Protein AF-0000000080322760 (afdb_homodimer)

Solvent-accessible surface area (backbone atoms only — not comparable to full-atom values): 56084 Å² total; per-residue (Å²): 135,81,77,75,77,72,79,76,53,72,67,58,53,54,50,49,53,50,51,51,56,52,53,66,63,58,62,70,64,75,80,69,84,65,82,76,63,84,46,70,64,56,52,51,36,50,51,33,34,51,52,15,54,72,24,23,67,45,41,29,70,62,13,36,53,38,11,50,53,22,26,52,55,19,58,75,68,67,36,59,67,56,24,24,49,12,27,41,40,35,13,52,19,26,44,72,57,68,36,54,53,61,14,50,52,28,36,51,55,17,40,52,48,29,56,74,66,65,38,62,69,60,38,27,52,45,24,41,52,49,12,50,52,28,45,74,46,64,36,52,68,61,14,42,51,25,17,49,50,16,23,54,46,25,51,73,71,65,40,56,71,62,20,24,53,24,30,38,50,44,11,52,41,29,44,75,67,69,37,44,69,63,12,44,53,28,23,51,53,18,37,56,48,24,58,75,67,67,34,41,60,57,37,13,50,36,26,36,52,47,14,52,44,23,48,74,69,70,36,32,70,61,12,43,53,25,30,53,52,12,59,72,33,51,80,74,54,43,61,61,52,15,44,41,24,36,54,39,15,46,30,29,38,75,72,66,40,47,72,62,14,51,51,28,41,53,50,15,50,53,28,44,71,71,50,82,43,66,62,43,57,62,49,52,42,50,42,24,46,47,52,12,48,50,24,46,76,72,64,41,28,60,59,14,34,53,27,43,49,49,29,49,53,53,49,50,52,49,52,50,49,38,37,47,48,42,51,54,48,42,53,52,49,50,53,50,48,49,52,48,50,49,51,49,52,51,50,50,52,51,50,49,52,51,50,53,52,53,53,51,49,53,52,52,53,53,50,50,53,47,51,50,55,51,49,53,44,53,54,52,54,53,53,49,56,53,52,54,50,54,52,52,50,52,41,54,51,48,55,52,52,40,58,54,55,57,54,54,46,55,55,55,52,55,57,54,56,55,58,52,56,34,56,54,52,52,55,52,11,54,53,41,43,55,52,52,54,53,52,52,54,51,55,56,57,44,74,56,85,78,94,57,54,42,65,53,50,46,54,52,51,53,50,47,57,56,69,60,36,60,62,60,56,47,48,52,52,50,47,54,49,46,68,68,37,41,64,34,55,50,51,47,42,68,75,44,68,81,61,47,73,64,57,52,50,51,50,53,45,40,54,52,68,51,51,67,63,42,50,11,27,53,68,69,49,52,56,66,55,48,54,50,50,52,51,51,48,36,56,74,67,68,53,56,95,84,55,53,68,56,62,58,54,64,76,77,133,81,78,75,79,70,79,77,54,71,66,58,54,55,50,49,53,52,50,52,55,51,52,68,64,56,62,70,65,75,79,68,86,64,82,75,64,85,47,69,64,56,54,51,36,51,50,32,34,52,52,15,53,72,23,22,66,44,40,29,70,61,13,35,53,37,10,52,52,22,25,52,55,19,58,76,68,66,35,58,68,57,24,24,49,11,26,40,41,36,13,53,18,26,45,72,58,68,37,55,53,60,14,49,52,28,36,51,54,16,41,53,48,29,57,74,66,65,38,63,69,61,40,26,52,45,24,41,51,49,12,51,53,27,45,73,46,65,36,52,67,59,14,43,51,24,16,48,51,18,23,53,45,23,50,74,70,65,38,55,71,63,20,23,52,24,30,38,50,44,12,51,43,29,42,74,68,68,38,43,71,62,12,45,53,28,23,50,52,17,38,57,50,22,58,77,68,65,37,40,60,56,38,15,50,35,26,35,51,46,13,52,43,24,45,76,68,70,38,30,69,60,12,45,55,25,29,52,50,12,59,71,33,51,80,73,53,43,62,60,51,16,43,42,24,36,54,38,14,46,31,29,37,76,70,65,40,47,72,61,14,50,52,28,40,53,50,14,49,54,28,43,71,69,49,82,44,65,63,43,57,62,51,52,41,50,41,25,46,47,51,14,48,50,24,46,76,70,64,39,28,59,58,14,34,53,27,44,51,48,28,50,53,53,50,52,53,49,52,50,49,39,37,47,49,42,52,55,49,43,52,52,49,49,53,49,49,50,50,48,48,50,50,49,51,52,50,49,52,51,51,51,52,51,49,53,51,52,54,50,49,54,52,50,53,53,52,50,53,46,52,50,53,50,50,55,44,54,54,52,53,54,54,49,56,52,53,53,52,53,53,52,51,52,40,55,52,48,56,52,51,40,57,52,55,58,54,54,48,56,54,54,52,58,57,53,58,55,59,51,56,34,54,53,52,53,54,49,10,55,54,40,41,54,54,53,52,51,53,52,54,51,55,56,56,44,72,56,85,77,97,53,56,41,63,55,49,48,54,50,51,53,51,45,55,56,69,60,36,60,62,60,55,49,49,52,52,50,49,52,50,48,69,68,38,42,64,36,54,49,49,45,42,68,76,44,69,80,61,48,74,65,57,52,48,50,50,53,45,40,53,55,66,51,51,66,64,42,52,12,28,52,68,68,50,51,57,66,57,46,52,50,50,50,50,52,48,36,54,74,70,67,54,54,95,82,57,53,69,54,63,57,53,63,75,79

Radius of gyration: 73.55 Å; Cα contacts (8 Å, |Δi|>4): 1182; chains: 2; bounding box: 64×215×126 Å

Foldseek 3Di:
DPPCVDPPDPVVVVVVLVVVVVVVVPPVPPPPPPPPPPPPLNVVLVVLLVVLLVCLFFPLLVSLLSLLVSLLSCLLVVVLLSNLSSLQSNLSSCVNLVNLVSNVVSLVVSLVSCVVVVPLLVNLVSLQSQLVSCVVVLNLVSNLVSLVVSLVSCVVVVNLLSNLVSLLSNLVSCVSVLVLVSSLVSLVVSCVSCVVVVVLCSNLSSLQSNLLSCVSVLVLVSSLVSLVRSVVSDPPQLQSLLSSLLSNLLSCLSVVVLVSSVVSLVSSVVSLVPGSGSNSLVSLLSSLQSQLVSCVVVVNNVSSVVSVVVSVVSVVVSVVVSVVVVVSSVVSVVVSVVSSVVSVVVVVVVVVVVVVVVVVVVVVSVVVVVVVVVVVVVVVVVVVVVVVVVVVVVVVVVVVVVVVVVVVVVVVVVVVVVVVVVVVVVVVVVLVVLVVVLVVVLVVLVPDDPDCSVVVVVVSVVVSCVVVVLVVVLVVVLVVLCVVVVVLLVVVCVVQVVDDPVLSSLLSVLLVVDDLVRVCVSNVHDSVVSVVSVVVSCVSVVHDPVDDSNVVSPVD/DPPCVPPPDPVVVVVVVVVVVVVVVPPVPPPPPPPPPPPVLNVVLVVLLVVLLVCLFFPLLVSLLSLLVSLLSCLLVVVLLSNLSSLQSNLSSCVNLVNLVSNVVSLVVSLVSCVVVVPLLVNLVSLQSQLVSCVVVLNLVSNLVSLVVSLVSCVVVVNLLSNLVSLQSNLVSCVSVLNLVSSLVSLVVSCVSCVVVVVLCSNLSSLQSNLLSCVSVLVLVSSLVSLVRSVVSDPPQLQSLLSSLLSNLLSCLSVVVLVSSVVSLVSSVVSLVPGSGSNSLVSLLSSLQSQLVSCVVVVNNVSSVVSVVVSVVSVVVSVVVSVVSVVSSVVSVVVSVVSSVVSVVVVVVVVVVVVVVVVVVVVVVVVVVVVVVVVVVVVVVVVVVVVVVVVVVVVVVVVVVVVVVVVVVVVVVVVVVVVVVVVVVVVVVVLVVLVVVLVVVVVVLVPDDDPQSPVVVVVSVVVSCVVVVLVVVLVVVLVVLCVVVVVLLVVVCVVQVVDDPVLSSLLSCVLVVDDLVRVCVSVVHDSVVSVVSVVVSCVSVVHDPVDDSNVVSPVD

Secondary structure (DSSP, 8-state):
---------HHHHHHHHHHHHHHHHTT------------HHHHHHHHHHHHHHHHTTTSHHHHHHHHHHHHHHHHHHT-HHHHHHHHHHHHHHHHHTT-HHHHHHHHHHHHHHHHHTT-HHHHHHHHHHHHHHHHHTT-HHHHHHHHHHHHHHHHHHT-HHHHHHHHHHHHHHHHHTT-HHHHHHHHHHHHHHHHHTT-HHHHHHHHHHHHHHHHHTT-HHHHHHHHHHHHHT----HHHHHHHHHHHHHHHHHTT-HHHHHHHHHHHHHHHHH---TTHHHHHHHHHHHHHHHHHHTT-HHHHHHHHHHHHHHHHHHHHHHHHHHHHHHHHHHHHHHHHHHHHHHHHHHHHHHHHHHHHHHHHHHHHHHHHHHHHHHHHHHHHHHHHHHHHHHHHHHHHHHHHHHHHHHHHHHHHHHHHHHHHHHHHHHHHHHHHHHHHHHHHHHTS-GGGHHHHHHHHHHHHHHHS-HHHHHHHHHHHHHHHTHHHHHHHHHH-TT--HHHHHHHHHHHTT--HHHHHHHHT--HHHHHHHHHHHHHHTT--TT--HHHHHHT-/---------HHHHHHHHHHHHHHHHTT------------HHHHHHHHHHHHHHHHTTTSHHHHHHHHHHHHHHHHHHT-HHHHHHHHHHHHHHHHHTT-HHHHHHHHHHHHHHHHHTT-HHHHHHHHHHHHHHHHHTT-HHHHHHHHHHHHHHHHHHT-HHHHHHHHHHHHHHHHHTT-HHHHHHHHHHHHHHHHHTT-HHHHHHHHHHHHHHHHHTT-HHHHHHHHHHHHHT----HHHHHHHHHHHHHHHHHTT-HHHHHHHHHHHHHHHHH---TTHHHHHHHHHHHHHHHHHHTT-HHHHHHHHHHHHHHHHHHHHHHHHHHHHHHHHHHHHHHHHHHHHHHHHHHHHHHHHHHHHHHHHHHHHHHHHHHHHHHHHHHHHHHHHHHHHHHHHHHHHHHHHHHHHHHHHHHHHHHHHHHHHHHHHHHHHHHHHHHHHHHHHHHTS-STTHHHHHHHHHHHHHHHS-HHHHHHHHHHHHHHHTHHHHHHHHHH-TT--HHHHHHHHHHHTT--HHHHHHHHT--HHHHHHHHHHHHHHTT--TTS-HHHHHHT-

Sequence (1112 aa):
MLIINGRVKPSELCCFIALFLISLICFDAKADPVKAVPDPVREKITRLNKKAAGLNRDSTNQAIAYAYEAYLMAYENKFKEQEADALSVLAEGYLYNDIYDLALEYAFNALEIYKKQANQEKISATYTLLGWIYYDVENAEFALKYHTQAYELYKKLGNQNKAAVSLNGIGLIYQLKNEFRKANAYFNQALSIAGQYKNQALISAAYNNLGISSNNTNDYNQAITYFNQSMQHSTGNLLSLAEVNNQMAFSLIRLGRYPEGLAALNKARAYIDQSTSNSKKENLLDNYKVFSLLYKLTGDYKQAYINIDKYNTVREEFLSKNKVNALITLTMKREAQEKEREIKALSLEKSLKSYQRNTLAIIIVLLFVIGFLLYNKLRAQQRKKAELAQMQQQLIQKELELTVSDKVALNNKLEFNHTELKNYALYMSHRNELITDFLAELNTLAHTYQEELSSKLYKLINKFRYDINIEKYLEDFNLQIEAKYQDFFYNLRQKFPTLTQNEIRLSAQIRLNLSIKEIASLNNISVKSVEMARYRLRKHFDLTQQDNLNDFLKSFMLIINGRVKPSELCCFIALFLISLICFDAKADPVKAVPDPVREKITRLNKKAAGLNRDSTNQAIAYAYEAYLMAYENKFKEQEADALSVLAEGYLYNDIYDLALEYAFNALEIYKKQANQEKISATYTLLGWIYYDVENAEFALKYHTQAYELYKKLGNQNKAAVSLNGIGLIYQLKNEFRKANAYFNQALSIAGQYKNQALISAAYNNLGISSNNTNDYNQAITYFNQSMQHSTGNLLSLAEVNNQMAFSLIRLGRYPEGLAALNKARAYIDQSTSNSKKENLLDNYKVFSLLYKLTGDYKQAYINIDKYNTVREEFLSKNKVNALITLTMKREAQEKEREIKALSLEKSLKSYQRNTLAIIIVLLFVIGFLLYNKLRAQQRKKAELAQMQQQLIQKELELTVSDKVALNNKLEFNHTELKNYALYMSHRNELITDFLAELNTLAHTYQEELSSKLYKLINKFRYDINIEKYLEDFNLQIEAKYQDFFYNLRQKFPTLTQNEIRLSAQIRLNLSIKEIASLNNISVKSVEMARYRLRKHFDLTQQDNLNDFLKSF

pLDDT: mean 84.72, std 14.92, range [22.44, 98.88]

Structure (mmCIF, N/CA/C/O backbone):
data_AF-0000000080322760-model_v1
#
loop_
_entity.id
_entity.type
_entity.pdbx_description
1 polymer 'HTH luxR-type domain-containing protein'
#
loop_
_atom_site.group_PDB
_atom_site.id
_atom_site.type_symbol
_atom_site.label_atom_id
_atom_site.label_alt_id
_atom_site.label_comp_id
_atom_site.label_asym_id
_atom_site.label_entity_id
_atom_site.label_seq_id
_atom_site.pdbx_PDB_ins_code
_atom_site.Cartn_x
_atom_site.Cartn_y
_atom_site.Cartn_z
_atom_site.occupancy
_atom_site.B_iso_or_equiv
_atom_site.auth_seq_id
_atom_site.auth_comp_id
_atom_site.auth_asym_id
_atom_site.auth_atom_id
_atom_site.pdbx_PDB_model_num
ATOM 1 N N . MET A 1 1 ? 27.203 60.25 38.375 1 22.44 1 MET A N 1
ATOM 2 C CA . MET A 1 1 ? 25.781 59.875 38.281 1 22.44 1 MET A CA 1
ATOM 3 C C . MET A 1 1 ? 25.062 60.812 37.312 1 22.44 1 MET A C 1
ATOM 5 O O . MET A 1 1 ? 24.75 61.969 37.656 1 22.44 1 MET A O 1
ATOM 9 N N . LEU A 1 2 ? 25.516 60.781 36.094 1 26.38 2 LEU A N 1
ATOM 10 C CA . LEU A 1 2 ? 25.156 61.594 34.938 1 26.38 2 LEU A CA 1
ATOM 11 C C . LEU A 1 2 ? 23.688 61.438 34.594 1 26.38 2 LEU A C 1
ATOM 13 O O . LEU A 1 2 ? 23.219 60.312 34.312 1 26.38 2 LEU A O 1
ATOM 17 N N . ILE A 1 3 ? 22.828 62.25 35.312 1 28.58 3 ILE A N 1
ATOM 18 C CA . ILE A 1 3 ? 21.391 62.406 35.094 1 28.58 3 ILE A CA 1
ATOM 19 C C . ILE A 1 3 ? 21.125 62.688 33.625 1 28.58 3 ILE A C 1
ATOM 21 O O . ILE A 1 3 ? 21.547 63.688 33.062 1 28.58 3 ILE A O 1
ATOM 25 N N . ILE A 1 4 ? 21.281 61.594 32.844 1 31.3 4 ILE A N 1
ATOM 26 C CA . ILE A 1 4 ? 20.859 61.594 31.438 1 31.3 4 ILE A CA 1
ATOM 27 C C . ILE A 1 4 ? 19.438 62.156 31.328 1 31.3 4 ILE A C 1
ATOM 29 O O . ILE A 1 4 ? 18.484 61.562 31.797 1 31.3 4 ILE A O 1
ATOM 33 N N . ASN A 1 5 ? 19.266 63.375 31.516 1 33.38 5 ASN A N 1
ATOM 34 C CA . ASN A 1 5 ? 18.062 64.188 31.281 1 33.38 5 ASN A CA 1
ATOM 35 C C . ASN A 1 5 ? 17.5 63.938 29.891 1 33.38 5 ASN A C 1
ATOM 37 O O . ASN A 1 5 ? 17.344 64.875 29.109 1 33.38 5 ASN A O 1
ATOM 41 N N . GLY A 1 6 ? 17.891 62.844 29.125 1 35.31 6 GLY A N 1
ATOM 42 C CA . GLY A 1 6 ? 17.625 62.781 27.703 1 35.31 6 GLY A CA 1
ATOM 43 C C . GLY A 1 6 ? 16.141 62.625 27.391 1 35.31 6 GLY A C 1
ATOM 44 O O . GLY A 1 6 ? 15.453 61.781 27.953 1 35.31 6 GLY A O 1
ATOM 45 N N . ARG A 1 7 ? 15.477 63.75 27.016 1 43.66 7 ARG A N 1
ATOM 46 C CA . ARG A 1 7 ? 14.18 63.844 26.344 1 43.66 7 ARG A CA 1
ATOM 47 C C . ARG A 1 7 ? 14.086 62.906 25.156 1 43.66 7 ARG A C 1
ATOM 49 O O . ARG A 1 7 ? 14.695 63.156 24.109 1 43.66 7 ARG A O 1
ATOM 56 N N . VAL A 1 8 ? 13.969 61.656 25.359 1 44.75 8 VAL A N 1
ATOM 57 C CA . VAL A 1 8 ? 13.664 60.781 24.234 1 44.75 8 VAL A CA 1
ATOM 58 C C . VAL A 1 8 ? 12.312 61.156 23.625 1 44.75 8 VAL A C 1
ATOM 60 O O . VAL A 1 8 ? 11.305 61.219 24.328 1 44.75 8 VAL A O 1
ATOM 63 N N . LYS A 1 9 ? 12.414 61.844 22.453 1 49.81 9 LYS A N 1
ATOM 64 C CA . LYS A 1 9 ? 11.25 62.312 21.703 1 49.81 9 LYS A CA 1
ATOM 65 C C . LYS A 1 9 ? 10.367 61.125 21.297 1 49.81 9 LYS A C 1
ATOM 67 O O . LYS A 1 9 ? 10.867 60.062 20.953 1 49.81 9 LYS A O 1
ATOM 72 N N . PRO A 1 10 ? 9.07 61.25 21.531 1 50.81 10 PRO A N 1
ATOM 73 C CA . PRO A 1 10 ? 8.086 60.219 21.219 1 50.81 10 PRO A CA 1
ATOM 74 C C . PRO A 1 10 ? 8.227 59.688 19.797 1 50.81 10 PRO A C 1
ATOM 76 O O . PRO A 1 10 ? 8.016 58.5 19.547 1 50.81 10 PRO A O 1
ATOM 79 N N . SER A 1 11 ? 8.773 60.469 18.891 1 51.56 11 SER A N 1
ATOM 80 C CA . SER A 1 11 ? 8.93 60 17.516 1 51.56 11 SER A CA 1
ATOM 81 C C . SER A 1 11 ? 9.992 58.938 17.406 1 51.56 11 SER A C 1
ATOM 83 O O . SER A 1 11 ? 9.875 58.031 16.578 1 51.56 11 SER A O 1
ATOM 85 N N . GLU A 1 12 ? 10.984 59.031 18.172 1 53.41 12 GLU A N 1
ATOM 86 C CA . GLU A 1 12 ? 12.086 58.094 18.078 1 53.41 12 GLU A CA 1
ATOM 87 C C . GLU A 1 12 ? 11.672 56.719 18.625 1 53.41 12 GLU A C 1
ATOM 89 O O . GLU A 1 12 ? 12.094 55.688 18.094 1 53.41 12 GLU A O 1
ATOM 94 N N . LEU A 1 13 ? 10.703 56.781 19.578 1 48.75 13 LEU A N 1
ATOM 95 C CA . LEU A 1 13 ? 10.242 55.5 20.109 1 48.75 13 LEU A CA 1
ATOM 96 C C . LEU A 1 13 ? 9.383 54.781 19.078 1 48.75 13 LEU A C 1
ATOM 98 O O . LEU A 1 13 ? 9.492 53.562 18.938 1 48.75 13 LEU A O 1
ATOM 102 N N . CYS A 1 14 ? 8.664 55.562 18.266 1 49.94 14 CYS A N 1
ATOM 103 C CA . CYS A 1 14 ? 7.887 54.938 17.203 1 49.94 14 CYS A CA 1
ATOM 104 C C . CYS A 1 14 ? 8.805 54.25 16.188 1 49.94 14 CYS A C 1
ATOM 106 O O . CYS A 1 14 ? 8.523 53.156 15.719 1 49.94 14 CYS A O 1
ATOM 108 N N . CYS A 1 15 ? 9.945 54.938 15.914 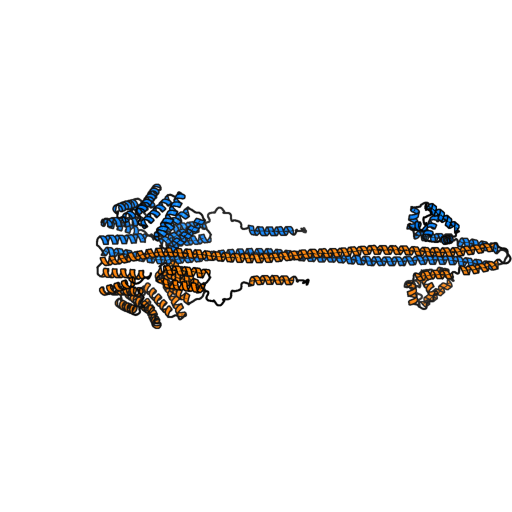1 51.31 15 CYS A N 1
ATOM 109 C CA . CYS A 1 15 ? 10.891 54.375 14.945 1 51.31 15 CYS A CA 1
ATOM 110 C C . CYS A 1 15 ? 11.562 53.156 15.5 1 51.31 15 CYS A C 1
ATOM 112 O O . CYS A 1 15 ? 11.773 52.156 14.773 1 51.31 15 CYS A O 1
ATOM 114 N N . PHE A 1 16 ? 11.805 53.062 16.797 1 51.06 16 PHE A N 1
ATOM 115 C CA . PHE A 1 16 ? 12.469 51.906 17.359 1 51.06 16 PHE A CA 1
ATOM 116 C C . PHE A 1 16 ? 11.531 50.719 17.406 1 51.06 16 PHE A C 1
ATOM 118 O O . PHE A 1 16 ? 11.938 49.562 17.125 1 51.06 16 PHE A O 1
ATOM 125 N N . ILE A 1 17 ? 10.258 50.969 17.656 1 52.44 17 ILE A N 1
ATOM 126 C CA . ILE A 1 17 ? 9.289 49.875 17.656 1 52.44 17 ILE A CA 1
ATOM 127 C C . ILE A 1 17 ? 9.102 49.344 16.234 1 52.44 17 ILE A C 1
ATOM 129 O O . ILE A 1 17 ? 9.047 48.156 16.016 1 52.44 17 ILE A O 1
ATOM 133 N N . ALA A 1 18 ? 9.117 50.25 15.266 1 51 18 ALA A N 1
ATOM 134 C CA . ALA A 1 18 ? 9.023 49.844 13.875 1 51 18 ALA A CA 1
ATOM 135 C C . ALA A 1 18 ? 10.258 49.031 13.461 1 51 18 ALA A C 1
ATOM 137 O O . ALA A 1 18 ? 10.141 48 12.797 1 51 18 ALA A O 1
ATOM 138 N N . LEU A 1 19 ? 11.391 49.469 13.922 1 50.94 19 LEU A N 1
ATOM 139 C CA . LEU A 1 19 ? 12.625 48.75 13.578 1 50.94 19 LEU A CA 1
ATOM 140 C C . LEU A 1 19 ? 12.68 47.406 14.266 1 50.94 19 LEU A C 1
ATOM 142 O O . LEU A 1 19 ? 13.125 46.406 13.664 1 50.94 19 LEU A O 1
ATOM 146 N N . PHE A 1 20 ? 12.148 47.281 15.469 1 49.41 20 PHE A N 1
ATOM 147 C CA . PHE A 1 20 ? 12.156 46 16.156 1 49.41 20 PHE A CA 1
ATOM 148 C C . PHE A 1 20 ? 11.164 45.031 15.523 1 49.41 20 PHE A C 1
ATOM 150 O O . PHE A 1 20 ? 11.461 43.844 15.367 1 49.41 20 PHE A O 1
ATOM 157 N N . LEU A 1 21 ? 10.055 45.531 15.07 1 48.03 21 LEU A N 1
ATOM 158 C CA . LEU A 1 21 ? 9.102 44.688 14.383 1 48.03 21 LEU A CA 1
ATOM 159 C C . LEU A 1 21 ? 9.656 44.219 13.047 1 48.03 21 LEU A C 1
ATOM 161 O O . LEU A 1 21 ? 9.461 43.062 12.648 1 48.03 21 LEU A O 1
ATOM 165 N N . ILE A 1 22 ? 10.414 45.062 12.352 1 48.59 22 ILE A N 1
ATOM 166 C CA . ILE A 1 22 ? 11.031 44.656 11.086 1 48.59 22 ILE A CA 1
ATOM 167 C C . ILE A 1 22 ? 12.117 43.625 11.352 1 48.59 22 ILE A C 1
ATOM 169 O O . ILE A 1 22 ? 12.273 42.688 10.586 1 48.59 22 ILE A O 1
ATOM 173 N N . SER A 1 23 ? 12.828 43.719 12.445 1 46.94 23 SER A N 1
ATOM 174 C CA . SER A 1 23 ? 13.883 42.719 12.688 1 46.94 23 SER A CA 1
ATOM 175 C C . SER A 1 23 ? 13.289 41.344 13 1 46.94 23 SER A C 1
ATOM 177 O O . SER A 1 23 ? 13.906 40.344 12.703 1 46.94 23 SER A O 1
ATOM 179 N N . LEU A 1 24 ? 12.172 41.281 13.672 1 47.16 24 LEU A N 1
ATOM 180 C CA . LEU A 1 24 ? 11.594 39.969 13.961 1 47.16 24 LEU A CA 1
ATOM 181 C C . LEU A 1 24 ? 11.125 39.281 12.68 1 47.16 24 LEU A C 1
ATOM 183 O O . LEU A 1 24 ? 11.141 38.062 12.586 1 47.16 24 LEU A O 1
ATOM 187 N N . ILE A 1 25 ? 10.672 40.062 11.703 1 44.81 25 ILE A N 1
ATOM 188 C CA . ILE A 1 25 ? 10.203 39.469 10.469 1 44.81 25 ILE A CA 1
ATOM 189 C C . ILE A 1 25 ? 11.398 38.938 9.664 1 44.81 25 ILE A C 1
ATOM 191 O O . ILE A 1 25 ? 11.32 37.906 9 1 44.81 25 ILE A O 1
ATOM 195 N N . CYS A 1 26 ? 12.484 39.656 9.688 1 40.62 26 CYS A N 1
ATOM 196 C CA . CYS A 1 26 ? 13.562 39.344 8.758 1 40.62 26 CYS A CA 1
ATOM 197 C C . CYS A 1 26 ? 14.312 38.094 9.203 1 4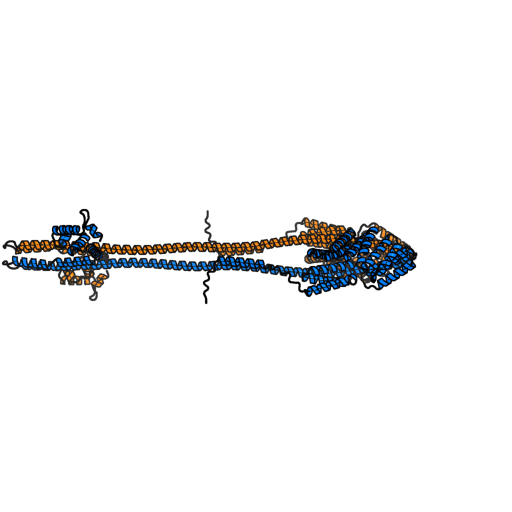0.62 26 CYS A C 1
ATOM 199 O O . CYS A 1 26 ? 15.258 37.656 8.531 1 40.62 26 CYS A O 1
ATOM 201 N N . PHE A 1 27 ? 14.117 37.594 10.367 1 39.16 27 PHE A N 1
ATOM 202 C CA . PHE A 1 27 ? 15.023 36.469 10.633 1 39.16 27 PHE A CA 1
ATOM 203 C C . PHE A 1 27 ? 14.617 35.25 9.844 1 39.16 27 PHE A C 1
ATOM 205 O O . PHE A 1 27 ? 14.844 34.125 10.281 1 39.16 27 PHE A O 1
ATOM 212 N N . ASP A 1 28 ? 13.719 35.375 8.945 1 42.34 28 ASP A N 1
ATOM 213 C CA . ASP A 1 28 ? 13.727 34.156 8.133 1 42.34 28 ASP A CA 1
ATOM 214 C C . ASP A 1 28 ? 15.047 34 7.387 1 42.34 28 ASP A C 1
ATOM 216 O O . ASP A 1 28 ? 15.203 34.531 6.281 1 42.34 28 ASP A O 1
ATOM 220 N N . ALA A 1 29 ? 16.203 34.094 8.094 1 39.03 29 ALA A N 1
ATOM 221 C CA . ALA A 1 29 ? 17.5 33.844 7.461 1 39.03 29 ALA A CA 1
ATOM 222 C C . ALA A 1 29 ? 17.438 32.625 6.562 1 39.03 29 ALA A C 1
ATOM 224 O O . ALA A 1 29 ? 17.031 31.547 7.004 1 39.03 29 ALA A O 1
ATOM 225 N N . LYS A 1 30 ? 17.438 32.875 5.32 1 41.31 30 LYS A N 1
ATOM 226 C CA . LYS A 1 30 ? 17.766 31.891 4.285 1 41.31 30 LYS A CA 1
ATOM 227 C C . LYS A 1 30 ? 19.047 31.125 4.645 1 41.31 30 LYS A C 1
ATOM 229 O O . LYS A 1 30 ? 20.109 31.734 4.809 1 41.31 30 LYS A O 1
ATOM 234 N N . ALA A 1 31 ? 19.016 30 5.34 1 38.53 31 ALA A N 1
ATOM 235 C CA . ALA A 1 31 ? 20.156 29.094 5.543 1 38.53 31 ALA A CA 1
ATOM 236 C C . ALA A 1 31 ? 20.953 28.922 4.262 1 38.53 31 ALA A C 1
ATOM 238 O O . ALA A 1 31 ? 20.391 28.641 3.199 1 38.53 31 ALA A O 1
ATOM 239 N N . ASP A 1 32 ? 22.062 29.641 3.963 1 36.78 32 ASP A N 1
ATOM 240 C CA . ASP A 1 32 ? 23.031 29.484 2.893 1 36.78 32 ASP A CA 1
ATOM 241 C C . ASP A 1 32 ? 23.328 28.016 2.617 1 36.78 32 ASP A C 1
ATOM 243 O O . ASP A 1 32 ? 23.375 27.203 3.543 1 36.78 32 ASP A O 1
ATOM 247 N N . PRO A 1 33 ? 23.281 27.656 1.333 1 39.25 33 PRO A N 1
ATOM 248 C CA . PRO A 1 33 ? 23.719 26.297 1.012 1 39.25 33 PRO A CA 1
ATOM 249 C C . PRO A 1 33 ? 25.141 26.016 1.494 1 39.25 33 PRO A C 1
ATOM 251 O O . PRO A 1 33 ? 26.109 26.609 0.979 1 39.25 33 PRO A O 1
ATOM 254 N N . VAL A 1 34 ? 25.578 26.141 2.781 1 38.5 34 VAL A N 1
ATOM 255 C CA . VAL A 1 34 ? 26.922 25.766 3.223 1 38.5 34 VAL A CA 1
ATOM 256 C C . VAL A 1 34 ? 27.438 24.625 2.359 1 38.5 34 VAL A C 1
ATOM 258 O O . VAL A 1 34 ? 26.672 23.75 1.938 1 38.5 34 VAL A O 1
ATOM 261 N N . LYS A 1 35 ? 28.625 24.781 1.834 1 44.5 35 LYS A N 1
ATOM 262 C CA . LYS A 1 35 ? 29.406 23.703 1.227 1 44.5 35 LYS A CA 1
ATOM 263 C C . LYS A 1 35 ? 29.219 22.391 1.986 1 44.5 35 LYS A C 1
ATOM 265 O O . LYS A 1 35 ? 29.469 22.328 3.191 1 44.5 35 LYS A O 1
ATOM 270 N N . ALA A 1 36 ? 28.5 21.453 1.479 1 46.28 36 ALA A N 1
ATOM 271 C CA . ALA A 1 36 ? 28.047 20.188 2.068 1 46.28 36 ALA A CA 1
ATOM 272 C C . ALA A 1 36 ? 29.203 19.406 2.674 1 46.28 36 ALA A C 1
ATOM 274 O O . ALA A 1 36 ? 30.047 18.875 1.95 1 46.28 36 ALA A O 1
ATOM 275 N N . VAL A 1 37 ? 29.969 19.875 3.592 1 50.69 37 VAL A N 1
ATOM 276 C CA . VAL A 1 37 ? 30.781 18.906 4.336 1 50.69 37 VAL A CA 1
ATOM 277 C C . VAL A 1 37 ? 30.047 17.562 4.391 1 50.69 37 VAL A C 1
ATOM 279 O O . VAL A 1 37 ? 28.844 17.516 4.641 1 50.69 37 VAL A O 1
ATOM 282 N N . PRO A 1 38 ? 30.734 16.469 3.701 1 58.56 38 PRO A N 1
ATOM 283 C CA . PRO A 1 38 ? 30.062 15.172 3.678 1 58.56 38 PRO A CA 1
ATOM 284 C C . PRO A 1 38 ? 29.453 14.805 5.027 1 58.56 38 PRO A C 1
ATOM 286 O O . PRO A 1 38 ? 30.141 14.82 6.047 1 58.56 38 PRO A O 1
ATOM 289 N N . ASP A 1 39 ? 28.234 15.094 5.293 1 73.5 39 ASP A N 1
ATOM 290 C CA . ASP A 1 39 ? 27.438 14.711 6.465 1 73.5 39 ASP A CA 1
ATOM 291 C C . ASP A 1 39 ? 27.547 13.211 6.734 1 73.5 39 ASP A C 1
ATOM 293 O O . ASP A 1 39 ? 27.203 12.398 5.879 1 73.5 39 ASP A O 1
ATOM 297 N N . PRO A 1 40 ? 28.516 12.797 7.758 1 87.44 40 PRO A N 1
ATOM 298 C CA . PRO A 1 40 ? 28.703 11.383 8.078 1 87.44 40 PRO A CA 1
ATOM 299 C C . PRO A 1 40 ? 27.391 10.594 8.016 1 87.44 40 PRO A C 1
ATOM 301 O O . PRO A 1 40 ? 27.391 9.422 7.629 1 87.44 40 PRO A O 1
ATOM 304 N N . VAL A 1 41 ? 26.344 11.172 8.297 1 91.56 41 VAL A N 1
ATOM 305 C CA . VAL A 1 41 ? 25.047 10.5 8.25 1 91.56 41 VAL A CA 1
ATOM 306 C C . VAL A 1 41 ? 24.641 10.266 6.793 1 91.56 41 VAL A C 1
ATOM 308 O O . VAL A 1 41 ? 24.141 9.195 6.445 1 91.56 41 VAL A O 1
ATOM 311 N N . ARG A 1 42 ? 24.938 11.203 6.02 1 93.19 42 ARG A N 1
ATOM 312 C CA . ARG A 1 42 ? 24.625 11.086 4.598 1 93.19 42 ARG A CA 1
ATOM 313 C C . ARG A 1 42 ? 25.422 9.961 3.953 1 93.19 42 ARG A C 1
ATOM 315 O O . ARG A 1 42 ? 24.891 9.203 3.139 1 93.19 42 ARG A O 1
ATOM 322 N N . GLU A 1 43 ? 26.625 9.898 4.352 1 94.25 43 GLU A N 1
ATOM 323 C CA . GLU A 1 43 ? 27.484 8.844 3.824 1 94.25 43 GLU A CA 1
ATOM 324 C C . GLU A 1 43 ? 27.016 7.469 4.277 1 94.25 43 GLU A C 1
ATOM 326 O O . GLU A 1 43 ? 27.062 6.508 3.504 1 94.25 43 GLU A O 1
ATOM 331 N N . LYS A 1 44 ? 26.656 7.414 5.523 1 94.75 44 LYS A N 1
ATOM 332 C CA . LYS A 1 44 ? 26.141 6.152 6.039 1 94.75 44 LYS A CA 1
ATOM 333 C C . LYS A 1 44 ? 24.891 5.715 5.27 1 94.75 44 LYS A C 1
ATOM 335 O O . LYS A 1 44 ? 24.766 4.543 4.902 1 94.75 44 LYS A O 1
ATOM 340 N N . ILE A 1 45 ? 23.969 6.629 4.973 1 96.69 45 ILE A N 1
ATOM 341 C CA . ILE A 1 45 ? 22.75 6.336 4.234 1 96.69 45 ILE A CA 1
ATOM 342 C C . ILE A 1 45 ? 23.094 5.875 2.82 1 96.69 45 ILE A C 1
ATOM 344 O O . ILE A 1 45 ? 22.516 4.906 2.318 1 96.69 45 ILE A O 1
ATOM 348 N N . THR A 1 46 ? 24.031 6.531 2.266 1 96.38 46 THR A N 1
ATOM 349 C CA . THR A 1 46 ? 24.438 6.184 0.911 1 96.38 46 THR A CA 1
ATOM 350 C C . THR A 1 46 ? 25.031 4.777 0.873 1 96.38 46 THR A C 1
ATOM 352 O O . THR A 1 46 ? 24.766 4.012 -0.054 1 96.38 46 THR A O 1
ATOM 355 N N . ARG A 1 47 ? 25.797 4.469 1.876 1 95.69 47 ARG A N 1
ATOM 356 C CA . ARG A 1 47 ? 26.375 3.135 1.976 1 95.69 47 ARG A CA 1
ATOM 357 C C . ARG A 1 47 ? 25.297 2.078 2.17 1 95.69 47 ARG A C 1
ATOM 359 O O . ARG A 1 47 ? 25.359 0.992 1.592 1 95.69 47 ARG A O 1
ATOM 366 N N . LEU A 1 48 ? 24.312 2.369 2.977 1 95.75 48 LEU A N 1
ATOM 367 C CA . LEU A 1 48 ? 23.203 1.457 3.201 1 95.75 48 LEU A CA 1
ATOM 368 C C . LEU A 1 48 ? 22.422 1.223 1.91 1 95.75 48 LEU A C 1
ATOM 370 O O . LEU A 1 48 ? 22.062 0.087 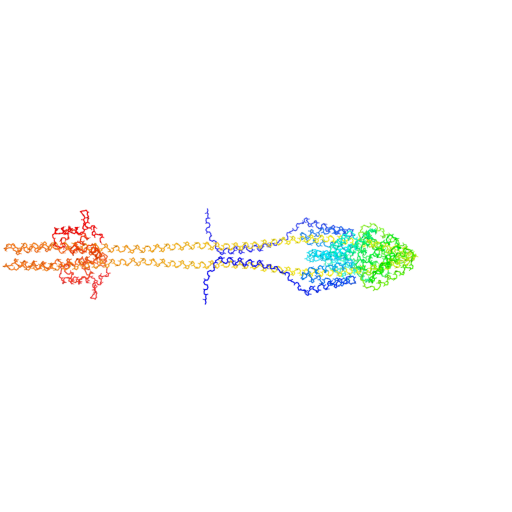1.599 1 95.75 48 LEU A O 1
ATOM 374 N N . ASN A 1 49 ? 22.156 2.281 1.215 1 96.94 49 ASN A N 1
ATOM 375 C CA . ASN A 1 49 ? 21.453 2.166 -0.059 1 96.94 49 ASN A CA 1
ATOM 376 C C . ASN A 1 49 ? 22.234 1.302 -1.05 1 96.94 49 ASN A C 1
ATOM 378 O O . ASN A 1 49 ? 21.641 0.471 -1.746 1 96.94 49 ASN A O 1
ATOM 382 N N . LYS A 1 50 ? 23.531 1.496 -1.101 1 96.69 50 LYS A N 1
ATOM 383 C CA . LYS A 1 50 ? 24.375 0.721 -2.01 1 96.69 50 LYS A CA 1
ATOM 384 C C . LYS A 1 50 ? 24.391 -0.755 -1.623 1 96.69 50 LYS A C 1
ATOM 386 O O . LYS A 1 50 ? 24.297 -1.63 -2.488 1 96.69 50 LYS A O 1
ATOM 391 N N . LYS A 1 51 ? 24.5 -0.965 -0.364 1 95.81 51 LYS A N 1
ATOM 392 C CA . LYS A 1 51 ? 24.453 -2.334 0.141 1 95.81 51 LYS A CA 1
ATOM 393 C C . LYS A 1 51 ? 23.125 -3.008 -0.188 1 95.81 51 LYS A C 1
ATOM 395 O O . LYS A 1 51 ? 23.109 -4.148 -0.656 1 95.81 51 LYS A O 1
ATOM 400 N N . ALA A 1 52 ? 22.047 -2.34 0.056 1 96.5 52 ALA A N 1
ATOM 401 C CA . ALA A 1 52 ? 20.719 -2.863 -0.236 1 96.5 52 ALA A CA 1
ATOM 402 C C . ALA A 1 52 ? 20.562 -3.158 -1.726 1 96.5 52 ALA A C 1
ATOM 404 O O . ALA A 1 52 ? 20.078 -4.227 -2.104 1 96.5 52 ALA A O 1
ATOM 405 N N . ALA A 1 53 ? 21.016 -2.266 -2.566 1 95.75 53 ALA A N 1
ATOM 406 C CA . ALA A 1 53 ? 20.906 -2.434 -4.016 1 95.75 53 ALA A CA 1
ATOM 407 C C . ALA A 1 53 ? 21.672 -3.668 -4.48 1 95.75 53 ALA A C 1
ATOM 409 O O . ALA A 1 53 ? 21.219 -4.395 -5.367 1 95.75 53 ALA A O 1
ATOM 410 N N . GLY A 1 54 ? 22.797 -3.918 -3.877 1 94 54 GLY A N 1
ATOM 411 C CA . GLY A 1 54 ? 23.641 -5.047 -4.25 1 94 54 GLY A CA 1
ATOM 412 C C . GLY A 1 54 ? 23.031 -6.387 -3.861 1 94 54 GLY A C 1
ATOM 413 O O . GLY A 1 54 ? 23.344 -7.41 -4.477 1 94 54 GLY A O 1
ATOM 414 N N . LEU A 1 55 ? 22.125 -6.352 -2.963 1 93.31 55 LEU A N 1
ATOM 415 C CA . LEU A 1 55 ? 21.562 -7.586 -2.426 1 93.31 55 LEU A CA 1
ATOM 416 C C . LEU A 1 55 ? 20.188 -7.871 -3.041 1 93.31 55 LEU A C 1
ATOM 418 O O . LEU A 1 55 ? 19.656 -8.977 -2.895 1 93.31 55 LEU A O 1
ATOM 422 N N . ASN A 1 56 ? 19.641 -7.004 -3.797 1 92.06 56 ASN A N 1
ATOM 423 C CA . ASN A 1 56 ? 18.234 -7.016 -4.195 1 92.06 56 ASN A CA 1
ATOM 424 C C . ASN A 1 56 ? 17.875 -8.281 -4.973 1 92.06 56 ASN A C 1
ATOM 426 O O . ASN A 1 56 ? 16.844 -8.906 -4.719 1 92.06 56 ASN A O 1
ATOM 430 N N . ARG A 1 57 ? 18.781 -8.648 -5.84 1 89.38 57 ARG A N 1
ATOM 431 C CA . ARG A 1 57 ? 18.484 -9.766 -6.723 1 89.38 57 ARG A CA 1
ATOM 432 C C . ARG A 1 57 ? 18.625 -11.094 -5.984 1 89.38 57 ARG A C 1
ATOM 434 O O . ARG A 1 57 ? 17.812 -12.008 -6.172 1 89.38 57 ARG A O 1
ATOM 441 N N . ASP A 1 58 ? 19.609 -11.156 -5.094 1 89.81 58 ASP A N 1
ATOM 442 C CA . ASP A 1 58 ? 20.031 -12.438 -4.523 1 89.81 58 ASP A CA 1
ATOM 443 C C . ASP A 1 58 ? 19.469 -12.617 -3.115 1 89.81 58 ASP A C 1
ATOM 445 O O . ASP A 1 58 ? 18.984 -13.695 -2.77 1 89.81 58 ASP A O 1
ATOM 449 N N . SER A 1 59 ? 19.484 -11.617 -2.398 1 91.44 59 SER A N 1
ATOM 450 C CA . SER A 1 59 ? 18.969 -11.609 -1.036 1 91.44 59 SER A CA 1
ATOM 451 C C . SER A 1 59 ? 17.953 -10.484 -0.84 1 91.44 59 SER A C 1
ATOM 453 O O . SER A 1 59 ? 18.188 -9.555 -0.063 1 91.44 59 SER A O 1
ATOM 455 N N . THR A 1 60 ? 16.812 -10.703 -1.379 1 92.44 60 THR A N 1
ATOM 456 C CA . THR A 1 60 ? 15.836 -9.633 -1.597 1 92.44 60 THR A CA 1
ATOM 457 C C . THR A 1 60 ? 15.289 -9.117 -0.268 1 92.44 60 THR A C 1
ATOM 459 O O . THR A 1 60 ? 15.211 -7.91 -0.047 1 92.44 60 THR A O 1
ATOM 462 N N . ASN A 1 61 ? 14.898 -9.984 0.659 1 88.88 61 ASN A N 1
ATOM 463 C CA . ASN A 1 61 ? 14.305 -9.562 1.922 1 88.88 61 ASN A CA 1
ATOM 464 C C . ASN A 1 61 ? 15.297 -8.773 2.77 1 88.88 61 ASN A C 1
ATOM 466 O O . ASN A 1 61 ? 14.914 -7.809 3.438 1 88.88 61 ASN A O 1
ATOM 470 N N . GLN A 1 62 ? 16.531 -9.188 2.77 1 91.06 62 GLN A N 1
ATOM 471 C CA . GLN A 1 62 ? 17.578 -8.445 3.475 1 91.06 62 GLN A CA 1
ATOM 472 C C . GLN A 1 62 ? 17.766 -7.062 2.859 1 91.06 62 GLN A C 1
ATOM 474 O O . GLN A 1 62 ? 17.953 -6.082 3.58 1 91.06 62 GLN A O 1
ATOM 479 N N . ALA A 1 63 ? 17.781 -7.031 1.557 1 94.44 63 ALA A N 1
ATOM 480 C CA . ALA A 1 63 ? 17.891 -5.758 0.851 1 94.44 63 ALA A CA 1
ATOM 481 C C . ALA A 1 63 ? 16.766 -4.809 1.25 1 94.44 63 ALA A C 1
ATOM 483 O O . ALA A 1 63 ? 17.016 -3.625 1.502 1 94.44 63 ALA A O 1
ATOM 484 N N . ILE A 1 64 ? 15.562 -5.273 1.323 1 93.38 64 ILE A N 1
ATOM 485 C CA . ILE A 1 64 ? 14.398 -4.477 1.679 1 93.38 64 ILE A CA 1
ATOM 486 C C . ILE A 1 64 ? 14.555 -3.934 3.096 1 93.38 64 ILE A C 1
ATOM 488 O O . ILE A 1 64 ? 14.273 -2.76 3.354 1 93.38 64 ILE A O 1
ATOM 492 N N . ALA A 1 65 ? 15.039 -4.73 4.004 1 90.25 65 ALA A N 1
ATOM 493 C CA . ALA A 1 65 ? 15.258 -4.293 5.379 1 90.25 65 ALA A CA 1
ATOM 494 C C . ALA A 1 65 ? 16.266 -3.143 5.438 1 90.25 65 ALA A C 1
ATOM 496 O O . ALA A 1 65 ? 16.016 -2.135 6.105 1 90.25 65 ALA A O 1
ATOM 497 N N . TYR A 1 66 ? 17.375 -3.316 4.781 1 94.31 66 TYR A N 1
ATOM 498 C CA . TYR A 1 66 ? 18.391 -2.266 4.746 1 94.31 66 TYR A CA 1
ATOM 499 C C . TYR A 1 66 ? 17.828 -1 4.098 1 94.31 66 TYR A C 1
ATOM 501 O O . TYR A 1 66 ? 18.141 0.112 4.535 1 94.31 66 TYR A O 1
ATOM 509 N N . ALA A 1 67 ? 17.078 -1.137 3.023 1 96.06 67 ALA A N 1
ATOM 510 C CA . ALA A 1 67 ? 16.516 0.01 2.316 1 96.06 67 ALA A CA 1
ATOM 511 C C . ALA A 1 67 ? 15.547 0.783 3.205 1 96.06 67 ALA A C 1
ATOM 513 O O . ALA A 1 67 ? 15.5 2.016 3.164 1 96.06 67 ALA A O 1
ATOM 514 N N . TYR A 1 68 ? 14.727 0.072 3.986 1 92.81 68 TYR A N 1
ATOM 515 C CA . TYR A 1 68 ? 13.828 0.748 4.914 1 92.81 68 TYR A CA 1
ATOM 516 C C . TYR A 1 68 ? 14.609 1.525 5.965 1 92.81 68 TYR A C 1
ATOM 518 O O . TYR A 1 68 ? 14.211 2.621 6.363 1 92.81 68 TYR A O 1
ATOM 526 N N . GLU A 1 69 ? 15.672 0.922 6.449 1 92.38 69 GLU A N 1
ATOM 527 C CA . GLU A 1 69 ? 16.531 1.635 7.391 1 92.38 69 GLU A CA 1
ATOM 528 C C . GLU A 1 69 ? 17.062 2.924 6.777 1 92.38 69 GLU A C 1
ATOM 530 O O . GLU A 1 69 ? 17.031 3.982 7.406 1 92.38 69 GLU A O 1
ATOM 535 N N . ALA A 1 70 ? 17.547 2.816 5.602 1 96.19 70 ALA A N 1
ATOM 536 C CA . ALA A 1 70 ? 18.047 3.984 4.887 1 96.19 70 ALA A CA 1
ATOM 537 C C . ALA A 1 70 ? 16.953 5.02 4.68 1 96.19 70 ALA A C 1
ATOM 539 O O . ALA A 1 70 ? 17.188 6.223 4.848 1 96.19 70 ALA A O 1
ATOM 540 N N . TYR A 1 71 ? 15.781 4.633 4.316 1 95.81 71 TYR A N 1
ATOM 541 C CA . TYR A 1 71 ? 14.641 5.504 4.062 1 95.81 71 TYR A CA 1
ATOM 542 C C . TYR A 1 71 ? 14.305 6.336 5.297 1 95.81 71 TYR A C 1
ATOM 544 O O . TYR A 1 71 ? 14.18 7.559 5.211 1 95.81 71 TYR A O 1
ATOM 552 N N . LEU A 1 72 ? 14.18 5.609 6.383 1 90.31 72 LEU A N 1
ATOM 553 C CA . LEU A 1 72 ? 13.805 6.277 7.621 1 90.31 72 LEU A CA 1
ATOM 554 C C . LEU A 1 72 ? 14.859 7.289 8.039 1 90.31 72 LEU A C 1
ATOM 556 O O . LEU A 1 72 ? 14.531 8.398 8.461 1 90.31 72 LEU A O 1
ATOM 560 N N . MET A 1 73 ? 16.125 6.918 7.965 1 92 73 MET A N 1
ATOM 561 C CA . MET A 1 73 ? 17.219 7.824 8.312 1 92 73 MET A CA 1
ATOM 562 C C . MET A 1 73 ? 17.219 9.047 7.395 1 92 73 MET A C 1
ATOM 564 O O . MET A 1 73 ? 17.422 10.172 7.855 1 92 73 MET A O 1
ATOM 568 N N . ALA A 1 74 ? 17 8.844 6.105 1 95.19 74 ALA A N 1
ATOM 569 C CA . ALA A 1 74 ? 16.969 9.945 5.145 1 95.19 74 ALA A CA 1
ATOM 570 C C . ALA A 1 74 ? 15.781 10.859 5.402 1 95.19 74 ALA A C 1
ATOM 572 O O . ALA A 1 74 ? 15.906 12.086 5.32 1 95.19 74 ALA A O 1
ATOM 573 N N . TYR A 1 75 ? 14.641 10.258 5.645 1 90.69 75 TYR A N 1
ATOM 574 C CA . TYR A 1 75 ? 13.422 11.008 5.914 1 90.69 75 TYR A CA 1
ATOM 575 C C . TYR A 1 75 ? 13.586 11.906 7.137 1 90.69 75 TYR A C 1
ATOM 577 O O . TYR A 1 75 ? 13.227 13.086 7.105 1 90.69 75 TYR A O 1
ATOM 585 N N . GLU A 1 76 ? 14.148 11.281 8.172 1 86.25 76 GLU A N 1
ATOM 586 C CA . GLU A 1 76 ? 14.359 12 9.422 1 86.25 76 GLU A CA 1
ATOM 587 C C . GLU A 1 76 ? 15.289 13.195 9.227 1 86.25 76 GLU A C 1
ATOM 589 O O . GLU A 1 76 ? 15.102 14.242 9.844 1 86.25 76 GLU A O 1
ATOM 594 N N . ASN A 1 77 ? 16.297 13.016 8.438 1 89.75 77 ASN A N 1
ATOM 595 C CA . ASN A 1 77 ? 17.312 14.047 8.25 1 89.75 77 ASN A CA 1
ATOM 596 C C . ASN A 1 77 ? 17 14.914 7.031 1 89.75 77 ASN A C 1
ATOM 598 O O . ASN A 1 77 ? 17.812 15.766 6.656 1 89.75 77 ASN A O 1
ATOM 602 N N . LYS A 1 78 ? 15.953 14.68 6.32 1 90.25 78 LYS A N 1
ATOM 603 C CA . LYS A 1 78 ? 15.445 15.453 5.188 1 90.25 78 LYS A CA 1
ATOM 604 C C . LYS A 1 78 ? 16.422 15.398 4.008 1 90.25 78 LYS A C 1
ATOM 606 O O . LYS A 1 78 ? 16.656 16.406 3.348 1 90.25 78 LYS A O 1
ATOM 611 N N . PHE A 1 79 ? 17.078 14.305 3.865 1 94 79 PHE A N 1
ATOM 612 C CA . PHE A 1 79 ? 17.922 14.062 2.697 1 94 79 PHE A CA 1
ATOM 613 C C . PHE A 1 79 ? 17.094 13.469 1.559 1 94 79 PHE A C 1
ATOM 615 O O . PHE A 1 79 ? 17.047 12.242 1.404 1 94 79 PHE A O 1
ATOM 622 N N . LYS A 1 80 ? 16.562 14.258 0.727 1 94.88 80 LYS A N 1
ATOM 623 C CA . LYS A 1 80 ? 15.547 13.875 -0.246 1 94.88 80 LYS A CA 1
ATOM 624 C C . LYS A 1 80 ? 16.141 12.953 -1.316 1 94.88 80 LYS A C 1
ATOM 626 O O . LYS A 1 80 ? 15.477 12.016 -1.763 1 94.88 80 LYS A O 1
ATOM 631 N N . GLU A 1 81 ? 17.328 13.242 -1.706 1 95.25 81 GLU A N 1
ATOM 632 C CA . GLU A 1 81 ? 17.938 12.398 -2.73 1 95.25 81 GLU A CA 1
ATOM 633 C C . GLU A 1 81 ? 18.141 10.977 -2.219 1 95.25 81 GLU A C 1
ATOM 635 O O . GLU A 1 81 ? 17.812 10.008 -2.902 1 95.25 81 GLU A O 1
ATOM 640 N N . GLN A 1 82 ? 18.75 10.898 -1.013 1 96.44 82 GLN A N 1
ATOM 641 C CA . GLN A 1 82 ? 18.984 9.594 -0.407 1 96.44 82 GLN A CA 1
ATOM 642 C C . GLN A 1 82 ? 17.672 8.891 -0.072 1 96.44 82 GLN A C 1
ATOM 644 O O . GLN A 1 82 ? 17.578 7.668 -0.148 1 96.44 82 GLN A O 1
ATOM 649 N N . GLU A 1 83 ? 16.672 9.625 0.263 1 96.19 83 GLU A N 1
ATOM 650 C CA . GLU A 1 83 ? 15.328 9.086 0.457 1 96.19 83 GLU A CA 1
ATOM 651 C C . GLU A 1 83 ? 14.805 8.438 -0.821 1 96.19 83 GLU A C 1
ATOM 653 O O . GLU A 1 83 ? 14.312 7.309 -0.793 1 96.19 83 GLU A O 1
ATOM 658 N N . ALA A 1 84 ? 14.953 9.172 -1.885 1 97.12 84 ALA A N 1
ATOM 659 C CA . ALA A 1 84 ? 14.5 8.672 -3.176 1 97.12 84 ALA A CA 1
ATOM 660 C C . ALA A 1 84 ? 15.289 7.43 -3.59 1 97.12 84 ALA A C 1
ATOM 662 O O . ALA A 1 84 ? 14.727 6.488 -4.156 1 97.12 84 ALA A O 1
ATOM 663 N N . ASP A 1 85 ? 16.562 7.453 -3.289 1 97.81 85 ASP A N 1
ATOM 664 C CA . ASP A 1 85 ? 17.391 6.285 -3.58 1 97.81 85 ASP A CA 1
ATOM 665 C C . ASP A 1 85 ? 16.891 5.051 -2.836 1 97.81 85 ASP A C 1
ATOM 667 O O . ASP A 1 85 ? 16.812 3.965 -3.41 1 97.81 85 ASP A O 1
ATOM 671 N N . ALA A 1 86 ? 16.609 5.234 -1.574 1 97.5 86 ALA A N 1
ATOM 672 C CA . ALA A 1 86 ? 16.078 4.137 -0.771 1 97.5 86 ALA A CA 1
ATOM 673 C C . ALA A 1 86 ? 14.75 3.633 -1.339 1 97.5 86 ALA A C 1
ATOM 675 O O . ALA A 1 86 ? 14.516 2.424 -1.4 1 97.5 86 ALA A O 1
ATOM 676 N N . LEU A 1 87 ? 13.914 4.527 -1.808 1 96.69 87 LEU A N 1
ATOM 677 C CA . LEU A 1 87 ? 12.625 4.172 -2.402 1 96.69 87 LEU A CA 1
ATOM 678 C C . LEU A 1 87 ? 12.828 3.373 -3.686 1 96.69 87 LEU A C 1
ATOM 680 O O . LEU A 1 87 ? 12.086 2.422 -3.949 1 96.69 87 LEU A O 1
ATOM 684 N N . SER A 1 88 ? 13.742 3.752 -4.434 1 97.62 88 SER A N 1
ATOM 685 C CA . SER A 1 88 ? 14.055 3.029 -5.66 1 97.62 88 SER A CA 1
ATOM 686 C C . SER A 1 88 ? 14.5 1.603 -5.367 1 97.62 88 SER A C 1
ATOM 688 O O . SER A 1 88 ? 14.109 0.665 -6.062 1 97.62 88 SER A O 1
ATOM 690 N N . VAL A 1 89 ? 15.367 1.475 -4.332 1 97.44 89 VAL A N 1
ATOM 691 C CA . VAL A 1 89 ? 15.844 0.152 -3.941 1 97.44 89 VAL A CA 1
ATOM 692 C C . VAL A 1 89 ? 14.68 -0.686 -3.422 1 97.44 89 VAL A C 1
ATOM 694 O O . VAL A 1 89 ? 14.578 -1.877 -3.727 1 97.44 89 VAL A O 1
ATOM 697 N N . LEU A 1 90 ? 13.828 -0.111 -2.668 1 95.5 90 LEU A N 1
ATOM 698 C CA . LEU A 1 90 ? 12.625 -0.795 -2.191 1 95.5 90 LEU A CA 1
ATOM 699 C C . LEU A 1 90 ? 11.758 -1.252 -3.361 1 95.5 90 LEU A C 1
ATOM 701 O O . LEU A 1 90 ? 11.273 -2.385 -3.373 1 95.5 90 LEU A O 1
ATOM 705 N N . ALA A 1 91 ? 11.578 -0.383 -4.328 1 95.62 91 ALA A N 1
ATOM 706 C CA . ALA A 1 91 ? 10.781 -0.722 -5.5 1 95.62 91 ALA A CA 1
ATOM 707 C C . ALA A 1 91 ? 11.344 -1.946 -6.215 1 95.62 91 ALA A C 1
ATOM 709 O O . ALA A 1 91 ? 10.602 -2.859 -6.582 1 95.62 91 ALA A O 1
ATOM 710 N N . GLU A 1 92 ? 12.625 -1.964 -6.379 1 96.19 92 GLU A N 1
ATOM 711 C CA . GLU A 1 92 ? 13.281 -3.092 -7.035 1 96.19 92 GLU A CA 1
ATOM 712 C C . GLU A 1 92 ? 13.141 -4.367 -6.215 1 96.19 92 GLU A C 1
ATOM 714 O O . GLU A 1 92 ? 12.898 -5.445 -6.766 1 96.19 92 GLU A O 1
ATOM 719 N N . GLY A 1 93 ? 13.336 -4.242 -4.949 1 93.75 93 GLY A N 1
ATOM 720 C CA . GLY A 1 93 ? 13.164 -5.391 -4.074 1 93.75 93 GLY A CA 1
ATOM 721 C C . GLY A 1 93 ? 11.773 -5.992 -4.145 1 93.75 93 GLY A C 1
ATOM 722 O O . GLY A 1 93 ? 11.625 -7.215 -4.238 1 93.75 93 GLY A O 1
ATOM 723 N N . TYR A 1 94 ? 10.797 -5.164 -4.168 1 91 94 TYR A N 1
ATOM 724 C CA . TYR A 1 94 ? 9.422 -5.645 -4.238 1 91 94 TYR A CA 1
ATOM 725 C C . TYR A 1 94 ? 9.125 -6.246 -5.602 1 91 94 TYR A C 1
ATOM 727 O O . TYR A 1 94 ? 8.328 -7.188 -5.715 1 91 94 TYR A O 1
ATOM 735 N N . LEU A 1 95 ? 9.758 -5.746 -6.613 1 92 95 LEU A N 1
ATOM 736 C CA . LEU A 1 95 ? 9.641 -6.363 -7.93 1 92 95 LEU A CA 1
ATOM 737 C C . LEU A 1 95 ? 10.164 -7.797 -7.906 1 92 95 LEU A C 1
ATOM 739 O O . LEU A 1 95 ? 9.508 -8.711 -8.414 1 92 95 LEU A O 1
ATOM 743 N N . TYR A 1 96 ? 11.32 -7.996 -7.234 1 91.69 96 TYR A N 1
ATOM 744 C CA . TYR A 1 96 ? 11.906 -9.328 -7.168 1 91.69 96 TYR A CA 1
ATOM 745 C C . TYR A 1 96 ? 11.039 -10.273 -6.34 1 91.69 96 TYR A C 1
ATOM 747 O O . TYR A 1 96 ? 11.031 -11.484 -6.574 1 91.69 96 TYR A O 1
ATOM 755 N N . ASN A 1 97 ? 10.242 -9.719 -5.457 1 88.31 97 ASN A N 1
ATOM 756 C CA . ASN A 1 97 ? 9.344 -10.523 -4.637 1 88.31 97 ASN A CA 1
ATOM 757 C C . ASN A 1 97 ? 7.953 -10.633 -5.258 1 88.31 97 ASN A C 1
ATOM 759 O O . ASN A 1 97 ? 7.023 -11.133 -4.629 1 88.31 97 ASN A O 1
ATOM 763 N N . ASP A 1 98 ? 7.801 -10.031 -6.418 1 88.06 98 ASP A N 1
ATOM 764 C CA . ASP A 1 98 ? 6.559 -10.086 -7.184 1 88.06 98 ASP A CA 1
ATOM 765 C C . ASP A 1 98 ? 5.438 -9.336 -6.469 1 88.06 98 ASP A C 1
ATOM 767 O O . ASP A 1 98 ? 4.293 -9.789 -6.457 1 88.06 98 ASP A O 1
ATOM 771 N N . ILE A 1 99 ? 5.789 -8.43 -5.727 1 86.5 99 ILE A N 1
ATOM 772 C CA . ILE A 1 99 ? 4.82 -7.543 -5.094 1 86.5 99 ILE A CA 1
ATOM 773 C C . ILE A 1 99 ? 4.734 -6.234 -5.879 1 86.5 99 ILE A C 1
ATOM 775 O O . ILE A 1 99 ? 5.383 -5.246 -5.523 1 86.5 99 ILE A O 1
ATOM 779 N N . TYR A 1 100 ? 3.912 -6.156 -6.824 1 86.44 100 TYR A N 1
ATOM 780 C CA . TYR A 1 100 ? 3.973 -5.168 -7.895 1 86.44 100 TYR A CA 1
ATOM 781 C C . TYR A 1 100 ? 3.342 -3.85 -7.457 1 86.44 100 TYR A C 1
ATOM 783 O O . TYR A 1 100 ? 3.779 -2.775 -7.875 1 86.44 100 TYR A O 1
ATOM 791 N N . ASP A 1 101 ? 2.305 -3.918 -6.688 1 80.12 101 ASP A N 1
ATOM 792 C CA . ASP A 1 101 ? 1.656 -2.686 -6.25 1 80.12 101 ASP A CA 1
ATOM 793 C C . ASP A 1 101 ? 2.615 -1.821 -5.43 1 80.12 101 ASP A C 1
ATOM 795 O O . ASP A 1 101 ? 2.713 -0.613 -5.656 1 80.12 101 ASP A O 1
ATOM 799 N N . LEU A 1 102 ? 3.332 -2.512 -4.508 1 85.62 102 LEU A N 1
ATOM 800 C CA . LEU A 1 102 ? 4.301 -1.771 -3.707 1 85.62 102 LEU A CA 1
ATOM 801 C C . LEU A 1 102 ? 5.488 -1.338 -4.559 1 85.62 102 LEU A C 1
ATOM 803 O O . LEU A 1 102 ? 6.047 -0.257 -4.352 1 85.62 102 LEU A O 1
ATOM 807 N N . ALA A 1 103 ? 5.895 -2.172 -5.453 1 91.56 103 ALA A N 1
ATOM 808 C CA . ALA A 1 103 ? 6.977 -1.799 -6.363 1 91.56 103 ALA A CA 1
ATOM 809 C C . ALA A 1 103 ? 6.637 -0.52 -7.121 1 91.56 103 ALA A C 1
ATOM 811 O O . ALA A 1 103 ? 7.449 0.405 -7.188 1 91.56 103 ALA A O 1
ATOM 812 N N . LEU A 1 104 ? 5.457 -0.422 -7.629 1 88.56 104 LEU A N 1
ATOM 813 C CA . LEU A 1 104 ? 5.012 0.744 -8.383 1 88.56 104 LEU A CA 1
ATOM 814 C C . LEU A 1 104 ? 4.902 1.968 -7.48 1 88.56 104 LEU A C 1
ATOM 816 O O . LEU A 1 104 ? 5.336 3.061 -7.852 1 88.56 104 LEU A O 1
ATOM 820 N N . GLU A 1 105 ? 4.281 1.783 -6.34 1 85.19 105 GLU A N 1
ATOM 821 C CA . GLU A 1 105 ? 4.121 2.887 -5.402 1 85.19 105 GLU A CA 1
ATOM 822 C C . GLU A 1 105 ? 5.465 3.529 -5.07 1 85.19 105 GLU A C 1
ATOM 824 O O . GLU A 1 105 ? 5.617 4.75 -5.16 1 85.19 105 GLU A O 1
ATOM 829 N N . TYR A 1 106 ? 6.434 2.76 -4.684 1 92.69 106 TYR A N 1
ATOM 830 C CA . TYR A 1 106 ? 7.727 3.285 -4.27 1 92.69 106 TYR A CA 1
ATOM 831 C C . TYR A 1 106 ? 8.492 3.854 -5.457 1 92.69 106 TYR A C 1
ATOM 833 O O . TYR A 1 106 ? 9.211 4.844 -5.324 1 92.69 106 TYR A O 1
ATOM 841 N N . ALA A 1 107 ? 8.352 3.244 -6.625 1 95.06 107 ALA A N 1
ATOM 842 C CA . ALA A 1 107 ? 8.992 3.779 -7.824 1 95.06 107 ALA A CA 1
ATOM 843 C C . ALA A 1 107 ? 8.453 5.164 -8.164 1 95.06 107 ALA A C 1
ATOM 845 O O . ALA A 1 107 ? 9.211 6.078 -8.477 1 95.06 107 ALA A O 1
ATOM 846 N N . PHE A 1 108 ? 7.18 5.316 -8.109 1 89.81 108 PHE A N 1
ATOM 847 C CA . PHE A 1 108 ? 6.57 6.602 -8.422 1 89.81 108 PHE A CA 1
ATOM 848 C C . PHE A 1 108 ? 6.938 7.648 -7.379 1 89.81 108 PHE A C 1
ATOM 850 O O . PHE A 1 108 ? 7.148 8.82 -7.711 1 89.81 108 PHE A O 1
ATOM 857 N N . ASN A 1 109 ? 6.91 7.203 -6.105 1 91 109 ASN A N 1
ATOM 858 C CA . ASN A 1 109 ? 7.34 8.125 -5.062 1 91 109 ASN A CA 1
ATOM 859 C C . ASN A 1 109 ? 8.773 8.609 -5.293 1 91 109 ASN A C 1
ATOM 861 O O . ASN A 1 109 ? 9.07 9.797 -5.137 1 91 109 ASN A O 1
ATOM 865 N N . ALA A 1 110 ? 9.672 7.676 -5.625 1 96.44 110 ALA A N 1
ATOM 866 C CA . ALA A 1 110 ? 11.055 8.047 -5.941 1 96.44 110 ALA A CA 1
ATOM 867 C C . ALA A 1 110 ? 11.109 8.992 -7.137 1 96.44 110 ALA A C 1
ATOM 869 O O . ALA A 1 110 ? 11.82 9.992 -7.109 1 96.44 110 ALA A O 1
ATOM 870 N N . LEU A 1 111 ? 10.336 8.695 -8.188 1 93.69 111 LEU A N 1
ATOM 871 C CA . LEU A 1 111 ? 10.312 9.492 -9.414 1 93.69 111 LEU A CA 1
ATOM 872 C C . LEU A 1 111 ? 9.898 10.93 -9.117 1 93.69 111 LEU A C 1
ATOM 874 O O . LEU A 1 111 ? 10.484 11.875 -9.656 1 93.69 111 LEU A O 1
ATOM 878 N N . GLU A 1 112 ? 8.898 11.055 -8.32 1 90 112 GLU A N 1
ATOM 879 C CA . GLU A 1 112 ? 8.422 12.391 -7.953 1 90 112 GLU A CA 1
ATOM 880 C C . GLU A 1 112 ? 9.531 13.211 -7.305 1 90 112 GLU A C 1
ATOM 882 O O . GLU A 1 112 ? 9.703 14.391 -7.633 1 90 112 GLU A O 1
ATOM 887 N N . ILE A 1 113 ? 10.273 12.602 -6.391 1 94.19 113 ILE A N 1
ATOM 888 C CA . ILE A 1 113 ? 11.359 13.297 -5.711 1 94.19 113 ILE A CA 1
ATOM 889 C C . ILE A 1 113 ? 12.461 13.641 -6.711 1 94.19 113 ILE A C 1
ATOM 891 O O . ILE A 1 113 ? 12.961 14.766 -6.738 1 94.19 113 ILE A O 1
ATOM 895 N N . TYR A 1 114 ? 12.805 12.703 -7.562 1 96.88 114 TYR A N 1
ATOM 896 C CA . TYR A 1 114 ? 13.852 12.938 -8.547 1 96.88 114 TYR A CA 1
ATOM 897 C C . TYR A 1 114 ? 13.445 14.039 -9.523 1 96.88 114 TYR A C 1
ATOM 899 O O . TYR A 1 114 ? 14.289 14.828 -9.961 1 96.88 114 TYR A O 1
ATOM 907 N N . LYS A 1 115 ? 12.227 14.031 -9.93 1 92.75 115 LYS A N 1
ATOM 908 C CA . LYS A 1 115 ? 11.727 15.078 -10.82 1 92.75 115 LYS A CA 1
ATOM 909 C C . LYS A 1 115 ? 11.844 16.453 -10.164 1 92.75 115 LYS A C 1
ATOM 911 O O . LYS A 1 115 ? 12.25 17.422 -10.812 1 92.75 115 LYS A O 1
ATOM 916 N N . LYS A 1 116 ? 11.461 16.484 -8.922 1 91.38 116 LYS A N 1
ATOM 917 C CA . LYS A 1 116 ? 11.578 17.734 -8.18 1 91.38 116 LYS A CA 1
ATOM 918 C C . LYS A 1 116 ? 13.023 18.203 -8.102 1 91.38 116 LYS A C 1
ATOM 920 O O . LYS A 1 116 ? 13.297 19.406 -8.117 1 91.38 116 LYS A O 1
ATOM 925 N N . GLN A 1 117 ? 13.961 17.312 -8.086 1 94.44 117 GLN A N 1
ATOM 926 C CA . GLN A 1 117 ? 15.383 17.625 -8.008 1 94.44 117 GLN A CA 1
ATOM 927 C C . GLN A 1 117 ? 16 17.75 -9.398 1 94.44 117 GLN A C 1
ATOM 929 O O . GLN A 1 117 ? 17.188 18.031 -9.531 1 94.44 117 GLN A O 1
ATOM 934 N N . ALA A 1 118 ? 15.25 17.516 -10.438 1 93.81 118 ALA A N 1
ATOM 935 C CA . ALA A 1 118 ? 15.656 17.594 -11.836 1 93.81 118 ALA A CA 1
ATOM 936 C C . ALA A 1 118 ? 16.875 16.703 -12.109 1 93.81 118 ALA A C 1
ATOM 938 O O . ALA A 1 118 ? 17.781 17.094 -12.844 1 93.81 118 ALA A O 1
ATOM 939 N N . ASN A 1 119 ? 17.016 15.555 -11.391 1 95.25 119 ASN A N 1
ATOM 940 C CA . ASN A 1 119 ? 18.094 14.602 -11.617 1 95.25 119 ASN A CA 1
ATOM 941 C C . ASN A 1 119 ? 17.781 13.672 -12.789 1 95.25 119 ASN A C 1
ATOM 943 O O . ASN A 1 119 ? 17.234 12.578 -12.586 1 95.25 119 ASN A O 1
ATOM 947 N N . GLN A 1 120 ? 18.25 13.977 -13.969 1 96 120 GLN A N 1
ATOM 948 C CA . GLN A 1 120 ? 17.859 13.328 -15.211 1 96 120 GLN A CA 1
ATOM 949 C C . GLN A 1 120 ? 18.328 11.875 -15.242 1 96 120 GLN A C 1
ATOM 951 O O . GLN A 1 120 ? 17.625 11 -15.766 1 96 120 GLN A O 1
ATOM 956 N N . GLU A 1 121 ? 19.469 11.617 -14.719 1 96.12 121 GLU A N 1
ATOM 957 C CA . GLU A 1 121 ? 20 10.25 -14.695 1 96.12 121 GLU A CA 1
ATOM 958 C C . GLU A 1 121 ? 19.141 9.344 -13.828 1 96.12 121 GLU A C 1
ATOM 960 O O . GLU A 1 121 ? 18.812 8.219 -14.227 1 96.12 121 GLU A O 1
ATOM 965 N N . LYS A 1 122 ? 18.766 9.828 -12.648 1 97 122 LYS A N 1
ATOM 966 C CA . LYS A 1 122 ? 17.953 9.047 -11.734 1 97 122 LYS A CA 1
ATOM 967 C C . LYS A 1 122 ? 16.531 8.898 -12.258 1 97 122 LYS A C 1
ATOM 969 O O . LYS A 1 122 ? 15.875 7.871 -12.039 1 97 122 LYS A O 1
ATOM 974 N N . ILE A 1 123 ? 16.062 9.906 -12.953 1 96.94 123 ILE A N 1
ATOM 975 C CA . ILE A 1 123 ? 14.758 9.828 -13.586 1 96.94 123 ILE A CA 1
ATOM 976 C C . ILE A 1 123 ? 14.758 8.727 -14.641 1 96.94 123 ILE A C 1
ATOM 978 O O . ILE A 1 123 ? 13.859 7.887 -14.672 1 96.94 123 ILE A O 1
ATOM 982 N N . SER A 1 124 ? 15.766 8.727 -15.453 1 97.56 124 SER A N 1
ATOM 983 C CA . SER A 1 124 ? 15.875 7.723 -16.516 1 97.56 124 SER A CA 1
ATOM 984 C C . SER A 1 124 ? 15.953 6.312 -15.93 1 97.56 124 SER A C 1
ATOM 986 O O . SER A 1 124 ? 15.32 5.387 -16.438 1 97.56 124 SER A O 1
ATOM 988 N N . ALA A 1 125 ? 16.719 6.137 -14.867 1 97.75 125 ALA A N 1
ATOM 989 C CA . ALA A 1 125 ? 16.828 4.844 -14.195 1 97.75 125 ALA A CA 1
ATOM 990 C C . ALA A 1 125 ? 15.492 4.398 -13.625 1 97.75 125 ALA A C 1
ATOM 992 O O . ALA A 1 125 ? 15.156 3.211 -13.664 1 97.75 125 ALA A O 1
ATOM 993 N N . THR A 1 126 ? 14.797 5.309 -13.102 1 97.94 126 THR A N 1
ATOM 994 C CA . THR A 1 126 ? 13.484 4.996 -12.547 1 97.94 126 THR A CA 1
ATOM 995 C C . THR A 1 126 ? 12.508 4.609 -13.648 1 97.94 126 THR A C 1
ATOM 997 O O . THR A 1 126 ? 11.664 3.734 -13.461 1 97.94 126 THR A O 1
ATOM 1000 N N . TYR A 1 127 ? 12.609 5.285 -14.812 1 97.31 127 TYR A N 1
ATOM 1001 C CA . TYR A 1 127 ? 11.797 4.879 -15.953 1 97.31 127 TYR A CA 1
ATOM 1002 C C . TYR A 1 127 ? 12.109 3.441 -16.359 1 97.31 127 TYR A C 1
ATOM 1004 O O . TYR A 1 127 ? 11.195 2.666 -16.672 1 97.31 127 TYR A O 1
ATOM 1012 N N . THR A 1 128 ? 13.32 3.096 -16.328 1 97.75 128 THR A N 1
ATOM 1013 C CA . THR A 1 128 ? 13.719 1.723 -16.625 1 97.75 128 THR A CA 1
ATOM 1014 C C . THR A 1 128 ? 13.078 0.753 -15.633 1 97.75 128 THR A C 1
ATOM 1016 O O . THR A 1 128 ? 12.539 -0.281 -16.031 1 97.75 128 THR A O 1
ATOM 1019 N N . LEU A 1 129 ? 13.18 1.112 -14.383 1 97.25 129 LEU A N 1
ATOM 1020 C CA . LEU A 1 129 ? 12.594 0.285 -13.336 1 97.25 129 LEU A CA 1
ATOM 1021 C C . LEU A 1 129 ? 11.086 0.144 -13.539 1 97.25 129 LEU A C 1
ATOM 1023 O O . LEU A 1 129 ? 10.547 -0.96 -13.445 1 97.25 129 LEU A O 1
ATOM 1027 N N . LEU A 1 130 ? 10.43 1.228 -13.852 1 94.81 130 LEU A N 1
ATOM 1028 C CA . LEU A 1 130 ? 9 1.195 -14.133 1 94.81 130 LEU A CA 1
ATOM 1029 C C . LEU A 1 130 ? 8.703 0.327 -15.352 1 94.81 130 LEU A C 1
ATOM 1031 O O . LEU A 1 130 ? 7.73 -0.428 -15.359 1 94.81 130 LEU A O 1
ATOM 1035 N N . GLY A 1 131 ? 9.523 0.478 -16.344 1 96.38 131 GLY A N 1
ATOM 1036 C CA . GLY A 1 131 ? 9.383 -0.385 -17.5 1 96.38 131 GLY A CA 1
ATOM 1037 C C . GLY A 1 131 ? 9.43 -1.861 -17.156 1 96.38 131 GLY A C 1
ATOM 1038 O O . GLY A 1 131 ? 8.602 -2.643 -17.641 1 96.38 131 GLY A O 1
ATOM 1039 N N . TRP A 1 132 ? 10.32 -2.25 -16.297 1 96.81 132 TRP A N 1
ATOM 1040 C CA . TRP A 1 132 ? 10.453 -3.648 -15.906 1 96.81 132 TRP A CA 1
ATOM 1041 C C . TRP A 1 132 ? 9.258 -4.094 -15.07 1 96.81 132 TRP A C 1
ATOM 1043 O O . TRP A 1 132 ? 8.789 -5.23 -15.203 1 96.81 132 TRP A O 1
ATOM 1053 N N . ILE A 1 133 ? 8.789 -3.311 -14.156 1 93.56 133 ILE A N 1
ATOM 1054 C CA . ILE A 1 133 ? 7.641 -3.656 -13.328 1 93.56 133 ILE A CA 1
ATOM 1055 C C . ILE A 1 133 ? 6.422 -3.91 -14.211 1 93.56 133 ILE A C 1
ATOM 1057 O O . ILE A 1 133 ? 5.766 -4.945 -14.086 1 93.56 133 ILE A O 1
ATOM 1061 N N . TYR A 1 134 ? 6.191 -3.002 -15.164 1 91.75 134 TYR A N 1
ATOM 1062 C CA . TYR A 1 134 ? 5.035 -3.146 -16.031 1 91.75 134 TYR A CA 1
ATOM 1063 C C . TYR A 1 134 ? 5.207 -4.328 -16.984 1 91.75 134 TYR A C 1
ATOM 1065 O O . TYR A 1 134 ? 4.23 -4.992 -17.344 1 91.75 134 TYR A O 1
ATOM 1073 N N . TYR A 1 135 ? 6.449 -4.605 -17.344 1 94 135 TYR A N 1
ATOM 1074 C CA . TYR A 1 135 ? 6.723 -5.805 -18.125 1 94 135 TYR A CA 1
ATOM 1075 C C . TYR A 1 135 ? 6.336 -7.062 -17.359 1 94 135 TYR A C 1
ATOM 1077 O O . TYR A 1 135 ? 5.691 -7.957 -17.906 1 94 135 TYR A O 1
ATOM 1085 N N . ASP A 1 136 ? 6.691 -7.09 -16.094 1 92 136 ASP A N 1
ATOM 1086 C CA . ASP A 1 136 ? 6.449 -8.273 -15.281 1 92 136 ASP A CA 1
ATOM 1087 C C . ASP A 1 136 ? 4.957 -8.484 -15.055 1 92 136 ASP A C 1
ATOM 1089 O O . ASP A 1 136 ? 4.5 -9.625 -14.922 1 92 136 ASP A O 1
ATOM 1093 N N . VAL A 1 137 ? 4.258 -7.414 -15.047 1 88.06 137 VAL A N 1
ATOM 1094 C CA . VAL A 1 137 ? 2.818 -7.559 -14.867 1 88.06 137 VAL A CA 1
ATOM 1095 C C . VAL A 1 137 ? 2.141 -7.711 -16.234 1 88.06 137 VAL A C 1
ATOM 1097 O O . VAL A 1 137 ? 0.914 -7.645 -16.328 1 88.06 137 VAL A O 1
ATOM 1100 N N . GLU A 1 138 ? 2.918 -7.691 -17.312 1 89.75 138 GLU A N 1
ATOM 1101 C CA . GLU A 1 138 ? 2.482 -7.965 -18.688 1 89.75 138 GLU A CA 1
ATOM 1102 C C . GLU A 1 138 ? 1.646 -6.812 -19.234 1 89.75 138 GLU A C 1
ATOM 1104 O O . GLU A 1 138 ? 0.708 -7.031 -20 1 89.75 138 GLU A O 1
ATOM 1109 N N . ASN A 1 139 ? 1.803 -5.719 -18.719 1 89 139 ASN A N 1
ATOM 1110 C CA . ASN A 1 139 ? 1.24 -4.52 -19.312 1 89 139 ASN A CA 1
ATOM 1111 C C . ASN A 1 139 ? 2.176 -3.93 -20.375 1 89 139 ASN A C 1
ATOM 1113 O O . ASN A 1 139 ? 2.984 -3.053 -20.062 1 89 139 ASN A O 1
ATOM 1117 N N . ALA A 1 140 ? 2.012 -4.312 -21.562 1 93.38 140 ALA A N 1
ATOM 1118 C CA . ALA A 1 140 ? 2.932 -3.994 -22.656 1 93.38 140 ALA A CA 1
ATOM 1119 C C . ALA A 1 140 ? 2.916 -2.5 -22.969 1 93.38 140 ALA A C 1
ATOM 1121 O O . ALA A 1 140 ? 3.953 -1.913 -23.281 1 93.38 140 ALA A O 1
ATOM 1122 N N . GLU A 1 141 ? 1.815 -1.891 -22.875 1 92.44 141 GLU A N 1
ATOM 1123 C CA . GLU A 1 141 ? 1.672 -0.481 -23.234 1 92.44 141 GLU A CA 1
ATOM 1124 C C . GLU A 1 141 ? 2.506 0.406 -22.312 1 92.44 141 GLU A C 1
ATOM 1126 O O . GLU A 1 141 ? 3.322 1.2 -22.781 1 92.44 141 GLU A O 1
ATOM 1131 N N . PHE A 1 142 ? 2.318 0.225 -21.031 1 91.88 142 PHE A N 1
ATOM 1132 C CA . PHE A 1 142 ? 3.064 1.046 -20.094 1 91.88 142 PHE A CA 1
ATOM 1133 C C . PHE A 1 142 ? 4.531 0.64 -20.062 1 91.88 142 PHE A C 1
ATOM 1135 O O . PHE A 1 142 ? 5.41 1.485 -19.875 1 91.88 142 PHE A O 1
ATOM 1142 N N . ALA A 1 143 ? 4.82 -0.609 -20.141 1 96 143 ALA A N 1
ATOM 1143 C CA . ALA A 1 143 ? 6.215 -1.043 -20.219 1 96 143 ALA A CA 1
ATOM 1144 C C . ALA A 1 143 ? 6.941 -0.358 -21.375 1 96 143 ALA A C 1
ATOM 1146 O O . ALA A 1 143 ? 8.055 0.141 -21.203 1 96 143 ALA A O 1
ATOM 1147 N N . LEU A 1 144 ? 6.254 -0.302 -22.547 1 96.62 144 LEU A N 1
ATOM 1148 C CA . LEU A 1 144 ? 6.82 0.346 -23.734 1 96.62 144 LEU A CA 1
ATOM 1149 C C . LEU A 1 144 ? 7.004 1.841 -23.484 1 96.62 144 LEU A C 1
ATOM 1151 O O . LEU A 1 144 ? 8.039 2.408 -23.844 1 96.62 144 LEU A O 1
ATOM 1155 N N . LYS A 1 145 ? 6.055 2.451 -22.922 1 95.94 145 LYS A N 1
ATOM 1156 C CA . LYS A 1 145 ? 6.113 3.879 -22.641 1 95.94 145 LYS A CA 1
ATOM 1157 C C . LYS A 1 145 ? 7.332 4.215 -21.781 1 95.94 145 LYS A C 1
ATOM 1159 O O . LYS A 1 145 ? 8.133 5.086 -22.141 1 95.94 145 LYS A O 1
ATOM 1164 N N . TYR A 1 146 ? 7.488 3.486 -20.734 1 97 146 TYR A N 1
ATOM 1165 C CA . TYR A 1 146 ? 8.523 3.859 -19.781 1 97 146 TYR A CA 1
ATOM 1166 C C . TYR A 1 146 ? 9.906 3.469 -20.281 1 97 146 TYR A C 1
ATOM 1168 O O . TYR A 1 146 ? 10.875 4.203 -20.094 1 97 146 TYR A O 1
ATOM 1176 N N . HIS A 1 147 ? 10.07 2.35 -20.891 1 97.75 147 HIS A N 1
ATOM 1177 C CA . HIS A 1 147 ? 11.359 2.018 -21.484 1 97.75 147 HIS A CA 1
ATOM 1178 C C . HIS A 1 147 ? 11.719 3 -22.594 1 97.75 147 HIS A C 1
ATOM 1180 O O . HIS A 1 147 ? 12.891 3.326 -22.781 1 97.75 147 HIS A O 1
ATOM 1186 N N . THR A 1 148 ? 10.719 3.445 -23.375 1 98.12 148 THR A N 1
ATOM 1187 C CA . THR A 1 148 ? 10.969 4.434 -24.422 1 98.12 148 THR A CA 1
ATOM 1188 C C . THR A 1 148 ? 11.398 5.766 -23.812 1 98.12 148 THR A C 1
ATOM 1190 O O . THR A 1 148 ? 12.328 6.402 -24.297 1 98.12 148 THR A O 1
ATOM 1193 N N . GLN A 1 149 ? 10.719 6.164 -22.781 1 97.75 149 GLN A N 1
ATOM 1194 C CA . GLN A 1 149 ? 11.117 7.383 -22.094 1 97.75 149 GLN A CA 1
ATOM 1195 C C . GLN A 1 149 ? 12.539 7.27 -21.547 1 97.75 149 GLN A C 1
ATOM 1197 O O . GLN A 1 149 ? 13.32 8.227 -21.625 1 97.75 149 GLN A O 1
ATOM 1202 N N . ALA A 1 150 ? 12.867 6.133 -20.953 1 98.12 150 ALA A N 1
ATOM 1203 C CA . ALA A 1 150 ? 14.227 5.898 -20.469 1 98.12 150 ALA A CA 1
ATOM 1204 C C . ALA A 1 150 ? 15.242 6.008 -21.609 1 98.12 150 ALA A C 1
ATOM 1206 O O . ALA A 1 150 ? 16.266 6.676 -21.469 1 98.12 150 ALA A O 1
ATOM 1207 N N . TYR A 1 151 ? 14.969 5.43 -22.719 1 97.94 151 TYR A N 1
ATOM 1208 C CA . TYR A 1 151 ? 15.836 5.457 -23.891 1 97.94 151 TYR A CA 1
ATOM 1209 C C . TYR A 1 151 ? 16.094 6.887 -24.344 1 97.94 151 TYR A C 1
ATOM 1211 O O . TYR A 1 151 ? 17.25 7.289 -24.547 1 97.94 151 TYR A O 1
ATOM 1219 N N . GLU A 1 152 ? 15.008 7.617 -24.531 1 97.75 152 GLU A N 1
ATOM 1220 C CA . GLU A 1 152 ? 15.102 8.984 -25.016 1 97.75 152 GLU A CA 1
ATOM 1221 C C . GLU A 1 152 ? 15.922 9.859 -24.062 1 97.75 152 GLU A C 1
ATOM 1223 O O . GLU A 1 152 ? 16.75 10.656 -24.516 1 97.75 152 GLU A O 1
ATOM 1228 N N . LEU A 1 153 ? 15.688 9.617 -22.844 1 97.38 153 LEU A N 1
ATOM 1229 C CA . LEU A 1 153 ? 16.391 10.438 -21.875 1 97.38 153 LEU A CA 1
ATOM 1230 C C . LEU A 1 153 ? 17.875 10.055 -21.797 1 97.38 153 LEU A C 1
ATOM 1232 O O . LEU A 1 153 ? 18.734 10.93 -21.719 1 97.38 153 LEU A O 1
ATOM 1236 N N . TYR A 1 154 ? 18.188 8.828 -21.797 1 97.62 154 TYR A N 1
ATOM 1237 C CA . TYR A 1 154 ? 19.578 8.398 -21.797 1 97.62 154 TYR A CA 1
ATOM 1238 C C . TYR A 1 154 ? 20.281 8.883 -23.062 1 97.62 154 TYR A C 1
ATOM 1240 O O . TYR A 1 154 ? 21.453 9.273 -23.016 1 97.62 154 TYR A O 1
ATOM 1248 N N . LYS A 1 155 ? 19.594 8.812 -24.156 1 96.69 155 LYS A N 1
ATOM 1249 C CA . LYS A 1 155 ? 20.156 9.312 -25.406 1 96.69 155 LYS A CA 1
ATOM 1250 C C . LYS A 1 155 ? 20.469 10.805 -25.312 1 96.69 155 LYS A C 1
ATOM 1252 O O . LYS A 1 155 ? 21.531 11.25 -25.719 1 96.69 155 LYS A O 1
ATOM 1257 N N . LYS A 1 156 ? 19.562 11.516 -24.781 1 96.75 156 LYS A N 1
ATOM 1258 C CA . LYS A 1 156 ? 19.75 12.953 -24.594 1 96.75 156 LYS A CA 1
ATOM 1259 C C . LYS A 1 156 ? 20.938 13.234 -23.672 1 96.75 156 LYS A C 1
ATOM 1261 O O . LYS A 1 156 ? 21.656 14.219 -23.859 1 96.75 156 LYS A O 1
ATOM 1266 N N . LEU A 1 157 ? 21.125 12.359 -22.719 1 96.44 157 LEU A N 1
ATOM 1267 C CA . LEU A 1 157 ? 22.203 12.539 -21.734 1 96.44 157 LEU A CA 1
ATOM 1268 C C . LEU A 1 157 ? 23.531 12.031 -22.297 1 96.44 157 LEU A C 1
ATOM 1270 O O . LEU A 1 157 ? 24.578 12.234 -21.688 1 96.44 157 LEU A O 1
ATOM 1274 N N . GLY A 1 158 ? 23.5 11.383 -23.438 1 95.81 158 GLY A N 1
ATOM 1275 C CA . GLY A 1 158 ? 24.703 10.859 -24.062 1 95.81 158 GLY A CA 1
ATOM 1276 C C . GLY A 1 158 ? 25.156 9.539 -23.469 1 95.81 158 GLY A C 1
ATOM 1277 O O . GLY A 1 158 ? 26.281 9.109 -23.703 1 95.81 158 GLY A O 1
ATOM 1278 N N . ASN A 1 159 ? 24.359 8.898 -22.625 1 96.19 159 ASN A N 1
ATOM 1279 C CA . ASN A 1 159 ? 24.688 7.602 -22.062 1 96.19 159 ASN A CA 1
ATOM 1280 C C . ASN A 1 159 ? 24.234 6.457 -22.969 1 96.19 159 ASN A C 1
ATOM 1282 O O . ASN A 1 159 ? 23.219 5.805 -22.688 1 96.19 159 ASN A O 1
ATOM 1286 N N . GLN A 1 160 ? 24.984 6.102 -23.906 1 95.56 160 GLN A N 1
ATOM 1287 C CA . GLN A 1 160 ? 24.625 5.152 -24.953 1 95.56 160 GLN A CA 1
ATOM 1288 C C . GLN A 1 160 ? 24.516 3.734 -24.391 1 95.56 160 GLN A C 1
ATOM 1290 O O . GLN A 1 160 ? 23.688 2.947 -24.844 1 95.56 160 GLN A O 1
ATOM 1295 N N . ASN A 1 161 ? 25.344 3.438 -23.5 1 95.44 161 ASN A N 1
ATOM 1296 C CA . ASN A 1 161 ? 25.312 2.113 -22.891 1 95.44 161 ASN A CA 1
ATOM 1297 C C . ASN A 1 161 ? 23.969 1.829 -22.219 1 95.44 161 ASN A C 1
ATOM 1299 O O . ASN A 1 161 ? 23.375 0.77 -22.438 1 95.44 161 ASN A O 1
ATOM 1303 N N . LYS A 1 162 ? 23.516 2.764 -21.438 1 96 162 LYS A N 1
ATOM 1304 C CA . LYS A 1 162 ? 22.219 2.6 -20.781 1 96 162 LYS A CA 1
ATOM 1305 C C . LYS A 1 162 ? 21.078 2.715 -21.781 1 96 162 LYS A C 1
ATOM 1307 O O . LYS A 1 162 ? 20.047 2.057 -21.641 1 96 162 LYS A O 1
ATOM 1312 N N . ALA A 1 163 ? 21.266 3.516 -22.812 1 97.06 163 ALA A N 1
ATOM 1313 C CA . ALA A 1 163 ? 20.281 3.594 -23.891 1 97.06 163 ALA A CA 1
ATOM 1314 C C . ALA A 1 163 ? 20.109 2.244 -24.578 1 97.06 163 ALA A C 1
ATOM 1316 O O . ALA A 1 163 ? 18.984 1.854 -24.922 1 97.06 163 ALA A O 1
ATOM 1317 N N . ALA A 1 164 ? 21.203 1.566 -24.75 1 97.69 164 ALA A N 1
ATOM 1318 C CA . ALA A 1 164 ? 21.156 0.247 -25.375 1 97.69 164 ALA A CA 1
ATOM 1319 C C . ALA A 1 164 ? 20.375 -0.742 -24.516 1 97.69 164 ALA A C 1
ATOM 1321 O O . ALA A 1 164 ? 19.672 -1.604 -25.047 1 97.69 164 ALA A O 1
ATOM 1322 N N . VAL A 1 165 ? 20.516 -0.64 -23.203 1 97 165 VAL A N 1
ATOM 1323 C CA . VAL A 1 165 ? 19.766 -1.48 -22.281 1 97 165 VAL A CA 1
ATOM 1324 C C . VAL A 1 165 ? 18.266 -1.223 -22.469 1 97 165 VAL A C 1
ATOM 1326 O O . VAL A 1 165 ? 17.469 -2.162 -22.5 1 97 165 VAL A O 1
ATOM 1329 N N . SER A 1 166 ? 17.891 0.023 -22.609 1 97.81 166 SER A N 1
ATOM 1330 C CA . SER A 1 166 ? 16.484 0.38 -22.828 1 97.81 166 SER A CA 1
ATOM 1331 C C . SER A 1 166 ? 15.992 -0.177 -24.156 1 97.81 166 SER A C 1
ATOM 1333 O O . SER A 1 166 ? 14.836 -0.608 -24.266 1 97.81 166 SER A O 1
ATOM 1335 N N . LEU A 1 167 ? 16.844 -0.186 -25.172 1 98.06 167 LEU A N 1
ATOM 1336 C CA . LEU A 1 167 ? 16.469 -0.763 -26.453 1 98.06 167 LEU A CA 1
ATOM 1337 C C . LEU A 1 167 ? 16.188 -2.254 -26.328 1 98.06 167 LEU A C 1
ATOM 1339 O O . LEU A 1 167 ? 15.227 -2.762 -26.922 1 98.06 167 LEU A O 1
ATOM 1343 N N . ASN A 1 168 ? 17.016 -2.893 -25.594 1 98.12 168 ASN A N 1
ATOM 1344 C CA . ASN A 1 168 ? 16.781 -4.305 -25.328 1 98.12 168 ASN A CA 1
ATOM 1345 C C . ASN A 1 168 ? 15.43 -4.52 -24.641 1 98.12 168 ASN A C 1
ATOM 1347 O O . ASN A 1 168 ? 14.703 -5.461 -24.969 1 98.12 168 ASN A O 1
ATOM 1351 N N . GLY A 1 169 ? 15.164 -3.639 -23.656 1 98.06 169 GLY A N 1
ATOM 1352 C CA . GLY A 1 169 ? 13.867 -3.689 -22.984 1 98.06 169 GLY A CA 1
ATOM 1353 C C . GLY A 1 169 ? 12.703 -3.498 -23.938 1 98.06 169 GLY A C 1
ATOM 1354 O O . GLY A 1 169 ? 11.711 -4.234 -23.875 1 98.06 169 GLY A O 1
ATOM 1355 N N . ILE A 1 170 ? 12.82 -2.598 -24.875 1 98 170 ILE A N 1
ATOM 1356 C CA . ILE A 1 170 ? 11.789 -2.348 -25.875 1 98 170 ILE A CA 1
ATOM 1357 C C . ILE A 1 170 ? 11.602 -3.586 -26.75 1 98 170 ILE A C 1
ATOM 1359 O O . ILE A 1 170 ? 10.477 -3.979 -27.047 1 98 170 ILE A O 1
ATOM 1363 N N . GLY A 1 171 ? 12.711 -4.18 -27.109 1 98.62 171 GLY A N 1
ATOM 1364 C CA . GLY A 1 171 ? 12.633 -5.43 -27.844 1 98.62 171 GLY A CA 1
ATOM 1365 C C . GLY A 1 171 ? 11.852 -6.508 -27.109 1 98.62 171 GLY A C 1
ATOM 1366 O O . GLY A 1 171 ? 11.023 -7.195 -27.703 1 98.62 171 GLY A O 1
ATOM 1367 N N . LEU A 1 172 ? 12.117 -6.66 -25.844 1 98.19 172 LEU A N 1
ATOM 1368 C CA . LEU A 1 172 ? 11.43 -7.656 -25.031 1 98.19 172 LEU A CA 1
ATOM 1369 C C . LEU A 1 172 ? 9.93 -7.395 -25 1 98.19 172 LEU A C 1
ATOM 1371 O O . LEU A 1 172 ? 9.133 -8.336 -24.984 1 98.19 172 LEU A O 1
ATOM 1375 N N . ILE A 1 173 ? 9.523 -6.145 -24.984 1 97.19 173 ILE A N 1
ATOM 1376 C CA . ILE A 1 173 ? 8.102 -5.801 -24.969 1 97.19 173 ILE A CA 1
ATOM 1377 C C . ILE A 1 173 ? 7.449 -6.215 -26.281 1 97.19 173 ILE A C 1
ATOM 1379 O O . ILE A 1 173 ? 6.34 -6.754 -26.297 1 97.19 173 ILE A O 1
ATOM 1383 N N . TYR A 1 174 ? 8.109 -5.977 -27.359 1 97.69 174 TYR A N 1
ATOM 1384 C CA . TYR A 1 174 ? 7.57 -6.398 -28.641 1 97.69 174 TYR A CA 1
ATOM 1385 C C . TYR A 1 174 ? 7.535 -7.918 -28.75 1 97.69 174 TYR A C 1
ATOM 1387 O O . TYR A 1 174 ? 6.637 -8.484 -29.375 1 97.69 174 TYR A O 1
ATOM 1395 N N . GLN A 1 175 ? 8.523 -8.555 -28.141 1 97.31 175 GLN A N 1
ATOM 1396 C CA . GLN A 1 175 ? 8.469 -10.016 -28.031 1 97.31 175 GLN A CA 1
ATOM 1397 C C . GLN A 1 175 ? 7.238 -10.461 -27.25 1 97.31 175 GLN A C 1
ATOM 1399 O O . GLN A 1 175 ? 6.547 -11.398 -27.656 1 97.31 175 GLN A O 1
ATOM 1404 N N . LEU A 1 176 ? 6.984 -9.82 -26.172 1 94.75 176 LEU A N 1
ATOM 1405 C CA . LEU A 1 176 ? 5.805 -10.094 -25.359 1 94.75 176 LEU A CA 1
ATOM 1406 C C . LEU A 1 176 ? 4.527 -9.914 -26.156 1 94.75 176 LEU A C 1
ATOM 1408 O O . LEU A 1 176 ? 3.553 -10.641 -25.969 1 94.75 176 LEU A O 1
ATOM 1412 N N . LYS A 1 177 ? 4.555 -9 -27.141 1 95.19 177 LYS A N 1
ATOM 1413 C CA . LYS A 1 177 ? 3.412 -8.719 -28 1 95.19 177 LYS A CA 1
ATOM 1414 C C . LYS A 1 177 ? 3.371 -9.664 -29.203 1 95.19 177 LYS A C 1
ATOM 1416 O O . LYS A 1 177 ? 2.516 -9.531 -30.078 1 95.19 177 LYS A O 1
ATOM 1421 N N . ASN A 1 178 ? 4.312 -10.578 -29.281 1 96.38 178 ASN A N 1
ATOM 1422 C CA . ASN A 1 178 ? 4.473 -11.531 -30.359 1 96.38 178 ASN A CA 1
ATOM 1423 C C . ASN A 1 178 ? 4.785 -10.828 -31.688 1 96.38 178 ASN A C 1
ATOM 1425 O O . ASN A 1 178 ? 4.379 -11.297 -32.75 1 96.38 178 ASN A O 1
ATOM 1429 N N . GLU A 1 179 ? 5.289 -9.648 -31.578 1 97.56 179 GLU A N 1
ATOM 1430 C CA . GLU A 1 179 ? 5.812 -8.93 -32.75 1 97.56 179 GLU A CA 1
ATOM 1431 C C . GLU A 1 179 ? 7.312 -9.148 -32.906 1 97.56 179 GLU A C 1
ATOM 1433 O O . GLU A 1 179 ? 8.102 -8.219 -32.719 1 97.56 179 GLU A O 1
ATOM 1438 N N . PHE A 1 180 ? 7.711 -10.258 -33.375 1 98.06 180 PHE A N 1
ATOM 1439 C CA . PHE A 1 180 ? 9.078 -10.758 -33.312 1 98.06 180 PHE A CA 1
ATOM 1440 C C . PHE A 1 180 ? 9.984 -10.016 -34.281 1 98.06 180 PHE A C 1
ATOM 1442 O O . PHE A 1 180 ? 11.164 -9.812 -34 1 98.06 180 PHE A O 1
ATOM 1449 N N . ARG A 1 181 ? 9.461 -9.648 -35.406 1 97.56 181 ARG A N 1
ATOM 1450 C CA . ARG A 1 181 ? 10.266 -8.875 -36.344 1 97.56 181 ARG A CA 1
ATOM 1451 C C . ARG A 1 181 ? 10.711 -7.555 -35.719 1 97.56 181 ARG A C 1
ATOM 1453 O O . ARG A 1 181 ? 11.883 -7.176 -35.844 1 97.56 181 ARG A O 1
ATOM 1460 N N . LYS A 1 182 ? 9.797 -6.84 -35.156 1 97.88 182 LYS A N 1
ATOM 1461 C CA . LYS A 1 182 ? 10.117 -5.586 -34.469 1 97.88 182 LYS A CA 1
ATOM 1462 C C . LYS A 1 182 ? 11.062 -5.82 -33.281 1 97.88 182 LYS A C 1
ATOM 1464 O O . LYS A 1 182 ? 12 -5.055 -33.094 1 97.88 182 LYS A O 1
ATOM 1469 N N . ALA A 1 183 ? 10.758 -6.828 -32.5 1 98.69 183 ALA A N 1
ATOM 1470 C CA . ALA A 1 183 ? 11.625 -7.168 -31.375 1 98.69 183 ALA A CA 1
ATOM 1471 C C . ALA A 1 183 ? 13.07 -7.348 -31.844 1 98.69 183 ALA A C 1
ATOM 1473 O O . ALA A 1 183 ? 13.992 -6.766 -31.25 1 98.69 183 ALA A O 1
ATOM 1474 N N . ASN A 1 184 ? 13.25 -8.094 -32.938 1 98.56 184 ASN A N 1
ATOM 1475 C CA . ASN A 1 184 ? 14.586 -8.391 -33.438 1 98.56 184 ASN A CA 1
ATOM 1476 C C . ASN A 1 184 ? 15.305 -7.125 -33.906 1 98.56 184 ASN A C 1
ATOM 1478 O O . ASN A 1 184 ? 16.516 -7.004 -33.75 1 98.56 184 ASN A O 1
ATOM 1482 N N . ALA A 1 185 ? 14.531 -6.227 -34.5 1 98.5 185 ALA A N 1
ATOM 1483 C CA . ALA A 1 185 ? 15.117 -4.957 -34.906 1 98.5 185 ALA A CA 1
ATOM 1484 C C . ALA A 1 185 ? 15.703 -4.207 -33.719 1 98.5 185 ALA A C 1
ATOM 1486 O O . ALA A 1 185 ? 16.797 -3.654 -33.812 1 98.5 185 ALA A O 1
ATOM 1487 N N . TYR A 1 186 ? 15 -4.176 -32.688 1 98.69 186 TYR A N 1
ATOM 1488 C CA . TYR A 1 186 ? 15.461 -3.469 -31.484 1 98.69 186 TYR A CA 1
ATOM 1489 C C . TYR A 1 186 ? 16.625 -4.207 -30.828 1 98.69 186 TYR A C 1
ATOM 1491 O O . TYR A 1 186 ? 17.562 -3.584 -30.344 1 98.69 186 TYR A O 1
ATOM 1499 N N . PHE A 1 187 ? 16.578 -5.531 -30.75 1 98.75 187 PHE A N 1
ATOM 1500 C CA . PHE A 1 187 ? 17.703 -6.301 -30.234 1 98.75 187 PHE A CA 1
ATOM 1501 C C . PHE A 1 187 ? 18.969 -6.039 -31.031 1 98.75 187 PHE A C 1
ATOM 1503 O O . PHE A 1 187 ? 20.047 -5.891 -30.469 1 98.75 187 PHE A O 1
ATOM 1510 N N . ASN A 1 188 ? 18.766 -5.988 -32.344 1 98.5 188 ASN A N 1
ATOM 1511 C CA . ASN A 1 188 ? 19.922 -5.738 -33.219 1 98.5 188 ASN A CA 1
ATOM 1512 C C . ASN A 1 188 ? 20.484 -4.34 -33 1 98.5 188 ASN A C 1
ATOM 1514 O O . ASN A 1 188 ? 21.703 -4.145 -33.062 1 98.5 188 ASN A O 1
ATOM 1518 N N . GLN A 1 189 ? 19.641 -3.391 -32.781 1 98.19 189 GLN A N 1
ATOM 1519 C CA . GLN A 1 189 ? 20.109 -2.055 -32.438 1 98.19 189 GLN A CA 1
ATOM 1520 C C . GLN A 1 189 ? 20.875 -2.068 -31.109 1 98.19 189 GLN A C 1
ATOM 1522 O O . GLN A 1 189 ? 21.938 -1.448 -31 1 98.19 189 GLN A O 1
ATOM 1527 N N . ALA A 1 190 ? 20.328 -2.762 -30.125 1 98.44 190 ALA A N 1
ATOM 1528 C CA . ALA A 1 190 ? 21.016 -2.893 -28.828 1 98.44 190 ALA A CA 1
ATOM 1529 C C . ALA A 1 190 ? 22.375 -3.561 -29 1 98.44 190 ALA A C 1
ATOM 1531 O O . ALA A 1 190 ? 23.359 -3.137 -28.375 1 98.44 190 ALA A O 1
ATOM 1532 N N . LEU A 1 191 ? 22.453 -4.555 -29.859 1 98.12 191 LEU A N 1
ATOM 1533 C CA . LEU A 1 191 ? 23.688 -5.293 -30.109 1 98.12 191 LEU A CA 1
ATOM 1534 C C . LEU A 1 191 ? 24.75 -4.391 -30.734 1 98.12 191 LEU A C 1
ATOM 1536 O O . LEU A 1 191 ? 25.922 -4.461 -30.375 1 98.12 191 LEU A O 1
ATOM 1540 N N . SER A 1 192 ? 24.344 -3.613 -31.672 1 97.62 192 SER A N 1
ATOM 1541 C CA . SER A 1 192 ? 25.266 -2.701 -32.344 1 97.62 192 SER A CA 1
ATOM 1542 C C . SER A 1 192 ? 25.922 -1.748 -31.344 1 97.62 192 SER A C 1
ATOM 1544 O O . SER A 1 192 ? 27.156 -1.575 -31.359 1 97.62 192 SER A O 1
ATOM 1546 N N . ILE A 1 193 ? 25.094 -1.204 -30.5 1 97.31 193 ILE A N 1
ATOM 1547 C CA . ILE A 1 193 ? 25.609 -0.256 -29.516 1 97.31 193 ILE A CA 1
ATOM 1548 C C . ILE A 1 193 ? 26.438 -0.998 -28.469 1 97.31 193 ILE A C 1
ATOM 1550 O O . ILE A 1 193 ? 27.531 -0.548 -28.094 1 97.31 193 ILE A O 1
ATOM 1554 N N . ALA A 1 194 ? 25.953 -2.131 -28 1 97.44 194 ALA A N 1
ATOM 1555 C CA . ALA A 1 194 ? 26.641 -2.91 -26.984 1 97.44 194 ALA A CA 1
ATOM 1556 C C . ALA A 1 194 ? 28.016 -3.348 -27.453 1 97.44 194 ALA A C 1
ATOM 1558 O O . ALA A 1 194 ? 28.969 -3.42 -26.672 1 97.44 194 ALA A O 1
ATOM 1559 N N . GLY A 1 195 ? 28.141 -3.652 -28.703 1 96.44 195 GLY A N 1
ATOM 1560 C CA . GLY A 1 195 ? 29.422 -4 -29.281 1 96.44 195 GLY A CA 1
ATOM 1561 C C . GLY A 1 195 ? 30.422 -2.863 -29.25 1 96.44 195 GLY A C 1
ATOM 1562 O O . GLY A 1 195 ? 31.594 -3.076 -28.938 1 96.44 195 GLY A O 1
ATOM 1563 N N . GLN A 1 196 ? 29.969 -1.731 -29.5 1 95.69 196 GLN A N 1
ATOM 1564 C CA . GLN A 1 196 ? 30.828 -0.548 -29.5 1 95.69 196 GLN A CA 1
ATOM 1565 C C . GLN A 1 196 ? 31.359 -0.271 -28.094 1 95.69 196 GLN A C 1
ATOM 1567 O O . GLN A 1 196 ? 32.5 0.174 -27.938 1 95.69 196 GLN A O 1
ATOM 1572 N N . TYR A 1 197 ? 30.562 -0.641 -27.141 1 94.69 197 TYR A N 1
ATOM 1573 C CA . TYR A 1 197 ? 30.938 -0.309 -25.766 1 94.69 197 TYR A CA 1
ATOM 1574 C C . TYR A 1 197 ? 31.406 -1.55 -25.016 1 94.69 197 TYR A C 1
ATOM 1576 O O . TYR A 1 197 ? 31.594 -1.509 -23.797 1 94.69 197 TYR A O 1
ATOM 1584 N N . LYS A 1 198 ? 31.484 -2.682 -25.688 1 94.44 198 LYS A N 1
ATOM 1585 C CA . LYS A 1 198 ? 32 -3.945 -25.172 1 94.44 198 LYS A CA 1
ATOM 1586 C C . LYS A 1 198 ? 31.219 -4.406 -23.953 1 94.44 198 LYS A C 1
ATOM 1588 O O . LYS A 1 198 ? 31.797 -4.852 -22.969 1 94.44 198 LYS A O 1
ATOM 1593 N N . ASN A 1 199 ? 29.938 -4.148 -23.953 1 96.31 199 ASN A N 1
ATOM 1594 C CA . ASN A 1 199 ? 29.031 -4.637 -22.906 1 96.31 199 ASN A CA 1
ATOM 1595 C C . ASN A 1 199 ? 28.656 -6.098 -23.141 1 96.31 199 ASN A C 1
ATOM 1597 O O . ASN A 1 199 ? 27.562 -6.387 -23.641 1 96.31 199 ASN A O 1
ATOM 1601 N N . GLN A 1 200 ? 29.453 -6.984 -22.625 1 97.06 200 GLN A N 1
ATOM 1602 C CA . GLN A 1 200 ? 29.312 -8.414 -22.891 1 97.06 200 GLN A CA 1
ATOM 1603 C C . GLN A 1 200 ? 27.984 -8.945 -22.328 1 97.06 200 GLN A C 1
ATOM 1605 O O . GLN A 1 200 ? 27.359 -9.82 -22.938 1 97.06 200 GLN A O 1
ATOM 1610 N N . ALA A 1 201 ? 27.625 -8.43 -21.188 1 96.25 201 ALA A N 1
ATOM 1611 C CA . ALA A 1 201 ? 26.375 -8.867 -20.578 1 96.25 201 ALA A CA 1
ATOM 1612 C C . ALA A 1 201 ? 25.172 -8.555 -21.469 1 96.25 201 ALA A C 1
ATOM 1614 O O . ALA A 1 201 ? 24.297 -9.398 -21.656 1 96.25 201 ALA A O 1
ATOM 1615 N N . LEU A 1 202 ? 25.188 -7.367 -22.031 1 97.06 202 LEU A N 1
ATOM 1616 C CA . LEU A 1 202 ? 24.078 -6.953 -22.891 1 97.06 202 LEU A CA 1
ATOM 1617 C C . LEU A 1 202 ? 24.109 -7.711 -24.203 1 97.06 202 LEU A C 1
ATOM 1619 O O . LEU A 1 202 ? 23.062 -8.047 -24.75 1 97.06 202 LEU A O 1
ATOM 1623 N N . ILE A 1 203 ? 25.281 -7.953 -24.75 1 98 203 ILE A N 1
ATOM 1624 C CA . ILE A 1 203 ? 25.406 -8.727 -25.984 1 98 203 ILE A CA 1
ATOM 1625 C C . ILE A 1 203 ? 24.844 -10.125 -25.781 1 98 203 ILE A C 1
ATOM 1627 O O . ILE A 1 203 ? 24.031 -10.594 -26.578 1 98 203 ILE A O 1
ATOM 1631 N N . SER A 1 204 ? 25.234 -10.742 -24.703 1 98.38 204 SER A N 1
ATOM 1632 C CA . SER A 1 204 ? 24.734 -12.07 -24.391 1 98.38 204 SER A CA 1
ATOM 1633 C C . SER A 1 204 ? 23.219 -12.078 -24.266 1 98.38 204 SER A C 1
ATOM 1635 O O . SER A 1 204 ? 22.547 -12.945 -24.812 1 98.38 204 SER A O 1
ATOM 1637 N N . ALA A 1 205 ? 22.688 -11.125 -23.547 1 98.06 205 ALA A N 1
ATOM 1638 C CA . ALA A 1 205 ? 21.234 -11.031 -23.328 1 98.06 205 ALA A CA 1
ATOM 1639 C C . ALA A 1 205 ? 20.5 -10.82 -24.641 1 98.06 205 ALA A C 1
ATOM 1641 O O . ALA A 1 205 ? 19.453 -11.438 -24.875 1 98.06 205 ALA A O 1
ATOM 1642 N N . ALA A 1 206 ? 21 -9.969 -25.469 1 98.44 206 ALA A N 1
ATOM 1643 C CA . ALA A 1 206 ? 20.344 -9.672 -26.734 1 98.44 206 ALA A CA 1
ATOM 1644 C C . ALA A 1 206 ? 20.328 -10.898 -27.641 1 98.44 206 ALA A C 1
ATOM 1646 O O . ALA A 1 206 ? 19.312 -11.188 -28.281 1 98.44 206 ALA A O 1
ATOM 1647 N N . TYR A 1 207 ? 21.391 -11.648 -27.688 1 98.69 207 TYR A N 1
ATOM 1648 C CA . TYR A 1 207 ? 21.422 -12.875 -28.469 1 98.69 207 TYR A CA 1
ATOM 1649 C C . TYR A 1 207 ? 20.453 -13.906 -27.906 1 98.69 207 TYR A C 1
ATOM 1651 O O . TYR A 1 207 ? 19.797 -14.625 -28.656 1 98.69 207 TYR A O 1
ATOM 1659 N N . ASN A 1 208 ? 20.453 -14.016 -26.625 1 98.56 208 ASN A N 1
ATOM 1660 C CA . ASN A 1 208 ? 19.469 -14.898 -26.016 1 98.56 208 ASN A CA 1
ATOM 1661 C C . ASN A 1 208 ? 18.047 -14.531 -26.438 1 98.56 208 ASN A C 1
ATOM 1663 O O . ASN A 1 208 ? 17.25 -15.406 -26.781 1 98.56 208 ASN A O 1
ATOM 1667 N N . ASN A 1 209 ? 17.781 -13.25 -26.406 1 98.62 209 ASN A N 1
ATOM 1668 C CA . ASN A 1 209 ? 16.453 -12.781 -26.781 1 98.62 209 ASN A CA 1
ATOM 1669 C C . ASN A 1 209 ? 16.141 -13.039 -28.25 1 98.62 209 ASN A C 1
ATOM 1671 O O . ASN A 1 209 ? 15.016 -13.383 -28.609 1 98.62 209 ASN A O 1
ATOM 1675 N N . LEU A 1 210 ? 17.125 -12.898 -29.062 1 98.69 210 LEU A N 1
ATOM 1676 C CA . LEU A 1 210 ? 16.969 -13.25 -30.484 1 98.69 210 LEU A CA 1
ATOM 1677 C C . LEU A 1 210 ? 16.672 -14.734 -30.641 1 98.69 210 LEU A C 1
ATOM 1679 O O . LEU A 1 210 ? 15.828 -15.117 -31.453 1 98.69 210 LEU A O 1
ATOM 1683 N N . GLY A 1 211 ? 17.375 -15.539 -29.859 1 98.81 211 GLY A N 1
ATOM 1684 C CA . GLY A 1 211 ? 17.094 -16.969 -29.859 1 98.81 211 GLY A CA 1
ATOM 1685 C C . GLY A 1 211 ? 15.68 -17.297 -29.453 1 98.81 211 GLY A C 1
ATOM 1686 O O . GLY A 1 211 ? 15.016 -18.109 -30.094 1 98.81 211 GLY A O 1
ATOM 1687 N N . ILE A 1 212 ? 15.203 -16.656 -28.438 1 98.5 212 ILE A N 1
ATOM 1688 C CA . ILE A 1 212 ? 13.844 -16.875 -27.953 1 98.5 212 ILE A CA 1
ATOM 1689 C C . ILE A 1 212 ? 12.844 -16.453 -29.016 1 98.5 212 ILE A C 1
ATOM 1691 O O . ILE A 1 212 ? 11.844 -17.141 -29.25 1 98.5 212 ILE A O 1
ATOM 1695 N N . SER A 1 213 ? 13.086 -15.344 -29.719 1 98.25 213 SER A N 1
ATOM 1696 C CA . SER A 1 213 ? 12.242 -14.93 -30.828 1 98.25 213 SER A CA 1
ATOM 1697 C C . SER A 1 213 ? 12.195 -15.992 -31.922 1 98.25 213 SER A C 1
ATOM 1699 O O . SER A 1 213 ? 11.125 -16.297 -32.438 1 98.25 213 SER A O 1
ATOM 1701 N N . SER A 1 214 ? 13.297 -16.547 -32.188 1 98.56 214 SER A N 1
ATOM 1702 C CA . SER A 1 214 ? 13.383 -17.578 -33.219 1 98.56 214 SER A CA 1
ATOM 1703 C C . SER A 1 214 ? 12.641 -18.844 -32.781 1 98.56 214 SER A C 1
ATOM 1705 O O . SER A 1 214 ? 11.984 -19.484 -33.625 1 98.56 214 SER A O 1
ATOM 1707 N N . ASN A 1 215 ? 12.781 -19.219 -31.531 1 98.38 215 ASN A N 1
ATOM 1708 C CA . ASN A 1 215 ? 11.977 -20.328 -31.016 1 98.38 215 ASN A CA 1
ATOM 1709 C C . ASN A 1 215 ? 10.484 -20.094 -31.25 1 98.38 215 ASN A C 1
ATOM 1711 O O . ASN A 1 215 ? 9.781 -21 -31.688 1 98.38 215 ASN A O 1
ATOM 1715 N N . ASN A 1 216 ? 10.086 -18.875 -31.031 1 97.5 216 ASN A N 1
ATOM 1716 C CA . ASN A 1 216 ? 8.664 -18.562 -31.094 1 97.5 216 ASN A CA 1
ATOM 1717 C C . ASN A 1 216 ? 8.164 -18.484 -32.531 1 97.5 216 ASN A C 1
ATOM 1719 O O . ASN A 1 216 ? 6.969 -18.625 -32.781 1 97.5 216 ASN A O 1
ATOM 1723 N N . THR A 1 217 ? 9.078 -18.344 -33.469 1 97.56 217 THR A N 1
ATOM 1724 C CA . THR A 1 217 ? 8.711 -18.344 -34.875 1 97.56 217 THR A CA 1
ATOM 1725 C C . THR A 1 217 ? 9.039 -19.703 -35.531 1 97.56 217 THR A C 1
ATOM 1727 O O . THR A 1 217 ? 9.062 -19.828 -36.75 1 97.56 217 THR A O 1
ATOM 1730 N N . ASN A 1 218 ? 9.398 -20.688 -34.75 1 97.56 218 ASN A N 1
ATOM 1731 C CA . ASN A 1 218 ? 9.672 -22.078 -35.125 1 97.56 218 ASN A CA 1
ATOM 1732 C C . ASN A 1 218 ? 10.93 -22.188 -35.969 1 97.56 218 ASN A C 1
ATOM 1734 O O . ASN A 1 218 ? 11.055 -23.125 -36.781 1 97.56 218 ASN A O 1
ATOM 1738 N N . ASP A 1 219 ? 11.703 -21.188 -35.938 1 98.12 219 ASP A N 1
ATOM 1739 C CA . ASP A 1 219 ? 13.023 -21.266 -36.562 1 98.12 219 ASP A CA 1
ATOM 1740 C C . ASP A 1 219 ? 14.07 -21.766 -35.594 1 98.12 219 ASP A C 1
ATOM 1742 O O . ASP A 1 219 ? 14.977 -21.016 -35.188 1 98.12 219 ASP A O 1
ATOM 1746 N N . TYR A 1 220 ? 14.07 -23 -35.312 1 98.62 220 TYR A N 1
ATOM 1747 C CA . TYR A 1 220 ? 14.82 -23.594 -34.188 1 98.62 220 TYR A CA 1
ATOM 1748 C C . TYR A 1 220 ? 16.312 -23.625 -34.5 1 98.62 220 TYR A C 1
ATOM 1750 O O . TYR A 1 220 ? 17.141 -23.469 -33.625 1 98.62 220 TYR A O 1
ATOM 1758 N N . ASN A 1 221 ? 16.641 -23.859 -35.719 1 98.44 221 ASN A N 1
ATOM 1759 C CA . ASN A 1 221 ? 18.062 -23.859 -36.094 1 98.44 221 ASN A CA 1
ATOM 1760 C C . ASN A 1 221 ? 18.703 -22.484 -35.844 1 98.44 221 ASN A C 1
ATOM 1762 O O . ASN A 1 221 ? 19.797 -22.406 -35.281 1 98.44 221 ASN A O 1
ATOM 1766 N N . GLN A 1 222 ? 18.016 -21.469 -36.281 1 98.44 222 GLN A N 1
ATOM 1767 C CA . GLN A 1 222 ? 18.5 -20.109 -36.031 1 98.44 222 GLN A CA 1
ATOM 1768 C C . GLN A 1 222 ? 18.547 -19.812 -34.531 1 98.44 222 GLN A C 1
ATOM 1770 O O . GLN A 1 222 ? 19.453 -19.109 -34.062 1 98.44 222 GLN A O 1
ATOM 1775 N N . ALA A 1 223 ? 17.609 -20.266 -33.781 1 98.81 223 ALA A N 1
ATOM 1776 C CA . ALA A 1 223 ? 17.594 -20.094 -32.344 1 98.81 223 ALA A CA 1
ATOM 1777 C C . ALA A 1 223 ? 18.859 -20.656 -31.719 1 98.81 223 ALA A C 1
ATOM 1779 O O . ALA A 1 223 ? 19.516 -20 -30.906 1 98.81 223 ALA A O 1
ATOM 1780 N N . ILE A 1 224 ? 19.188 -21.844 -32.125 1 98.75 224 ILE A N 1
ATOM 1781 C CA . ILE A 1 224 ? 20.359 -22.516 -31.594 1 98.75 224 ILE A CA 1
ATOM 1782 C C . ILE A 1 224 ? 21.625 -21.703 -31.891 1 98.75 224 ILE A C 1
ATOM 1784 O O . ILE A 1 224 ? 22.5 -21.562 -31.047 1 98.75 224 ILE A O 1
ATOM 1788 N N . THR A 1 225 ? 21.703 -21.172 -33.062 1 98.69 225 THR A N 1
ATOM 1789 C CA . THR A 1 225 ? 22.828 -20.312 -33.438 1 98.69 225 THR A CA 1
ATOM 1790 C C . THR A 1 225 ? 22.906 -19.109 -32.5 1 98.69 225 THR A C 1
ATOM 1792 O O . THR A 1 225 ? 24 -18.781 -32 1 98.69 225 THR A O 1
ATOM 1795 N N . TYR A 1 226 ? 21.828 -18.469 -32.281 1 98.81 226 TYR A N 1
ATOM 1796 C CA . TYR A 1 226 ? 21.781 -17.312 -31.406 1 98.81 226 TYR A CA 1
ATOM 1797 C C . TYR A 1 226 ? 22.125 -17.703 -29.969 1 98.81 226 TYR A C 1
ATOM 1799 O O . TYR A 1 226 ? 22.859 -16.969 -29.281 1 98.81 226 TYR A O 1
ATOM 1807 N N . PHE A 1 227 ? 21.609 -18.797 -29.469 1 98.81 227 PHE A N 1
ATOM 1808 C CA . PHE A 1 227 ? 21.906 -19.234 -28.109 1 98.81 227 PHE A CA 1
ATOM 1809 C C . PHE A 1 227 ? 23.391 -19.531 -27.953 1 98.81 227 PHE A C 1
ATOM 1811 O O . PHE A 1 227 ? 23.984 -19.234 -26.922 1 98.81 227 PHE A O 1
ATOM 1818 N N . ASN A 1 228 ? 23.969 -20.125 -28.984 1 98.56 228 ASN A N 1
ATOM 1819 C CA . ASN A 1 228 ? 25.406 -20.344 -28.953 1 98.56 228 ASN A CA 1
ATOM 1820 C C . ASN A 1 228 ? 26.172 -19.031 -28.875 1 98.56 228 ASN A C 1
ATOM 1822 O O . ASN A 1 228 ? 27.172 -18.938 -28.156 1 98.56 228 ASN A O 1
ATOM 1826 N N . GLN A 1 229 ? 25.75 -18.047 -29.625 1 98.38 229 GLN A N 1
ATOM 1827 C CA . GLN A 1 229 ? 26.359 -16.719 -29.531 1 98.38 229 GLN A CA 1
ATOM 1828 C C . GLN A 1 229 ? 26.188 -16.125 -28.141 1 98.38 229 GLN A C 1
ATOM 1830 O O . GLN A 1 229 ? 27.109 -15.5 -27.609 1 98.38 229 GLN A O 1
ATOM 1835 N N . SER A 1 230 ? 25 -16.25 -27.594 1 98.69 230 SER A N 1
ATOM 1836 C CA . SER A 1 230 ? 24.734 -15.766 -26.234 1 98.69 230 SER A CA 1
ATOM 1837 C C . SER A 1 230 ? 25.719 -16.375 -25.234 1 98.69 230 SER A C 1
ATOM 1839 O O . SER A 1 230 ? 26.266 -15.656 -24.391 1 98.69 230 SER A O 1
ATOM 1841 N N . MET A 1 231 ? 25.953 -17.641 -25.344 1 98 231 MET A N 1
ATOM 1842 C CA . MET A 1 231 ? 26.844 -18.328 -24.438 1 98 231 MET A CA 1
ATOM 1843 C C . MET A 1 231 ? 28.281 -17.875 -24.641 1 98 231 MET A C 1
ATOM 1845 O O . MET A 1 231 ? 29.047 -17.781 -23.672 1 98 231 MET A O 1
ATOM 1849 N N . GLN A 1 232 ? 28.656 -17.609 -25.844 1 97.5 232 GLN A N 1
ATOM 1850 C CA . GLN A 1 232 ? 30.016 -17.156 -26.156 1 97.5 232 GLN A CA 1
ATOM 1851 C C . GLN A 1 232 ? 30.297 -15.812 -25.5 1 97.5 232 GLN A C 1
ATOM 1853 O O . GLN A 1 232 ? 31.438 -15.531 -25.109 1 97.5 232 GLN A O 1
ATOM 1858 N N . HIS A 1 233 ? 29.297 -15.055 -25.375 1 97.5 233 HIS A N 1
ATOM 1859 C CA . HIS A 1 233 ? 29.469 -13.711 -24.828 1 97.5 233 HIS A CA 1
ATOM 1860 C C . HIS A 1 233 ? 29.047 -13.656 -23.359 1 97.5 233 HIS A C 1
ATOM 1862 O O . HIS A 1 233 ? 28.938 -12.578 -22.781 1 97.5 233 HIS A O 1
ATOM 1868 N N . SER A 1 234 ? 28.828 -14.828 -22.719 1 97.19 234 SER A N 1
ATOM 1869 C CA . SER A 1 234 ? 28.359 -14.875 -21.344 1 97.19 234 SER A CA 1
ATOM 1870 C C . SER A 1 234 ? 29.391 -14.297 -20.391 1 97.19 234 SER A C 1
ATOM 1872 O O . SER A 1 234 ? 30.594 -14.445 -20.609 1 97.19 234 SER A O 1
ATOM 1874 N N . THR A 1 235 ? 28.922 -13.656 -19.344 1 95.81 235 THR A N 1
ATOM 1875 C CA . THR A 1 235 ? 29.797 -13.125 -18.312 1 95.81 235 THR A CA 1
ATOM 1876 C C . THR A 1 235 ? 29.922 -14.109 -17.141 1 95.81 235 THR A C 1
ATOM 1878 O O . THR A 1 235 ? 30.438 -13.75 -16.078 1 95.81 235 THR A O 1
ATOM 1881 N N . GLY A 1 236 ? 29.344 -15.234 -17.266 1 94.12 236 GLY A N 1
ATOM 1882 C CA . GLY A 1 236 ? 29.469 -16.266 -16.234 1 94.12 236 GLY A CA 1
ATOM 1883 C C . GLY A 1 236 ? 28.312 -16.281 -15.258 1 94.12 236 GLY A C 1
ATOM 1884 O O . GLY A 1 236 ? 28.328 -17.031 -14.281 1 94.12 236 GLY A O 1
ATOM 1885 N N . ASN A 1 237 ? 27.312 -15.5 -15.477 1 94.12 237 ASN A N 1
ATOM 1886 C CA . ASN A 1 237 ? 26.125 -15.547 -14.633 1 94.12 237 ASN A CA 1
ATOM 1887 C C . ASN A 1 237 ? 25.406 -16.891 -14.742 1 94.12 237 ASN A C 1
ATOM 1889 O O . ASN A 1 237 ? 24.875 -17.219 -15.797 1 94.12 237 ASN A O 1
ATOM 1893 N N . LEU A 1 238 ? 25.297 -17.594 -13.625 1 96.44 238 LEU A N 1
ATOM 1894 C CA . LEU A 1 238 ? 24.812 -18.969 -13.602 1 96.44 238 LEU A CA 1
ATOM 1895 C C . LEU A 1 238 ? 23.375 -19.047 -14.109 1 96.44 238 LEU A C 1
ATOM 1897 O O . LEU A 1 238 ? 23.047 -19.922 -14.914 1 96.44 238 LEU A O 1
ATOM 1901 N N . LEU A 1 239 ? 22.578 -18.156 -13.695 1 96.25 239 LEU A N 1
ATOM 1902 C CA . LEU A 1 239 ? 21.172 -18.25 -14.039 1 96.25 239 LEU A CA 1
ATOM 1903 C C . LEU A 1 239 ? 20.922 -17.828 -15.484 1 96.25 239 LEU A C 1
ATOM 1905 O O . LEU A 1 239 ? 20.016 -18.328 -16.141 1 96.25 239 LEU A O 1
ATOM 1909 N N . SER A 1 240 ? 21.75 -16.922 -16.031 1 96.56 240 SER A N 1
ATOM 1910 C CA . SER A 1 240 ? 21.672 -16.609 -17.453 1 96.56 240 SER A CA 1
ATOM 1911 C C . SER A 1 240 ? 22.062 -17.797 -18.312 1 96.56 240 SER A C 1
ATOM 1913 O O . SER A 1 240 ? 21.422 -18.078 -19.328 1 96.56 240 SER A O 1
ATOM 1915 N N . LEU A 1 241 ? 23.062 -18.5 -17.859 1 97.94 241 LEU A N 1
ATOM 1916 C CA . LEU A 1 241 ? 23.484 -19.703 -18.578 1 97.94 241 LEU A CA 1
ATOM 1917 C C . LEU A 1 241 ? 22.422 -20.781 -18.516 1 97.94 241 LEU A C 1
ATOM 1919 O O . LEU A 1 241 ? 22.172 -21.484 -19.5 1 97.94 241 LEU A O 1
ATOM 1923 N N . ALA A 1 242 ? 21.797 -20.859 -17.344 1 98.5 242 ALA A N 1
ATOM 1924 C CA . ALA A 1 242 ? 20.703 -21.828 -17.188 1 98.5 242 ALA A CA 1
ATOM 1925 C C . ALA A 1 242 ? 19.562 -21.516 -18.156 1 98.5 242 ALA A C 1
ATOM 1927 O O . ALA A 1 242 ? 19.031 -22.422 -18.797 1 98.5 242 ALA A O 1
ATOM 1928 N N . GLU A 1 243 ? 19.219 -20.266 -18.266 1 98.12 243 GLU A N 1
ATOM 1929 C CA . GLU A 1 243 ? 18.141 -19.844 -19.141 1 98.12 243 GLU A CA 1
ATOM 1930 C C . GLU A 1 243 ? 18.453 -20.188 -20.594 1 98.12 243 GLU A C 1
ATOM 1932 O O . GLU A 1 243 ? 17.625 -20.75 -21.312 1 98.12 243 GLU A O 1
ATOM 1937 N N . VAL A 1 244 ? 19.625 -19.859 -21.047 1 98.62 244 VAL A N 1
ATOM 1938 C CA . VAL A 1 244 ? 20.031 -20.109 -22.422 1 98.62 244 VAL A CA 1
ATOM 1939 C C . VAL A 1 244 ? 19.984 -21.609 -22.719 1 98.62 244 VAL A C 1
ATOM 1941 O O . VAL A 1 244 ? 19.484 -22.016 -23.781 1 98.62 244 VAL A O 1
ATOM 1944 N N . ASN A 1 245 ? 20.453 -22.406 -21.781 1 98.81 245 ASN A N 1
ATOM 1945 C CA . ASN A 1 245 ? 20.453 -23.859 -22 1 98.81 245 ASN A CA 1
ATOM 1946 C C . ASN A 1 245 ? 19.031 -24.422 -22 1 98.81 245 ASN A C 1
ATOM 1948 O O . ASN A 1 245 ? 18.734 -25.328 -22.781 1 98.81 245 ASN A O 1
ATOM 1952 N N . ASN A 1 246 ? 18.188 -23.953 -21.109 1 98.81 246 ASN A N 1
ATOM 1953 C CA . ASN A 1 246 ? 16.781 -24.359 -21.156 1 98.81 246 ASN A CA 1
ATOM 1954 C C . ASN A 1 246 ? 16.141 -24.047 -22.5 1 98.81 246 ASN A C 1
ATOM 1956 O O . ASN A 1 246 ? 15.469 -24.906 -23.078 1 98.81 246 ASN A O 1
ATOM 1960 N N . GLN A 1 247 ? 16.406 -22.828 -22.984 1 98.69 247 GLN A N 1
ATOM 1961 C CA . GLN A 1 247 ? 15.812 -22.391 -24.25 1 98.69 247 GLN A CA 1
ATOM 1962 C C . GLN A 1 247 ? 16.406 -23.156 -25.438 1 98.69 247 GLN A C 1
ATOM 1964 O O . GLN A 1 247 ? 15.68 -23.516 -26.359 1 98.69 247 GLN A O 1
ATOM 1969 N N . MET A 1 248 ? 17.672 -23.391 -25.359 1 98.81 248 MET A N 1
ATOM 1970 C CA . MET A 1 248 ? 18.312 -24.188 -26.406 1 98.81 248 MET A CA 1
ATOM 1971 C C . MET A 1 248 ? 17.781 -25.609 -26.406 1 98.81 248 MET A C 1
ATOM 1973 O O . MET A 1 248 ? 17.562 -26.188 -27.484 1 98.81 248 MET A O 1
ATOM 1977 N N . ALA A 1 249 ? 17.594 -26.156 -25.234 1 98.88 249 ALA A N 1
ATOM 1978 C CA . ALA A 1 249 ? 17.016 -27.484 -25.125 1 98.88 249 ALA A CA 1
ATOM 1979 C C . ALA A 1 249 ? 15.641 -27.562 -25.797 1 98.88 249 ALA A C 1
ATOM 1981 O O . ALA A 1 249 ? 15.32 -28.531 -26.484 1 98.88 249 ALA A O 1
ATOM 1982 N N . PHE A 1 250 ? 14.891 -26.594 -25.578 1 98.69 250 PHE A N 1
ATOM 1983 C CA . PHE A 1 250 ? 13.578 -26.516 -26.203 1 98.69 250 PHE A CA 1
ATOM 1984 C C . PHE A 1 250 ? 13.703 -26.594 -27.719 1 98.69 250 PHE A C 1
ATOM 1986 O O . PHE A 1 250 ? 12.984 -27.375 -28.359 1 98.69 250 PHE A O 1
ATOM 1993 N N . SER A 1 251 ? 14.594 -25.812 -28.328 1 98.75 251 SER A N 1
ATOM 1994 C CA . SER A 1 251 ? 14.82 -25.812 -29.766 1 98.75 251 SER A CA 1
ATOM 1995 C C . SER A 1 251 ? 15.25 -27.203 -30.266 1 98.75 251 SER A C 1
ATOM 1997 O O . SER A 1 251 ? 14.727 -27.703 -31.25 1 98.75 251 SER A O 1
ATOM 1999 N N . LEU A 1 252 ? 16.141 -27.766 -29.562 1 98.81 252 LEU A N 1
ATOM 2000 C CA . LEU A 1 252 ? 16.672 -29.078 -29.922 1 98.81 252 LEU A CA 1
ATOM 2001 C C . LEU A 1 252 ? 15.586 -30.141 -29.875 1 98.81 252 LEU A C 1
ATOM 2003 O O . LEU A 1 252 ? 15.469 -30.969 -30.781 1 98.81 252 LEU A O 1
ATOM 2007 N N . ILE A 1 253 ? 14.805 -30.078 -28.844 1 98.69 253 ILE A N 1
ATOM 2008 C CA . ILE A 1 253 ? 13.734 -31.047 -28.656 1 98.69 253 ILE A CA 1
ATOM 2009 C C . ILE A 1 253 ? 12.703 -30.906 -29.766 1 98.69 253 ILE A C 1
ATOM 2011 O O . ILE A 1 253 ? 12.219 -31.891 -30.312 1 98.69 253 ILE A O 1
ATOM 2015 N N . ARG A 1 254 ? 12.406 -29.688 -30.156 1 98.19 254 ARG A N 1
ATOM 2016 C CA . ARG A 1 254 ? 11.445 -29.438 -31.219 1 98.19 254 ARG A CA 1
ATOM 2017 C C . ARG A 1 254 ? 11.977 -29.922 -32.562 1 98.19 254 ARG A C 1
ATOM 2019 O O . ARG A 1 254 ? 11.195 -30.266 -33.469 1 98.19 254 ARG A O 1
ATOM 2026 N N . LEU A 1 255 ? 13.281 -30.047 -32.719 1 98.19 255 LEU A N 1
ATOM 2027 C CA . LEU A 1 255 ? 13.914 -30.531 -33.938 1 98.19 255 LEU A CA 1
ATOM 2028 C C . LEU A 1 255 ? 14.062 -32.062 -33.906 1 98.19 255 LEU A C 1
ATOM 2030 O O . LEU A 1 255 ? 14.531 -32.656 -34.875 1 98.19 255 LEU A O 1
ATOM 2034 N N . GLY A 1 256 ? 13.695 -32.656 -32.75 1 97.88 256 GLY A N 1
ATOM 2035 C CA . GLY A 1 256 ? 13.805 -34.094 -32.594 1 97.88 256 GLY A CA 1
ATOM 2036 C C . GLY A 1 256 ? 15.188 -34.531 -32.156 1 97.88 256 GLY A C 1
ATOM 2037 O O . GLY A 1 256 ? 15.477 -35.75 -32.156 1 97.88 256 GLY A O 1
ATOM 2038 N N . ARG A 1 257 ? 16 -33.625 -31.844 1 98.31 257 ARG A N 1
ATOM 2039 C CA . ARG A 1 257 ? 17.328 -33.938 -31.344 1 98.31 257 ARG A CA 1
ATOM 2040 C C . ARG A 1 257 ? 17.312 -34.156 -29.828 1 98.31 257 ARG A C 1
ATOM 2042 O O . ARG A 1 257 ? 17.953 -33.438 -29.078 1 98.31 257 ARG A O 1
ATOM 2049 N N . TYR A 1 258 ? 16.688 -35.156 -29.406 1 98.38 258 TYR A N 1
ATOM 2050 C CA . TYR A 1 258 ? 16.281 -35.375 -28.016 1 98.38 258 TYR A CA 1
ATOM 2051 C C . TYR A 1 258 ? 17.5 -35.594 -27.125 1 98.38 258 TYR A C 1
ATOM 2053 O O . TYR A 1 258 ? 17.578 -35.031 -26.031 1 98.38 258 TYR A O 1
ATOM 2061 N N . PRO A 1 259 ? 18.562 -36.375 -27.562 1 98.19 259 PRO A N 1
ATOM 2062 C CA . PRO A 1 259 ? 19.719 -36.562 -26.688 1 98.19 259 PRO A CA 1
ATOM 2063 C C . PRO A 1 259 ? 20.438 -35.25 -26.391 1 98.19 259 PRO A C 1
ATOM 2065 O O . PRO A 1 259 ? 20.859 -35.031 -25.25 1 98.19 259 PRO A O 1
ATOM 2068 N N . GLU A 1 260 ? 20.578 -34.438 -27.438 1 98.38 260 GLU A N 1
ATOM 2069 C CA . GLU A 1 260 ? 21.219 -33.156 -27.25 1 98.38 260 GLU A CA 1
ATOM 2070 C C . GLU A 1 260 ? 20.359 -32.25 -26.359 1 98.38 260 GLU A C 1
ATOM 2072 O O . GLU A 1 260 ? 20.891 -31.484 -25.547 1 98.38 260 GLU A O 1
ATOM 2077 N N . GLY A 1 261 ? 19.062 -32.312 -26.594 1 98.69 261 GLY A N 1
ATOM 2078 C CA . GLY A 1 261 ? 18.156 -31.547 -25.75 1 98.69 261 GLY A CA 1
ATOM 2079 C C . GLY A 1 261 ? 18.25 -31.938 -24.281 1 98.69 261 GLY A C 1
ATOM 2080 O O . GLY A 1 261 ? 18.297 -31.078 -23.406 1 98.69 261 GLY A O 1
ATOM 2081 N N . LEU A 1 262 ? 18.344 -33.219 -24.031 1 98.62 262 LEU A N 1
ATOM 2082 C CA . LEU A 1 262 ? 18.484 -33.75 -22.672 1 98.62 262 LEU A CA 1
ATOM 2083 C C . LEU A 1 262 ? 19.797 -33.25 -22.031 1 98.62 262 LEU A C 1
ATOM 2085 O O . LEU A 1 262 ? 19.812 -32.875 -20.859 1 98.62 262 LEU A O 1
ATOM 2089 N N . ALA A 1 263 ? 20.844 -33.281 -22.812 1 98.56 263 ALA A N 1
ATOM 2090 C CA . ALA A 1 263 ? 22.125 -32.812 -22.328 1 98.56 263 ALA A CA 1
ATOM 2091 C C . ALA A 1 263 ? 22.078 -31.344 -21.938 1 98.56 263 ALA A C 1
ATOM 2093 O O . ALA A 1 263 ? 22.625 -30.922 -20.922 1 98.56 263 ALA A O 1
ATOM 2094 N N . ALA A 1 264 ? 21.438 -30.531 -22.797 1 98.75 264 ALA A N 1
ATOM 2095 C CA . ALA A 1 264 ? 21.281 -29.109 -22.516 1 98.75 264 ALA A CA 1
ATOM 2096 C C . ALA A 1 264 ? 20.453 -28.875 -21.25 1 98.75 264 ALA A C 1
ATOM 2098 O O . ALA A 1 264 ? 20.781 -28 -20.453 1 98.75 264 ALA A O 1
ATOM 2099 N N . LEU A 1 265 ? 19.391 -29.641 -21.031 1 98.81 265 LEU A N 1
ATOM 2100 C CA . LEU A 1 265 ? 18.562 -29.531 -19.844 1 98.81 265 LEU A CA 1
ATOM 2101 C C . LEU A 1 265 ? 19.359 -29.891 -18.594 1 98.81 265 LEU A C 1
ATOM 2103 O O . LEU A 1 265 ? 19.203 -29.234 -17.562 1 98.81 265 LEU A O 1
ATOM 2107 N N . ASN A 1 266 ? 20.172 -30.922 -18.703 1 98.69 266 ASN A N 1
ATOM 2108 C CA . ASN A 1 266 ? 21 -31.312 -17.562 1 98.69 266 ASN A CA 1
ATOM 2109 C C . ASN A 1 266 ? 22.016 -30.234 -17.219 1 98.69 266 ASN A C 1
ATOM 2111 O O . ASN A 1 266 ? 22.297 -29.984 -16.047 1 98.69 266 ASN A O 1
ATOM 2115 N N . LYS A 1 267 ? 22.562 -29.578 -18.203 1 98.5 267 LYS A N 1
ATOM 2116 C CA . LYS A 1 267 ? 23.484 -28.469 -17.969 1 98.5 267 LYS A CA 1
ATOM 2117 C C . LYS A 1 267 ? 22.766 -27.297 -17.297 1 98.5 267 LYS A C 1
ATOM 2119 O O . LYS A 1 267 ? 23.312 -26.703 -16.359 1 98.5 267 LYS A O 1
ATOM 2124 N N . ALA A 1 268 ? 21.594 -26.969 -17.797 1 98.69 268 ALA A N 1
ATOM 2125 C CA . ALA A 1 268 ? 20.797 -25.906 -17.172 1 98.69 268 ALA A CA 1
ATOM 2126 C C . ALA A 1 268 ? 20.531 -26.203 -15.703 1 98.69 268 ALA A C 1
ATOM 2128 O O . ALA A 1 268 ? 20.672 -25.328 -14.852 1 98.69 268 ALA A O 1
ATOM 2129 N N . ARG A 1 269 ? 20.156 -27.453 -15.398 1 98.44 269 ARG A N 1
ATOM 2130 C CA . ARG A 1 269 ? 19.859 -27.859 -14.031 1 98.44 269 ARG A CA 1
ATOM 2131 C C . ARG A 1 269 ? 21.094 -27.703 -13.141 1 98.44 269 ARG A C 1
ATOM 2133 O O . ARG A 1 269 ? 20.984 -27.266 -11.992 1 98.44 269 ARG A O 1
ATOM 2140 N N . ALA A 1 270 ? 22.234 -28.062 -13.68 1 98.12 270 ALA A N 1
ATOM 2141 C CA . ALA A 1 270 ? 23.484 -27.922 -12.922 1 98.12 270 ALA A CA 1
ATOM 2142 C C . ALA A 1 270 ? 23.75 -26.469 -12.555 1 98.12 270 ALA A C 1
ATOM 2144 O O . ALA A 1 270 ? 24.141 -26.172 -11.422 1 98.12 270 ALA A O 1
ATOM 2145 N N . TYR A 1 271 ? 23.531 -25.516 -13.484 1 98.12 271 TYR A N 1
ATOM 2146 C CA . TYR A 1 271 ? 23.703 -24.094 -13.219 1 98.12 271 TYR A CA 1
ATOM 2147 C C . TYR A 1 271 ? 22.703 -23.625 -12.164 1 98.12 271 TYR A C 1
ATOM 2149 O O . TYR A 1 271 ? 23.047 -22.844 -11.273 1 98.12 271 TYR A O 1
ATOM 2157 N N . ILE A 1 272 ? 21.438 -24.078 -12.266 1 97.88 272 ILE A N 1
ATOM 2158 C CA . ILE A 1 272 ? 20.375 -23.688 -11.336 1 97.88 272 ILE A CA 1
ATOM 2159 C C . ILE A 1 272 ? 20.734 -24.141 -9.93 1 97.88 272 ILE A C 1
ATOM 2161 O O . ILE A 1 272 ? 20.641 -23.375 -8.977 1 97.88 272 ILE A O 1
ATOM 2165 N N . ASP A 1 273 ? 21.188 -25.344 -9.805 1 96.88 273 ASP A N 1
ATOM 2166 C CA . ASP A 1 273 ? 21.5 -25.922 -8.508 1 96.88 273 ASP A CA 1
ATOM 2167 C C . ASP A 1 273 ? 22.688 -25.234 -7.852 1 96.88 273 ASP A C 1
ATOM 2169 O O . ASP A 1 273 ? 22.781 -25.188 -6.625 1 96.88 273 ASP A O 1
ATOM 2173 N N . GLN A 1 274 ? 23.547 -24.672 -8.664 1 96.69 274 GLN A N 1
ATOM 2174 C CA . GLN A 1 274 ? 24.719 -23.969 -8.164 1 96.69 274 GLN A CA 1
ATOM 2175 C C . GLN A 1 274 ? 24.344 -22.562 -7.668 1 96.69 274 GLN A C 1
ATOM 2177 O O . GLN A 1 274 ? 25.078 -21.969 -6.879 1 96.69 274 GLN A O 1
ATOM 2182 N N . SER A 1 275 ? 23.281 -22.062 -8.109 1 95.44 275 SER A N 1
ATOM 2183 C CA . SER A 1 275 ? 22.906 -20.703 -7.766 1 95.44 275 SER A CA 1
ATOM 2184 C C . SER A 1 275 ? 22.188 -20.641 -6.422 1 95.44 275 SER A C 1
ATOM 2186 O O . SER A 1 275 ? 21.375 -21.516 -6.109 1 95.44 275 SER A O 1
ATOM 2188 N N . THR A 1 276 ? 22.469 -19.609 -5.59 1 90.62 276 THR A N 1
ATOM 2189 C CA . THR A 1 276 ? 21.766 -19.375 -4.328 1 90.62 276 THR A CA 1
ATOM 2190 C C . THR A 1 276 ? 20.844 -18.172 -4.445 1 90.62 276 THR A C 1
ATOM 2192 O O . THR A 1 276 ? 20.281 -17.719 -3.445 1 90.62 276 THR A O 1
ATOM 2195 N N . SER A 1 277 ? 20.688 -17.75 -5.707 1 91 277 SER A N 1
ATOM 2196 C CA . SER A 1 277 ? 19.906 -16.547 -5.941 1 91 277 SER A CA 1
ATOM 2197 C C . SER A 1 277 ? 18.422 -16.812 -5.754 1 91 277 SER A C 1
ATOM 2199 O O . SER A 1 277 ? 17.922 -17.875 -6.129 1 91 277 SER A O 1
ATOM 2201 N N . ASN A 1 278 ? 17.672 -15.781 -5.23 1 85.31 278 ASN A N 1
ATOM 2202 C CA . ASN A 1 278 ? 16.219 -15.836 -5.098 1 85.31 278 ASN A CA 1
ATOM 2203 C C . ASN A 1 278 ? 15.539 -15.938 -6.457 1 85.31 278 ASN A C 1
ATOM 2205 O O . ASN A 1 278 ? 14.398 -16.391 -6.547 1 85.31 278 ASN A O 1
ATOM 2209 N N . SER A 1 279 ? 16.234 -15.688 -7.523 1 86.94 279 SER A N 1
ATOM 2210 C CA . SER A 1 279 ? 15.617 -15.594 -8.844 1 86.94 279 SER A CA 1
ATOM 2211 C C . SER A 1 279 ? 15.719 -16.906 -9.594 1 86.94 279 SER A C 1
ATOM 2213 O O . SER A 1 279 ? 15.289 -17.016 -10.75 1 86.94 279 SER A O 1
ATOM 2215 N N . LYS A 1 280 ? 16.234 -17.984 -9 1 92.88 280 LYS A N 1
ATOM 2216 C CA . LYS A 1 280 ? 16.453 -19.234 -9.711 1 92.88 280 LYS A CA 1
ATOM 2217 C C . LYS A 1 280 ? 15.141 -19.953 -9.977 1 92.88 280 LYS A C 1
ATOM 2219 O O . LYS A 1 280 ? 15.086 -20.875 -10.797 1 92.88 280 LYS A O 1
ATOM 2224 N N . LYS A 1 281 ? 14.094 -19.5 -9.32 1 90.56 281 LYS A N 1
ATOM 2225 C CA . LYS A 1 281 ? 12.789 -20.141 -9.406 1 90.56 281 LYS A CA 1
ATOM 2226 C C . LYS A 1 281 ? 12.312 -20.219 -10.852 1 90.56 281 LYS A C 1
ATOM 2228 O O . LYS A 1 281 ? 11.844 -21.266 -11.297 1 90.56 281 LYS A O 1
ATOM 2233 N N . GLU A 1 282 ? 12.438 -19.172 -11.578 1 92.5 282 GLU A N 1
ATOM 2234 C CA . GLU A 1 282 ? 11.945 -19.125 -12.945 1 92.5 282 GLU A CA 1
ATOM 2235 C C . GLU A 1 282 ? 12.688 -20.109 -13.836 1 92.5 282 GLU A C 1
ATOM 2237 O O . GLU A 1 282 ? 12.078 -20.781 -14.672 1 92.5 282 GLU A O 1
ATOM 2242 N N . ASN A 1 283 ? 13.992 -20.219 -13.609 1 97 283 ASN A N 1
ATOM 2243 C CA . ASN A 1 283 ? 14.797 -21.156 -14.383 1 97 283 ASN A CA 1
ATOM 2244 C C . ASN A 1 283 ? 14.43 -22.594 -14.07 1 97 283 ASN A C 1
ATOM 2246 O O . ASN A 1 283 ? 14.383 -23.438 -14.969 1 97 283 ASN A O 1
ATOM 2250 N N . LEU A 1 284 ? 14.164 -22.797 -12.797 1 97.25 284 LEU A N 1
ATOM 2251 C CA . LEU A 1 284 ? 13.828 -24.156 -12.367 1 97.25 284 LEU A CA 1
ATOM 2252 C C . LEU A 1 284 ? 12.477 -24.594 -12.93 1 97.25 284 LEU A C 1
ATOM 2254 O O . LEU A 1 284 ? 12.32 -25.719 -13.383 1 97.25 284 LEU A O 1
ATOM 2258 N N . LEU A 1 285 ? 11.531 -23.672 -12.906 1 96.69 285 LEU A N 1
ATOM 2259 C CA . LEU A 1 285 ? 10.219 -23.953 -13.477 1 96.69 285 LEU A CA 1
ATOM 2260 C C . LEU A 1 285 ? 10.312 -24.219 -14.969 1 96.69 285 LEU A C 1
ATOM 2262 O O . LEU A 1 285 ? 9.75 -25.203 -15.469 1 96.69 285 LEU A O 1
ATOM 2266 N N . ASP A 1 286 ? 11.094 -23.406 -15.688 1 97.31 286 ASP A N 1
ATOM 2267 C CA . ASP A 1 286 ? 11.297 -23.625 -17.109 1 97.31 286 ASP A CA 1
ATOM 2268 C C . ASP A 1 286 ? 11.953 -24.969 -17.391 1 97.31 286 ASP A C 1
ATOM 2270 O O . ASP A 1 286 ? 11.602 -25.656 -18.344 1 97.31 286 ASP A O 1
ATOM 2274 N N . ASN A 1 287 ? 12.883 -25.312 -16.547 1 98.56 287 ASN A N 1
ATOM 2275 C CA . ASN A 1 287 ? 13.609 -26.562 -16.703 1 98.56 287 ASN A CA 1
ATOM 2276 C C . ASN A 1 287 ? 12.672 -27.766 -16.625 1 98.56 287 ASN A C 1
ATOM 2278 O O . ASN A 1 287 ? 12.664 -28.609 -17.516 1 98.56 287 ASN A O 1
ATOM 2282 N N . TYR A 1 288 ? 11.828 -27.812 -15.586 1 98.31 288 TYR A N 1
ATOM 2283 C CA . TYR A 1 288 ? 10.883 -28.906 -15.43 1 98.31 288 TYR A CA 1
ATOM 2284 C C . TYR A 1 288 ? 9.875 -28.938 -16.578 1 98.31 288 TYR A C 1
ATOM 2286 O O . TYR A 1 288 ? 9.477 -30.016 -17.031 1 98.31 288 TYR A O 1
ATOM 2294 N N . LYS A 1 289 ? 9.5 -27.797 -17.016 1 97.69 289 LYS A N 1
ATOM 2295 C CA . LYS A 1 289 ? 8.539 -27.719 -18.109 1 97.69 289 LYS A CA 1
ATOM 2296 C C . LYS A 1 289 ? 9.117 -28.297 -19.391 1 97.69 289 LYS A C 1
ATOM 2298 O O . LYS A 1 289 ? 8.445 -29.047 -20.094 1 97.69 289 LYS A O 1
ATOM 2303 N N . VAL A 1 290 ? 10.359 -27.969 -19.719 1 98.5 290 VAL A N 1
ATOM 2304 C CA . VAL A 1 290 ? 10.984 -28.453 -20.953 1 98.5 290 VAL A CA 1
ATOM 2305 C C . VAL A 1 290 ? 11.32 -29.938 -20.828 1 98.5 290 VAL A C 1
ATOM 2307 O O . VAL A 1 290 ? 11.219 -30.688 -21.797 1 98.5 290 VAL A O 1
ATOM 2310 N N . PHE A 1 291 ? 11.688 -30.391 -19.594 1 98.5 291 PHE A N 1
ATOM 2311 C CA . PHE A 1 291 ? 11.828 -31.828 -19.344 1 98.5 291 PHE A CA 1
ATOM 2312 C C . PHE A 1 291 ? 10.523 -32.562 -19.656 1 98.5 291 PHE A C 1
ATOM 2314 O O . PHE A 1 291 ? 10.531 -33.594 -20.312 1 98.5 291 PHE A O 1
ATOM 2321 N N . SER A 1 292 ? 9.461 -31.969 -19.109 1 98.19 292 SER A N 1
ATOM 2322 C CA . SER A 1 292 ? 8.156 -32.562 -19.344 1 98.19 292 SER A CA 1
ATOM 2323 C C . SER A 1 292 ? 7.836 -32.625 -20.828 1 98.19 292 SER A C 1
ATOM 2325 O O . SER A 1 292 ? 7.316 -33.656 -21.312 1 98.19 292 SER A O 1
ATOM 2327 N N . LEU A 1 293 ? 8.117 -31.625 -21.562 1 97.5 293 LEU A N 1
ATOM 2328 C CA . LEU A 1 293 ? 7.898 -31.578 -23.016 1 97.5 293 LEU A CA 1
ATOM 2329 C C . LEU A 1 293 ? 8.719 -32.656 -23.719 1 97.5 293 LEU A C 1
ATOM 2331 O O . LEU A 1 293 ? 8.219 -33.344 -24.625 1 97.5 293 LEU A O 1
ATOM 2335 N N . LEU A 1 294 ? 9.992 -32.812 -23.344 1 98.44 294 LEU A N 1
ATOM 2336 C CA . LEU A 1 294 ? 10.867 -33.812 -23.922 1 98.44 294 LEU A CA 1
ATOM 2337 C C . LEU A 1 294 ? 10.234 -35.219 -23.828 1 98.44 294 LEU A C 1
ATOM 2339 O O . LEU A 1 294 ? 10.125 -35.906 -24.828 1 98.44 294 LEU A O 1
ATOM 2343 N N . TYR A 1 295 ? 9.727 -35.5 -22.672 1 97.88 295 TYR A N 1
ATOM 2344 C CA . TYR A 1 295 ? 9.188 -36.844 -22.438 1 97.88 295 TYR A CA 1
ATOM 2345 C C . TYR A 1 295 ? 7.816 -37 -23.078 1 97.88 295 TYR A C 1
ATOM 2347 O O . TYR A 1 295 ? 7.457 -38.094 -23.531 1 97.88 295 TYR A O 1
ATOM 2355 N N . LYS A 1 296 ? 7.062 -35.969 -23.109 1 96.88 296 LYS A N 1
ATOM 2356 C CA . LYS A 1 296 ? 5.801 -36 -23.844 1 96.88 296 LYS A CA 1
ATOM 2357 C C . LYS A 1 296 ? 6.027 -36.344 -25.312 1 96.88 296 LYS A C 1
ATOM 2359 O O . LYS A 1 296 ? 5.355 -37.219 -25.859 1 96.88 296 LYS A O 1
ATOM 2364 N N . LEU A 1 297 ? 7.016 -35.719 -25.953 1 96.88 297 LEU A N 1
ATOM 2365 C CA . LEU A 1 297 ? 7.246 -35.844 -27.375 1 96.88 297 LEU A CA 1
ATOM 2366 C C . LEU A 1 297 ? 7.91 -37.188 -27.688 1 96.88 297 LEU A C 1
ATOM 2368 O O . LEU A 1 297 ? 7.785 -37.719 -28.812 1 96.88 297 LEU A O 1
ATOM 2372 N N . THR A 1 298 ? 8.602 -37.75 -26.688 1 96.94 298 THR A N 1
ATOM 2373 C CA . THR A 1 298 ? 9.195 -39.062 -26.875 1 96.94 298 THR A CA 1
ATOM 2374 C C . THR A 1 298 ? 8.195 -40.188 -26.531 1 96.94 298 THR A C 1
ATOM 2376 O O . THR A 1 298 ? 8.516 -41.375 -26.625 1 96.94 298 THR A O 1
ATOM 2379 N N . GLY A 1 299 ? 6.969 -39.781 -26.016 1 95.19 299 GLY A N 1
ATOM 2380 C CA . GLY A 1 299 ? 5.895 -40.719 -25.734 1 95.19 299 GLY A CA 1
ATOM 2381 C C . GLY A 1 299 ? 5.934 -41.281 -24.328 1 95.19 299 GLY A C 1
ATOM 2382 O O . GLY A 1 299 ? 5.129 -42.156 -23.984 1 95.19 299 GLY A O 1
ATOM 2383 N N . ASP A 1 300 ? 6.922 -40.906 -23.609 1 96.56 300 ASP A N 1
ATOM 2384 C CA . ASP A 1 300 ? 7.02 -41.344 -22.219 1 96.56 300 ASP A CA 1
ATOM 2385 C C . ASP A 1 300 ? 6.176 -40.438 -21.297 1 96.56 300 ASP A C 1
ATOM 2387 O O . ASP A 1 300 ? 6.715 -39.656 -20.531 1 96.56 300 ASP A O 1
ATOM 2391 N N . TYR A 1 301 ? 4.91 -40.719 -21.344 1 96.56 301 TYR A N 1
ATOM 2392 C CA . TYR A 1 301 ? 3.971 -39.844 -20.641 1 96.56 301 TYR A CA 1
ATOM 2393 C C . TYR A 1 301 ? 4.133 -39.969 -19.141 1 96.56 301 TYR A C 1
ATOM 2395 O O . TYR A 1 301 ? 3.787 -39.062 -18.375 1 96.56 301 TYR A O 1
ATOM 2403 N N . LYS A 1 302 ? 4.613 -41.031 -18.656 1 96.19 302 LYS A N 1
ATOM 2404 C CA . LYS A 1 302 ? 4.875 -41.188 -17.234 1 96.19 302 LYS A CA 1
ATOM 2405 C C . LYS A 1 302 ? 5.922 -40.156 -16.766 1 96.19 302 LYS A C 1
ATOM 2407 O O . LYS A 1 302 ? 5.699 -39.438 -15.805 1 96.19 302 LYS A O 1
ATOM 2412 N N . GLN A 1 303 ? 7.035 -40.125 -17.484 1 96.94 303 GLN A N 1
ATOM 2413 C CA . GLN A 1 303 ? 8.086 -39.188 -17.125 1 96.94 303 GLN A CA 1
ATOM 2414 C C . GLN A 1 303 ? 7.633 -37.75 -17.391 1 96.94 303 GLN A C 1
ATOM 2416 O O . GLN A 1 303 ? 8.016 -36.844 -16.656 1 96.94 303 GLN A O 1
ATOM 2421 N N . ALA A 1 304 ? 6.84 -37.531 -18.422 1 97.75 304 ALA A N 1
ATOM 2422 C CA . ALA A 1 304 ? 6.281 -36.219 -18.672 1 97.75 304 ALA A CA 1
ATOM 2423 C C . ALA A 1 304 ? 5.445 -35.75 -17.484 1 97.75 304 ALA A C 1
ATOM 2425 O O . ALA A 1 304 ? 5.582 -34.594 -17.047 1 97.75 304 ALA A O 1
ATOM 2426 N N . TYR A 1 305 ? 4.672 -36.625 -16.953 1 96.5 305 TYR A N 1
ATOM 2427 C CA . TYR A 1 305 ? 3.809 -36.344 -15.812 1 96.5 305 TYR A CA 1
ATOM 2428 C C . TYR A 1 305 ? 4.633 -36.062 -14.562 1 96.5 305 TYR A C 1
ATOM 2430 O O . TYR A 1 305 ? 4.348 -35.094 -13.828 1 96.5 305 TYR A O 1
ATOM 2438 N N . ILE A 1 306 ? 5.594 -36.875 -14.367 1 96.44 306 ILE A N 1
ATOM 2439 C CA . ILE A 1 306 ? 6.43 -36.688 -13.18 1 96.44 306 ILE A CA 1
ATOM 2440 C C . ILE A 1 306 ? 7.09 -35.312 -13.203 1 96.44 306 ILE A C 1
ATOM 2442 O O . ILE A 1 306 ? 7.117 -34.625 -12.188 1 96.44 306 ILE A O 1
ATOM 2446 N N . ASN A 1 307 ? 7.57 -34.875 -14.328 1 97.5 307 ASN A N 1
ATOM 2447 C CA . ASN A 1 307 ? 8.25 -33.594 -14.43 1 97.5 307 ASN A CA 1
ATOM 2448 C C . ASN A 1 307 ? 7.277 -32.438 -14.281 1 97.5 307 ASN A C 1
ATOM 2450 O O . ASN A 1 307 ? 7.602 -31.422 -13.656 1 97.5 307 ASN A O 1
ATOM 2454 N N . ILE A 1 308 ? 6.117 -32.531 -14.852 1 96.94 308 ILE A N 1
ATOM 2455 C CA . ILE A 1 308 ? 5.145 -31.469 -14.719 1 96.94 308 ILE A CA 1
ATOM 2456 C C . ILE A 1 308 ? 4.617 -31.422 -13.289 1 96.94 308 ILE A C 1
ATOM 2458 O O . ILE A 1 308 ? 4.305 -30.344 -12.766 1 96.94 308 ILE A O 1
ATOM 2462 N N . ASP A 1 309 ? 4.527 -32.531 -12.664 1 95.12 309 ASP A N 1
ATOM 2463 C CA . ASP A 1 309 ? 4.164 -32.562 -11.25 1 95.12 309 ASP A CA 1
ATOM 2464 C C . ASP A 1 309 ? 5.223 -31.875 -10.391 1 95.12 309 ASP A C 1
ATOM 2466 O O . ASP A 1 309 ? 4.887 -31.172 -9.445 1 95.12 309 ASP A O 1
ATOM 2470 N N . LYS A 1 310 ? 6.457 -32.094 -10.742 1 96.12 310 LYS A N 1
ATOM 2471 C CA . LYS A 1 310 ? 7.535 -31.391 -10.055 1 96.12 310 LYS A CA 1
ATOM 2472 C C . LYS A 1 310 ? 7.457 -29.891 -10.305 1 96.12 310 LYS A C 1
ATOM 2474 O O . LYS A 1 310 ? 7.676 -29.094 -9.391 1 96.12 310 LYS A O 1
ATOM 2479 N N . TYR A 1 311 ? 7.172 -29.516 -11.531 1 96.56 311 TYR A N 1
ATOM 2480 C CA . TYR A 1 311 ? 6.93 -28.125 -11.883 1 96.56 311 TYR A CA 1
ATOM 2481 C C . TYR A 1 311 ? 5.887 -27.5 -10.969 1 96.56 311 TYR A C 1
ATOM 2483 O O . TYR A 1 311 ? 6.102 -26.422 -10.414 1 96.56 311 TYR A O 1
ATOM 2491 N N . ASN A 1 312 ? 4.809 -28.156 -10.797 1 95.62 312 ASN A N 1
ATOM 2492 C CA . ASN A 1 312 ? 3.705 -27.641 -9.984 1 95.62 312 ASN A CA 1
ATOM 2493 C C . ASN A 1 312 ? 4.086 -27.562 -8.508 1 95.62 312 ASN A C 1
ATOM 2495 O O . ASN A 1 312 ? 3.703 -26.625 -7.812 1 95.62 312 ASN A O 1
ATOM 2499 N N . THR A 1 313 ? 4.773 -28.578 -8.039 1 94.5 313 THR A N 1
ATOM 2500 C CA . THR A 1 313 ? 5.219 -28.609 -6.645 1 94.5 313 THR A CA 1
ATOM 2501 C C . THR A 1 313 ? 6.129 -27.422 -6.352 1 94.5 313 THR A C 1
ATOM 2503 O O . THR A 1 313 ? 5.953 -26.719 -5.348 1 94.5 313 THR A O 1
ATOM 2506 N N . VAL A 1 314 ? 7.059 -27.188 -7.266 1 94.25 314 VAL A N 1
ATOM 2507 C CA . VAL A 1 314 ? 7.988 -26.078 -7.117 1 94.25 314 VAL A CA 1
ATOM 2508 C C . VAL A 1 314 ? 7.23 -24.75 -7.199 1 94.25 314 VAL A C 1
ATOM 2510 O O . VAL A 1 314 ? 7.488 -23.828 -6.418 1 94.25 314 VAL A O 1
ATOM 2513 N N . ARG A 1 315 ? 6.367 -24.656 -8.086 1 93.25 315 ARG A N 1
ATOM 2514 C CA . ARG A 1 315 ? 5.574 -23.438 -8.25 1 93.25 315 ARG A CA 1
ATOM 2515 C C . ARG A 1 315 ? 4.766 -23.141 -6.996 1 93.25 315 ARG A C 1
ATOM 2517 O O . ARG A 1 315 ? 4.703 -22 -6.551 1 93.25 315 ARG A O 1
ATOM 2524 N N . GLU A 1 316 ? 4.121 -24.125 -6.402 1 90.94 316 GLU A N 1
ATOM 2525 C CA . GLU A 1 316 ? 3.346 -23.953 -5.18 1 90.94 316 GLU A CA 1
ATOM 2526 C C . GLU A 1 316 ? 4.23 -23.516 -4.02 1 90.94 316 GLU A C 1
ATOM 2528 O O . GLU A 1 316 ? 3.824 -22.688 -3.199 1 90.94 316 GLU A O 1
ATOM 2533 N N . GLU A 1 317 ? 5.355 -24.094 -3.955 1 90.75 317 GLU A N 1
ATOM 2534 C CA . GLU A 1 317 ? 6.305 -23.703 -2.918 1 90.75 317 GLU A CA 1
ATOM 2535 C C . GLU A 1 317 ? 6.684 -22.219 -3.039 1 90.75 317 GLU A C 1
ATOM 2537 O O . GLU A 1 317 ? 6.754 -21.516 -2.037 1 90.75 317 GLU A O 1
ATOM 2542 N N . PHE A 1 318 ? 6.844 -21.844 -4.254 1 88 318 PHE A N 1
ATOM 2543 C CA . PHE A 1 318 ? 7.242 -20.453 -4.477 1 88 318 PHE A CA 1
ATOM 2544 C C . PHE A 1 318 ? 6.078 -19.516 -4.219 1 88 318 PHE A C 1
ATOM 2546 O O . PHE A 1 318 ? 6.273 -18.406 -3.707 1 88 318 PHE A O 1
ATOM 2553 N N . LEU A 1 319 ? 4.961 -19.891 -4.586 1 86.62 319 LEU A N 1
ATOM 2554 C CA . LEU A 1 319 ? 3.785 -19.078 -4.305 1 86.62 319 LEU A CA 1
ATOM 2555 C C . LEU A 1 319 ? 3.574 -18.938 -2.801 1 86.62 319 LEU A C 1
ATOM 2557 O O . LEU A 1 319 ? 3.227 -17.844 -2.32 1 86.62 319 LEU A O 1
ATOM 2561 N N . SER A 1 320 ? 3.762 -19.969 -2.078 1 85.81 320 SER A N 1
ATOM 2562 C CA . SER A 1 320 ? 3.672 -19.922 -0.622 1 85.81 320 SER A CA 1
ATOM 2563 C C . SER A 1 320 ? 4.719 -19 -0.027 1 85.81 320 SER A C 1
ATOM 2565 O O . SER A 1 320 ? 4.422 -18.219 0.879 1 85.81 320 SER A O 1
ATOM 2567 N N . LYS A 1 321 ? 5.902 -19.062 -0.547 1 85 321 LYS A N 1
ATOM 2568 C CA . LYS A 1 321 ? 6.977 -18.188 -0.098 1 85 321 LYS A CA 1
ATOM 2569 C C . LYS A 1 321 ? 6.645 -16.719 -0.377 1 85 321 LYS A C 1
ATOM 2571 O O . LYS A 1 321 ? 6.953 -15.852 0.433 1 85 321 LYS A O 1
ATOM 2576 N N . ASN A 1 322 ? 6.062 -16.5 -1.476 1 84.81 322 ASN A N 1
ATOM 2577 C CA . ASN A 1 322 ? 5.672 -15.133 -1.834 1 84.81 322 ASN A CA 1
ATOM 2578 C C . ASN A 1 322 ? 4.633 -14.578 -0.864 1 84.81 322 ASN A C 1
ATOM 2580 O O . ASN A 1 322 ? 4.641 -13.391 -0.554 1 84.81 322 ASN A O 1
ATOM 2584 N N . LYS A 1 323 ? 3.775 -15.414 -0.465 1 82.56 323 LYS A N 1
ATOM 2585 C CA . LYS A 1 323 ? 2.781 -15 0.52 1 82.56 323 LYS A CA 1
ATOM 2586 C C . LYS A 1 323 ? 3.443 -14.594 1.834 1 82.56 323 LYS A C 1
ATOM 2588 O O . LYS A 1 323 ? 3.068 -13.586 2.439 1 82.56 323 LYS A O 1
ATOM 2593 N N . VAL A 1 324 ? 4.391 -15.352 2.234 1 79.75 324 VAL A N 1
ATOM 2594 C CA . VAL A 1 324 ? 5.141 -15.047 3.447 1 79.75 324 VAL A CA 1
ATOM 2595 C C . VAL A 1 324 ? 5.887 -13.727 3.277 1 79.75 324 VAL A C 1
ATOM 2597 O O . VAL A 1 324 ? 5.898 -12.891 4.184 1 79.75 324 VAL A O 1
ATOM 2600 N N . ASN A 1 325 ? 6.484 -13.562 2.119 1 81.19 325 ASN A N 1
ATOM 2601 C CA . ASN A 1 325 ? 7.203 -12.32 1.834 1 81.19 325 ASN A CA 1
ATOM 2602 C C . ASN A 1 325 ? 6.273 -11.109 1.877 1 81.19 325 ASN A C 1
ATOM 2604 O O . ASN A 1 325 ? 6.66 -10.047 2.355 1 81.19 325 ASN A O 1
ATOM 2608 N N . ALA A 1 326 ? 5.141 -11.312 1.383 1 78.62 326 ALA A N 1
ATOM 2609 C CA . ALA A 1 326 ? 4.16 -10.234 1.404 1 78.62 326 ALA A CA 1
ATOM 2610 C C . ALA A 1 326 ? 3.844 -9.805 2.836 1 78.62 326 ALA A C 1
ATOM 2612 O O . ALA A 1 326 ? 3.697 -8.617 3.117 1 78.62 326 ALA A O 1
ATOM 2613 N N . LEU A 1 327 ? 3.785 -10.766 3.76 1 78.75 327 LEU A N 1
ATOM 2614 C CA . LEU A 1 327 ? 3.512 -10.492 5.168 1 78.75 327 LEU A CA 1
ATOM 2615 C C . LEU A 1 327 ? 4.672 -9.742 5.809 1 78.75 327 LEU A C 1
ATOM 2617 O O . LEU A 1 327 ? 4.461 -8.781 6.555 1 78.75 327 LEU A O 1
ATOM 2621 N N . ILE A 1 328 ? 5.852 -10.172 5.555 1 76.06 328 ILE A N 1
ATOM 2622 C CA . ILE A 1 328 ? 7.047 -9.539 6.109 1 76.06 328 ILE A CA 1
ATOM 2623 C C . ILE A 1 328 ? 7.133 -8.094 5.629 1 76.06 328 ILE A C 1
ATOM 2625 O O . ILE A 1 328 ? 7.402 -7.184 6.418 1 76.06 328 ILE A O 1
ATOM 2629 N N . THR A 1 329 ? 6.824 -7.91 4.395 1 75.06 329 THR A N 1
ATOM 2630 C CA . THR A 1 329 ? 6.922 -6.586 3.793 1 75.06 329 THR A CA 1
ATOM 2631 C C . THR A 1 329 ? 5.867 -5.648 4.379 1 75.06 329 THR A C 1
ATOM 2633 O O . THR A 1 329 ? 6.145 -4.473 4.621 1 75.06 329 THR A O 1
ATOM 2636 N N . LEU A 1 330 ? 4.688 -6.152 4.609 1 74.56 330 LEU A N 1
ATOM 2637 C CA . LEU A 1 330 ? 3.639 -5.336 5.207 1 74.56 330 LEU A CA 1
ATOM 2638 C C . LEU A 1 330 ? 4.027 -4.891 6.613 1 74.56 330 LEU A C 1
ATOM 2640 O O . LEU A 1 330 ? 3.785 -3.746 7 1 74.56 330 LEU A O 1
ATOM 2644 N N . THR A 1 331 ? 4.609 -5.828 7.324 1 73.44 331 THR A N 1
ATOM 2645 C CA . THR A 1 331 ? 5.051 -5.492 8.672 1 73.44 331 THR A CA 1
ATOM 2646 C C . THR A 1 331 ? 6.109 -4.395 8.641 1 73.44 331 THR A C 1
ATOM 2648 O O . THR A 1 331 ? 6.031 -3.424 9.391 1 73.44 331 THR A O 1
ATOM 2651 N N . MET A 1 332 ? 7.023 -4.543 7.758 1 75.88 332 MET A N 1
ATOM 2652 C CA . MET A 1 332 ? 8.086 -3.551 7.629 1 75.88 332 MET A CA 1
ATOM 2653 C C . MET A 1 332 ? 7.523 -2.207 7.18 1 75.88 332 MET A C 1
ATOM 2655 O O . MET A 1 332 ? 7.914 -1.16 7.699 1 75.88 332 MET A O 1
ATOM 2659 N N . LYS A 1 333 ? 6.617 -2.234 6.25 1 79.12 333 LYS A N 1
ATOM 2660 C CA . LYS A 1 333 ? 5.984 -1.015 5.754 1 79.12 333 LYS A CA 1
ATOM 2661 C C . LYS A 1 333 ? 5.207 -0.31 6.863 1 79.12 333 LYS A C 1
ATOM 2663 O O . LYS A 1 333 ? 5.324 0.905 7.039 1 79.12 333 LYS A O 1
ATOM 2668 N N . ARG A 1 334 ? 4.473 -1.054 7.559 1 72.12 334 ARG A N 1
ATOM 2669 C CA . ARG A 1 334 ? 3.674 -0.477 8.641 1 72.12 334 ARG A CA 1
ATOM 2670 C C . ARG A 1 334 ? 4.566 0.135 9.711 1 72.12 334 ARG A C 1
ATOM 2672 O O . ARG A 1 334 ? 4.285 1.225 10.211 1 72.12 334 ARG A O 1
ATOM 2679 N N . GLU A 1 335 ? 5.605 -0.567 10.109 1 71.56 335 GLU A N 1
ATOM 2680 C CA . GLU A 1 335 ? 6.559 -0.037 11.078 1 71.56 335 GLU A CA 1
ATOM 2681 C C . GLU A 1 335 ? 7.188 1.261 10.586 1 71.56 335 GLU A C 1
ATOM 2683 O O . GLU A 1 335 ? 7.305 2.229 11.336 1 71.56 335 GLU A O 1
ATOM 2688 N N . ALA A 1 336 ? 7.547 1.22 9.391 1 72.75 336 ALA A N 1
ATOM 2689 C CA . ALA A 1 336 ? 8.133 2.42 8.797 1 72.75 336 ALA A CA 1
ATOM 2690 C C . ALA A 1 336 ? 7.129 3.568 8.773 1 72.75 336 ALA A C 1
ATOM 2692 O O . ALA A 1 336 ? 7.48 4.715 9.062 1 72.75 336 ALA A O 1
ATOM 2693 N N . GLN A 1 337 ? 5.922 3.305 8.391 1 74.56 337 GLN A N 1
ATOM 2694 C CA . GLN A 1 337 ? 4.879 4.324 8.352 1 74.56 337 GLN A CA 1
ATOM 2695 C C . GLN A 1 337 ? 4.594 4.879 9.742 1 74.56 337 GLN A C 1
ATOM 2697 O O . GLN A 1 337 ? 4.348 6.074 9.898 1 74.56 337 GLN A O 1
ATOM 2702 N N . GLU A 1 338 ? 4.574 3.965 10.656 1 71.5 338 GLU A N 1
ATOM 2703 C CA . GLU A 1 338 ? 4.395 4.418 12.031 1 71.5 338 GLU A CA 1
ATOM 2704 C C . GLU A 1 338 ? 5.516 5.363 12.453 1 71.5 338 GLU A C 1
ATOM 2706 O O . GLU A 1 338 ? 5.262 6.41 13.047 1 71.5 338 GLU A O 1
ATOM 2711 N N . LYS A 1 339 ? 6.688 4.969 12.195 1 73 339 LYS A N 1
ATOM 2712 C CA . LYS A 1 339 ? 7.828 5.824 12.523 1 73 339 LYS A CA 1
ATOM 2713 C C . LYS A 1 339 ? 7.758 7.145 11.766 1 73 339 LYS A C 1
ATOM 2715 O O . LYS A 1 339 ? 8.094 8.203 12.312 1 73 339 LYS A O 1
ATOM 2720 N N . GLU A 1 340 ? 7.395 7.094 10.539 1 76.19 340 GLU A N 1
ATOM 2721 C CA . GLU A 1 340 ? 7.207 8.305 9.742 1 76.19 340 GLU A CA 1
ATOM 2722 C C . GLU A 1 340 ? 6.164 9.227 10.375 1 76.19 340 GLU A C 1
ATOM 2724 O O . GLU A 1 340 ? 6.371 10.438 10.469 1 76.19 340 GLU A O 1
ATOM 2729 N N . ARG A 1 341 ? 5.062 8.664 10.688 1 68.19 341 ARG A N 1
ATOM 2730 C CA . ARG A 1 341 ? 4.02 9.445 11.344 1 68.19 341 ARG A CA 1
ATOM 2731 C C . ARG A 1 341 ? 4.531 10.055 12.648 1 68.19 341 ARG A C 1
ATOM 2733 O O . ARG A 1 341 ? 4.227 11.203 12.961 1 68.19 341 ARG A O 1
ATOM 2740 N N . GLU A 1 342 ? 5.258 9.25 13.406 1 71.88 342 GLU A N 1
ATOM 2741 C CA . GLU A 1 342 ? 5.852 9.75 14.648 1 71.88 342 GLU A CA 1
ATOM 2742 C C . GLU A 1 342 ? 6.785 10.922 14.375 1 71.88 342 GLU A C 1
ATOM 2744 O O . GLU A 1 342 ? 6.758 11.922 15.094 1 71.88 342 GLU A O 1
ATOM 2749 N N . ILE A 1 343 ? 7.578 10.805 13.414 1 74.5 343 ILE A N 1
ATOM 2750 C CA . ILE A 1 343 ? 8.508 11.867 13.039 1 74.5 343 ILE A CA 1
ATOM 2751 C C . ILE A 1 343 ? 7.738 13.102 12.602 1 74.5 343 ILE A C 1
ATOM 2753 O O . ILE A 1 343 ? 8.078 14.227 12.984 1 74.5 343 ILE A O 1
ATOM 2757 N N . LYS A 1 344 ? 6.684 12.891 11.758 1 71.44 344 LYS A N 1
ATOM 2758 C CA . LYS A 1 344 ? 5.852 14 11.305 1 71.44 344 LYS A CA 1
ATOM 2759 C C . LYS A 1 344 ? 5.168 14.688 12.484 1 71.44 344 LYS A C 1
ATOM 2761 O O . LYS A 1 344 ? 5.125 15.914 12.555 1 71.44 344 LYS A O 1
ATOM 2766 N N . ALA A 1 345 ? 4.578 13.859 13.289 1 65.31 345 ALA A N 1
ATOM 2767 C CA . ALA A 1 345 ? 3.92 14.398 14.477 1 65.31 345 ALA A CA 1
ATOM 2768 C C . ALA A 1 345 ? 4.895 15.203 15.328 1 65.31 345 ALA A C 1
ATOM 2770 O O . ALA A 1 345 ? 4.566 16.297 15.789 1 65.31 345 ALA A O 1
ATOM 2771 N N . LEU A 1 346 ? 6.062 14.688 15.492 1 69.19 346 LEU A N 1
ATOM 2772 C CA . LEU A 1 346 ? 7.086 15.375 16.266 1 69.19 346 LEU A CA 1
ATOM 2773 C C . LEU A 1 346 ? 7.504 16.672 15.594 1 69.19 346 LEU A C 1
ATOM 2775 O O . LEU A 1 346 ? 7.711 17.688 16.266 1 69.19 346 LEU A O 1
ATOM 2779 N N . SER A 1 347 ? 7.594 16.641 14.359 1 74.12 347 SER A N 1
ATOM 2780 C CA . SER A 1 347 ? 7.945 17.828 13.602 1 74.12 347 SER A CA 1
ATOM 2781 C C . SER A 1 347 ? 6.855 18.891 13.703 1 74.12 347 SER A C 1
ATOM 2783 O O . SER A 1 347 ? 7.148 20.094 13.836 1 74.12 347 SER A O 1
ATOM 2785 N N . LEU A 1 348 ? 5.551 18.516 13.547 1 68.5 348 LEU A N 1
ATOM 2786 C CA . LEU A 1 348 ? 4.418 19.422 13.672 1 68.5 348 LEU A CA 1
ATOM 2787 C C . LEU A 1 348 ? 4.348 20.016 15.07 1 68.5 348 LEU A C 1
ATOM 2789 O O . LEU A 1 348 ? 4.082 21.203 15.234 1 68.5 348 LEU A O 1
ATOM 2793 N N . GLU A 1 349 ? 4.562 19.172 16.016 1 69.81 349 GLU A N 1
ATOM 2794 C CA . GLU A 1 349 ? 4.602 19.641 17.406 1 69.81 349 GLU A CA 1
ATOM 2795 C C . GLU A 1 349 ? 5.676 20.719 17.578 1 69.81 349 GLU A C 1
ATOM 2797 O O . GLU A 1 349 ? 5.445 21.719 18.25 1 69.81 349 GLU A O 1
ATOM 2802 N N . LYS A 1 350 ? 6.77 20.422 17.031 1 72.88 350 LYS A N 1
ATOM 2803 C CA . LYS A 1 350 ? 7.859 21.391 17.109 1 72.88 350 LYS A CA 1
ATOM 2804 C C . LYS A 1 350 ? 7.484 22.688 16.406 1 72.88 350 LYS A C 1
ATOM 2806 O O . LYS A 1 350 ? 7.766 23.781 16.922 1 72.88 350 LYS A O 1
ATOM 2811 N N . SER A 1 351 ? 6.891 22.656 15.242 1 74.25 351 SER A N 1
ATOM 2812 C CA . SER A 1 351 ? 6.457 23.828 14.508 1 74.25 351 SER A CA 1
ATOM 2813 C C . SER A 1 351 ? 5.395 24.609 15.281 1 74.25 351 SER A C 1
ATOM 2815 O O . SER A 1 351 ? 5.426 25.844 15.328 1 74.25 351 SER A O 1
ATOM 2817 N N . LEU A 1 352 ? 4.395 23.891 15.805 1 69.69 352 LEU A N 1
ATOM 2818 C CA . LEU A 1 352 ? 3.344 24.516 16.609 1 69.69 352 LEU A CA 1
ATOM 2819 C C . LEU A 1 352 ? 3.936 25.234 17.812 1 69.69 352 LEU A C 1
ATOM 2821 O O . LEU A 1 352 ? 3.533 26.359 18.125 1 69.69 352 LEU A O 1
ATOM 2825 N N . LYS A 1 353 ? 4.871 24.609 18.422 1 71 353 LYS A N 1
ATOM 2826 C CA . LYS A 1 353 ? 5.527 25.219 19.578 1 71 353 LYS A CA 1
ATOM 2827 C C . LYS A 1 353 ? 6.25 26.516 19.172 1 71 353 LYS A C 1
ATOM 2829 O O . LYS A 1 353 ? 6.215 27.5 19.906 1 71 353 LYS A O 1
ATOM 2834 N N . SER A 1 354 ? 6.809 26.531 18.047 1 75.06 354 SER A N 1
ATOM 2835 C CA . SER A 1 354 ? 7.488 27.719 17.547 1 75.06 354 SER A CA 1
ATOM 2836 C C . SER A 1 354 ? 6.492 28.828 17.234 1 75.06 354 SER A C 1
ATOM 2838 O O . SER A 1 354 ? 6.742 30 17.547 1 75.06 354 SER A O 1
ATOM 2840 N N . TYR A 1 355 ? 5.348 28.5 16.609 1 74.62 355 TYR A N 1
ATOM 2841 C CA . TYR A 1 355 ? 4.305 29.469 16.297 1 74.62 355 TYR A CA 1
ATOM 2842 C C . TYR A 1 355 ? 3.73 30.078 17.578 1 74.62 355 TYR A C 1
ATOM 2844 O O . TYR A 1 355 ? 3.535 31.281 17.672 1 74.62 355 TYR A O 1
ATOM 2852 N N . GLN A 1 356 ? 3.398 29.219 18.484 1 71.31 356 GLN A N 1
ATOM 2853 C CA . GLN A 1 356 ? 2.881 29.672 19.781 1 71.31 356 GLN A CA 1
ATOM 2854 C C . GLN A 1 356 ? 3.857 30.625 20.453 1 71.31 356 GLN A C 1
ATOM 2856 O O . GLN A 1 356 ? 3.455 31.672 20.984 1 71.31 356 GLN A O 1
ATOM 2861 N N . ARG A 1 357 ? 5.102 30.266 20.406 1 74 357 ARG A N 1
ATOM 2862 C CA . ARG A 1 357 ? 6.141 31.094 21.016 1 74 357 ARG A CA 1
ATOM 2863 C C . ARG A 1 357 ? 6.215 32.469 20.328 1 74 357 ARG A C 1
ATOM 2865 O O . ARG A 1 357 ? 6.262 33.5 21 1 74 357 ARG A O 1
ATOM 2872 N N . ASN A 1 358 ? 6.152 32.438 18.984 1 75.12 358 ASN A N 1
ATOM 2873 C CA . ASN A 1 358 ? 6.25 33.688 18.234 1 75.12 358 ASN A CA 1
ATOM 2874 C C . ASN A 1 358 ? 5.016 34.562 18.453 1 75.12 358 ASN A C 1
ATOM 2876 O O . ASN A 1 358 ? 5.133 35.781 18.578 1 75.12 358 ASN A O 1
ATOM 2880 N N . THR A 1 359 ? 3.824 34 18.453 1 77.19 359 THR A N 1
ATOM 2881 C CA . THR A 1 359 ? 2.592 34.75 18.719 1 77.19 359 THR A CA 1
ATOM 2882 C C . THR A 1 359 ? 2.59 35.312 20.125 1 77.19 359 THR A C 1
ATOM 2884 O O . THR A 1 359 ? 2.199 36.469 20.328 1 77.19 359 THR A O 1
ATOM 2887 N N . LEU A 1 360 ? 3.041 34.594 21.047 1 76.69 360 LEU A N 1
ATOM 2888 C CA . LEU A 1 360 ? 3.135 35.062 22.422 1 76.69 360 LEU A CA 1
ATOM 2889 C C . LEU A 1 360 ? 4.109 36.219 22.547 1 76.69 360 LEU A C 1
ATOM 2891 O O . LEU A 1 360 ? 3.848 37.188 23.266 1 76.69 360 LEU A O 1
ATOM 2895 N N . ALA A 1 361 ? 5.168 36.188 21.766 1 76.62 361 ALA A N 1
ATOM 2896 C CA . ALA A 1 361 ? 6.145 37.281 21.781 1 76.62 361 ALA A CA 1
ATOM 2897 C C . ALA A 1 361 ? 5.535 38.594 21.25 1 76.62 361 ALA A C 1
ATOM 2899 O O . ALA A 1 361 ? 5.734 39.656 21.844 1 76.62 361 ALA A O 1
ATOM 2900 N N . ILE A 1 362 ? 4.719 38.5 20.203 1 80.81 362 ILE A N 1
ATOM 2901 C CA . ILE A 1 362 ? 4.078 39.656 19.609 1 80.81 362 ILE A CA 1
ATOM 2902 C C . ILE A 1 362 ? 3.08 40.25 20.609 1 80.81 362 ILE A C 1
ATOM 2904 O O . ILE A 1 362 ? 3.029 41.469 20.797 1 80.81 362 ILE A O 1
ATOM 2908 N N . ILE A 1 363 ? 2.355 39.406 21.297 1 78.44 363 ILE A N 1
ATOM 2909 C CA . ILE A 1 363 ? 1.368 39.875 22.281 1 78.44 363 ILE A CA 1
ATOM 2910 C C . ILE A 1 363 ? 2.07 40.562 23.453 1 78.44 363 ILE A C 1
ATOM 2912 O O . ILE A 1 363 ? 1.62 41.594 23.922 1 78.44 363 ILE A O 1
ATOM 2916 N N . ILE A 1 364 ? 3.264 40.031 23.844 1 78.81 364 ILE A N 1
ATOM 2917 C CA . ILE A 1 364 ? 4.008 40.594 24.953 1 78.81 364 ILE A CA 1
ATOM 2918 C C . ILE A 1 364 ? 4.543 41.969 24.562 1 78.81 364 ILE A C 1
ATOM 2920 O O . ILE A 1 364 ? 4.465 42.906 25.344 1 78.81 364 ILE A O 1
ATOM 2924 N N . VAL A 1 365 ? 4.969 42.094 23.312 1 80.69 365 VAL A N 1
ATOM 2925 C CA . VAL A 1 365 ? 5.488 43.375 22.844 1 80.69 365 VAL A CA 1
ATOM 2926 C C . VAL A 1 365 ? 4.363 44.406 22.797 1 80.69 365 VAL A C 1
ATOM 2928 O O . VAL A 1 365 ? 4.543 45.531 23.234 1 80.69 365 VAL A O 1
ATOM 2931 N N . LEU A 1 366 ? 3.137 43.969 22.406 1 82.12 366 LEU A N 1
ATOM 2932 C CA . LEU A 1 366 ? 1.997 44.875 22.344 1 82.12 366 LEU A CA 1
ATOM 2933 C C . LEU A 1 366 ? 1.536 45.281 23.734 1 82.12 366 LEU A C 1
ATOM 2935 O O . LEU A 1 366 ? 1.175 46.438 23.969 1 82.12 366 LEU A O 1
ATOM 2939 N N . LEU A 1 367 ? 1.668 44.438 24.703 1 81.81 367 LEU A N 1
ATOM 2940 C CA . LEU A 1 367 ? 1.311 44.719 26.094 1 81.81 367 LEU A CA 1
ATOM 2941 C C . LEU A 1 367 ? 2.312 45.688 26.719 1 81.81 367 LEU A C 1
ATOM 2943 O O . LEU A 1 367 ? 1.931 46.562 27.484 1 81.81 367 LEU A O 1
ATOM 2947 N N . PHE A 1 368 ? 3.559 45.562 26.297 1 80.56 368 PHE A N 1
ATOM 2948 C CA . PHE A 1 368 ? 4.582 46.469 26.766 1 80.56 368 PHE A CA 1
ATOM 2949 C C . PHE A 1 368 ? 4.336 47.875 26.234 1 80.56 368 PHE A C 1
ATOM 2951 O O . PHE A 1 368 ? 4.492 48.875 26.953 1 80.56 368 PHE A O 1
ATOM 2958 N N . VAL A 1 369 ? 3.891 47.938 25.047 1 82.06 369 VAL A N 1
ATOM 2959 C CA . VAL A 1 369 ? 3.594 49.25 24.438 1 82.06 369 VAL A CA 1
ATOM 2960 C C . VAL A 1 369 ? 2.393 49.875 25.125 1 82.06 369 VAL A C 1
ATOM 2962 O O . VAL A 1 369 ? 2.406 51.062 25.422 1 82.06 369 VAL A O 1
ATOM 2965 N N . ILE A 1 370 ? 1.407 49.125 25.5 1 81.25 370 ILE A N 1
ATOM 2966 C CA . ILE A 1 370 ? 0.223 49.625 26.203 1 81.25 370 ILE A CA 1
ATOM 2967 C C . ILE A 1 370 ? 0.614 50.094 27.594 1 81.25 370 ILE A C 1
ATOM 2969 O O . ILE A 1 370 ? 0.193 51.188 28.031 1 81.25 370 ILE A O 1
ATOM 2973 N N . GLY A 1 371 ? 1.452 49.375 28.312 1 78.88 371 GLY A N 1
ATOM 2974 C CA . GLY A 1 371 ? 1.935 49.75 29.625 1 78.88 371 GLY A CA 1
ATOM 2975 C C . GLY A 1 371 ? 2.73 51.031 29.609 1 78.88 371 GLY A C 1
ATOM 2976 O O . GLY A 1 371 ? 2.547 51.906 30.484 1 78.88 371 GLY A O 1
ATOM 2977 N N . PHE A 1 372 ? 3.461 51.156 28.609 1 80.62 372 PHE A N 1
ATOM 2978 C CA . PHE A 1 372 ? 4.289 52.344 28.469 1 80.62 372 PHE A CA 1
ATOM 2979 C C . PHE A 1 372 ? 3.43 53.594 28.219 1 80.62 372 PHE A C 1
ATOM 2981 O O . PHE A 1 372 ? 3.662 54.625 28.812 1 80.62 372 PHE A O 1
ATOM 2988 N N . LEU A 1 373 ? 2.402 53.469 27.453 1 80.75 373 LEU A N 1
ATOM 2989 C CA . LEU A 1 373 ? 1.498 54.594 27.156 1 80.75 373 LEU A CA 1
ATOM 2990 C C . LEU A 1 373 ? 0.691 54.969 28.391 1 80.75 373 LEU A C 1
ATOM 2992 O O . LEU A 1 373 ? 0.485 56.156 28.656 1 80.75 373 LEU A O 1
ATOM 2996 N N . LEU A 1 374 ? 0.356 53.969 29.172 1 80.81 374 LEU A N 1
ATOM 2997 C CA . LEU A 1 374 ? -0.383 54.219 30.406 1 80.81 374 LEU A CA 1
ATOM 2998 C C . LEU A 1 374 ? 0.51 54.875 31.453 1 80.81 374 LEU A C 1
ATOM 3000 O O . LEU A 1 374 ? 0.078 55.812 32.125 1 80.81 374 LEU A O 1
ATOM 3004 N N . TYR A 1 375 ? 1.731 54.469 31.469 1 78.88 375 TYR A N 1
ATOM 3005 C CA . TYR A 1 375 ? 2.684 55.062 32.406 1 78.88 375 TYR A CA 1
ATOM 3006 C C . TYR A 1 375 ? 2.953 56.531 32.062 1 78.88 375 TYR A C 1
ATOM 3008 O O . TYR A 1 375 ? 2.949 57.406 32.938 1 78.88 375 TYR A O 1
ATOM 3016 N N . ASN A 1 376 ? 3.096 56.75 30.766 1 77.25 376 ASN A N 1
ATOM 3017 C CA . ASN A 1 376 ? 3.328 58.125 30.312 1 77.25 376 ASN A CA 1
ATOM 3018 C C . ASN A 1 376 ? 2.115 59.031 30.578 1 77.25 376 ASN A C 1
ATOM 3020 O O . ASN A 1 376 ? 2.264 60.188 30.953 1 77.25 376 ASN A O 1
ATOM 3024 N N . LYS A 1 377 ? 0.943 58.438 30.562 1 78.19 377 LYS A N 1
ATOM 3025 C CA . LYS A 1 377 ? -0.286 59.188 30.859 1 78.19 377 LYS A CA 1
ATOM 3026 C C . LYS A 1 377 ? -0.38 59.5 32.344 1 78.19 377 LYS A C 1
ATOM 3028 O O . LYS A 1 377 ? -0.705 60.656 32.719 1 78.19 377 LYS A O 1
ATOM 3033 N N . LEU A 1 378 ? 0.036 58.562 33.156 1 78.62 378 LEU A N 1
ATOM 3034 C CA . LEU A 1 378 ? -0.033 58.75 34.594 1 78.62 378 LEU A CA 1
ATOM 3035 C C . LEU A 1 378 ? 1.002 59.781 35.062 1 78.62 378 LEU A C 1
ATOM 3037 O O . LEU A 1 378 ? 0.71 60.625 35.906 1 78.62 378 LEU A O 1
ATOM 3041 N N . ARG A 1 379 ? 2.154 59.719 34.375 1 78.31 379 ARG A N 1
ATOM 3042 C CA . ARG A 1 379 ? 3.207 60.688 34.719 1 78.31 379 ARG A CA 1
ATOM 3043 C C . ARG A 1 379 ? 2.842 62.094 34.281 1 78.31 379 ARG A C 1
ATOM 3045 O O . ARG A 1 379 ? 3.092 63.062 35 1 78.31 379 ARG A O 1
ATOM 3052 N N . ALA A 1 380 ? 2.137 62.188 33.219 1 78.75 380 ALA A N 1
ATOM 3053 C CA . ALA A 1 380 ? 1.699 63.5 32.688 1 78.75 380 ALA A CA 1
ATOM 3054 C C . ALA A 1 380 ? 0.605 64.125 33.562 1 78.75 380 ALA A C 1
ATOM 3056 O O . ALA A 1 380 ? 0.591 65.312 33.812 1 78.75 380 ALA A O 1
ATOM 3057 N N . GLN A 1 381 ? -0.254 63.25 34.094 1 79.06 381 GLN A N 1
ATOM 3058 C CA . GLN A 1 381 ? -1.317 63.688 34.969 1 79.06 381 GLN A CA 1
ATOM 3059 C C . GLN A 1 381 ? -0.747 64.25 36.312 1 79.06 381 GLN A C 1
ATOM 3061 O O . GLN A 1 381 ? -1.206 65.25 36.812 1 79.06 381 GLN A O 1
ATOM 3066 N N . GLN A 1 382 ? 0.326 63.719 36.781 1 81.12 382 GLN A N 1
ATOM 3067 C CA . GLN A 1 382 ? 0.949 64.125 38.031 1 81.12 382 GLN A CA 1
ATOM 3068 C C . GLN A 1 382 ? 1.664 65.5 37.875 1 81.12 382 GLN A C 1
ATOM 3070 O O . GLN A 1 382 ? 1.573 66.312 38.75 1 81.12 382 GLN A O 1
ATOM 3075 N N . ARG A 1 383 ? 2.254 65.688 36.781 1 80.12 383 ARG A N 1
ATOM 3076 C CA . ARG A 1 383 ? 2.939 66.938 36.5 1 80.12 383 ARG A CA 1
ATOM 3077 C C . ARG A 1 383 ? 1.944 68.062 36.375 1 80.12 383 ARG A C 1
ATOM 3079 O O . ARG A 1 383 ? 2.182 69.188 36.875 1 80.12 383 ARG A O 1
ATOM 3086 N N . LYS A 1 384 ? 0.795 67.875 35.875 1 78.88 384 LYS A N 1
ATOM 3087 C CA . LYS A 1 384 ? -0.262 68.875 35.719 1 78.88 384 LYS A CA 1
ATOM 3088 C C . LYS A 1 384 ? -0.795 69.312 37.094 1 78.88 384 LYS A C 1
ATOM 3090 O O . LYS A 1 384 ? -0.979 70.562 37.312 1 78.88 384 LYS A O 1
ATOM 3095 N N . LYS A 1 385 ? -1.019 68.438 37.906 1 78.44 385 LYS A N 1
ATOM 3096 C CA . LYS A 1 385 ? -1.526 68.75 39.219 1 78.44 385 LYS A CA 1
ATOM 3097 C C . LYS A 1 385 ? -0.531 69.562 40 1 78.44 385 LYS A C 1
ATOM 3099 O O . LYS A 1 385 ? -0.923 70.5 40.688 1 78.44 385 LYS A O 1
ATOM 3104 N N . ALA A 1 386 ? 0.698 69.375 39.75 1 82 386 ALA A N 1
ATOM 3105 C CA . ALA A 1 386 ? 1.738 70.125 40.438 1 82 386 ALA A CA 1
ATOM 3106 C C . ALA A 1 386 ? 1.826 71.562 39.906 1 82 386 ALA A C 1
ATOM 3108 O O . ALA A 1 386 ? 1.936 72.5 40.688 1 82 386 ALA A O 1
ATOM 3109 N N . GLU A 1 387 ? 1.693 71.75 38.625 1 83.38 387 GLU A N 1
ATOM 3110 C CA . GLU A 1 387 ? 1.754 73.062 38.031 1 83.38 387 GLU A CA 1
ATOM 3111 C C . GLU A 1 387 ? 0.528 73.938 38.375 1 83.38 387 GLU A C 1
ATOM 3113 O O . GLU A 1 387 ? 0.645 75.125 38.688 1 83.38 387 GLU A O 1
ATOM 3118 N N . LEU A 1 388 ? -0.636 73.375 38.438 1 82.12 388 LEU A N 1
ATOM 3119 C CA . LEU A 1 388 ? -1.867 74.062 38.812 1 82.12 388 LEU A CA 1
ATOM 3120 C C . LEU A 1 388 ? -1.828 74.438 40.25 1 82.12 388 LEU A C 1
ATOM 3122 O O . LEU A 1 388 ? -2.281 75.562 40.625 1 82.12 388 LEU A O 1
ATOM 3126 N N . ALA A 1 389 ? -1.191 73.688 41.094 1 82.56 389 ALA A N 1
ATOM 3127 C CA . ALA A 1 389 ? -1.068 74.062 42.5 1 82.56 389 ALA A CA 1
ATOM 3128 C C . ALA A 1 389 ? -0.137 75.25 42.719 1 82.56 389 ALA A C 1
ATOM 3130 O O . ALA A 1 389 ? -0.416 76.125 43.531 1 82.56 389 ALA A O 1
ATOM 3131 N N . GLN A 1 390 ? 0.864 75.312 41.906 1 83.56 390 GLN A N 1
ATOM 3132 C CA . GLN A 1 390 ? 1.803 76.375 42 1 83.56 390 GLN A CA 1
ATOM 3133 C C . GLN A 1 390 ? 1.158 77.688 41.531 1 83.56 390 GLN A C 1
ATOM 3135 O O . GLN A 1 390 ? 1.337 78.75 42.188 1 83.56 390 GLN A O 1
ATOM 3140 N N . MET A 1 391 ? 0.304 77.625 40.5 1 84.69 391 MET A N 1
ATOM 3141 C CA . MET A 1 391 ? -0.352 78.812 40 1 84.69 391 MET A CA 1
ATOM 3142 C C . MET A 1 391 ? -1.429 79.312 40.969 1 84.69 391 MET A C 1
ATOM 3144 O O . MET A 1 391 ? -1.615 80.5 41.125 1 84.69 391 MET A O 1
ATOM 3148 N N . GLN A 1 392 ? -2.098 78.438 41.625 1 82.88 392 GLN A N 1
ATOM 3149 C CA . GLN A 1 392 ? -3.086 78.812 42.625 1 82.88 392 GLN A CA 1
ATOM 3150 C C . GLN A 1 392 ? -2.428 79.5 43.844 1 82.88 392 GLN A C 1
ATOM 3152 O O . GLN A 1 392 ? -2.959 80.438 44.375 1 82.88 392 GLN A O 1
ATOM 3157 N N . GLN A 1 393 ? -1.255 79.062 44.156 1 83.94 393 GLN A N 1
ATOM 3158 C CA . GLN A 1 393 ? -0.515 79.688 45.25 1 83.94 393 GLN A CA 1
ATOM 3159 C C . GLN A 1 393 ? -0.081 81.125 44.906 1 83.94 393 GLN A C 1
ATOM 3161 O O . GLN A 1 393 ? -0.16 82 45.719 1 83.94 393 GLN A O 1
ATOM 3166 N N . GLN A 1 394 ? 0.257 81.312 43.688 1 84.44 394 GLN A N 1
ATOM 3167 C CA . GLN A 1 394 ? 0.654 82.625 43.25 1 84.44 394 GLN A CA 1
ATOM 3168 C C . GLN A 1 394 ? -0.543 83.562 43.188 1 84.44 394 GLN A C 1
ATOM 3170 O O . GLN A 1 394 ? -0.431 84.75 43.562 1 84.44 394 GLN A O 1
ATOM 3175 N N . LEU A 1 395 ? -1.697 83.125 42.844 1 84.69 395 LEU A N 1
ATOM 3176 C CA . LEU A 1 395 ? -2.924 83.938 42.844 1 84.69 395 LEU A CA 1
ATOM 3177 C C . LEU A 1 395 ? -3.328 84.312 44.25 1 84.69 395 LEU A C 1
ATOM 3179 O O . LEU A 1 395 ? -3.721 85.438 44.469 1 84.69 395 LEU A O 1
ATOM 3183 N N . ILE A 1 396 ? -3.168 83.438 45.219 1 84.94 396 ILE A N 1
ATOM 3184 C CA . ILE A 1 396 ? -3.504 83.75 46.594 1 84.94 396 ILE A CA 1
ATOM 3185 C C . ILE A 1 396 ? -2.537 84.75 47.156 1 84.94 396 ILE A C 1
ATOM 3187 O O . ILE A 1 396 ? -2.949 85.688 47.875 1 84.94 396 ILE A O 1
ATOM 3191 N N . GLN A 1 397 ? -1.311 84.688 46.719 1 84.94 397 GLN A N 1
ATOM 3192 C CA . GLN A 1 397 ? -0.302 85.625 47.219 1 84.94 397 GLN A CA 1
ATOM 3193 C C . GLN A 1 397 ? -0.557 87.062 46.656 1 84.94 397 GLN A C 1
ATOM 3195 O O . GLN A 1 397 ? -0.448 88 47.406 1 84.94 397 GLN A O 1
ATOM 3200 N N . LYS A 1 398 ? -1.085 87.188 45.5 1 83.38 398 LYS A N 1
ATOM 3201 C CA . LYS A 1 398 ? -1.351 88.5 44.938 1 83.38 398 LYS A CA 1
ATOM 3202 C C . LYS A 1 398 ? -2.621 89.125 45.5 1 83.38 398 LYS A C 1
ATOM 3204 O O . LYS A 1 398 ? -2.697 90.312 45.688 1 83.38 398 LYS A O 1
ATOM 3209 N N . GLU A 1 399 ? -3.514 88.25 45.844 1 83.81 399 GLU A N 1
ATOM 3210 C CA . GLU A 1 399 ? -4.727 88.75 46.531 1 83.81 399 GLU A CA 1
ATOM 3211 C C . GLU A 1 399 ? -4.41 89.25 47.906 1 83.81 399 GLU A C 1
ATOM 3213 O O . GLU A 1 399 ? -4.965 90.312 48.344 1 83.81 399 GLU A O 1
ATOM 3218 N N . LEU A 1 400 ? -3.475 88.812 48.594 1 83.5 400 LEU A N 1
ATOM 3219 C CA . LEU A 1 400 ? -3.068 89.188 49.938 1 83.5 400 LEU A CA 1
ATOM 3220 C C . LEU A 1 400 ? -2.297 90.562 49.875 1 83.5 400 LEU A C 1
ATOM 3222 O O . LEU A 1 400 ? -2.512 91.438 50.688 1 83.5 400 LEU A O 1
ATOM 3226 N N . GLU A 1 401 ? -1.565 90.688 48.844 1 83.44 401 GLU A N 1
ATOM 3227 C CA . GLU A 1 401 ? -0.812 91.938 48.656 1 83.44 401 GLU A CA 1
ATOM 3228 C C . GLU A 1 401 ? -1.742 93.125 48.344 1 83.44 401 GLU A C 1
ATOM 3230 O O . GLU A 1 401 ? -1.53 94.188 48.875 1 83.44 401 GLU A O 1
ATOM 3235 N N . LEU A 1 402 ? -2.803 92.875 47.656 1 81.19 402 LEU A N 1
ATOM 3236 C CA . LEU A 1 402 ? -3.797 93.875 47.375 1 81.19 402 LEU A CA 1
ATOM 3237 C C . LEU A 1 402 ? -4.52 94.375 48.625 1 81.19 402 LEU A C 1
ATOM 3239 O O . LEU A 1 402 ? -4.738 95.562 48.844 1 81.19 402 LEU A O 1
ATOM 3243 N N . THR A 1 403 ? -4.805 93.438 49.531 1 81.12 403 THR A N 1
ATOM 3244 C CA . THR A 1 403 ? -5.504 93.75 50.75 1 81.12 403 THR A CA 1
ATOM 3245 C C . THR A 1 403 ? -4.602 94.562 51.688 1 81.12 403 THR A C 1
ATOM 3247 O O . THR A 1 403 ? -5.055 95.5 52.344 1 81.12 403 THR A O 1
ATOM 3250 N N . VAL A 1 404 ? -3.348 94.438 51.812 1 83.25 404 VAL A N 1
ATOM 3251 C CA . VAL A 1 404 ? -2.396 95.125 52.688 1 83.25 404 VAL A CA 1
ATOM 3252 C C . VAL A 1 404 ? -2.152 96.562 52.156 1 83.25 404 VAL A C 1
ATOM 3254 O O . VAL A 1 404 ? -2.113 97.5 52.938 1 83.25 404 VAL A O 1
ATOM 3257 N N . SER A 1 405 ? -2.045 96.688 50.844 1 79.06 405 SER A N 1
ATOM 3258 C CA . SER A 1 405 ? -1.816 98 50.25 1 79.06 405 SER A CA 1
ATOM 3259 C C . SER A 1 405 ? -2.992 98.938 50.531 1 79.06 405 SER A C 1
ATOM 3261 O O . SER A 1 405 ? -2.799 100.125 50.844 1 79.06 405 SER A O 1
ATOM 3263 N N . ASP A 1 406 ? -4.18 98.5 50.469 1 77.44 406 ASP A N 1
ATOM 3264 C CA . ASP A 1 406 ? -5.383 99.25 50.75 1 77.44 406 ASP A CA 1
ATOM 3265 C C . ASP A 1 406 ? -5.418 99.688 52.219 1 77.44 406 ASP A C 1
ATOM 3267 O O . ASP A 1 406 ? -5.789 100.875 52.5 1 77.44 406 ASP A O 1
ATOM 3271 N N . LYS A 1 407 ? -4.934 99.125 53.219 1 75.25 407 LYS A N 1
ATOM 3272 C CA . LYS A 1 407 ? -4.93 99.438 54.625 1 75.25 407 LYS A CA 1
ATOM 3273 C C . LYS A 1 407 ? -3.881 100.5 54.969 1 75.25 407 LYS A C 1
ATOM 3275 O O . LYS A 1 407 ? -4.133 101.375 55.75 1 75.25 407 LYS A O 1
ATOM 3280 N N . VAL A 1 408 ? -2.781 100.438 54.312 1 76.38 408 VAL A N 1
ATOM 3281 C CA . VAL A 1 408 ? -1.709 101.375 54.531 1 76.38 408 VAL A CA 1
ATOM 3282 C C . VAL A 1 408 ? -2.137 102.75 54 1 76.38 408 VAL A C 1
ATOM 3284 O O . VAL A 1 408 ? -1.904 103.75 54.656 1 76.38 408 VAL A O 1
ATOM 3287 N N . ALA A 1 409 ? -2.807 102.812 52.938 1 73.5 409 ALA A N 1
ATOM 3288 C CA . ALA A 1 409 ? -3.273 104.062 52.344 1 73.5 409 ALA A CA 1
ATOM 3289 C C . ALA A 1 409 ? -4.285 104.75 53.25 1 73.5 409 ALA A C 1
ATOM 3291 O O . ALA A 1 409 ? -4.238 105.938 53.469 1 73.5 409 ALA A O 1
ATOM 3292 N N . LEU A 1 410 ? -5.121 104.062 53.906 1 72.94 410 LEU A N 1
ATOM 3293 C CA . LEU A 1 410 ? -6.133 104.562 54.812 1 72.94 410 LEU A CA 1
ATOM 3294 C C . LEU A 1 410 ? -5.492 105.125 56.094 1 72.94 410 LEU A C 1
ATOM 3296 O O . LEU A 1 410 ? -5.871 106.188 56.562 1 72.94 410 LEU A O 1
ATOM 3300 N N . ASN A 1 411 ? -4.484 104.562 56.594 1 72.31 411 ASN A N 1
ATOM 3301 C CA . ASN A 1 411 ? -3.795 105 57.812 1 72.31 411 ASN A CA 1
ATOM 3302 C C . ASN A 1 411 ? -3.006 106.312 57.562 1 72.31 411 ASN A C 1
ATOM 3304 O O . ASN A 1 411 ? -2.969 107.188 58.438 1 72.31 411 ASN A O 1
ATOM 3308 N N . ASN A 1 412 ? -2.422 106.5 56.438 1 69.75 412 ASN A N 1
ATOM 3309 C CA . ASN A 1 412 ? -1.686 107.688 56.094 1 69.75 412 ASN A CA 1
ATOM 3310 C C . ASN A 1 412 ? -2.607 108.938 56.031 1 69.75 412 ASN A C 1
ATOM 3312 O O . ASN A 1 412 ? -2.252 110 56.469 1 69.75 412 ASN A O 1
ATOM 3316 N N . LYS A 1 413 ? -3.801 108.75 55.531 1 69.12 413 LYS A N 1
ATOM 3317 C CA . LYS A 1 413 ? -4.801 109.812 55.438 1 69.12 413 LYS A CA 1
ATOM 3318 C C . LYS A 1 413 ? -5.195 110.312 56.844 1 69.12 413 LYS A C 1
ATOM 3320 O O . LYS A 1 413 ? -5.309 111.5 57.062 1 69.12 413 LYS A O 1
ATOM 3325 N N . LEU A 1 414 ? -5.316 109.5 57.844 1 69 414 LEU A N 1
ATOM 3326 C CA . LEU A 1 414 ? -5.742 109.812 59.188 1 69 414 LEU A CA 1
ATOM 3327 C C . LEU A 1 414 ? -4.652 110.562 59.938 1 69 414 LEU A C 1
ATOM 3329 O O . LEU A 1 414 ? -4.941 111.562 60.656 1 69 414 LEU A O 1
ATOM 3333 N N . GLU A 1 415 ? -3.381 110.312 59.875 1 70.25 415 GLU A N 1
ATOM 3334 C CA . GLU A 1 415 ? -2.26 110.938 60.531 1 70.25 415 GLU A CA 1
ATOM 3335 C C . GLU A 1 415 ? -2.041 112.375 60.031 1 70.25 415 GLU A C 1
ATOM 3337 O O . GLU A 1 415 ? -1.772 113.312 60.812 1 70.25 415 GLU A O 1
ATOM 3342 N N . PHE A 1 416 ? -2.252 112.5 58.75 1 64.62 416 PHE A N 1
ATOM 3343 C CA . PHE A 1 416 ? -2.092 113.812 58.156 1 64.62 416 PHE A CA 1
ATOM 3344 C C . PHE A 1 416 ? -3.146 114.75 58.656 1 64.62 416 PHE A C 1
ATOM 3346 O O . PHE A 1 416 ? -2.832 115.938 59 1 64.62 416 PHE A O 1
ATOM 3353 N N . ASN A 1 417 ? -4.379 114.438 58.781 1 68.06 417 ASN A N 1
ATOM 3354 C CA . ASN A 1 417 ? -5.465 115.25 59.312 1 68.06 417 ASN A CA 1
ATOM 3355 C C . ASN A 1 417 ? -5.188 115.75 60.719 1 68.06 417 ASN A C 1
ATOM 3357 O O . ASN A 1 417 ? -5.453 116.875 61.062 1 68.06 417 ASN A O 1
ATOM 3361 N N . HIS A 1 418 ? -4.605 115 61.562 1 67.5 418 HIS A N 1
ATOM 3362 C CA . HIS A 1 418 ? -4.316 115.25 62.969 1 67.5 418 HIS A CA 1
ATOM 3363 C C . HIS A 1 418 ? -3.279 116.375 63.094 1 67.5 418 HIS A C 1
ATOM 3365 O O . HIS A 1 418 ? -3.461 117.312 63.875 1 67.5 418 HIS A O 1
ATOM 3371 N N . THR A 1 419 ? -2.229 116.312 62.406 1 69.81 419 THR A N 1
ATOM 3372 C CA . THR A 1 419 ? -1.136 117.25 62.5 1 69.81 419 THR A CA 1
ATOM 3373 C C . THR A 1 419 ? -1.589 118.688 62.031 1 69.81 419 THR A C 1
ATOM 3375 O O . THR A 1 419 ? -1.233 119.688 62.625 1 69.81 419 THR A O 1
ATOM 3378 N N . GLU A 1 420 ? -2.471 118.75 61.125 1 68.44 420 GLU A N 1
ATOM 3379 C CA . GLU A 1 420 ? -2.922 120.062 60.562 1 68.44 420 GLU A CA 1
ATOM 3380 C C . GLU A 1 420 ? -3.859 120.75 61.531 1 68.44 420 GLU A C 1
ATOM 3382 O O . GLU A 1 420 ? -3.738 122 61.75 1 68.44 420 GLU A O 1
ATOM 3387 N N . LEU A 1 421 ? -4.746 120.188 62.094 1 69.5 421 LEU A N 1
ATOM 3388 C CA . LEU A 1 421 ? -5.684 120.75 63.062 1 69.5 421 LEU A CA 1
ATOM 3389 C C . LEU A 1 421 ? -4.949 121.25 64.25 1 69.5 421 LEU A C 1
ATOM 3391 O O . LEU A 1 421 ? -5.312 122.312 64.812 1 69.5 421 LEU A O 1
ATOM 3395 N N . LYS A 1 422 ? -3.932 120.625 64.625 1 71.19 422 LYS A N 1
ATOM 3396 C CA . LYS A 1 422 ? -3.127 121.062 65.812 1 71.19 422 LYS A CA 1
ATOM 3397 C C . LYS A 1 422 ? -2.424 122.375 65.5 1 71.19 422 LYS A C 1
ATOM 3399 O O . LYS A 1 422 ? -2.438 123.312 66.312 1 71.19 422 LYS A O 1
ATOM 3404 N N . ASN A 1 423 ? -1.799 122.5 64.312 1 69.19 423 ASN A N 1
ATOM 3405 C CA . ASN A 1 423 ? -1.098 123.688 63.906 1 69.19 423 ASN A CA 1
ATOM 3406 C C . ASN A 1 423 ? -2.045 124.875 63.844 1 69.19 423 ASN A C 1
ATOM 3408 O O . ASN A 1 423 ? -1.693 126 64.25 1 69.19 423 ASN A O 1
ATOM 3412 N N . TYR A 1 424 ? -3.217 124.625 63.281 1 69.94 424 TYR A N 1
ATOM 3413 C CA . TYR A 1 424 ? -4.246 125.688 63.219 1 69.94 424 TYR A CA 1
ATOM 3414 C C . TYR A 1 424 ? -4.648 126.125 64.625 1 69.94 424 TYR A C 1
ATOM 3416 O O . TYR A 1 424 ? -4.766 127.312 64.875 1 69.94 424 TYR A O 1
ATOM 3424 N N . ALA A 1 425 ? -4.844 125.25 65.562 1 71 425 ALA A N 1
ATOM 3425 C CA . ALA A 1 425 ? -5.227 125.562 66.938 1 71 425 ALA A CA 1
ATOM 3426 C C . ALA A 1 425 ? -4.152 126.375 67.625 1 71 425 ALA A C 1
ATOM 3428 O O . ALA A 1 425 ? -4.465 127.312 68.375 1 71 425 ALA A O 1
ATOM 3429 N N . LEU A 1 426 ? -2.922 126.125 67.438 1 71.75 426 LEU A N 1
ATOM 3430 C CA . LEU A 1 426 ? -1.802 126.812 68 1 71.75 426 LEU A CA 1
ATOM 3431 C C . LEU A 1 426 ? -1.734 128.25 67.5 1 71.75 426 LEU A C 1
ATOM 3433 O O . LEU A 1 426 ? -1.509 129.25 68.312 1 71.75 426 LEU A O 1
ATOM 3437 N N . TYR A 1 427 ? -1.955 128.375 66.25 1 71.44 427 TYR A N 1
ATOM 3438 C CA . TYR A 1 427 ? -1.978 129.75 65.625 1 71.44 427 TYR A CA 1
ATOM 3439 C C . TYR A 1 427 ? -3.078 130.625 66.25 1 71.44 427 TYR A C 1
ATOM 3441 O O . TYR A 1 427 ? -2.84 131.75 66.625 1 71.44 427 TYR A O 1
ATOM 3449 N N . MET A 1 428 ? -4.207 130.125 66.438 1 71.44 428 MET A N 1
ATOM 3450 C CA . MET A 1 428 ? -5.352 130.75 67 1 71.44 428 MET A CA 1
ATOM 3451 C C . MET A 1 428 ? -5.09 131.125 68.438 1 71.44 428 MET A C 1
ATOM 3453 O O . MET A 1 428 ? -5.41 132.25 68.875 1 71.44 428 MET A O 1
ATOM 3457 N N . SER A 1 429 ? -4.516 130.25 69.125 1 73.19 429 SER A N 1
ATOM 3458 C CA . SER A 1 429 ? -4.227 130.5 70.562 1 73.19 429 SER A CA 1
ATOM 3459 C C . SER A 1 429 ? -3.266 131.625 70.75 1 73.19 429 SER A C 1
ATOM 3461 O O . SER A 1 429 ? -3.488 132.5 71.562 1 73.19 429 SER A O 1
ATOM 3463 N N . HIS A 1 430 ? -2.264 131.75 70 1 74.94 430 HIS A N 1
ATOM 3464 C CA . HIS A 1 430 ? -1.258 132.875 70.125 1 74.94 430 HIS A CA 1
ATOM 3465 C C . HIS A 1 430 ? -1.843 134.25 69.75 1 74.94 430 HIS A C 1
ATOM 3467 O O . HIS A 1 430 ? -1.605 135.25 70.438 1 74.94 430 HIS A O 1
ATOM 3473 N N . ARG A 1 431 ? -2.604 134.375 68.812 1 73.88 431 ARG A N 1
ATOM 3474 C CA . ARG A 1 431 ? -3.217 135.625 68.375 1 73.88 431 ARG A CA 1
ATOM 3475 C C . ARG A 1 431 ? -4.188 136.125 69.438 1 73.88 431 ARG A C 1
ATOM 3477 O O . ARG A 1 431 ? -4.223 137.25 69.688 1 73.88 431 ARG A O 1
ATOM 3484 N N . ASN A 1 432 ? -4.926 135.25 70 1 71.25 432 ASN A N 1
ATOM 3485 C CA . ASN A 1 432 ? -5.879 135.625 71.062 1 71.25 432 ASN A CA 1
ATOM 3486 C C . ASN A 1 432 ? -5.172 136.125 72.25 1 71.25 432 ASN A C 1
ATOM 3488 O O . ASN A 1 432 ? -5.648 137.125 72.875 1 71.25 432 ASN A O 1
ATOM 3492 N N . GLU A 1 433 ? -4.102 135.625 72.5 1 77.31 433 GLU A N 1
ATOM 3493 C CA . GLU A 1 433 ? -3.318 136.125 73.625 1 77.31 433 GLU A CA 1
ATOM 3494 C C . GLU A 1 433 ? -2.854 137.5 73.375 1 77.31 433 GLU A C 1
ATOM 3496 O O . GLU A 1 433 ? -2.949 138.375 74.25 1 77.31 433 GLU A O 1
ATOM 3501 N N . LEU A 1 434 ? -2.41 137.875 72.25 1 78.88 434 LEU A N 1
ATOM 3502 C CA . LEU A 1 434 ? -1.915 139.25 71.938 1 78.88 434 LEU A CA 1
ATOM 3503 C C . LEU A 1 434 ? -3.045 140.25 71.938 1 78.88 434 LEU A C 1
ATOM 3505 O O . LEU A 1 434 ? -2.873 141.375 72.5 1 78.88 434 LEU A O 1
ATOM 3509 N N . ILE A 1 435 ? -4.148 139.875 71.5 1 79 435 ILE A N 1
ATOM 3510 C CA . ILE A 1 435 ? -5.301 140.75 71.438 1 79 435 ILE A CA 1
ATOM 3511 C C . ILE A 1 435 ? -5.809 141 72.875 1 79 435 ILE A C 1
ATOM 3513 O O . ILE A 1 435 ? -6.098 142.25 73.188 1 79 435 ILE A O 1
ATOM 3517 N N . THR A 1 436 ? -5.844 140 73.625 1 77.44 436 THR A N 1
ATOM 3518 C CA . THR A 1 436 ? -6.312 140.125 75 1 77.44 436 THR A CA 1
ATOM 3519 C C . THR A 1 436 ? -5.383 141.125 75.812 1 77.44 436 THR A C 1
ATOM 3521 O O . THR A 1 436 ? -5.848 141.875 76.562 1 77.44 436 THR A O 1
ATOM 3524 N N . ASP A 1 437 ? -4.133 140.875 75.562 1 81.56 437 ASP A N 1
ATOM 3525 C CA . ASP A 1 437 ? -3.145 141.75 76.25 1 81.56 437 ASP A CA 1
ATOM 3526 C C . ASP A 1 437 ? -3.283 143.25 75.812 1 81.56 437 ASP A C 1
ATOM 3528 O O . ASP A 1 437 ? -3.215 144.125 76.625 1 81.56 437 ASP A O 1
ATOM 3532 N N . PHE A 1 438 ? -3.471 143.5 74.625 1 82.56 438 PHE A N 1
ATOM 3533 C CA . PHE A 1 438 ? -3.633 144.875 74.062 1 82.56 438 PHE A CA 1
ATOM 3534 C C . PHE A 1 438 ? -4.871 145.5 74.625 1 82.56 438 PHE A C 1
ATOM 3536 O O . PHE A 1 438 ? -4.812 146.625 75.062 1 82.56 438 PHE A O 1
ATOM 3543 N N . LEU A 1 439 ? -5.953 144.75 74.75 1 81.88 439 LEU A N 1
ATOM 3544 C CA . LEU A 1 439 ? -7.207 145.375 75.25 1 81.88 439 LEU A CA 1
ATOM 3545 C C . LEU A 1 439 ? -7.086 145.625 76.75 1 81.88 439 LEU A C 1
ATOM 3547 O O . LEU A 1 439 ? -7.625 146.625 77.188 1 81.88 439 LEU A O 1
ATOM 3551 N N . ALA A 1 440 ? -6.371 144.875 77.375 1 81.69 440 ALA A N 1
ATOM 3552 C CA . ALA A 1 440 ? -6.152 145.125 78.812 1 81.69 440 ALA A CA 1
ATOM 3553 C C . ALA A 1 440 ? -5.344 146.375 79 1 81.69 440 ALA A C 1
ATOM 3555 O O . ALA A 1 440 ? -5.676 147.25 79.875 1 81.69 440 ALA A O 1
ATOM 3556 N N . GLU A 1 441 ? -4.383 146.625 78.25 1 83.81 441 GLU A N 1
ATOM 3557 C CA . GLU A 1 441 ? -3.547 147.75 78.312 1 83.81 441 GLU A CA 1
ATOM 3558 C C . GLU A 1 441 ? -4.328 149 77.938 1 83.81 441 GLU A C 1
ATOM 3560 O O . GLU A 1 441 ? -4.188 150.125 78.562 1 83.81 441 GLU A O 1
ATOM 3565 N N . LEU A 1 442 ? -5.156 149 77 1 84.12 442 LEU A N 1
ATOM 3566 C CA . LEU A 1 442 ? -6 150.125 76.562 1 84.12 442 LEU A CA 1
ATOM 3567 C C . LEU A 1 442 ? -7.008 150.5 77.688 1 84.12 442 LEU A C 1
ATOM 3569 O O . LEU A 1 442 ? -7.262 151.625 77.938 1 84.12 442 LEU A O 1
ATOM 3573 N N . ASN A 1 443 ? -7.586 149.5 78.312 1 80.69 443 ASN A N 1
ATOM 3574 C CA . ASN A 1 443 ? -8.555 149.75 79.375 1 80.69 443 ASN A CA 1
ATOM 3575 C C . ASN A 1 443 ? -7.918 150.375 80.562 1 80.69 443 ASN A C 1
ATOM 3577 O O . ASN A 1 443 ? -8.539 151.25 81.188 1 80.69 443 ASN A O 1
ATOM 3581 N N . THR A 1 444 ? -6.695 150.125 80.875 1 82.56 444 THR A N 1
ATOM 3582 C CA . THR A 1 444 ? -5.961 150.75 82 1 82.56 444 THR A CA 1
ATOM 3583 C C . THR A 1 444 ? -5.684 152.25 81.625 1 82.56 444 THR A C 1
ATOM 3585 O O . THR A 1 444 ? -5.789 153.125 82.438 1 82.56 444 THR A O 1
ATOM 3588 N N . LEU A 1 445 ? -5.383 152.5 80.438 1 80.94 445 LEU A N 1
ATOM 3589 C CA . LEU A 1 445 ? -5.109 153.875 79.938 1 80.94 445 LEU A CA 1
ATOM 3590 C C . LEU A 1 445 ? -6.375 154.75 79.938 1 80.94 445 LEU A C 1
ATOM 3592 O O . LEU A 1 445 ? -6.324 155.875 80.312 1 80.94 445 LEU A O 1
ATOM 3596 N N . ALA A 1 446 ? -7.535 154.25 79.625 1 76.06 446 ALA A N 1
ATOM 3597 C CA . ALA A 1 446 ? -8.812 154.875 79.625 1 76.06 446 ALA A CA 1
ATOM 3598 C C . ALA A 1 446 ? -9.219 155.375 81 1 76.06 446 ALA A C 1
ATOM 3600 O O . ALA A 1 446 ? -9.953 156.375 81.125 1 76.06 446 ALA A O 1
ATOM 3601 N N . HIS A 1 447 ? -8.703 154.875 82.188 1 72.31 447 HIS A N 1
ATOM 3602 C CA . HIS A 1 447 ? -9.102 155.25 83.5 1 72.31 447 HIS A CA 1
ATOM 3603 C C . HIS A 1 447 ? -8.031 156.125 84.188 1 72.31 447 HIS A C 1
ATOM 3605 O O . HIS A 1 447 ? -8.156 156.5 85.312 1 72.31 447 HIS A O 1
ATOM 3611 N N . THR A 1 448 ? -6.887 156.5 83.625 1 68.81 448 THR A N 1
ATOM 3612 C CA . THR A 1 448 ? -5.855 157.25 84.25 1 68.81 448 THR A CA 1
ATOM 3613 C C . THR A 1 448 ? -6.047 158.75 83.875 1 68.81 448 THR A C 1
ATOM 3615 O O . THR A 1 448 ? -6.699 159.125 82.875 1 68.81 448 THR A O 1
ATOM 3618 N N . TYR A 1 449 ? -5.547 159.875 84.75 1 60.84 449 TYR A N 1
ATOM 3619 C CA . TYR A 1 449 ? -5.727 161.375 84.75 1 60.84 449 TYR A CA 1
ATOM 3620 C C . TYR A 1 449 ? -5.281 162 83.438 1 60.84 449 TYR A C 1
ATOM 3622 O O . TYR A 1 449 ? -4.398 161.5 82.75 1 60.84 449 TYR A O 1
ATOM 3630 N N . GLN A 1 450 ? -5.914 163.375 82.875 1 61.06 450 GLN A N 1
ATOM 3631 C CA . GLN A 1 450 ? -6.227 164 81.625 1 61.06 450 GLN A CA 1
ATOM 3632 C C . GLN A 1 450 ? -4.953 164.5 80.938 1 61.06 450 GLN A C 1
ATOM 3634 O O . GLN A 1 450 ? -4.867 164.5 79.75 1 61.06 450 GLN A O 1
ATOM 3639 N N . GLU A 1 451 ? -3.947 164.875 81.562 1 61.62 451 GLU A N 1
ATOM 3640 C CA . GLU A 1 451 ? -3.117 165.875 80.938 1 61.62 451 GLU A CA 1
ATOM 3641 C C . GLU A 1 451 ? -2.344 165.25 79.75 1 61.62 451 GLU A C 1
ATOM 3643 O O . GLU A 1 451 ? -2.041 166 78.75 1 61.62 451 GLU A O 1
ATOM 3648 N N . GLU A 1 452 ? -2.127 163.75 79.625 1 75.81 452 GLU A N 1
ATOM 3649 C CA . GLU A 1 452 ? -1.287 163.25 78.5 1 75.81 452 GLU A CA 1
ATOM 3650 C C . GLU A 1 452 ? -1.862 162 77.875 1 75.81 452 GLU A C 1
ATOM 3652 O O . GLU A 1 452 ? -1.116 161.125 77.438 1 75.81 452 GLU A O 1
ATOM 3657 N N . LEU A 1 453 ? -3.1 161.75 77.812 1 74.69 453 LEU A N 1
ATOM 3658 C CA . LEU A 1 453 ? -3.781 160.5 77.375 1 74.69 453 LEU A CA 1
ATOM 3659 C C . LEU A 1 453 ? -3.555 160.375 75.875 1 74.69 453 LEU A C 1
ATOM 3661 O O . LEU A 1 453 ? -3.344 159.125 75.438 1 74.69 453 LEU A O 1
ATOM 3665 N N . SER A 1 454 ? -3.514 161.375 75.125 1 74.88 454 SER A N 1
ATOM 3666 C CA . SER A 1 454 ? -3.375 161.25 73.688 1 74.88 454 SER A CA 1
ATOM 3667 C C . SER A 1 454 ? -2.002 160.625 73.312 1 74.88 454 SER A C 1
ATOM 3669 O O . SER A 1 454 ? -1.893 159.75 72.438 1 74.88 454 SER A O 1
ATOM 3671 N N . SER A 1 455 ? -0.997 161.25 73.938 1 77.31 455 SER A N 1
ATOM 3672 C CA . SER A 1 455 ? 0.357 160.75 73.625 1 77.31 455 SER A CA 1
ATOM 3673 C C . SER A 1 455 ? 0.58 159.25 74.062 1 77.31 455 SER A C 1
ATOM 3675 O O . SER A 1 455 ? 1.204 158.5 73.375 1 77.31 455 SER A O 1
ATOM 3677 N N . LYS A 1 456 ? 0.023 158.875 75.125 1 81.25 456 LYS A N 1
ATOM 3678 C CA . LYS A 1 456 ? 0.18 157.625 75.625 1 81.25 456 LYS A CA 1
ATOM 3679 C C . LYS A 1 456 ? -0.619 156.625 74.812 1 81.25 456 LYS A C 1
ATOM 3681 O O . LYS A 1 456 ? -0.177 155.5 74.562 1 81.25 456 LYS A O 1
ATOM 3686 N N . LEU A 1 457 ? -1.701 157 74.312 1 81.44 457 LEU A N 1
ATOM 3687 C CA . LEU A 1 457 ? -2.516 156.125 73.438 1 81.44 457 LEU A CA 1
ATOM 3688 C C . LEU A 1 457 ? -1.793 155.875 72.125 1 81.44 457 LEU A C 1
ATOM 3690 O O . LEU A 1 457 ? -1.776 154.75 71.625 1 81.44 457 LEU A O 1
ATOM 3694 N N . TYR A 1 458 ? -1.185 156.875 71.688 1 79.56 458 TYR A N 1
ATOM 3695 C CA . TYR A 1 458 ? -0.447 156.75 70.438 1 79.56 458 TYR A CA 1
ATOM 3696 C C . TYR A 1 458 ? 0.73 155.75 70.625 1 79.56 458 TYR A C 1
ATOM 3698 O O . TYR A 1 458 ? 0.99 155 69.75 1 79.56 458 TYR A O 1
ATOM 3706 N N . LYS A 1 459 ? 1.395 155.875 71.688 1 81.94 459 LYS A N 1
ATOM 3707 C CA . LYS A 1 459 ? 2.52 155 71.938 1 81.94 459 LYS A CA 1
ATOM 3708 C C . LYS A 1 459 ? 2.059 153.5 72.062 1 81.94 459 LYS A C 1
ATOM 3710 O O . LYS A 1 459 ? 2.719 152.625 71.562 1 81.94 459 LYS A O 1
ATOM 3715 N N . LEU A 1 460 ? 0.92 153.375 72.625 1 82.75 460 LEU A N 1
ATOM 3716 C CA . LEU A 1 460 ? 0.384 15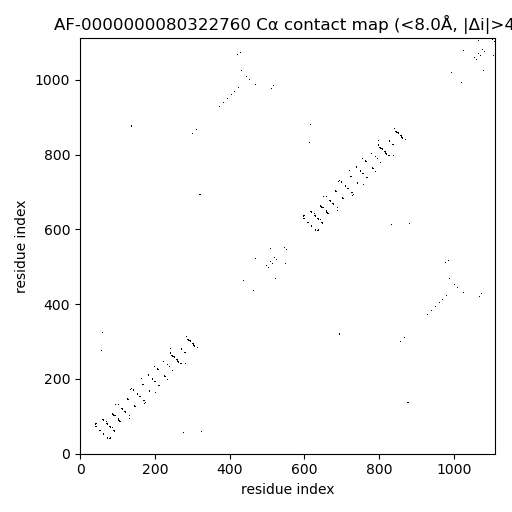2 72.812 1 82.75 460 LEU A CA 1
ATOM 3717 C C . LEU A 1 460 ? -0.068 151.375 71.5 1 82.75 460 LEU A C 1
ATOM 3719 O O . LEU A 1 460 ? 0.133 150.25 71.25 1 82.75 460 LEU A O 1
ATOM 3723 N N . ILE A 1 461 ? -0.618 152.25 70.688 1 81.12 461 ILE A N 1
ATOM 3724 C CA . ILE A 1 461 ? -1.065 151.75 69.375 1 81.12 461 ILE A CA 1
ATOM 3725 C C . ILE A 1 461 ? 0.137 151.375 68.562 1 81.12 461 ILE A C 1
ATOM 3727 O O . ILE A 1 461 ? 0.108 150.375 67.875 1 81.12 461 ILE A O 1
ATOM 3731 N N . ASN A 1 462 ? 1.232 152.125 68.625 1 77.25 462 ASN A N 1
ATOM 3732 C CA . ASN A 1 462 ? 2.422 151.75 67.875 1 77.25 462 ASN A CA 1
ATOM 3733 C C . ASN A 1 462 ? 3.098 150.5 68.375 1 77.25 462 ASN A C 1
ATOM 3735 O O . ASN A 1 462 ? 3.592 149.75 67.625 1 77.25 462 ASN A O 1
ATOM 3739 N N . LYS A 1 463 ? 3.098 150.25 69.625 1 80.38 463 LYS A N 1
ATOM 3740 C CA . LYS A 1 463 ? 3.641 149.125 70.188 1 80.38 463 LYS A CA 1
ATOM 3741 C C . LYS A 1 463 ? 2.84 147.875 69.75 1 80.38 463 LYS A C 1
ATOM 3743 O O . LYS A 1 463 ? 3.414 146.875 69.438 1 80.38 463 LYS A O 1
ATOM 3748 N N . PHE A 1 464 ? 1.54 148 69.688 1 80.69 464 PHE A N 1
ATOM 3749 C CA . PHE A 1 464 ? 0.675 146.875 69.312 1 80.69 464 PHE A CA 1
ATOM 3750 C C . PHE A 1 464 ? 0.848 146.5 67.812 1 80.69 464 PHE A C 1
ATOM 3752 O O . PHE A 1 464 ? 0.861 145.375 67.438 1 80.69 464 PHE A O 1
ATOM 3759 N N . ARG A 1 465 ? 0.983 147.625 67.125 1 74.38 465 ARG A N 1
ATOM 3760 C CA . ARG A 1 465 ? 1.238 147.5 65.688 1 74.38 465 ARG A CA 1
ATOM 3761 C C . ARG A 1 465 ? 2.529 146.625 65.5 1 74.38 465 ARG A C 1
ATOM 3763 O O . ARG A 1 465 ? 2.602 145.875 64.562 1 74.38 465 ARG A O 1
ATOM 3770 N N . TYR A 1 466 ? 3.455 146.875 66.312 1 72.5 466 TYR A N 1
ATOM 3771 C CA . TYR A 1 466 ? 4.734 146.125 66.188 1 72.5 466 TYR A CA 1
ATOM 3772 C C . TYR A 1 466 ? 4.609 144.75 66.625 1 72.5 466 TYR A C 1
ATOM 3774 O O . TYR A 1 466 ? 5.129 143.875 65.938 1 72.5 466 TYR A O 1
ATOM 3782 N N . ASP A 1 467 ? 3.945 144.5 67.688 1 70.19 467 ASP A N 1
ATOM 3783 C CA . ASP A 1 467 ? 3.844 143.25 68.312 1 70.19 467 ASP A CA 1
ATOM 3784 C C . ASP A 1 467 ? 2.992 142.25 67.438 1 70.19 467 ASP A C 1
ATOM 3786 O O . ASP A 1 467 ? 3.299 141.125 67.25 1 70.19 467 ASP A O 1
ATOM 3790 N N . ILE A 1 468 ? 1.928 142.875 67.125 1 68.25 468 ILE A N 1
ATOM 3791 C CA . ILE A 1 468 ? 1.033 142.125 66.312 1 68.25 468 ILE A CA 1
ATOM 3792 C C . ILE A 1 468 ? 1.65 141.875 64.938 1 68.25 468 ILE A C 1
ATOM 3794 O O . ILE A 1 468 ? 1.283 140.875 64.25 1 68.25 468 ILE A O 1
ATOM 3798 N N . ASN A 1 469 ? 2.85 142.625 64.812 1 59.78 469 ASN A N 1
ATOM 3799 C CA . ASN A 1 469 ? 3.533 142.625 63.531 1 59.78 469 ASN A CA 1
ATOM 3800 C C . ASN A 1 469 ? 3.148 141.375 62.75 1 59.78 469 ASN A C 1
ATOM 3802 O O . ASN A 1 469 ? 3.736 140.25 62.969 1 59.78 469 ASN A O 1
ATOM 3806 N N . ILE A 1 470 ? 2.137 141.375 62.125 1 58.66 470 ILE A N 1
ATOM 3807 C CA . ILE A 1 470 ? 1.434 140.625 61.156 1 58.66 470 ILE A CA 1
ATOM 3808 C C . ILE A 1 470 ? 2.439 139.875 60.219 1 58.66 470 ILE A C 1
ATOM 3810 O O . ILE A 1 470 ? 2.234 138.75 59.781 1 58.66 470 ILE A O 1
ATOM 3814 N N . GLU A 1 471 ? 3.615 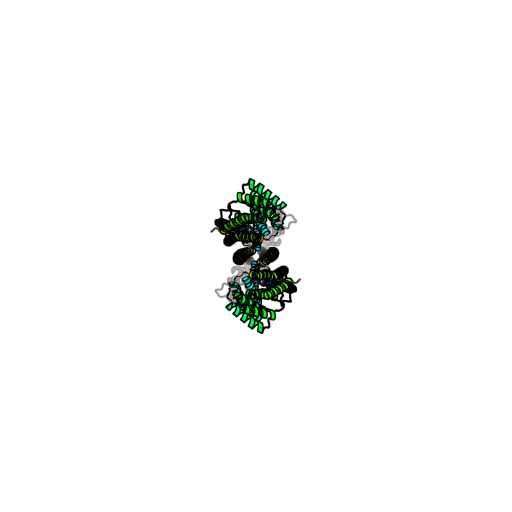140.5 60.188 1 59.59 471 GLU A N 1
ATOM 3815 C CA . GLU A 1 471 ? 4.586 140 59.188 1 59.59 471 GLU A CA 1
ATOM 3816 C C . GLU A 1 471 ? 5.184 138.625 59.594 1 59.59 471 GLU A C 1
ATOM 3818 O O . GLU A 1 471 ? 5.391 137.75 58.75 1 59.59 471 GLU A O 1
ATOM 3823 N N . LYS A 1 472 ? 5.41 138.5 60.844 1 63.06 472 LYS A N 1
ATOM 3824 C CA . LYS A 1 472 ? 6.062 137.25 61.25 1 63.06 472 LYS A CA 1
ATOM 3825 C C . LYS A 1 472 ? 5.133 136 61.062 1 63.06 472 LYS A C 1
ATOM 3827 O O . LYS A 1 472 ? 5.559 135 60.594 1 63.06 472 LYS A O 1
ATOM 3832 N N . TYR A 1 473 ? 4.008 136.25 61.312 1 61.72 473 TYR A N 1
ATOM 3833 C CA . TYR A 1 473 ? 3.064 135.125 61.188 1 61.72 473 TYR A CA 1
ATOM 3834 C C . TYR A 1 473 ? 2.734 134.875 59.75 1 61.72 473 TYR A C 1
ATOM 3836 O O . TYR A 1 473 ? 2.557 133.625 59.344 1 61.72 473 TYR A O 1
ATOM 3844 N N . LEU A 1 474 ? 2.717 135.875 58.969 1 67.06 474 LEU A N 1
ATOM 3845 C CA . LEU A 1 474 ? 2.592 135.625 57.531 1 67.06 474 LEU A CA 1
ATOM 3846 C C . LEU A 1 474 ? 3.768 134.875 57 1 67.06 474 LEU A C 1
ATOM 3848 O O . LEU A 1 474 ? 3.596 134 56.094 1 67.06 474 LEU A O 1
ATOM 3852 N N . GLU A 1 475 ? 4.848 135.125 57.688 1 70.88 475 GLU A N 1
ATOM 3853 C CA . GLU A 1 475 ? 6.031 134.375 57.281 1 70.88 475 GLU A CA 1
ATOM 3854 C C . GLU A 1 475 ? 5.902 132.875 57.656 1 70.88 475 GLU A C 1
ATOM 3856 O O . GLU A 1 475 ? 6.266 132 56.875 1 70.88 475 GLU A O 1
ATOM 3861 N N . ASP A 1 476 ? 5.363 132.625 58.812 1 67.25 476 ASP A N 1
ATOM 3862 C CA . ASP A 1 476 ? 5.195 131.25 59.25 1 67.25 476 ASP A CA 1
ATOM 3863 C C . ASP A 1 476 ? 4.145 130.5 58.406 1 67.25 476 ASP A C 1
ATOM 3865 O O . ASP A 1 476 ? 4.32 129.375 58.062 1 67.25 476 ASP A O 1
ATOM 3869 N N . PHE A 1 477 ? 3.064 131.125 58.062 1 71.62 477 PHE A N 1
ATOM 3870 C CA . PHE A 1 477 ? 2.029 130.625 57.188 1 71.62 477 PHE A CA 1
ATOM 3871 C C . PHE A 1 477 ? 2.598 130.25 55.812 1 71.62 477 PHE A C 1
ATOM 3873 O O . PHE A 1 477 ? 2.346 129.125 55.281 1 71.62 477 PHE A O 1
ATOM 3880 N N . ASN A 1 478 ? 3.402 131.25 55.375 1 70.81 478 ASN A N 1
ATOM 3881 C CA . ASN A 1 478 ? 4.016 131.125 54.062 1 70.81 478 ASN A CA 1
ATOM 3882 C C . ASN A 1 478 ? 5 129.875 54.094 1 70.81 478 ASN A C 1
ATOM 3884 O O . ASN A 1 478 ? 5.09 129.125 53.125 1 70.81 478 ASN A O 1
ATOM 3888 N N . LEU A 1 479 ? 5.609 129.75 55.219 1 70.5 479 LEU A N 1
ATOM 3889 C CA . LEU A 1 479 ? 6.531 128.625 55.375 1 70.5 479 LEU A CA 1
ATOM 3890 C C . LEU A 1 479 ? 5.777 127.312 55.375 1 70.5 479 LEU A C 1
ATOM 3892 O O . LEU A 1 479 ? 6.238 126.312 54.812 1 70.5 479 LEU A O 1
ATOM 3896 N N . GLN A 1 480 ? 4.656 127.312 55.906 1 69.62 480 GLN A N 1
ATOM 3897 C CA . GLN A 1 480 ? 3.844 126.125 55.938 1 69.62 480 GLN A CA 1
ATOM 3898 C C . GLN A 1 480 ? 3.309 125.812 54.562 1 69.62 480 GLN A C 1
ATOM 3900 O O . GLN A 1 480 ? 3.279 124.625 54.156 1 69.62 480 GLN A O 1
ATOM 3905 N N . ILE A 1 481 ? 3.014 126.812 53.812 1 72.19 481 ILE A N 1
ATOM 3906 C CA . ILE A 1 481 ? 2.566 126.625 52.438 1 72.19 481 ILE A CA 1
ATOM 3907 C C . ILE A 1 481 ? 3.715 126.062 51.594 1 72.19 481 ILE A C 1
ATOM 3909 O O . ILE A 1 481 ? 3.52 125.188 50.781 1 72.19 481 ILE A O 1
ATOM 3913 N N . GLU A 1 482 ? 4.902 126.625 51.875 1 71.12 482 GLU A N 1
ATOM 3914 C CA . GLU A 1 482 ? 6.078 126.188 51.125 1 71.12 482 GLU A CA 1
ATOM 3915 C C . GLU A 1 482 ? 6.41 124.75 51.406 1 71.12 482 GLU A C 1
ATOM 3917 O O . GLU A 1 482 ? 6.797 124 50.5 1 71.12 482 GLU A O 1
ATOM 3922 N N . ALA A 1 483 ? 6.191 124.312 52.562 1 69.81 483 ALA A N 1
ATOM 3923 C CA . ALA A 1 483 ? 6.508 122.938 52.969 1 69.81 483 ALA A CA 1
ATOM 3924 C C . ALA A 1 483 ? 5.512 121.938 52.344 1 69.81 483 ALA A C 1
ATOM 3926 O O . ALA A 1 483 ? 5.879 120.812 52 1 69.81 483 ALA A O 1
ATOM 3927 N N . LYS A 1 484 ? 4.469 122.438 52.031 1 68.56 484 LYS A N 1
ATOM 3928 C CA . LYS A 1 484 ? 3.404 121.562 51.562 1 68.56 484 LYS A CA 1
ATOM 3929 C C . LYS A 1 484 ? 3.365 121.5 50.031 1 68.56 484 LYS A C 1
ATOM 3931 O O . LYS A 1 484 ? 3.016 120.438 49.469 1 68.56 484 LYS A O 1
ATOM 3936 N N . TYR A 1 485 ? 3.609 122.562 49.469 1 72.38 485 TYR A N 1
ATOM 3937 C CA . TYR A 1 485 ? 3.6 122.625 48.031 1 72.38 485 TYR A CA 1
ATOM 3938 C C . TYR A 1 485 ? 5.016 122.75 47.469 1 72.38 485 TYR A C 1
ATOM 3940 O O . TYR A 1 485 ? 5.309 123.625 46.688 1 72.38 485 TYR A O 1
ATOM 3948 N N . GLN A 1 486 ? 5.863 121.938 48.094 1 75.38 486 GLN A N 1
ATOM 3949 C CA . GLN A 1 486 ? 7.266 122 47.688 1 75.38 486 GLN A CA 1
ATOM 3950 C C . GLN A 1 486 ? 7.414 121.812 46.188 1 75.38 486 GLN A C 1
ATOM 3952 O O . GLN A 1 486 ? 8.203 122.5 45.562 1 75.38 486 GLN A O 1
ATOM 3957 N N . ASP A 1 487 ? 6.629 120.812 45.625 1 76.56 487 ASP A N 1
ATOM 3958 C CA . ASP A 1 487 ? 6.727 120.562 44.188 1 76.56 487 ASP A CA 1
ATOM 3959 C C . ASP A 1 487 ? 6.27 121.812 43.406 1 76.56 487 ASP A C 1
ATOM 3961 O O . ASP A 1 487 ? 6.875 122.188 42.406 1 76.56 487 ASP A O 1
ATOM 3965 N N . PHE A 1 488 ? 5.27 122.375 43.875 1 79.69 488 PHE A N 1
ATOM 3966 C CA . PHE A 1 488 ? 4.781 123.562 43.25 1 79.69 488 PHE A CA 1
ATOM 3967 C C . PHE A 1 488 ? 5.859 124.625 43.219 1 79.69 488 PHE A C 1
ATOM 3969 O O . PHE A 1 488 ? 6.164 125.188 42.188 1 79.69 488 PHE A O 1
ATOM 3976 N N . PHE A 1 489 ? 6.371 125 44.375 1 81.81 489 PHE A N 1
ATOM 3977 C CA . PHE A 1 489 ? 7.379 126.062 44.5 1 81.81 489 PHE A CA 1
ATOM 3978 C C . PHE A 1 489 ? 8.625 125.75 43.719 1 81.81 489 PHE A C 1
ATOM 3980 O O . PHE A 1 489 ? 9.211 126.625 43.062 1 81.81 489 PHE A O 1
ATOM 3987 N N . TYR A 1 490 ? 8.984 124.5 43.781 1 81.62 490 TYR A N 1
ATOM 3988 C CA . TYR A 1 490 ? 10.133 124.062 43.031 1 81.62 490 TYR A CA 1
ATOM 3989 C C . TYR A 1 490 ? 9.891 124.25 41.531 1 81.62 490 TYR A C 1
ATOM 3991 O O . TYR A 1 490 ? 10.734 124.812 40.812 1 81.62 490 TYR A O 1
ATOM 3999 N N . ASN A 1 491 ? 8.789 123.75 40.938 1 85.19 491 ASN A N 1
ATOM 4000 C CA . ASN A 1 491 ? 8.461 123.875 39.531 1 85.19 491 ASN A CA 1
ATOM 4001 C C . ASN A 1 491 ? 8.359 125.375 39.094 1 85.19 491 ASN A C 1
ATOM 4003 O O . ASN A 1 491 ? 8.828 125.75 38.031 1 85.19 491 ASN A O 1
ATOM 4007 N N . LEU A 1 492 ? 7.836 126.125 39.875 1 87 492 LEU A N 1
ATOM 4008 C CA . LEU A 1 492 ? 7.66 127.5 39.562 1 87 492 LEU A CA 1
ATOM 4009 C C . LEU A 1 492 ? 9.008 128.25 39.5 1 87 492 LEU A C 1
ATOM 4011 O O . LEU A 1 492 ? 9.258 129 38.594 1 87 492 LEU A O 1
ATOM 4015 N N . ARG A 1 493 ? 9.82 128 40.5 1 87.12 493 ARG A N 1
ATOM 4016 C CA . ARG A 1 493 ? 11.148 128.625 40.531 1 87.12 493 ARG A CA 1
ATOM 4017 C C . ARG A 1 493 ? 12.008 128.25 39.375 1 87.12 493 ARG A C 1
ATOM 4019 O O . ARG A 1 493 ? 12.852 129 38.875 1 87.12 493 ARG A O 1
ATOM 4026 N N . GLN A 1 494 ? 11.828 126.938 39.094 1 88.31 494 GLN A N 1
ATOM 4027 C CA . GLN A 1 494 ? 12.578 126.375 37.969 1 88.31 494 GLN A CA 1
ATOM 4028 C C . GLN A 1 494 ? 12.164 127.062 36.656 1 88.31 494 GLN A C 1
ATOM 4030 O O . GLN A 1 494 ? 13.016 127.375 35.844 1 88.31 494 GLN A O 1
ATOM 4035 N N . LYS A 1 495 ? 10.953 127.188 36.469 1 89.81 495 LYS A N 1
ATOM 4036 C CA . LYS A 1 495 ? 10.461 127.812 35.219 1 89.81 495 LYS A CA 1
ATOM 4037 C C . LYS A 1 495 ? 10.656 129.25 35.188 1 89.81 495 LYS A C 1
ATOM 4039 O O . LYS A 1 495 ? 10.938 129.875 34.156 1 89.81 495 LYS A O 1
ATOM 4044 N N . PHE A 1 496 ? 10.523 130 36.312 1 91.25 496 PHE A N 1
ATOM 4045 C CA . PHE A 1 496 ? 10.672 131.375 36.406 1 91.25 496 PHE A CA 1
ATOM 4046 C C . PHE A 1 496 ? 11.648 131.75 37.531 1 91.25 496 PHE A C 1
ATOM 4048 O O . PHE A 1 496 ? 11.234 132.25 38.594 1 91.25 496 PHE A O 1
ATOM 4055 N N . PRO A 1 497 ? 12.852 131.75 37.375 1 88.06 497 PRO A N 1
ATOM 4056 C CA . PRO A 1 497 ? 13.875 132 38.406 1 88.06 497 PRO A CA 1
ATOM 4057 C C . PRO A 1 497 ? 13.969 133.375 38.875 1 88.06 497 PRO A C 1
ATOM 4059 O O . PRO A 1 497 ? 14.523 133.625 39.938 1 88.06 497 PRO A O 1
ATOM 4062 N N . THR A 1 498 ? 13.438 134.25 38.188 1 89.12 498 THR A N 1
ATOM 4063 C CA . THR A 1 498 ? 13.625 135.625 38.531 1 89.12 498 THR A CA 1
ATOM 4064 C C . THR A 1 498 ? 12.508 136.125 39.438 1 89.12 498 THR A C 1
ATOM 4066 O O . THR A 1 498 ? 12.477 137.375 39.812 1 89.12 498 THR A O 1
ATOM 4069 N N . LEU A 1 499 ? 11.633 135.375 39.812 1 88.75 499 LEU A N 1
ATOM 4070 C CA . LEU A 1 499 ? 10.539 135.75 40.688 1 88.75 499 LEU A CA 1
ATOM 4071 C C . LEU A 1 499 ? 11.055 136.125 42.062 1 88.75 499 LEU A C 1
ATOM 4073 O O . LEU A 1 499 ? 11.938 135.375 42.594 1 88.75 499 LEU A O 1
ATOM 4077 N N . THR A 1 500 ? 10.555 137.125 42.594 1 86.69 500 THR A N 1
ATOM 4078 C CA . THR A 1 500 ? 10.898 137.5 43.938 1 86.69 500 THR A CA 1
ATOM 4079 C C . THR A 1 500 ? 10.141 136.75 44.969 1 86.69 500 THR A C 1
ATOM 4081 O O . THR A 1 500 ? 9.164 136 44.625 1 86.69 500 THR A O 1
ATOM 4084 N N . GLN A 1 501 ? 10.562 136.75 46.156 1 83.06 501 GLN A N 1
ATOM 4085 C CA . GLN A 1 501 ? 9.93 136 47.219 1 83.06 501 GLN A CA 1
ATOM 4086 C C . GLN A 1 501 ? 8.469 136.5 47.406 1 83.06 501 GLN A C 1
ATOM 4088 O O . GLN A 1 501 ? 7.602 135.625 47.656 1 83.06 501 GLN A O 1
ATOM 4093 N N . ASN A 1 502 ? 8.258 137.625 47.219 1 82.44 502 ASN A N 1
ATOM 4094 C CA . ASN A 1 502 ? 6.906 138.125 47.344 1 82.44 502 ASN A CA 1
ATOM 4095 C C . ASN A 1 502 ? 6 137.625 46.219 1 82.44 502 ASN A C 1
ATOM 4097 O O . ASN A 1 502 ? 4.828 137.375 46.438 1 82.44 502 ASN A O 1
ATOM 4101 N N . GLU A 1 503 ? 6.484 137.625 45.062 1 88.38 503 GLU A N 1
ATOM 4102 C CA . GLU A 1 503 ? 5.719 137.125 43.906 1 88.38 503 GLU A CA 1
ATOM 4103 C C . GLU A 1 503 ? 5.414 135.625 44.062 1 88.38 503 GLU A C 1
ATOM 4105 O O . GLU A 1 503 ? 4.32 135.125 43.719 1 88.38 503 GLU A O 1
ATOM 4110 N N . ILE A 1 504 ? 6.328 134.875 44.625 1 87.38 504 ILE A N 1
ATOM 4111 C CA . ILE A 1 504 ? 6.156 133.5 44.875 1 87.38 504 ILE A CA 1
ATOM 4112 C C . ILE A 1 504 ? 5.07 133.25 45.906 1 87.38 504 ILE A C 1
ATOM 4114 O O . ILE A 1 504 ? 4.199 132.375 45.75 1 87.38 504 ILE A O 1
ATOM 4118 N N . ARG A 1 505 ? 5.145 134 46.812 1 81.62 505 ARG A N 1
ATOM 4119 C CA . ARG A 1 505 ? 4.152 134 47.875 1 81.62 505 ARG A CA 1
ATOM 4120 C C . ARG A 1 505 ? 2.758 134.25 47.344 1 81.62 505 ARG A C 1
ATOM 4122 O O . ARG A 1 505 ? 1.785 133.625 47.688 1 81.62 505 ARG A O 1
ATOM 4129 N N . LEU A 1 506 ? 2.701 135.25 46.688 1 86.94 506 LEU A N 1
ATOM 4130 C CA . LEU A 1 506 ? 1.438 135.75 46.062 1 86.94 506 LEU A CA 1
ATOM 4131 C C . LEU A 1 506 ? 0.899 134.625 45.156 1 86.94 506 LEU A C 1
ATOM 4133 O O . LEU A 1 506 ? -0.302 134.25 45.188 1 86.94 506 LEU A O 1
ATOM 4137 N N . SER A 1 507 ? 1.717 134 44.406 1 88.25 507 SER A N 1
ATOM 4138 C CA . SER A 1 507 ? 1.325 132.875 43.531 1 88.25 507 SER A CA 1
ATOM 4139 C C . SER A 1 507 ? 0.7 131.75 44.344 1 88.25 507 SER A C 1
ATOM 4141 O O . SER A 1 507 ? -0.291 131.125 43.906 1 88.25 507 SER A O 1
ATOM 4143 N N . ALA A 1 508 ? 1.279 131.375 45.438 1 82.31 508 ALA A N 1
ATOM 4144 C CA . ALA A 1 508 ? 0.764 130.375 46.312 1 82.31 508 ALA A CA 1
ATOM 4145 C C . ALA A 1 508 ? -0.619 130.75 46.844 1 82.31 508 ALA A C 1
ATOM 4147 O O . ALA A 1 508 ? -1.502 129.875 46.906 1 82.31 508 ALA A O 1
ATOM 4148 N N . GLN A 1 509 ? -0.757 132 47.188 1 82.25 509 GLN A N 1
ATOM 4149 C CA . GLN A 1 509 ? -2.035 132.375 47.688 1 82.25 509 GLN A CA 1
ATOM 4150 C C . GLN A 1 509 ? -3.117 132.375 46.625 1 82.25 509 GLN A C 1
ATOM 4152 O O . GLN A 1 509 ? -4.266 132 46.906 1 82.25 509 GLN A O 1
ATOM 4157 N N . ILE A 1 510 ? -2.797 132.75 45.469 1 85.25 510 ILE A N 1
ATOM 4158 C CA . ILE A 1 510 ? -3.711 132.625 44.344 1 85.25 510 ILE A CA 1
ATOM 4159 C C . ILE A 1 510 ? -4.07 131.25 44.062 1 85.25 510 ILE A C 1
ATOM 4161 O O . ILE A 1 510 ? -5.234 130.875 43.781 1 85.25 510 ILE A O 1
ATOM 4165 N N . ARG A 1 511 ? -3.041 130.375 44.125 1 79.88 511 ARG A N 1
ATOM 4166 C CA . ARG A 1 511 ? -3.252 129 43.906 1 79.88 511 ARG A CA 1
ATOM 4167 C C . ARG A 1 511 ? -4.23 128.375 44.906 1 79.88 511 ARG A C 1
ATOM 4169 O O . ARG A 1 511 ? -4.977 127.5 44.594 1 79.88 511 ARG A O 1
ATOM 4176 N N . LEU A 1 512 ? -4.262 128.875 46 1 76.31 512 LEU A N 1
ATOM 4177 C CA . LEU A 1 512 ? -5.18 128.5 47.062 1 76.31 512 LEU A CA 1
ATOM 4178 C C . LEU A 1 512 ? -6.586 129 46.812 1 76.31 512 LEU A C 1
ATOM 4180 O O . LEU A 1 512 ? -7.504 128.75 47.594 1 76.31 512 LEU A O 1
ATOM 4184 N N . ASN A 1 513 ? -6.793 129.75 45.75 1 77.69 513 ASN A N 1
ATOM 4185 C CA . ASN A 1 513 ? -8.055 130.375 45.312 1 77.69 513 ASN A CA 1
ATOM 4186 C C . ASN A 1 513 ? -8.602 131.375 46.312 1 77.69 513 ASN A C 1
ATOM 4188 O O . ASN A 1 513 ? -9.805 131.375 46.562 1 77.69 513 ASN A O 1
ATOM 4192 N N . LEU A 1 514 ? -7.668 132.125 46.844 1 80.81 514 LEU A N 1
ATOM 4193 C CA . LEU A 1 514 ? -8.078 133.25 47.688 1 80.81 514 LEU A CA 1
ATOM 4194 C C . LEU A 1 514 ? -8.523 134.375 46.875 1 80.81 514 LEU A C 1
ATOM 4196 O O . LEU A 1 514 ? -7.973 134.625 45.781 1 80.81 514 LEU A O 1
ATOM 4200 N N . SER A 1 515 ? -9.531 135 47.281 1 81.25 515 SER A N 1
ATOM 4201 C CA . SER A 1 515 ? -10.008 136.25 46.594 1 81.25 515 SER A CA 1
ATOM 4202 C C . SER A 1 515 ? -9.039 137.375 46.781 1 81.25 515 SER A C 1
ATOM 4204 O O . SER A 1 515 ? -8.164 137.375 47.656 1 81.25 515 SER A O 1
ATOM 4206 N N . ILE A 1 516 ? -9.172 138.375 45.938 1 84.12 516 ILE A N 1
ATOM 4207 C CA . ILE A 1 516 ? -8.328 139.625 45.969 1 84.12 516 ILE A CA 1
ATOM 4208 C C . ILE A 1 516 ? -8.445 140.25 47.344 1 84.12 516 ILE A C 1
ATOM 4210 O O . ILE A 1 516 ? -7.445 140.625 47.938 1 84.12 516 ILE A O 1
ATOM 4214 N N . LYS A 1 517 ? -9.562 140.375 47.875 1 81.62 517 LYS A N 1
ATOM 4215 C CA . LYS A 1 517 ? -9.828 141 49.156 1 81.62 517 LYS A CA 1
ATOM 4216 C C . LYS A 1 517 ? -9.156 140.125 50.281 1 81.62 517 LYS A C 1
ATOM 4218 O O . LYS A 1 517 ? -8.586 140.75 51.219 1 81.62 517 LYS A O 1
ATOM 4223 N N . GLU A 1 518 ? -9.219 139 50.156 1 80.75 518 GLU A N 1
ATOM 4224 C CA . GLU A 1 518 ? -8.641 138.125 51.156 1 80.75 518 GLU A CA 1
ATOM 4225 C C . GLU A 1 518 ? -7.113 138.125 51.156 1 80.75 518 GLU A C 1
ATOM 4227 O O . GLU A 1 518 ? -6.492 138.25 52.219 1 80.75 518 GLU A O 1
ATOM 4232 N N . ILE A 1 519 ? -6.57 138.125 50.094 1 82.88 519 ILE A N 1
ATOM 4233 C CA . ILE A 1 519 ? -5.125 138.25 49.938 1 82.88 519 ILE A CA 1
ATOM 4234 C C . ILE A 1 519 ? -4.699 139.625 50.531 1 82.88 519 ILE A C 1
ATOM 4236 O O . ILE A 1 519 ? -3.697 139.625 51.25 1 82.88 519 ILE A O 1
ATOM 4240 N N . ALA A 1 520 ? -5.441 140.625 50.25 1 83.94 520 ALA A N 1
ATOM 4241 C CA . ALA A 1 520 ? -5.168 141.875 50.781 1 83.94 520 ALA A CA 1
ATOM 4242 C C . ALA A 1 520 ? -5.18 141.875 52.312 1 83.94 520 ALA A C 1
ATOM 4244 O O . ALA A 1 520 ? -4.27 142.5 52.938 1 83.94 520 ALA A O 1
ATOM 4245 N N . SER A 1 521 ? -6.18 141.375 52.75 1 78.81 521 SER A N 1
ATOM 4246 C CA . SER A 1 521 ? -6.34 141.375 54.219 1 78.81 521 SER A CA 1
ATOM 4247 C C . SER A 1 521 ? -5.238 140.5 54.844 1 78.81 521 SER A C 1
ATOM 4249 O O . SER A 1 521 ? -4.707 140.875 55.906 1 78.81 521 SER A O 1
ATOM 4251 N N . LEU A 1 522 ? -4.871 139.375 54.188 1 75.19 522 LEU A N 1
ATOM 4252 C CA . LEU A 1 522 ? -3.85 138.375 54.688 1 75.19 522 LEU A CA 1
ATOM 4253 C C . LEU A 1 522 ? -2.49 139.125 54.75 1 75.19 522 LEU A C 1
ATOM 4255 O O . LEU A 1 522 ? -1.739 138.875 55.719 1 75.19 522 LEU A O 1
ATOM 4259 N N . ASN A 1 523 ? -2.232 139.875 53.781 1 76.81 523 ASN A N 1
ATOM 4260 C CA . ASN A 1 523 ? -0.928 140.5 53.656 1 76.81 523 ASN A CA 1
ATOM 4261 C C . ASN A 1 523 ? -0.936 141.875 54.25 1 76.81 523 ASN A C 1
ATOM 4263 O O . ASN A 1 523 ? 0.091 142.625 54.25 1 76.81 523 ASN A O 1
ATOM 4267 N N . ASN A 1 524 ? -2.002 142.375 54.562 1 75.75 524 ASN A N 1
ATOM 4268 C CA . ASN A 1 524 ? -2.172 143.625 55.156 1 75.75 524 ASN A CA 1
ATOM 4269 C C . ASN A 1 524 ? -1.787 144.75 54.188 1 75.75 524 ASN A C 1
ATOM 4271 O O . ASN A 1 524 ? -1.022 145.625 54.5 1 75.75 524 ASN A O 1
ATOM 4275 N N . ILE A 1 525 ? -2.264 144.625 53.031 1 80.88 525 ILE A N 1
ATOM 4276 C CA . ILE A 1 525 ? -2.061 145.625 52 1 80.88 525 ILE A CA 1
ATOM 4277 C C . ILE A 1 525 ? -3.402 146 51.344 1 80.88 525 ILE A C 1
ATOM 4279 O O . ILE A 1 525 ? -4.426 145.375 51.656 1 80.88 525 ILE A O 1
ATOM 4283 N N . SER A 1 526 ? -3.4 147.125 50.562 1 82.06 526 SER A N 1
ATOM 4284 C CA . SER A 1 526 ? -4.633 147.625 49.938 1 82.06 526 SER A CA 1
ATOM 4285 C C . SER A 1 526 ? -5.02 146.75 48.75 1 82.06 526 SER A C 1
ATOM 4287 O O . SER A 1 526 ? -4.164 146 48.188 1 82.06 526 SER A O 1
ATOM 4289 N N . VAL A 1 527 ? -6.309 146.625 48.531 1 85.94 527 VAL A N 1
ATOM 4290 C CA . VAL A 1 527 ? -6.836 145.875 47.406 1 85.94 527 VAL A CA 1
ATOM 4291 C C . VAL A 1 527 ? -6.164 146.375 46.094 1 85.94 527 VAL A C 1
ATOM 4293 O O . VAL A 1 527 ? -5.832 145.5 45.25 1 85.94 527 VAL A O 1
ATOM 4296 N N . LYS A 1 528 ? -5.934 147.625 46.062 1 85.94 528 LYS A N 1
ATOM 4297 C CA . LYS A 1 528 ? -5.297 148.125 44.875 1 85.94 528 LYS A CA 1
ATOM 4298 C C . LYS A 1 528 ? -3.869 147.625 44.719 1 85.94 528 LYS A C 1
ATOM 4300 O O . LYS A 1 528 ? -3.428 147.375 43.625 1 85.94 528 LYS A O 1
ATOM 4305 N N . SER A 1 529 ? -3.209 147.5 45.812 1 89.06 529 SER A N 1
ATOM 4306 C CA . SER A 1 529 ? -1.839 147 45.781 1 89.06 529 SER A CA 1
ATOM 4307 C C . SER A 1 529 ? -1.787 145.625 45.312 1 89.06 529 SER A C 1
ATOM 4309 O O . SER A 1 529 ? -0.871 145.25 44.594 1 89.06 529 SER A O 1
ATOM 4311 N N . VAL A 1 530 ? -2.785 144.75 45.719 1 89.19 530 VAL A N 1
ATOM 4312 C CA . VAL A 1 530 ? -2.846 143.375 45.312 1 89.19 530 VAL A CA 1
ATOM 4313 C C . VAL A 1 530 ? -3.131 143.25 43.812 1 89.19 530 VAL A C 1
ATOM 4315 O O . VAL A 1 530 ? -2.531 142.5 43.094 1 89.19 530 VAL A O 1
ATOM 4318 N N . GLU A 1 531 ? -4.031 144.125 43.344 1 90.56 531 GLU A N 1
ATOM 4319 C CA . GLU A 1 531 ? -4.359 144.125 41.906 1 90.56 531 GLU A CA 1
ATOM 4320 C C . GLU A 1 531 ? -3.133 144.5 41.062 1 90.56 531 GLU A C 1
ATOM 4322 O O . GLU A 1 531 ? -2.895 143.875 40.031 1 90.56 531 GLU A O 1
ATOM 4327 N N . MET A 1 532 ? -2.434 145.375 41.562 1 89.31 532 MET A N 1
ATOM 4328 C CA . MET A 1 532 ? -1.221 145.75 40.844 1 89.31 532 MET A CA 1
ATOM 4329 C C . MET A 1 532 ? -0.189 144.625 40.875 1 89.31 532 MET A C 1
ATOM 4331 O O . MET A 1 532 ? 0.484 144.375 39.875 1 89.31 532 MET A O 1
ATOM 4335 N N . ALA A 1 533 ? -0.079 144 41.969 1 90.25 533 ALA A N 1
ATOM 4336 C CA . ALA A 1 533 ? 0.861 143 42.094 1 90.25 533 ALA A CA 1
ATOM 4337 C C . ALA A 1 533 ? 0.478 141.75 41.156 1 90.25 533 ALA A C 1
ATOM 4339 O O . ALA A 1 533 ? 1.347 141.125 40.562 1 90.25 533 ALA A O 1
ATOM 4340 N N . ARG A 1 534 ? -0.791 141.5 41.094 1 90.75 534 ARG A N 1
ATOM 4341 C CA . ARG A 1 534 ? -1.299 140.5 40.188 1 90.75 534 ARG A CA 1
ATOM 4342 C C . ARG A 1 534 ? -0.997 140.875 38.75 1 90.75 534 ARG A C 1
ATOM 4344 O O . ARG A 1 534 ? -0.633 140 37.938 1 90.75 534 ARG A O 1
ATOM 4351 N N . TYR A 1 535 ? -1.203 142.125 38.5 1 89.94 535 TYR A N 1
ATOM 4352 C CA . TYR A 1 535 ? -0.916 142.625 37.156 1 89.94 535 TYR A CA 1
ATOM 4353 C C . TYR A 1 535 ? 0.559 142.375 36.812 1 89.94 535 TYR A C 1
ATOM 4355 O O . TYR A 1 535 ? 0.899 142 35.719 1 89.94 535 TYR A O 1
ATOM 4363 N N . ARG A 1 536 ? 1.385 142.75 37.688 1 90.62 536 ARG A N 1
ATOM 4364 C CA . ARG A 1 536 ? 2.822 142.625 37.5 1 90.62 536 ARG A CA 1
ATOM 4365 C C . ARG A 1 536 ? 3.201 141.125 37.344 1 90.62 536 ARG A C 1
ATOM 4367 O O . ARG A 1 536 ? 4.062 140.75 36.531 1 90.62 536 ARG A O 1
ATOM 4374 N N . LEU A 1 537 ? 2.555 140.375 38.125 1 91.44 537 LEU A N 1
ATOM 4375 C CA . LEU A 1 537 ? 2.795 138.875 38.062 1 91.44 537 LEU A CA 1
ATOM 4376 C C . LEU A 1 537 ? 2.377 138.375 36.719 1 91.44 537 LEU A C 1
ATOM 4378 O O . LEU A 1 537 ? 3.072 137.5 36.156 1 91.44 537 LEU A O 1
ATOM 4382 N N . ARG A 1 538 ? 1.267 138.75 36.25 1 91.62 538 ARG A N 1
ATOM 4383 C CA . ARG A 1 538 ? 0.799 138.25 34.938 1 91.62 538 ARG A CA 1
ATOM 4384 C C . ARG A 1 538 ? 1.809 138.625 33.844 1 91.62 538 ARG A C 1
ATOM 4386 O O . ARG A 1 538 ? 2.072 137.875 32.938 1 91.62 538 ARG A O 1
ATOM 4393 N N . LYS A 1 539 ? 2.297 139.875 34.031 1 89.38 539 LYS A N 1
ATOM 4394 C CA . LYS A 1 539 ? 3.299 140.375 33.062 1 89.38 539 LYS A CA 1
ATOM 4395 C C . LYS A 1 539 ? 4.578 139.5 33.188 1 89.38 539 LYS A C 1
ATOM 4397 O O . LYS A 1 539 ? 5.18 139.125 32.156 1 89.38 539 LYS A O 1
ATOM 4402 N N . HIS A 1 540 ? 4.887 139.25 34.344 1 90.75 540 HIS A N 1
ATOM 4403 C CA . HIS A 1 540 ? 6.09 138.5 34.562 1 90.75 540 HIS A CA 1
ATOM 4404 C C . HIS A 1 540 ? 5.965 137.125 33.969 1 90.75 540 HIS A C 1
ATOM 4406 O O . HIS A 1 540 ? 6.938 136.5 33.438 1 90.75 540 HIS A O 1
ATOM 4412 N N . PHE A 1 541 ? 4.766 136.5 34 1 91.12 541 PHE A N 1
ATOM 4413 C CA . PHE A 1 541 ? 4.48 135.25 33.438 1 91.12 541 PHE A CA 1
ATOM 4414 C C . PHE A 1 541 ? 4.176 135.25 31.953 1 91.12 541 PHE A C 1
ATOM 4416 O O . PHE A 1 541 ? 3.953 134.25 31.297 1 91.12 541 PHE A O 1
ATOM 4423 N N . ASP A 1 542 ? 4.18 136.5 31.406 1 89.69 542 ASP A N 1
ATOM 4424 C CA . ASP A 1 542 ? 3.893 136.75 30 1 89.69 542 ASP A CA 1
ATOM 4425 C C . ASP A 1 542 ? 2.525 136.25 29.609 1 89.69 542 ASP A C 1
ATOM 4427 O O . ASP A 1 542 ? 2.398 135.625 28.594 1 89.69 542 ASP A O 1
ATOM 4431 N N . LEU A 1 543 ? 1.507 136.5 30.516 1 88.19 543 LEU A N 1
ATOM 4432 C CA . LEU A 1 543 ? 0.153 136 30.266 1 88.19 543 LEU A CA 1
ATOM 4433 C C . LEU A 1 543 ? -0.642 137 29.469 1 88.19 543 LEU A C 1
ATOM 4435 O O . LEU A 1 543 ? -0.468 138.25 29.641 1 88.19 543 LEU A O 1
ATOM 4439 N N . THR A 1 544 ? -1.398 136.5 28.562 1 85.69 544 THR A N 1
ATOM 4440 C CA . THR A 1 544 ? -2.254 137.375 27.766 1 85.69 544 THR A CA 1
ATOM 4441 C C . THR A 1 544 ? -3.537 137.75 28.516 1 85.69 544 THR A C 1
ATOM 4443 O O . THR A 1 544 ? -3.828 137.125 29.562 1 85.69 544 THR A O 1
ATOM 4446 N N . GLN A 1 545 ? -4.348 138.75 28.062 1 81.94 545 GLN A N 1
ATOM 4447 C CA . GLN A 1 545 ? -5.582 139.125 28.703 1 81.94 545 GLN A CA 1
ATOM 4448 C C . GLN A 1 545 ? -6.594 138 28.797 1 81.94 545 GLN A C 1
ATOM 4450 O O . GLN A 1 545 ? -7.445 138 29.703 1 81.94 545 GLN A O 1
ATOM 4455 N N . GLN A 1 546 ? -6.422 137 28.109 1 83.19 546 GLN A N 1
ATOM 4456 C CA . GLN A 1 546 ? -7.391 136 28.062 1 83.19 546 GLN A CA 1
ATOM 4457 C C . GLN A 1 546 ? -7.004 134.875 29.016 1 83.19 546 GLN A C 1
ATOM 4459 O O . GLN A 1 546 ? -7.84 134 29.391 1 83.19 546 GLN A O 1
ATOM 4464 N N . ASP A 1 547 ? -5.781 134.875 29.484 1 82.44 547 ASP A N 1
ATOM 4465 C CA . ASP A 1 547 ? -5.297 133.875 30.359 1 82.44 547 ASP A CA 1
ATOM 4466 C C . ASP A 1 547 ? -5.758 134 31.797 1 82.44 547 ASP A C 1
ATOM 4468 O O . ASP A 1 547 ? -5.754 135.125 32.281 1 82.44 547 ASP A O 1
ATOM 4472 N N . ASN A 1 548 ? -6.27 133 32.281 1 84.44 548 ASN A N 1
ATOM 4473 C CA . ASN A 1 548 ? -6.664 133 33.688 1 84.44 548 ASN A CA 1
ATOM 4474 C C . ASN A 1 548 ? -5.5 132.625 34.625 1 84.44 548 ASN A C 1
ATOM 4476 O O . ASN A 1 548 ? -4.949 131.625 34.531 1 84.44 548 ASN A O 1
ATOM 4480 N N . LEU A 1 549 ? -5.152 133.625 35.375 1 88.81 549 LEU A N 1
ATOM 4481 C CA . LEU A 1 549 ? -3.984 133.5 36.25 1 88.81 549 LEU A CA 1
ATOM 4482 C C . LEU A 1 549 ? -4.152 132.375 37.188 1 88.81 549 LEU A C 1
ATOM 4484 O O . LEU A 1 549 ? -3.201 131.625 37.438 1 88.81 549 LEU A O 1
ATOM 4488 N N . ASN A 1 550 ? -5.312 132.125 37.719 1 83 550 ASN A N 1
ATOM 4489 C CA . ASN A 1 550 ? -5.586 131 38.625 1 83 550 ASN A CA 1
ATOM 4490 C C . ASN A 1 550 ? -5.359 129.625 37.969 1 83 550 ASN A C 1
ATOM 4492 O O . ASN A 1 550 ? -4.746 128.75 38.531 1 83 550 ASN A O 1
ATOM 4496 N N . ASP A 1 551 ? -5.855 129.5 36.781 1 82.75 551 ASP A N 1
ATOM 4497 C CA . ASP A 1 551 ? -5.734 128.25 36.031 1 82.75 551 ASP A CA 1
ATOM 4498 C C . ASP A 1 551 ? -4.277 128 35.656 1 82.75 551 ASP A C 1
ATOM 4500 O O . ASP A 1 551 ? -3.84 126.875 35.688 1 82.75 551 ASP A O 1
ATOM 4504 N N . PHE A 1 552 ? -3.609 129 35.312 1 87.38 552 PHE A N 1
ATOM 4505 C CA . PHE A 1 552 ? -2.197 128.875 34.969 1 87.38 552 PHE A CA 1
ATOM 4506 C C . PHE A 1 552 ? -1.395 128.25 36.156 1 87.38 552 PHE A C 1
ATOM 4508 O O . PHE A 1 552 ? -0.577 127.438 35.969 1 87.38 552 PHE A O 1
ATOM 4515 N N . LEU A 1 553 ? -1.645 128.875 37.281 1 87.12 553 LEU A N 1
ATOM 4516 C CA . LEU A 1 553 ? -0.861 128.5 38.438 1 87.12 553 LEU A CA 1
ATOM 4517 C C . LEU A 1 553 ? -1.212 127.062 38.938 1 87.12 553 LEU A C 1
ATOM 4519 O O . LEU A 1 553 ? -0.39 126.375 39.562 1 87.12 553 LEU A O 1
ATOM 4523 N N . LYS A 1 554 ? -2.395 126.625 38.562 1 79.25 554 LYS A N 1
ATOM 4524 C CA . LYS A 1 554 ? -2.828 125.25 38.906 1 79.25 554 LYS A CA 1
ATOM 4525 C C . LYS A 1 554 ? -2.041 124.188 38.156 1 79.25 554 LYS A C 1
ATOM 4527 O O . LYS A 1 554 ? -1.931 123.062 38.594 1 79.25 554 LYS A O 1
ATOM 4532 N N . SER A 1 555 ? -1.53 124.562 37.062 1 79.56 555 SER A N 1
ATOM 4533 C CA . SER A 1 555 ? -0.81 123.625 36.219 1 79.56 555 SER A CA 1
ATOM 4534 C C . SER A 1 555 ? 0.561 123.25 36.781 1 79.56 555 SER A C 1
ATOM 4536 O O . SER A 1 555 ? 1.21 122.312 36.344 1 79.56 555 SER A O 1
ATOM 4538 N N . PHE A 1 556 ? 0.982 124.062 37.75 1 80 556 PHE A N 1
ATOM 4539 C CA . PHE A 1 556 ? 2.277 123.812 38.375 1 80 556 PHE A CA 1
ATOM 4540 C C . PHE A 1 556 ? 2.127 122.875 39.562 1 80 556 PHE A C 1
ATOM 4542 O O . PHE A 1 556 ? 3.068 122.188 39.938 1 80 556 PHE A O 1
ATOM 4549 N N . MET B 1 1 ? -31.781 65.875 21.484 1 22.55 1 MET B N 1
ATOM 4550 C CA . MET B 1 1 ? -30.359 65.625 21.281 1 22.55 1 MET B CA 1
ATOM 4551 C C . MET B 1 1 ? -29.625 65.5 22.609 1 22.55 1 MET B C 1
ATOM 4553 O O . MET B 1 1 ? -29.375 66.562 23.266 1 22.55 1 MET B O 1
ATOM 4557 N N . LEU B 1 2 ? -30.016 64.5 23.328 1 26.41 2 LEU B N 1
ATOM 4558 C CA . LEU B 1 2 ? -29.656 64.188 24.703 1 26.41 2 LEU B CA 1
ATOM 4559 C C . LEU B 1 2 ? -28.156 63.938 24.828 1 26.41 2 LEU B C 1
ATOM 4561 O O . LEU B 1 2 ? -27.594 63.062 24.156 1 26.41 2 LEU B O 1
ATOM 4565 N N . ILE B 1 3 ? -27.391 65.062 24.984 1 28.81 3 ILE B N 1
ATOM 4566 C CA . ILE B 1 3 ? -25.969 65.125 25.297 1 28.81 3 ILE B CA 1
ATOM 4567 C C . ILE B 1 3 ? -25.656 64.188 26.453 1 28.81 3 ILE B C 1
ATOM 4569 O O . ILE B 1 3 ? -26.125 64.375 27.578 1 28.81 3 ILE B O 1
ATOM 4573 N N . ILE B 1 4 ? -25.688 62.875 26.109 1 31.73 4 ILE B N 1
ATOM 4574 C CA . ILE B 1 4 ? -25.219 61.844 27.031 1 31.73 4 ILE B CA 1
ATOM 4575 C C . ILE B 1 4 ? -23.844 62.219 27.578 1 31.73 4 ILE B C 1
ATOM 4577 O O . ILE B 1 4 ? -22.859 62.281 26.828 1 31.73 4 ILE B O 1
ATOM 4581 N N . ASN B 1 5 ? -23.766 63.156 28.391 1 33.25 5 ASN B N 1
ATOM 4582 C CA . ASN B 1 5 ? -22.609 63.594 29.188 1 33.25 5 ASN B CA 1
ATOM 4583 C C . ASN B 1 5 ? -21.984 62.406 29.922 1 33.25 5 ASN B C 1
ATOM 4585 O O . ASN B 1 5 ? -21.969 62.375 31.141 1 33.25 5 ASN B O 1
ATOM 4589 N N . GLY B 1 6 ? -22.25 61.094 29.531 1 35.53 6 GLY B N 1
ATOM 4590 C CA . GLY B 1 6 ? -21.938 59.969 30.375 1 35.53 6 GLY B CA 1
ATOM 4591 C C . GLY B 1 6 ? -20.438 59.75 30.547 1 35.53 6 GLY B C 1
ATOM 4592 O O . GLY B 1 6 ? -19.703 59.719 29.562 1 35.53 6 GLY B O 1
ATOM 4593 N N . ARG B 1 7 ? -19.844 60.219 31.656 1 43.81 7 ARG B N 1
ATOM 4594 C CA . ARG B 1 7 ? -18.547 59.875 32.219 1 43.81 7 ARG B CA 1
ATOM 4595 C C . ARG B 1 7 ? -18.344 58.344 32.25 1 43.81 7 ARG B C 1
ATOM 4597 O O . ARG B 1 7 ? -18.938 57.656 33.062 1 43.81 7 ARG B O 1
ATOM 4604 N N . VAL B 1 8 ? -18.109 57.719 31.156 1 46.06 8 VAL B N 1
ATOM 4605 C CA . VAL B 1 8 ? -17.719 56.312 31.188 1 46.06 8 VAL B CA 1
ATOM 4606 C C . VAL B 1 8 ? -16.391 56.188 31.906 1 46.06 8 VAL B C 1
ATOM 4608 O O . VAL B 1 8 ? -15.398 56.844 31.562 1 46.06 8 VAL B O 1
ATOM 4611 N N . LYS B 1 9 ? -16.516 55.688 33.188 1 50.19 9 LYS B N 1
ATOM 4612 C CA . LYS B 1 9 ? -15.367 55.469 34.062 1 50.19 9 LYS B CA 1
ATOM 4613 C C . LYS B 1 9 ? -14.398 54.469 33.469 1 50.19 9 LYS B C 1
ATOM 4615 O O . LYS B 1 9 ? -14.82 53.5 32.812 1 50.19 9 LYS B O 1
ATOM 4620 N N . PRO B 1 10 ? -13.109 54.781 33.469 1 51.12 10 PRO B N 1
ATOM 4621 C CA . PRO B 1 10 ? -12.047 53.938 32.906 1 51.12 10 PRO B CA 1
ATOM 4622 C C . PRO B 1 10 ? -12.133 52.5 33.375 1 51.12 10 PRO B C 1
ATOM 4624 O O . PRO B 1 10 ? -11.828 51.562 32.625 1 51.12 10 PRO B O 1
ATOM 4627 N N . SER B 1 11 ? -12.711 52.25 34.5 1 52.16 11 SER B N 1
ATOM 4628 C CA . SER B 1 11 ? -12.812 50.906 35.031 1 52.16 11 SER B CA 1
ATOM 4629 C C . SER B 1 11 ? -13.797 50.062 34.219 1 52.16 11 SER B C 1
ATOM 4631 O O . SER B 1 11 ? -13.609 48.875 34.031 1 52.16 11 SER B O 1
ATOM 4633 N N . GLU B 1 12 ? -14.797 50.688 33.75 1 53.62 12 GLU B N 1
ATOM 4634 C CA . GLU B 1 12 ? -15.828 49.969 33.031 1 53.62 12 GLU B CA 1
ATOM 4635 C C . GLU B 1 12 ? -15.328 49.531 31.656 1 53.62 12 GLU B C 1
ATOM 4637 O O . GLU B 1 12 ? -15.68 48.469 31.156 1 53.62 12 GLU B O 1
ATOM 4642 N N . LEU B 1 13 ? -14.383 50.375 31.156 1 49.19 13 LEU B N 1
ATOM 4643 C CA . LEU B 1 13 ? -13.844 50.031 29.859 1 49.19 13 LEU B CA 1
ATOM 4644 C C . LEU B 1 13 ? -12.914 48.812 29.969 1 49.19 13 LEU B C 1
ATOM 4646 O O . LEU B 1 13 ? -12.93 47.938 29.109 1 49.19 13 LEU B O 1
ATOM 4650 N N . CYS B 1 14 ? -12.242 48.719 31.109 1 49.94 14 CYS B N 1
ATOM 4651 C CA . CYS B 1 14 ? -11.406 47.562 31.297 1 49.94 14 CYS B CA 1
ATOM 4652 C C . CYS B 1 14 ? -12.25 46.281 31.406 1 49.94 14 CYS B C 1
ATOM 4654 O O . CYS B 1 14 ? -11.883 45.25 30.859 1 49.94 14 CYS B O 1
ATOM 4656 N N . CYS B 1 15 ? -13.422 46.438 32.062 1 51.31 15 CYS B N 1
ATOM 4657 C CA . CYS B 1 15 ? -14.305 45.281 32.188 1 51.31 15 CYS B CA 1
ATOM 4658 C C . CYS B 1 15 ? -14.898 44.875 30.844 1 51.31 15 CYS B C 1
ATOM 4660 O O . CYS B 1 15 ? -15.016 43.688 30.531 1 51.31 15 CYS B O 1
ATOM 4662 N N . PHE B 1 16 ? -15.141 45.844 29.953 1 51.22 16 PHE B N 1
ATOM 4663 C CA . PHE B 1 16 ? -15.734 45.5 28.672 1 51.22 16 PHE B CA 1
ATOM 4664 C C . PHE B 1 16 ? -14.703 44.844 27.75 1 51.22 16 PHE B C 1
ATOM 4666 O O . PHE B 1 16 ? -15.023 43.906 27.031 1 51.22 16 PHE B O 1
ATOM 4673 N N . ILE B 1 17 ? -13.477 45.281 27.859 1 52.28 17 ILE B N 1
ATOM 4674 C CA . ILE B 1 17 ? -12.43 44.625 27.047 1 52.28 17 ILE B CA 1
ATOM 4675 C C . ILE B 1 17 ? -12.172 43.219 27.562 1 52.28 17 ILE B C 1
ATOM 4677 O O . ILE B 1 17 ? -12.016 42.281 26.766 1 52.28 17 ILE B O 1
ATOM 4681 N N . ALA B 1 18 ? -12.234 43.062 28.875 1 50.91 18 ALA B N 1
ATOM 4682 C CA . ALA B 1 18 ? -12.078 41.719 29.422 1 50.91 18 ALA B CA 1
ATOM 4683 C C . ALA B 1 18 ? -13.242 40.812 29.016 1 50.91 18 ALA B C 1
ATOM 4685 O O . ALA B 1 18 ? -13.039 39.656 28.641 1 50.91 18 ALA B O 1
ATOM 4686 N N . LEU B 1 19 ? -14.422 41.375 29 1 50.97 19 LEU B N 1
ATOM 4687 C CA . LEU B 1 19 ? -15.586 40.594 28.609 1 50.97 19 LEU B CA 1
ATOM 4688 C C . LEU B 1 19 ? -15.555 40.25 27.125 1 50.97 19 LEU B C 1
ATOM 4690 O O . LEU B 1 19 ? -15.914 39.125 26.719 1 50.97 19 LEU B O 1
ATOM 4694 N N . PHE B 1 20 ? -15.023 41.156 26.312 1 49.44 20 PHE B N 1
ATOM 4695 C CA . PHE B 1 20 ? -14.938 40.875 24.875 1 49.44 20 PHE B CA 1
ATOM 4696 C C . PHE B 1 20 ? -13.875 39.812 24.594 1 49.44 20 PHE B C 1
ATOM 4698 O O . PHE B 1 20 ? -14.07 38.938 23.75 1 49.44 20 PHE B O 1
ATOM 4705 N N . LEU B 1 21 ? -12.812 39.875 25.312 1 47.91 21 LEU B N 1
ATOM 4706 C CA . LEU B 1 21 ? -11.781 38.844 25.125 1 47.91 21 LEU B CA 1
ATOM 4707 C C . LEU B 1 21 ? -12.281 37.5 25.594 1 47.91 21 LEU B C 1
ATOM 4709 O O . LEU B 1 21 ? -11.992 36.469 24.969 1 47.91 21 LEU B O 1
ATOM 4713 N N . ILE B 1 22 ? -13.07 37.438 26.656 1 48.41 22 ILE B N 1
ATOM 4714 C CA . ILE B 1 22 ? -13.633 36.188 27.125 1 48.41 22 ILE B CA 1
ATOM 4715 C C . ILE B 1 22 ? -14.648 35.656 26.109 1 48.41 22 ILE B C 1
ATOM 4717 O O . ILE B 1 22 ? -14.711 34.438 25.844 1 48.41 22 ILE B O 1
ATOM 4721 N N . SER B 1 23 ? -15.375 36.5 25.438 1 47.09 23 SER B N 1
ATOM 4722 C CA . SER B 1 23 ? -16.359 36 24.484 1 47.09 23 SER B CA 1
ATOM 4723 C C . SER B 1 23 ? -15.672 35.406 23.25 1 47.09 23 SER B C 1
ATOM 4725 O O . SER B 1 23 ? -16.203 34.5 22.625 1 47.09 23 SER B O 1
ATOM 4727 N N . LEU B 1 24 ? -14.555 35.938 22.828 1 47.06 24 LEU B N 1
ATOM 4728 C CA . LEU B 1 24 ? -13.875 35.375 21.672 1 47.06 24 LEU B CA 1
ATOM 4729 C C . LEU B 1 24 ? -13.344 34 21.969 1 47.06 24 LEU B C 1
ATOM 4731 O O . LEU B 1 24 ? -13.258 33.125 21.078 1 47.06 24 LEU B O 1
ATOM 4735 N N . ILE B 1 25 ? -12.922 33.75 23.219 1 44.75 25 ILE B N 1
ATOM 4736 C CA . ILE B 1 25 ? -12.391 32.438 23.547 1 44.75 25 ILE B CA 1
ATOM 4737 C C . ILE B 1 25 ? -13.531 31.438 23.625 1 44.75 25 ILE B C 1
ATOM 4739 O O . ILE B 1 25 ? -13.359 30.266 23.25 1 44.75 25 ILE B O 1
ATOM 4743 N N . CYS B 1 26 ? -14.656 31.844 24.109 1 40.69 26 CYS B N 1
ATOM 4744 C CA . CYS B 1 26 ? -15.695 30.859 24.406 1 40.69 26 CYS B CA 1
ATOM 4745 C C . CYS B 1 26 ? -16.359 30.359 23.141 1 40.69 26 CYS B C 1
ATOM 4747 O O . CYS B 1 26 ? -17.25 29.516 23.203 1 40.69 26 CYS B O 1
ATOM 4749 N N . PHE B 1 27 ? -16.172 30.984 22.031 1 38.97 27 PHE B N 1
ATOM 4750 C CA . PHE B 1 27 ? -17 30.438 20.984 1 38.97 27 PHE B CA 1
ATOM 4751 C C . PHE B 1 27 ? -16.484 29.078 20.516 1 38.97 27 PHE B C 1
ATOM 4753 O O . PHE B 1 27 ? -16.656 28.703 19.359 1 38.97 27 PHE B O 1
ATOM 4760 N N . ASP B 1 28 ? -15.539 28.531 21.203 1 42.03 28 ASP B N 1
ATOM 4761 C CA . ASP B 1 28 ? -15.438 27.141 20.766 1 42.03 28 ASP B CA 1
ATOM 4762 C C . ASP B 1 28 ? -16.719 26.375 21.078 1 42.03 28 ASP B C 1
ATOM 4764 O O . ASP B 1 28 ? -16.859 25.812 22.172 1 42.03 28 ASP B O 1
ATOM 4768 N N . ALA B 1 29 ? -17.906 26.906 20.703 1 38.75 29 ALA B N 1
ATOM 4769 C CA . ALA B 1 29 ? -19.141 26.156 20.875 1 38.75 29 ALA B CA 1
ATOM 4770 C C . ALA B 1 29 ? -18.969 24.688 20.484 1 38.75 29 ALA B C 1
ATOM 4772 O O . ALA B 1 29 ? -18.531 24.391 19.359 1 38.75 29 ALA B O 1
ATOM 4773 N N . LYS B 1 30 ? -18.891 23.891 21.438 1 41.16 30 LYS B N 1
ATOM 4774 C CA . LYS B 1 30 ? -19.125 22.453 21.312 1 41.16 30 LYS B CA 1
ATOM 4775 C C . LYS B 1 30 ? -20.375 22.172 20.484 1 41.16 30 LYS B C 1
ATOM 4777 O O . LYS B 1 30 ? -21.484 22.609 20.844 1 41.16 30 LYS B O 1
ATOM 4782 N N . ALA B 1 31 ? -20.328 22.016 19.172 1 38.44 31 ALA B N 1
ATOM 4783 C CA . ALA B 1 31 ? -21.422 21.547 18.328 1 38.44 31 ALA B CA 1
ATOM 4784 C C . ALA B 1 31 ? -22.172 20.391 18.984 1 38.44 31 ALA B C 1
ATOM 4786 O O . ALA B 1 31 ? -21.547 19.422 19.438 1 38.44 31 ALA B O 1
ATOM 4787 N N . ASP B 1 32 ? -23.281 20.531 19.734 1 36.72 32 ASP B N 1
ATOM 4788 C CA . ASP B 1 32 ? -24.203 19.547 20.266 1 36.72 32 ASP B CA 1
ATOM 4789 C C . ASP B 1 32 ? -24.422 18.406 19.281 1 36.72 32 ASP B C 1
ATOM 4791 O O . ASP B 1 32 ? -24.469 18.609 18.062 1 36.72 32 ASP B O 1
ATOM 4795 N N . PRO B 1 33 ? -24.281 17.156 19.781 1 39.12 33 PRO B N 1
ATOM 4796 C CA . PRO B 1 33 ? -24.672 16.047 18.906 1 39.12 33 PRO B CA 1
ATOM 4797 C C . PRO B 1 33 ? -26.094 16.156 18.391 1 39.12 33 PRO B C 1
ATOM 4799 O O . PRO B 1 33 ? -27.047 16.062 19.156 1 39.12 33 PRO B O 1
ATOM 4802 N N . VAL B 1 34 ? -26.594 17.219 17.672 1 38.31 34 VAL B N 1
ATOM 4803 C CA . VAL B 1 34 ? -27.938 17.25 17.094 1 38.31 34 VAL B CA 1
ATOM 4804 C C . VAL B 1 34 ? -28.375 15.828 16.75 1 38.31 34 VAL B C 1
ATOM 4806 O O . VAL B 1 34 ? -27.562 14.992 16.344 1 38.31 34 VAL B O 1
ATOM 4809 N N . LYS B 1 35 ? -29.562 15.445 17.203 1 44.22 35 LYS B N 1
ATOM 4810 C CA . LYS B 1 35 ? -30.266 14.258 16.734 1 44.22 35 LYS B CA 1
ATOM 4811 C C . LYS B 1 35 ? -30.031 14.031 15.242 1 44.22 35 LYS B C 1
ATOM 4813 O O . LYS B 1 35 ? -30.328 14.914 14.43 1 44.22 35 LYS B O 1
ATOM 4818 N N . ALA B 1 36 ? -29.25 13.094 14.844 1 46.22 36 ALA B N 1
ATOM 4819 C CA . ALA B 1 36 ? -28.734 12.789 13.508 1 46.22 36 ALA B CA 1
ATOM 4820 C C . ALA B 1 36 ? -29.875 12.688 12.492 1 46.22 36 ALA B C 1
ATOM 4822 O O . ALA B 1 36 ? -30.656 11.734 12.516 1 46.22 36 ALA B O 1
ATOM 4823 N N . VAL B 1 37 ? -30.688 13.648 12.234 1 50.81 37 VAL B N 1
ATOM 4824 C CA . VAL B 1 37 ? -31.453 13.562 10.992 1 50.81 37 VAL B CA 1
ATOM 4825 C C . VAL B 1 37 ? -30.656 12.797 9.945 1 50.81 37 VAL B C 1
ATOM 4827 O O . VAL B 1 37 ? -29.453 13.023 9.781 1 50.81 37 VAL B O 1
ATOM 4830 N N . PRO B 1 38 ? -31.25 11.516 9.523 1 58.44 38 PRO B N 1
ATOM 4831 C CA . PRO B 1 38 ? -30.5 10.711 8.555 1 58.44 38 PRO B CA 1
ATOM 4832 C C . PRO B 1 38 ? -29.891 11.555 7.438 1 58.44 38 PRO B C 1
ATOM 4834 O O . PRO B 1 38 ? -30.609 12.312 6.777 1 58.44 38 PRO B O 1
ATOM 4837 N N . ASP B 1 39 ? -28.688 12.016 7.531 1 73.5 39 ASP B N 1
ATOM 4838 C CA . ASP B 1 39 ? -27.906 12.727 6.523 1 73.5 39 ASP B CA 1
ATOM 4839 C C . ASP B 1 39 ? -27.922 11.984 5.188 1 73.5 39 ASP B C 1
ATOM 4841 O O . ASP B 1 39 ? -27.5 10.828 5.105 1 73.5 39 ASP B O 1
ATOM 4845 N N . PRO B 1 40 ? -28.906 12.453 4.207 1 87.62 40 PRO B N 1
ATOM 4846 C CA . PRO B 1 40 ? -29 11.797 2.902 1 87.62 40 PRO B CA 1
ATOM 4847 C C . PRO B 1 40 ? -27.656 11.328 2.365 1 87.62 40 PRO B C 1
ATOM 4849 O O . PRO B 1 40 ? -27.578 10.289 1.707 1 87.62 40 PRO B O 1
ATOM 4852 N N . VAL B 1 41 ? -26.656 11.969 2.66 1 91.75 41 VAL B N 1
ATOM 4853 C CA . VAL B 1 41 ? -25.328 11.586 2.203 1 91.75 41 VAL B CA 1
ATOM 4854 C C . VAL B 1 41 ? -24.859 10.336 2.953 1 91.75 41 VAL B C 1
ATOM 4856 O O . VAL B 1 41 ? -24.297 9.414 2.355 1 91.75 41 VAL B O 1
ATOM 4859 N N . ARG B 1 42 ? -25.188 10.312 4.172 1 93.25 42 ARG B N 1
ATOM 4860 C CA . ARG B 1 42 ? -24.828 9.156 4.988 1 93.25 42 ARG B CA 1
ATOM 4861 C C . ARG B 1 42 ? -25.547 7.902 4.504 1 93.25 42 ARG B C 1
ATOM 4863 O O . ARG B 1 42 ? -24.953 6.824 4.441 1 93.25 42 ARG B O 1
ATOM 4870 N N . GLU B 1 43 ? -26.766 8.094 4.172 1 94.25 43 GLU B N 1
ATOM 4871 C CA . GLU B 1 43 ? -27.547 6.969 3.67 1 94.25 43 GLU B CA 1
ATOM 4872 C C . GLU B 1 43 ? -27.016 6.48 2.326 1 94.25 43 GLU B C 1
ATOM 4874 O O . GLU B 1 43 ? -26.969 5.273 2.07 1 94.25 43 GLU B O 1
ATOM 4879 N N . LYS B 1 44 ? -26.688 7.438 1.512 1 94.81 44 LYS B N 1
ATOM 4880 C CA . LYS B 1 44 ? -26.109 7.07 0.221 1 94.81 44 LYS B CA 1
ATOM 4881 C C . LYS B 1 44 ? -24.812 6.273 0.4 1 94.81 44 LYS B C 1
ATOM 4883 O O . LYS B 1 44 ? -24.609 5.258 -0.268 1 94.81 44 LYS B O 1
ATOM 4888 N N . ILE B 1 45 ? -23.938 6.68 1.321 1 96.75 45 ILE B N 1
ATOM 4889 C CA . ILE B 1 45 ? -22.688 5.996 1.59 1 96.75 45 ILE B CA 1
ATOM 4890 C C . ILE B 1 45 ? -22.953 4.594 2.119 1 96.75 45 ILE B C 1
ATOM 4892 O O . ILE B 1 45 ? -22.312 3.625 1.698 1 96.75 45 ILE B O 1
ATOM 4896 N N . THR B 1 46 ? -23.906 4.523 2.949 1 96.38 46 THR B N 1
ATOM 4897 C CA . THR B 1 46 ? -24.266 3.23 3.525 1 96.38 46 THR B CA 1
ATOM 4898 C C . THR B 1 46 ? -24.781 2.281 2.449 1 96.38 46 THR B C 1
ATOM 4900 O O . THR B 1 46 ? -24.438 1.095 2.445 1 96.38 46 THR B O 1
ATOM 4903 N N . ARG B 1 47 ? -25.531 2.814 1.555 1 95.75 47 ARG B N 1
ATOM 4904 C CA . ARG B 1 47 ? -26.047 2.018 0.444 1 95.75 47 ARG B CA 1
ATOM 4905 C C . ARG B 1 47 ? -24.906 1.563 -0.47 1 95.75 47 ARG B C 1
ATOM 4907 O O . ARG B 1 47 ? -24.906 0.427 -0.946 1 95.75 47 ARG B O 1
ATOM 4914 N N . LEU B 1 48 ? -24 2.43 -0.73 1 95.75 48 LEU B N 1
ATOM 4915 C CA . LEU B 1 48 ? -22.828 2.094 -1.55 1 95.75 48 LEU B CA 1
ATOM 4916 C C . LEU B 1 48 ? -22 0.993 -0.896 1 95.75 48 LEU B C 1
ATOM 4918 O O . LEU B 1 48 ? -21.562 0.056 -1.568 1 95.75 48 LEU B O 1
ATOM 4922 N N . ASN B 1 49 ? -21.781 1.139 0.376 1 97 49 ASN B N 1
ATOM 4923 C CA . ASN B 1 49 ? -21.031 0.121 1.11 1 97 49 ASN B CA 1
ATOM 4924 C C . ASN B 1 49 ? -21.734 -1.235 1.05 1 97 49 ASN B C 1
ATOM 4926 O O . ASN B 1 49 ? -21.078 -2.264 0.859 1 97 49 ASN B O 1
ATOM 4930 N N . LYS B 1 50 ? -23.031 -1.226 1.198 1 96.69 50 LYS B N 1
ATOM 4931 C CA . LYS B 1 50 ? -23.797 -2.467 1.152 1 96.69 50 LYS B CA 1
ATOM 4932 C C . LYS B 1 50 ? -23.734 -3.098 -0.236 1 96.69 50 LYS B C 1
ATOM 4934 O O . LYS B 1 50 ? -23.578 -4.312 -0.365 1 96.69 50 LYS B O 1
ATOM 4939 N N . LYS B 1 51 ? -23.875 -2.264 -1.201 1 95.81 51 LYS B N 1
ATOM 4940 C CA . LYS B 1 51 ? -23.781 -2.732 -2.58 1 95.81 51 LYS B CA 1
ATOM 4941 C C . LYS B 1 51 ? -22.406 -3.334 -2.861 1 95.81 51 LYS B C 1
ATOM 4943 O O . LYS B 1 51 ? -22.297 -4.414 -3.447 1 95.81 51 LYS B O 1
ATOM 4948 N N . ALA B 1 52 ? -21.375 -2.654 -2.467 1 96.5 52 ALA B N 1
ATOM 4949 C CA . ALA B 1 52 ? -20.016 -3.133 -2.654 1 96.5 52 ALA B CA 1
ATOM 4950 C C . ALA B 1 52 ? -19.797 -4.461 -1.936 1 96.5 52 ALA B C 1
ATOM 4952 O O . ALA B 1 52 ? -19.234 -5.402 -2.51 1 96.5 52 ALA B O 1
ATOM 4953 N N . ALA B 1 53 ? -20.266 -4.594 -0.726 1 95.75 53 ALA B N 1
ATOM 4954 C CA . ALA B 1 53 ? -20.109 -5.812 0.064 1 95.75 53 ALA B CA 1
ATOM 4955 C C . ALA B 1 53 ? -20.797 -6.996 -0.616 1 95.75 53 ALA B C 1
ATOM 4957 O O . ALA B 1 53 ? -20.266 -8.109 -0.606 1 95.75 53 ALA B O 1
ATOM 4958 N N . GLY B 1 54 ? -21.922 -6.746 -1.216 1 94 54 GLY B N 1
ATOM 4959 C CA . GLY B 1 54 ? -22.672 -7.797 -1.874 1 94 54 GLY B CA 1
ATOM 4960 C C . GLY B 1 54 ? -22.016 -8.305 -3.143 1 94 54 GLY B C 1
ATOM 4961 O O . GLY B 1 54 ? -22.25 -9.445 -3.557 1 94 54 GLY B O 1
ATOM 4962 N N . LEU B 1 55 ? -21.141 -7.531 -3.668 1 93.31 55 LEU B N 1
ATOM 4963 C CA . LEU B 1 55 ? -20.516 -7.859 -4.949 1 93.31 55 LEU B CA 1
ATOM 4964 C C . LEU B 1 55 ? -19.125 -8.438 -4.75 1 93.31 55 LEU B C 1
ATOM 4966 O O . LEU B 1 55 ? -18.531 -8.984 -5.684 1 93.31 55 LEU B O 1
ATOM 4970 N N . ASN B 1 56 ? -18.594 -8.445 -3.584 1 92.06 56 ASN B N 1
ATOM 4971 C CA . ASN B 1 56 ? -17.188 -8.688 -3.307 1 92.06 56 ASN B CA 1
ATOM 4972 C C . ASN B 1 56 ? -16.734 -10.062 -3.783 1 92.06 56 ASN B C 1
ATOM 4974 O O . ASN B 1 56 ? -15.688 -10.203 -4.406 1 92.06 56 ASN B O 1
ATOM 4978 N N . ARG B 1 57 ? -17.594 -11.016 -3.533 1 89.31 57 ARG B N 1
ATOM 4979 C CA . ARG B 1 57 ? -17.219 -12.391 -3.838 1 89.31 57 ARG B CA 1
ATOM 4980 C C . ARG B 1 57 ? -17.312 -12.664 -5.336 1 89.31 57 ARG B C 1
ATOM 4982 O O . ARG B 1 57 ? -16.453 -13.344 -5.898 1 89.31 57 ARG B O 1
ATOM 4989 N N . ASP B 1 58 ? -18.312 -12.062 -5.98 1 89.81 58 ASP B N 1
ATOM 4990 C CA . ASP B 1 58 ? -18.672 -12.445 -7.34 1 89.81 58 ASP B CA 1
ATOM 4991 C C . ASP B 1 58 ? -18.141 -11.445 -8.359 1 89.81 58 ASP B C 1
ATOM 4993 O O . ASP B 1 58 ? -17.609 -11.828 -9.398 1 89.81 58 ASP B O 1
ATOM 4997 N N . SER B 1 59 ? -18.219 -10.25 -8.039 1 91.5 59 SER B N 1
ATOM 4998 C CA . SER B 1 59 ? -17.734 -9.164 -8.883 1 91.5 59 SER B CA 1
ATOM 4999 C C . SER B 1 59 ? -16.797 -8.242 -8.109 1 91.5 59 SER B C 1
ATOM 5001 O O . SER B 1 59 ? -17.109 -7.074 -7.883 1 91.5 59 SER B O 1
ATOM 5003 N N . THR B 1 60 ? -15.641 -8.742 -7.898 1 92.44 60 THR B N 1
ATOM 5004 C CA . THR B 1 60 ? -14.727 -8.18 -6.91 1 92.44 60 THR B CA 1
ATOM 5005 C C . THR B 1 60 ? -14.242 -6.797 -7.34 1 92.44 60 THR B C 1
ATOM 5007 O O . THR B 1 60 ? -14.242 -5.859 -6.539 1 92.44 60 THR B O 1
ATOM 5010 N N . ASN B 1 61 ? -13.828 -6.598 -8.586 1 89.06 61 ASN B N 1
ATOM 5011 C CA . ASN B 1 61 ? -13.297 -5.316 -9.039 1 89.06 61 ASN B CA 1
ATOM 5012 C C . ASN B 1 61 ? -14.352 -4.219 -8.984 1 89.06 61 ASN B C 1
ATOM 5014 O O . ASN B 1 61 ? -14.047 -3.072 -8.648 1 89.06 61 ASN B O 1
ATOM 5018 N N . GLN B 1 62 ? -15.57 -4.547 -9.344 1 91.25 62 GLN B N 1
ATOM 5019 C CA . GLN B 1 62 ? -16.672 -3.594 -9.242 1 91.25 62 GLN B CA 1
ATOM 5020 C C . GLN B 1 62 ? -16.922 -3.211 -7.785 1 91.25 62 GLN B C 1
ATOM 5022 O O . GLN B 1 62 ? -17.188 -2.045 -7.48 1 91.25 62 GLN B O 1
ATOM 5027 N N . ALA B 1 63 ? -16.891 -4.203 -6.938 1 94.5 63 ALA B N 1
ATOM 5028 C CA . ALA B 1 63 ? -17.062 -3.953 -5.508 1 94.5 63 ALA B CA 1
ATOM 5029 C C . ALA B 1 63 ? -16 -2.982 -4.992 1 94.5 63 ALA B C 1
ATOM 5031 O O . ALA B 1 63 ? -16.312 -2.055 -4.242 1 94.5 63 ALA B O 1
ATOM 5032 N N . ILE B 1 64 ? -14.773 -3.154 -5.367 1 93.38 64 ILE B N 1
ATOM 5033 C CA . ILE B 1 64 ? -13.664 -2.311 -4.945 1 93.38 64 ILE B CA 1
ATOM 5034 C C . ILE B 1 64 ? -13.891 -0.878 -5.422 1 93.38 64 ILE B C 1
ATOM 5036 O O . ILE B 1 64 ? -13.688 0.075 -4.668 1 93.38 64 ILE B O 1
ATOM 5040 N N . ALA B 1 65 ? -14.359 -0.713 -6.625 1 90.38 65 ALA B N 1
ATOM 5041 C CA . ALA B 1 65 ? -14.641 0.616 -7.164 1 90.38 65 ALA B CA 1
ATOM 5042 C C . ALA B 1 65 ? -15.703 1.329 -6.336 1 90.38 65 ALA B C 1
ATOM 5044 O O . ALA B 1 65 ? -15.539 2.494 -5.973 1 90.38 65 ALA B O 1
ATOM 5045 N N . TYR B 1 66 ? -16.781 0.646 -6.086 1 94.38 66 TYR B N 1
ATOM 5046 C CA . TYR B 1 66 ? -17.859 1.224 -5.277 1 94.38 66 TYR B CA 1
ATOM 5047 C C . TYR B 1 66 ? -17.359 1.552 -3.873 1 94.38 66 TYR B C 1
ATOM 5049 O O . TYR B 1 66 ? -17.734 2.574 -3.297 1 94.38 66 TYR B O 1
ATOM 5057 N N . ALA B 1 67 ? -16.562 0.685 -3.275 1 96.12 67 ALA B N 1
ATOM 5058 C CA . ALA B 1 67 ? -16.047 0.892 -1.925 1 96.12 67 ALA B CA 1
ATOM 5059 C C . ALA B 1 67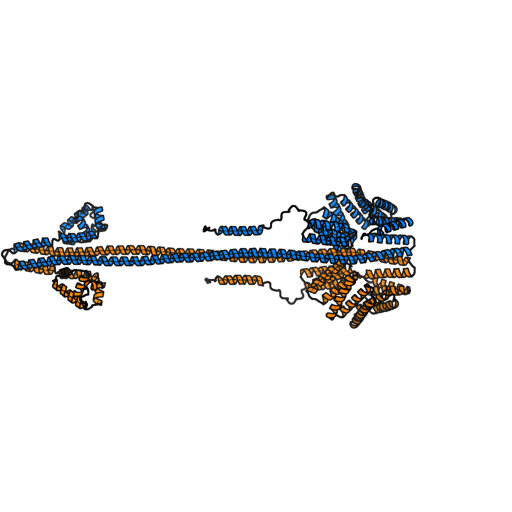 ? -15.156 2.123 -1.864 1 96.12 67 ALA B C 1
ATOM 5061 O O . ALA B 1 67 ? -15.18 2.871 -0.885 1 96.12 67 ALA B O 1
ATOM 5062 N N . TYR B 1 68 ? -14.312 2.322 -2.887 1 92.81 68 TYR B N 1
ATOM 5063 C CA . TYR B 1 68 ? -13.477 3.518 -2.928 1 92.81 68 TYR B CA 1
ATOM 5064 C C . TYR B 1 68 ? -14.328 4.777 -3.01 1 92.81 68 TYR B C 1
ATOM 5066 O O . TYR B 1 68 ? -14.008 5.797 -2.396 1 92.81 68 TYR B O 1
ATOM 5074 N N . GLU B 1 69 ? -15.367 4.707 -3.816 1 92.44 69 GLU B N 1
ATOM 5075 C CA . GLU B 1 69 ? -16.297 5.836 -3.883 1 92.44 69 GLU B CA 1
ATOM 5076 C C . GLU B 1 69 ? -16.891 6.145 -2.51 1 92.44 69 GLU B C 1
ATOM 5078 O O . GLU B 1 69 ? -16.922 7.301 -2.09 1 92.44 69 GLU B O 1
ATOM 5083 N N . ALA B 1 70 ? -17.328 5.137 -1.862 1 96.25 70 ALA B N 1
ATOM 5084 C CA . ALA B 1 70 ? -17.875 5.293 -0.519 1 96.25 70 ALA B CA 1
ATOM 5085 C C . ALA B 1 70 ? -16.844 5.848 0.445 1 96.25 70 ALA B C 1
ATOM 5087 O O . ALA B 1 70 ? -17.141 6.723 1.26 1 96.25 70 ALA B O 1
ATOM 5088 N N . TYR B 1 71 ? -15.633 5.387 0.401 1 95.81 71 TYR B N 1
ATOM 5089 C CA . TYR B 1 71 ? -14.539 5.809 1.264 1 95.81 71 TYR B CA 1
ATOM 5090 C C . TYR B 1 71 ? -14.289 7.305 1.136 1 95.81 71 TYR B C 1
ATOM 5092 O O . TYR B 1 71 ? -14.234 8.016 2.139 1 95.81 71 TYR B O 1
ATOM 5100 N N . LEU B 1 72 ? -14.156 7.695 -0.106 1 90.38 72 LEU B N 1
ATOM 5101 C CA . LEU B 1 72 ? -13.852 9.102 -0.364 1 90.38 72 LEU B CA 1
ATOM 5102 C C . LEU B 1 72 ? -14.984 10 0.126 1 90.38 72 LEU B C 1
ATOM 5104 O O . LEU B 1 72 ? -14.734 11.047 0.73 1 90.38 72 LEU B O 1
ATOM 5108 N N . MET B 1 73 ? -16.219 9.625 -0.152 1 92.12 73 MET B N 1
ATOM 5109 C CA . MET B 1 73 ? -17.375 10.406 0.304 1 92.12 73 MET B CA 1
ATOM 5110 C C . MET B 1 73 ? -17.406 10.469 1.827 1 92.12 73 MET B C 1
ATOM 5112 O O . MET B 1 73 ? -17.688 11.523 2.4 1 92.12 73 MET B O 1
ATOM 5116 N N . ALA B 1 74 ? -17.156 9.359 2.49 1 95.31 74 ALA B N 1
ATOM 5117 C CA . ALA B 1 74 ? -17.156 9.312 3.949 1 95.31 74 ALA B CA 1
ATOM 5118 C C . ALA B 1 74 ? -16.016 10.156 4.527 1 95.31 74 ALA B C 1
ATOM 5120 O O . ALA B 1 74 ? -16.219 10.859 5.523 1 95.31 74 ALA B O 1
ATOM 5121 N N . TYR B 1 75 ? -14.852 10.031 3.943 1 90.62 75 TYR B N 1
ATOM 5122 C CA . TYR B 1 75 ? -13.688 10.789 4.387 1 90.62 75 TYR B CA 1
ATOM 5123 C C . TYR B 1 75 ? -13.945 12.289 4.301 1 90.62 75 TYR B C 1
ATOM 5125 O O . TYR B 1 75 ? -13.648 13.023 5.242 1 90.62 75 TYR B O 1
ATOM 5133 N N . GLU B 1 76 ? -14.5 12.664 3.146 1 86.38 76 GLU B N 1
ATOM 5134 C CA . GLU B 1 76 ? -14.797 14.07 2.906 1 86.38 76 GLU B CA 1
ATOM 5135 C C . GLU B 1 76 ? -15.781 14.617 3.934 1 86.38 76 GLU B C 1
ATOM 5137 O O . GLU B 1 76 ? -15.672 15.766 4.363 1 86.38 76 GLU B O 1
ATOM 5142 N N . ASN B 1 77 ? -16.75 13.836 4.266 1 89.88 77 ASN B N 1
ATOM 5143 C CA . ASN B 1 77 ? -17.812 14.273 5.156 1 89.88 77 ASN B CA 1
ATOM 5144 C C . ASN B 1 77 ? -17.531 13.898 6.605 1 89.88 77 ASN B C 1
ATOM 5146 O O . ASN B 1 77 ? -18.375 14.102 7.484 1 89.88 77 ASN B O 1
ATOM 5150 N N . LYS B 1 78 ? -16.438 13.266 6.902 1 90.38 78 LYS B N 1
ATOM 5151 C CA . LYS B 1 78 ? -15.945 12.906 8.227 1 90.38 78 LYS B CA 1
ATOM 5152 C C . LYS B 1 78 ? -16.875 11.906 8.914 1 90.38 78 LYS B C 1
ATOM 5154 O O . LYS B 1 78 ? -17.141 12.023 10.109 1 90.38 78 LYS B O 1
ATOM 5159 N N . PHE B 1 79 ? -17.469 11.07 8.141 1 94.06 79 PHE B N 1
ATOM 5160 C CA . PHE B 1 79 ? -18.25 9.961 8.672 1 94.06 79 PHE B CA 1
ATOM 5161 C C . PHE B 1 79 ? -17.375 8.75 8.945 1 94.06 79 PHE B C 1
ATOM 5163 O O . PHE B 1 79 ? -17.234 7.867 8.102 1 94.06 79 PHE B O 1
ATOM 5170 N N . LYS B 1 80 ? -16.875 8.641 10.109 1 94.88 80 LYS B N 1
ATOM 5171 C CA . LYS B 1 80 ? -15.805 7.699 10.453 1 94.88 80 LYS B CA 1
ATOM 5172 C C . LYS B 1 80 ? -16.312 6.258 10.398 1 94.88 80 LYS B C 1
ATOM 5174 O O . LYS B 1 80 ? -15.586 5.359 9.969 1 94.88 80 LYS B O 1
ATOM 5179 N N . GLU B 1 81 ? -17.5 6.07 10.836 1 95.31 81 GLU B N 1
ATOM 5180 C CA . GLU B 1 81 ? -18.031 4.711 10.812 1 95.31 81 GLU B CA 1
ATOM 5181 C C . GLU B 1 81 ? -18.172 4.199 9.375 1 95.31 81 GLU B C 1
ATOM 5183 O O . GLU B 1 81 ? -17.766 3.08 9.07 1 95.31 81 GLU B O 1
ATOM 5188 N N . GLN B 1 82 ? -18.797 5.047 8.539 1 96.5 82 GLN B N 1
ATOM 5189 C CA . GLN B 1 82 ? -18.969 4.68 7.137 1 96.5 82 GLN B CA 1
ATOM 5190 C C . GLN B 1 82 ? -17.625 4.578 6.418 1 96.5 82 GLN B C 1
ATOM 5192 O O . GLN B 1 82 ? -17.469 3.752 5.52 1 96.5 82 GLN B O 1
ATOM 5197 N N . GLU B 1 83 ? -16.688 5.352 6.801 1 96.25 83 GLU B N 1
ATOM 5198 C CA . GLU B 1 83 ? -15.32 5.242 6.297 1 96.25 83 GLU B CA 1
ATOM 5199 C C . GLU B 1 83 ? -14.727 3.875 6.617 1 96.25 83 GLU B C 1
ATOM 5201 O O . GLU B 1 83 ? -14.172 3.213 5.738 1 96.25 83 GLU B O 1
ATOM 5206 N N . ALA B 1 84 ? -14.898 3.506 7.863 1 97.19 84 ALA B N 1
ATOM 5207 C CA . ALA B 1 84 ? -14.375 2.215 8.297 1 97.19 84 ALA B CA 1
ATOM 5208 C C . ALA B 1 84 ? -15.078 1.066 7.582 1 97.19 84 ALA B C 1
ATOM 5210 O O . ALA B 1 84 ? -14.453 0.068 7.227 1 97.19 84 ALA B O 1
ATOM 5211 N N . ASP B 1 85 ? -16.359 1.24 7.371 1 97.81 85 ASP B N 1
ATOM 5212 C CA . ASP B 1 85 ? -17.125 0.233 6.629 1 97.81 85 ASP B CA 1
ATOM 5213 C C . ASP B 1 85 ? -16.562 0.06 5.219 1 97.81 85 ASP B C 1
ATOM 5215 O O . ASP B 1 85 ? -16.406 -1.065 4.738 1 97.81 85 ASP B O 1
ATOM 5219 N N . ALA B 1 86 ? -16.328 1.169 4.574 1 97.56 86 ALA B N 1
ATOM 5220 C CA . ALA B 1 86 ? -15.75 1.13 3.229 1 97.56 86 ALA B CA 1
ATOM 5221 C C . ALA B 1 86 ? -14.383 0.446 3.23 1 97.56 86 ALA B C 1
ATOM 5223 O O . ALA B 1 86 ? -14.086 -0.353 2.342 1 97.56 86 ALA B O 1
ATOM 5224 N N . LEU B 1 87 ? -13.586 0.699 4.242 1 96.75 87 LEU B N 1
ATOM 5225 C CA . LEU B 1 87 ? -12.266 0.087 4.375 1 96.75 87 LEU B CA 1
ATOM 5226 C C . LEU B 1 87 ? -12.383 -1.422 4.559 1 96.75 87 LEU B C 1
ATOM 5228 O O . LEU B 1 87 ? -11.586 -2.184 4.008 1 96.75 87 LEU B O 1
ATOM 5232 N N . SER B 1 88 ? -13.305 -1.813 5.301 1 97.69 88 SER B N 1
ATOM 5233 C CA . SER B 1 88 ? -13.539 -3.238 5.512 1 97.69 88 SER B CA 1
ATOM 5234 C C . SER B 1 88 ? -13.914 -3.936 4.207 1 97.69 88 SER B C 1
ATOM 5236 O O . SER B 1 88 ? -13.445 -5.043 3.932 1 97.69 88 SER B O 1
ATOM 5238 N N . VAL B 1 89 ? -14.805 -3.264 3.436 1 97.44 89 VAL B N 1
ATOM 5239 C CA . VAL B 1 89 ? -15.211 -3.822 2.152 1 97.44 89 VAL B CA 1
ATOM 5240 C C . VAL B 1 89 ? -14.016 -3.883 1.206 1 97.44 89 VAL B C 1
ATOM 5242 O O . VAL B 1 89 ? -13.844 -4.863 0.48 1 97.44 89 VAL B O 1
ATOM 5245 N N . LEU B 1 90 ? -13.219 -2.885 1.189 1 95.56 90 LEU B N 1
ATOM 5246 C CA . LEU B 1 90 ? -12 -2.879 0.391 1 95.56 90 LEU B CA 1
ATOM 5247 C C . LEU B 1 90 ? -11.078 -4.023 0.799 1 95.56 90 LEU B C 1
ATOM 5249 O O . LEU B 1 90 ? -10.531 -4.719 -0.058 1 95.56 90 LEU B O 1
ATOM 5253 N N . ALA B 1 91 ? -10.922 -4.211 2.094 1 95.69 91 ALA B N 1
ATOM 5254 C CA . ALA B 1 91 ? -10.07 -5.289 2.596 1 95.69 91 ALA B CA 1
ATOM 5255 C C . ALA B 1 91 ? -10.539 -6.645 2.088 1 95.69 91 ALA B C 1
ATOM 5257 O O . ALA B 1 91 ? -9.734 -7.461 1.631 1 95.69 91 ALA B O 1
ATOM 5258 N N . GLU B 1 92 ? -11.812 -6.859 2.133 1 96.19 92 GLU B N 1
ATOM 5259 C CA . GLU B 1 92 ? -12.391 -8.117 1.659 1 96.19 92 GLU B CA 1
ATOM 5260 C C . GLU B 1 92 ? -12.195 -8.273 0.154 1 96.19 92 GLU B C 1
ATOM 5262 O O . GLU B 1 92 ? -11.883 -9.367 -0.324 1 96.19 92 GLU B O 1
ATOM 5267 N N . GLY B 1 93 ? -12.43 -7.23 -0.554 1 93.75 93 GLY B N 1
ATOM 5268 C CA . GLY B 1 93 ? -12.219 -7.266 -1.992 1 93.75 93 GLY B CA 1
ATOM 5269 C C . GLY B 1 93 ? -10.789 -7.625 -2.375 1 93.75 93 GLY B C 1
ATOM 5270 O O . GLY B 1 93 ? -10.57 -8.461 -3.254 1 93.75 93 GLY B O 1
ATOM 5271 N N . TYR B 1 94 ? -9.867 -7.062 -1.696 1 91.06 94 TYR B N 1
ATOM 5272 C CA . TYR B 1 94 ? -8.461 -7.34 -1.983 1 91.06 94 TYR B CA 1
ATOM 5273 C C . TYR B 1 94 ? -8.094 -8.758 -1.576 1 91.06 94 TYR B C 1
ATOM 5275 O O . TYR B 1 94 ? -7.242 -9.391 -2.209 1 91.06 94 TYR B O 1
ATOM 5283 N N . LEU B 1 95 ? -8.734 -9.266 -0.567 1 92 95 LEU B N 1
ATOM 5284 C CA . LEU B 1 95 ? -8.555 -10.664 -0.206 1 92 95 LEU B CA 1
ATOM 5285 C C . LEU B 1 95 ? -8.992 -11.578 -1.341 1 92 95 LEU B C 1
ATOM 5287 O O . LEU B 1 95 ? -8.273 -12.516 -1.708 1 92 95 LEU B O 1
ATOM 5291 N N . TYR B 1 96 ? -10.148 -11.25 -1.949 1 91.69 96 TYR B N 1
ATOM 5292 C CA . TYR B 1 96 ? -10.664 -12.07 -3.037 1 91.69 96 TYR B CA 1
ATOM 5293 C C . TYR B 1 96 ? -9.766 -11.977 -4.266 1 91.69 96 TYR B C 1
ATOM 5295 O O . TYR B 1 96 ? -9.68 -12.922 -5.051 1 91.69 96 TYR B O 1
ATOM 5303 N N . ASN B 1 97 ? -9.023 -10.906 -4.379 1 88.31 97 ASN B N 1
ATOM 5304 C CA . ASN B 1 97 ? -8.102 -10.727 -5.496 1 88.31 97 ASN B CA 1
ATOM 5305 C C . ASN B 1 97 ? -6.695 -11.195 -5.148 1 88.31 97 ASN B C 1
ATOM 5307 O O . ASN B 1 97 ? -5.758 -10.977 -5.914 1 88.31 97 ASN B O 1
ATOM 5311 N N . ASP B 1 98 ? -6.547 -11.695 -3.951 1 88.12 98 ASP B N 1
ATOM 5312 C CA . ASP B 1 98 ? -5.285 -12.258 -3.475 1 88.12 98 ASP B CA 1
ATOM 5313 C C . ASP B 1 98 ? -4.227 -11.164 -3.318 1 88.12 98 ASP B C 1
ATOM 5315 O O . ASP B 1 98 ? -3.059 -11.375 -3.648 1 88.12 98 ASP B O 1
ATOM 5319 N N . ILE B 1 99 ? -4.648 -10.039 -3.105 1 86.5 99 ILE B N 1
ATOM 5320 C CA . ILE B 1 99 ? -3.748 -8.938 -2.793 1 86.5 99 ILE B CA 1
ATOM 5321 C C . ILE B 1 99 ? -3.709 -8.711 -1.283 1 86.5 99 ILE B C 1
ATOM 5323 O O . ILE B 1 99 ? -4.422 -7.852 -0.759 1 86.5 99 ILE B O 1
ATOM 5327 N N . TYR B 1 100 ? -2.869 -9.359 -0.603 1 86.44 100 TYR B N 1
ATOM 5328 C CA . TYR B 1 100 ? -2.953 -9.562 0.838 1 86.44 100 TYR B CA 1
ATOM 5329 C C . TYR B 1 100 ? -2.408 -8.359 1.597 1 86.44 100 TYR B C 1
ATOM 5331 O O . TYR B 1 100 ? -2.895 -8.031 2.682 1 86.44 100 TYR B O 1
ATOM 5339 N N . ASP B 1 101 ? -1.385 -7.738 1.085 1 80.25 101 ASP B N 1
ATOM 5340 C CA . ASP B 1 101 ? -0.819 -6.586 1.777 1 80.25 101 ASP B CA 1
ATOM 5341 C C . ASP B 1 101 ? -1.848 -5.465 1.905 1 80.25 101 ASP B C 1
ATOM 5343 O O . ASP B 1 101 ? -2.008 -4.883 2.98 1 80.25 101 ASP B O 1
ATOM 5347 N N . LEU B 1 102 ? -2.555 -5.227 0.768 1 85.62 102 LEU B N 1
ATOM 5348 C CA . LEU B 1 102 ? -3.584 -4.191 0.811 1 85.62 102 LEU B CA 1
ATOM 5349 C C . LEU B 1 102 ? -4.773 -4.645 1.652 1 85.62 102 LEU B C 1
ATOM 5351 O O . LEU B 1 102 ? -5.395 -3.836 2.344 1 85.62 102 LEU B O 1
ATOM 5355 N N . ALA B 1 103 ? -5.105 -5.895 1.573 1 91.56 103 ALA B N 1
ATOM 5356 C CA . ALA B 1 103 ? -6.18 -6.422 2.408 1 91.56 103 ALA B CA 1
ATOM 5357 C C . ALA B 1 103 ? -5.895 -6.184 3.889 1 91.56 103 ALA B C 1
ATOM 5359 O O . ALA B 1 103 ? -6.754 -5.695 4.625 1 91.56 103 ALA B O 1
ATOM 5360 N N . LEU B 1 104 ? -4.707 -6.453 4.309 1 88.62 104 LEU B N 1
ATOM 5361 C CA . LEU B 1 104 ? -4.309 -6.277 5.703 1 88.62 104 LEU B CA 1
ATOM 5362 C C . LEU B 1 104 ? -4.293 -4.801 6.082 1 88.62 104 LEU B C 1
ATOM 5364 O O . LEU B 1 104 ? -4.781 -4.422 7.148 1 88.62 104 LEU B O 1
ATOM 5368 N N . GLU B 1 105 ? -3.697 -3.988 5.234 1 85.25 105 GLU B N 1
ATOM 5369 C CA . GLU B 1 105 ? -3.627 -2.555 5.5 1 85.25 105 GLU B CA 1
ATOM 5370 C C . GLU B 1 105 ? -5.016 -1.973 5.754 1 85.25 105 GLU B C 1
ATOM 5372 O O . GLU B 1 105 ? -5.23 -1.284 6.754 1 85.25 105 GLU B O 1
ATOM 5377 N N . TYR B 1 106 ? -5.941 -2.215 4.883 1 92.69 106 TYR B N 1
ATOM 5378 C CA . TYR B 1 106 ? -7.277 -1.637 4.996 1 92.69 106 TYR B CA 1
ATOM 5379 C C . TYR B 1 106 ? -8.039 -2.244 6.168 1 92.69 106 TYR B C 1
ATOM 5381 O O . TYR B 1 106 ? -8.82 -1.558 6.832 1 92.69 106 TYR B O 1
ATOM 5389 N N . ALA B 1 107 ? -7.832 -3.523 6.445 1 95.12 107 ALA B N 1
ATOM 5390 C CA . ALA B 1 107 ? -8.469 -4.148 7.602 1 95.12 107 ALA B CA 1
ATOM 5391 C C . ALA B 1 107 ? -7.992 -3.51 8.906 1 95.12 107 ALA B C 1
ATOM 5393 O O . ALA B 1 107 ? -8.797 -3.211 9.789 1 95.12 107 ALA B O 1
ATOM 5394 N N . PHE B 1 108 ? -6.738 -3.291 9.016 1 89.88 108 PHE B N 1
ATOM 5395 C CA . PHE B 1 108 ? -6.191 -2.691 10.227 1 89.88 108 PHE B CA 1
ATOM 5396 C C . PHE B 1 108 ? -6.648 -1.243 10.367 1 89.88 108 PHE B C 1
ATOM 5398 O O . PHE B 1 108 ? -6.918 -0.775 11.469 1 89.88 108 PHE B O 1
ATOM 5405 N N . ASN B 1 109 ? -6.633 -0.538 9.211 1 91.12 109 ASN B N 1
ATOM 5406 C CA . ASN B 1 109 ? -7.141 0.828 9.258 1 91.12 109 ASN B CA 1
ATOM 5407 C C . ASN B 1 109 ? -8.594 0.871 9.734 1 91.12 109 ASN B C 1
ATOM 5409 O O . ASN B 1 109 ? -8.953 1.725 10.547 1 91.12 109 ASN B O 1
ATOM 5413 N N . ALA B 1 110 ? -9.438 -0.03 9.203 1 96.5 110 ALA B N 1
ATOM 5414 C CA . ALA B 1 110 ? -10.82 -0.119 9.656 1 96.5 110 ALA B CA 1
ATOM 5415 C C . ALA B 1 110 ? -10.898 -0.448 11.141 1 96.5 110 ALA B C 1
ATOM 5417 O O . ALA B 1 110 ? -11.664 0.17 11.883 1 96.5 110 ALA B O 1
ATOM 5418 N N . LEU B 1 111 ? -10.078 -1.405 11.602 1 93.81 111 LEU B N 1
ATOM 5419 C CA . LEU B 1 111 ? -10.062 -1.846 12.992 1 93.81 111 LEU B CA 1
ATOM 5420 C C . LEU B 1 111 ? -9.742 -0.685 13.93 1 93.81 111 LEU B C 1
ATOM 5422 O O . LEU B 1 111 ? -10.359 -0.541 14.984 1 93.81 111 LEU B O 1
ATOM 5426 N N . GLU B 1 112 ? -8.766 0.072 13.547 1 90.12 112 GLU B N 1
ATOM 5427 C CA . GLU B 1 112 ? -8.375 1.223 14.352 1 90.12 112 GLU B CA 1
ATOM 5428 C C . GLU B 1 112 ? -9.547 2.178 14.555 1 90.12 112 GLU B C 1
ATOM 5430 O O . GLU B 1 112 ? -9.781 2.654 15.664 1 90.12 112 GLU B O 1
ATOM 5435 N N . ILE B 1 113 ? -10.281 2.455 13.477 1 94.25 113 ILE B N 1
ATOM 5436 C CA . ILE B 1 113 ? -11.422 3.357 13.562 1 94.25 113 ILE B CA 1
ATOM 5437 C C . ILE B 1 113 ? -12.516 2.736 14.43 1 94.25 113 ILE B C 1
ATOM 5439 O O . ILE B 1 113 ? -13.07 3.396 15.312 1 94.25 113 ILE B O 1
ATOM 5443 N N . TYR B 1 114 ? -12.789 1.469 14.242 1 96.94 114 TYR B N 1
ATOM 5444 C CA . TYR B 1 114 ? -13.82 0.795 15.016 1 96.94 114 TYR B CA 1
ATOM 5445 C C . TYR B 1 114 ? -13.453 0.762 16.5 1 96.94 114 TYR B C 1
ATOM 5447 O O . TYR B 1 114 ? -14.32 0.879 17.359 1 96.94 114 TYR B O 1
ATOM 5455 N N . LYS B 1 115 ? -12.211 0.508 16.781 1 92.62 115 LYS B N 1
ATOM 5456 C CA . LYS B 1 115 ? -11.75 0.51 18.172 1 92.62 115 LYS B CA 1
ATOM 5457 C C . LYS B 1 115 ? -11.961 1.877 18.812 1 92.62 115 LYS B C 1
ATOM 5459 O O . LYS B 1 115 ? -12.414 1.967 19.953 1 92.62 115 LYS B O 1
ATOM 5464 N N . LYS B 1 116 ? -11.617 2.877 18.047 1 91.44 116 LYS B N 1
ATOM 5465 C CA . LYS B 1 116 ? -11.82 4.234 18.547 1 91.44 116 LYS B CA 1
ATOM 5466 C C . LYS B 1 116 ? -13.297 4.504 18.828 1 91.44 116 LYS B C 1
ATOM 5468 O O . LYS B 1 116 ? -13.633 5.238 19.75 1 91.44 116 LYS B O 1
ATOM 5473 N N . GLN B 1 117 ? -14.172 3.902 18.109 1 94.5 117 GLN B N 1
ATOM 5474 C CA . GLN B 1 117 ? -15.609 4.082 18.266 1 94.5 117 GLN B CA 1
ATOM 5475 C C . GLN B 1 117 ? -16.188 3.051 19.219 1 94.5 117 GLN B C 1
ATOM 5477 O O . GLN B 1 117 ? -17.391 3.055 19.5 1 94.5 117 GLN B O 1
ATOM 5482 N N . ALA B 1 118 ? -15.406 2.135 19.719 1 93.81 118 ALA B N 1
ATOM 5483 C CA . ALA B 1 118 ? -15.781 1.075 20.656 1 93.81 118 ALA B CA 1
ATOM 5484 C C . ALA B 1 118 ? -16.938 0.242 20.109 1 93.81 118 ALA B C 1
ATOM 5486 O O . ALA B 1 118 ? -17.844 -0.132 20.844 1 93.81 118 ALA B O 1
ATOM 5487 N N . ASN B 1 119 ? -17.031 0.066 18.75 1 95.25 119 ASN B N 1
ATOM 5488 C CA . ASN B 1 119 ? -18.047 -0.772 18.141 1 95.25 119 ASN B CA 1
ATOM 5489 C C . ASN B 1 119 ? -17.656 -2.246 18.156 1 95.25 119 ASN B C 1
ATOM 5491 O O . ASN B 1 119 ? -17.062 -2.75 17.203 1 95.25 119 ASN B O 1
ATOM 5495 N N . GLN B 1 120 ? -18.109 -2.996 19.125 1 96 120 GLN B N 1
ATOM 5496 C CA . GLN B 1 120 ? -17.641 -4.348 19.422 1 96 120 GLN B CA 1
ATOM 5497 C C . GLN B 1 120 ? -18.031 -5.312 18.297 1 96 120 GLN B C 1
ATOM 5499 O O . GLN B 1 120 ? -17.266 -6.23 17.969 1 96 120 GLN B O 1
ATOM 5504 N N . GLU B 1 121 ? -19.172 -5.141 17.734 1 96.12 121 GLU B N 1
ATOM 5505 C CA . GLU B 1 121 ? -19.625 -6.012 16.656 1 96.12 121 GLU B CA 1
ATOM 5506 C C . GLU B 1 121 ? -18.734 -5.867 15.43 1 96.12 121 GLU B C 1
ATOM 5508 O O . GLU B 1 121 ? -18.328 -6.867 14.828 1 96.12 121 GLU B O 1
ATOM 5513 N N . LYS B 1 122 ? -18.422 -4.629 15.078 1 97.06 122 LYS B N 1
ATOM 5514 C CA . LYS B 1 122 ? -17.594 -4.367 13.906 1 97.06 122 LYS B CA 1
ATOM 5515 C C . LYS B 1 122 ? -16.141 -4.781 14.164 1 97.06 122 LYS B C 1
ATOM 5517 O O . LYS B 1 122 ? -15.445 -5.227 13.25 1 97.06 122 LYS B O 1
ATOM 5522 N N . ILE B 1 123 ? -15.734 -4.66 15.406 1 97 123 ILE B N 1
ATOM 5523 C CA . ILE B 1 123 ? -14.398 -5.125 15.781 1 97 123 ILE B CA 1
ATOM 5524 C C . ILE B 1 123 ? -14.312 -6.637 15.594 1 97 123 ILE B C 1
ATOM 5526 O O . ILE B 1 123 ? -13.367 -7.141 14.984 1 97 123 ILE B O 1
ATOM 5530 N N . SER B 1 124 ? -15.297 -7.324 16.078 1 97.56 124 SER B N 1
ATOM 5531 C CA . SER B 1 124 ? -15.32 -8.781 15.969 1 97.56 124 SER B CA 1
ATOM 5532 C C . SER B 1 124 ? -15.336 -9.219 14.508 1 97.56 124 SER B C 1
ATOM 5534 O O . SER B 1 124 ? -14.625 -10.156 14.133 1 97.56 124 SER B O 1
ATOM 5536 N N . ALA B 1 125 ? -16.109 -8.562 13.68 1 97.81 125 ALA B N 1
ATOM 5537 C CA . ALA B 1 125 ? -16.188 -8.867 12.25 1 97.81 125 ALA B CA 1
ATOM 5538 C C . ALA B 1 125 ? -14.836 -8.625 11.578 1 97.81 125 ALA B C 1
ATOM 5540 O O . ALA B 1 125 ? -14.43 -9.383 10.688 1 97.81 125 ALA B O 1
ATOM 5541 N N . THR B 1 126 ? -14.195 -7.609 11.969 1 97.94 126 THR B N 1
ATOM 5542 C CA . THR B 1 126 ? -12.883 -7.301 11.414 1 97.94 126 THR B CA 1
ATOM 5543 C C . THR B 1 126 ? -11.859 -8.344 11.836 1 97.94 126 THR B C 1
ATOM 5545 O O . THR B 1 126 ? -10.969 -8.703 11.062 1 97.94 126 THR B O 1
ATOM 5548 N N . TYR B 1 127 ? -11.969 -8.82 13.086 1 97.31 127 TYR B N 1
ATOM 5549 C CA . TYR B 1 127 ? -11.102 -9.914 13.516 1 97.31 127 TYR B CA 1
ATOM 5550 C C . TYR B 1 127 ? -11.32 -11.148 12.656 1 97.31 127 TYR B C 1
ATOM 5552 O O . TYR B 1 127 ? -10.359 -11.82 12.273 1 97.31 127 TYR B O 1
ATOM 5560 N N . THR B 1 128 ? -12.516 -11.422 12.344 1 97.81 128 THR B N 1
ATOM 5561 C CA . THR B 1 128 ? -12.82 -12.539 11.461 1 97.81 128 THR B CA 1
ATOM 5562 C C . THR B 1 128 ? -12.156 -12.344 10.094 1 97.81 128 THR B C 1
ATOM 5564 O O . THR B 1 128 ? -11.547 -13.273 9.555 1 97.81 128 THR B O 1
ATOM 5567 N N . LEU B 1 129 ? -12.305 -11.148 9.578 1 97.31 129 LEU B N 1
ATOM 5568 C CA . LEU B 1 129 ? -11.703 -10.828 8.289 1 97.31 129 LEU B CA 1
ATOM 5569 C C . LEU B 1 129 ? -10.188 -10.984 8.344 1 97.31 129 LEU B C 1
ATOM 5571 O O . LEU B 1 129 ? -9.586 -11.578 7.445 1 97.31 129 LEU B O 1
ATOM 5575 N N . LEU B 1 130 ? -9.602 -10.516 9.398 1 94.88 130 LEU B N 1
ATOM 5576 C CA . LEU B 1 130 ? -8.156 -10.664 9.586 1 94.88 130 LEU B CA 1
ATOM 5577 C C . LEU B 1 130 ? -7.781 -12.141 9.695 1 94.88 130 LEU B C 1
ATOM 5579 O O . LEU B 1 130 ? -6.766 -12.562 9.141 1 94.88 130 LEU B O 1
ATOM 5583 N N . GLY B 1 131 ? -8.57 -12.859 10.414 1 96.44 131 GLY B N 1
ATOM 5584 C CA . GLY B 1 131 ? -8.352 -14.297 10.484 1 96.44 131 GLY B CA 1
ATOM 5585 C C . GLY B 1 131 ? -8.32 -14.961 9.125 1 96.44 131 GLY B C 1
ATOM 5586 O O . GLY B 1 131 ? -7.445 -15.781 8.844 1 96.44 131 GLY B O 1
ATOM 5587 N N . TRP B 1 132 ? -9.211 -14.602 8.266 1 96.88 132 TRP B N 1
ATOM 5588 C CA . TRP B 1 132 ? -9.281 -15.18 6.926 1 96.88 132 TRP B CA 1
ATOM 5589 C C . TRP B 1 132 ? -8.078 -14.75 6.086 1 96.88 132 TRP B C 1
ATOM 5591 O O . TRP B 1 132 ? -7.547 -15.539 5.305 1 96.88 132 TRP B O 1
ATOM 5601 N N . ILE B 1 133 ? -7.688 -13.508 6.125 1 93.56 133 ILE B N 1
ATOM 5602 C CA . ILE B 1 133 ? -6.547 -13.016 5.363 1 93.56 133 ILE B CA 1
ATOM 5603 C C . ILE B 1 133 ? -5.289 -13.789 5.758 1 93.56 133 ILE B C 1
ATOM 5605 O O . ILE B 1 133 ? -4.578 -14.312 4.895 1 93.56 133 ILE B O 1
ATOM 5609 N N . TYR B 1 134 ? -5.086 -13.945 7.07 1 91.81 134 TYR B N 1
ATOM 5610 C CA . TYR B 1 134 ? -3.895 -14.648 7.539 1 91.81 134 TYR B CA 1
ATOM 5611 C C . TYR B 1 134 ? -3.971 -16.141 7.215 1 91.81 134 TYR B C 1
ATOM 5613 O O . TYR B 1 134 ? -2.949 -16.766 6.949 1 91.81 134 TYR B O 1
ATOM 5621 N N . TYR B 1 135 ? -5.191 -16.656 7.191 1 94 135 TYR B N 1
ATOM 5622 C CA . TYR B 1 135 ? -5.371 -18.047 6.758 1 94 135 TYR B CA 1
ATOM 5623 C C . TYR B 1 135 ? -4.941 -18.219 5.305 1 94 135 TYR B C 1
ATOM 5625 O O . TYR B 1 135 ? -4.227 -19.156 4.973 1 94 135 TYR B O 1
ATOM 5633 N N . ASP B 1 136 ? -5.332 -17.281 4.48 1 91.94 136 ASP B N 1
ATOM 5634 C CA . ASP B 1 136 ? -5.047 -17.375 3.049 1 91.94 136 ASP B CA 1
ATOM 5635 C C . ASP B 1 136 ? -3.551 -17.25 2.777 1 91.94 136 ASP B C 1
ATOM 5637 O O . ASP B 1 136 ? -3.035 -17.828 1.825 1 91.94 136 ASP B O 1
ATOM 5641 N N . VAL B 1 137 ? -2.906 -16.531 3.625 1 88.12 137 VAL B N 1
ATOM 5642 C CA . VAL B 1 137 ? -1.466 -16.391 3.439 1 88.12 137 VAL B CA 1
ATOM 5643 C C . VAL B 1 137 ? -0.742 -17.5 4.195 1 88.12 137 VAL B C 1
ATOM 5645 O O . VAL B 1 137 ? 0.483 -17.469 4.336 1 88.12 137 VAL B O 1
ATOM 5648 N N . GLU B 1 138 ? -1.493 -18.391 4.879 1 89.75 138 GLU B N 1
ATOM 5649 C CA . GLU B 1 138 ? -1.004 -19.594 5.547 1 89.75 138 GLU B CA 1
ATOM 5650 C C . GLU B 1 138 ? -0.218 -19.25 6.805 1 89.75 138 GLU B C 1
ATOM 5652 O O . GLU B 1 138 ? 0.75 -19.922 7.148 1 89.75 138 GLU B O 1
ATOM 5657 N N . ASN B 1 139 ? -0.45 -18.156 7.316 1 88.94 139 ASN B N 1
ATOM 5658 C CA . ASN B 1 139 ? 0.063 -17.828 8.641 1 88.94 139 ASN B CA 1
ATOM 5659 C C . ASN B 1 139 ? -0.873 -18.328 9.742 1 88.94 139 ASN B C 1
ATOM 5661 O O . ASN B 1 139 ? -1.744 -17.594 10.203 1 88.94 139 ASN B O 1
ATOM 5665 N N . ALA B 1 140 ? -0.661 -19.484 10.211 1 93.38 140 ALA B N 1
ATOM 5666 C CA . ALA B 1 140 ? -1.568 -20.172 11.125 1 93.38 140 ALA B CA 1
ATOM 5667 C C . ALA B 1 140 ? -1.623 -19.469 12.477 1 93.38 140 ALA B C 1
ATOM 5669 O O . ALA B 1 140 ? -2.682 -19.406 13.102 1 93.38 140 ALA B O 1
ATOM 5670 N N . GLU B 1 141 ? -0.564 -18.969 12.922 1 92.44 141 GLU B N 1
ATOM 5671 C CA . GLU B 1 141 ? -0.487 -18.344 14.234 1 92.44 141 GLU B CA 1
ATOM 5672 C C . GLU B 1 141 ? -1.394 -17.109 14.32 1 92.44 141 GLU B C 1
ATOM 5674 O O . GLU B 1 141 ? -2.24 -17.031 15.211 1 92.44 141 GLU B O 1
ATOM 5679 N N . PHE B 1 142 ? -1.234 -16.234 13.375 1 91.88 142 PHE B N 1
ATOM 5680 C CA . PHE B 1 142 ? -2.047 -15.031 13.391 1 91.88 142 PHE B CA 1
ATOM 5681 C C . PHE B 1 142 ? -3.492 -15.344 13.023 1 91.88 142 PHE B C 1
ATOM 5683 O O . PHE B 1 142 ? -4.422 -14.719 13.547 1 91.88 142 PHE B O 1
ATOM 5690 N N . ALA B 1 143 ? -3.703 -16.203 12.109 1 96 143 ALA B N 1
ATOM 5691 C CA . ALA B 1 143 ? -5.066 -16.625 11.789 1 96 143 ALA B CA 1
ATOM 5692 C C . ALA B 1 143 ? -5.797 -17.125 13.031 1 96 143 ALA B C 1
ATOM 5694 O O . ALA B 1 143 ? -6.941 -16.734 13.281 1 96 143 ALA B O 1
ATOM 5695 N N . LEU B 1 144 ? -5.082 -17.969 13.82 1 96.62 144 LEU B N 1
ATOM 5696 C CA . LEU B 1 144 ? -5.652 -18.5 15.055 1 96.62 144 LEU B CA 1
ATOM 5697 C C . LEU B 1 144 ? -5.926 -17.375 16.062 1 96.62 144 LEU B C 1
ATOM 5699 O O . LEU B 1 144 ? -6.984 -17.359 16.688 1 96.62 144 LEU B O 1
ATOM 5703 N N . LYS B 1 145 ? -5.027 -16.5 16.203 1 95.94 145 LYS B N 1
ATOM 5704 C CA . LYS B 1 145 ? -5.176 -15.383 17.125 1 95.94 145 LYS B CA 1
ATOM 5705 C C . LYS B 1 145 ? -6.438 -14.578 16.812 1 95.94 145 LYS B C 1
ATOM 5707 O O . LYS B 1 145 ? -7.27 -14.359 17.688 1 95.94 145 LYS B O 1
ATOM 5712 N N . TYR B 1 146 ? -6.586 -14.25 15.586 1 97 146 TYR B N 1
ATOM 5713 C CA . TYR B 1 146 ? -7.664 -13.328 15.242 1 97 146 TYR B CA 1
ATOM 5714 C C . TYR B 1 146 ? -9.008 -14.047 15.219 1 97 146 TYR B C 1
ATOM 5716 O O . TYR B 1 146 ? -10.023 -13.492 15.648 1 97 146 TYR B O 1
ATOM 5724 N N . HIS B 1 147 ? -9.094 -15.227 14.727 1 97.75 147 HIS B N 1
ATOM 5725 C CA . HIS B 1 147 ? -10.344 -15.977 14.82 1 97.75 147 HIS B CA 1
ATOM 5726 C C . HIS B 1 147 ? -10.727 -16.234 16.266 1 97.75 147 HIS B C 1
ATOM 5728 O O . HIS B 1 147 ? -11.914 -16.234 16.609 1 97.75 147 HIS B O 1
ATOM 5734 N N . THR B 1 148 ? -9.734 -16.5 17.125 1 98.12 148 THR B N 1
ATOM 5735 C CA . THR B 1 148 ? -10.008 -16.703 18.547 1 98.12 148 THR B CA 1
ATOM 5736 C C . THR B 1 148 ? -10.523 -15.414 19.188 1 98.12 148 THR B C 1
ATOM 5738 O O . THR B 1 148 ? -11.484 -15.445 19.969 1 98.12 148 THR B O 1
ATOM 5741 N N . GLN B 1 149 ? -9.906 -14.32 18.859 1 97.75 149 GLN B N 1
ATOM 5742 C CA . GLN B 1 149 ? -10.391 -13.039 19.359 1 97.75 149 GLN B CA 1
ATOM 5743 C C . GLN B 1 149 ? -11.82 -12.773 18.891 1 97.75 149 GLN B C 1
ATOM 5745 O O . GLN B 1 149 ? -12.648 -12.281 19.656 1 97.75 149 GLN B O 1
ATOM 5750 N N . ALA B 1 150 ? -12.102 -13.047 17.625 1 98.19 150 ALA B N 1
ATOM 5751 C CA . ALA B 1 150 ? -13.453 -12.891 17.109 1 98.19 150 ALA B CA 1
ATOM 5752 C C . ALA B 1 150 ? -14.438 -13.766 17.875 1 98.19 150 ALA B C 1
ATOM 5754 O O . ALA B 1 150 ? -15.508 -13.297 18.281 1 98.19 150 ALA B O 1
ATOM 5755 N N . TYR B 1 151 ? -14.102 -14.977 18.141 1 97.94 151 TYR B N 1
ATOM 5756 C CA . TYR B 1 151 ? -14.938 -15.914 18.891 1 97.94 151 TYR B CA 1
ATOM 5757 C C . TYR B 1 151 ? -15.258 -15.383 20.281 1 97.94 151 TYR B C 1
ATOM 5759 O O . TYR B 1 151 ? -16.422 -15.344 20.688 1 97.94 151 TYR B O 1
ATOM 5767 N N . GLU B 1 152 ? -14.211 -15 20.984 1 97.75 152 GLU B N 1
ATOM 5768 C CA . GLU B 1 152 ? -14.375 -14.516 22.344 1 97.75 152 GLU B CA 1
ATOM 5769 C C . GLU B 1 152 ? -15.266 -13.281 22.406 1 97.75 152 GLU B C 1
ATOM 5771 O O . GLU B 1 152 ? -16.125 -13.164 23.266 1 97.75 152 GLU B O 1
ATOM 5776 N N . LEU B 1 153 ? -15.062 -12.469 21.438 1 97.38 153 LEU B N 1
ATOM 5777 C CA . LEU B 1 153 ? -15.844 -11.242 21.438 1 97.38 153 LEU B CA 1
ATOM 5778 C C . LEU B 1 153 ? -17.297 -11.516 21.062 1 97.38 153 LEU B C 1
ATOM 5780 O O . LEU B 1 153 ? -18.219 -10.953 21.672 1 97.38 153 LEU B O 1
ATOM 5784 N N . TYR B 1 154 ? -17.531 -12.305 20.109 1 97.62 154 TYR B N 1
ATOM 5785 C CA . TYR B 1 154 ? -18.906 -12.664 19.75 1 97.62 154 TYR B CA 1
ATOM 5786 C C . TYR B 1 154 ? -19.594 -13.375 20.891 1 97.62 154 TYR B C 1
ATOM 5788 O O . TYR B 1 154 ? -20.781 -13.156 21.141 1 97.62 154 TYR B O 1
ATOM 5796 N N . LYS B 1 155 ? -18.875 -14.234 21.547 1 96.69 155 LYS B N 1
ATOM 5797 C CA . LYS B 1 155 ? -19.422 -14.914 22.719 1 96.69 155 LYS B CA 1
ATOM 5798 C C . LYS B 1 155 ? -19.828 -13.914 23.797 1 96.69 155 LYS B C 1
ATOM 5800 O O . LYS B 1 155 ? -20.906 -14.016 24.375 1 96.69 155 LYS B O 1
ATOM 5805 N N . LYS B 1 156 ? -18.984 -12.992 24.031 1 96.75 156 LYS B N 1
ATOM 5806 C CA . LYS B 1 156 ? -19.25 -11.945 25.016 1 96.75 156 LYS B CA 1
ATOM 5807 C C . LYS B 1 156 ? -20.484 -11.125 24.625 1 96.75 156 LYS B C 1
ATOM 5809 O O . LYS B 1 156 ? -21.25 -10.695 25.484 1 96.75 156 LYS B O 1
ATOM 5814 N N . LEU B 1 157 ? -20.656 -10.953 23.344 1 96.5 157 LEU B N 1
ATOM 5815 C CA . LEU B 1 157 ? -21.766 -10.148 22.828 1 96.5 157 LEU B CA 1
ATOM 5816 C C . LEU B 1 157 ? -23.047 -10.969 22.766 1 96.5 157 LEU B C 1
ATOM 5818 O O . LEU B 1 157 ? -24.125 -10.422 22.5 1 96.5 157 LEU B O 1
ATOM 5822 N N . GLY B 1 158 ? -22.938 -12.266 22.984 1 95.88 158 GLY B N 1
ATOM 5823 C CA . GLY B 1 158 ? -24.094 -13.148 22.953 1 95.88 158 GLY B CA 1
ATOM 5824 C C . GLY B 1 158 ? -24.484 -13.539 21.531 1 95.88 158 GLY B C 1
ATOM 5825 O O . GLY B 1 158 ? -25.594 -14.055 21.312 1 95.88 158 GLY B O 1
ATOM 5826 N N . ASN B 1 159 ? -23.672 -13.242 20.531 1 96.25 159 ASN B N 1
ATOM 5827 C CA . ASN B 1 159 ? -23.938 -13.641 19.156 1 96.25 159 ASN B CA 1
ATOM 5828 C C . ASN B 1 159 ? -23.406 -15.031 18.859 1 96.25 159 ASN B C 1
ATOM 5830 O O . ASN B 1 159 ? -22.359 -15.172 18.203 1 96.25 159 ASN B O 1
ATOM 5834 N N . GLN B 1 160 ? -24.125 -16.047 19.141 1 95.62 160 GLN B N 1
ATOM 5835 C CA . GLN B 1 160 ? -23.688 -17.422 19.078 1 95.62 160 GLN B CA 1
ATOM 5836 C C . GLN B 1 160 ? -23.516 -17.891 17.641 1 95.62 160 GLN B C 1
ATOM 5838 O O . GLN B 1 160 ? -22.625 -18.688 17.344 1 95.62 160 GLN B O 1
ATOM 5843 N N . ASN B 1 161 ? -24.344 -17.422 16.828 1 95.5 161 ASN B N 1
ATOM 5844 C CA . ASN B 1 161 ? -24.266 -17.781 15.414 1 95.5 161 ASN B CA 1
ATOM 5845 C C . ASN B 1 161 ? -22.922 -17.375 14.812 1 95.5 161 ASN B C 1
ATOM 5847 O O . ASN B 1 161 ? -22.266 -18.188 14.148 1 95.5 161 ASN B O 1
ATOM 5851 N N . LYS B 1 162 ? -22.531 -16.141 15.047 1 95.94 162 LYS B N 1
ATOM 5852 C CA . LYS B 1 162 ? -21.25 -15.664 14.539 1 95.94 162 LYS B CA 1
ATOM 5853 C C . LYS B 1 162 ? -20.094 -16.312 15.297 1 95.94 162 LYS B C 1
ATOM 5855 O O . LYS B 1 162 ? -19.031 -16.547 14.719 1 95.94 162 LYS B O 1
ATOM 5860 N N . ALA B 1 163 ? -20.297 -16.625 16.562 1 97.06 163 ALA B N 1
ATOM 5861 C CA . ALA B 1 163 ? -19.281 -17.344 17.328 1 97.06 163 ALA B CA 1
ATOM 5862 C C . ALA B 1 163 ? -19.016 -18.719 16.719 1 97.06 163 ALA B C 1
ATOM 5864 O O . ALA B 1 163 ? -17.859 -19.156 16.672 1 97.06 163 ALA B O 1
ATOM 5865 N N . ALA B 1 164 ? -20.078 -19.344 16.281 1 97.69 164 ALA B N 1
ATOM 5866 C CA . ALA B 1 164 ? -19.938 -20.656 15.648 1 97.69 164 ALA B CA 1
ATOM 5867 C C . ALA B 1 164 ? -19.125 -20.578 14.359 1 97.69 164 ALA B C 1
ATOM 5869 O O . ALA B 1 164 ? -18.344 -21.484 14.047 1 97.69 164 ALA B O 1
ATOM 5870 N N . VAL B 1 165 ? -19.297 -19.5 13.609 1 97 165 VAL B N 1
ATOM 5871 C CA . VAL B 1 165 ? -18.516 -19.266 12.398 1 97 165 VAL B CA 1
ATOM 5872 C C . VAL B 1 165 ? -17.031 -19.156 12.75 1 97 165 VAL B C 1
ATOM 5874 O O . VAL B 1 165 ? -16.188 -19.734 12.07 1 97 165 VAL B O 1
ATOM 5877 N N . SER B 1 166 ? -16.734 -18.469 13.812 1 97.81 166 SER B N 1
ATOM 5878 C CA . SER B 1 166 ? -15.352 -18.344 14.273 1 97.81 166 SER B CA 1
ATOM 5879 C C . SER B 1 166 ? -14.781 -19.688 14.688 1 97.81 166 SER B C 1
ATOM 5881 O O . SER B 1 166 ? -13.609 -19.984 14.453 1 97.81 166 SER B O 1
ATOM 5883 N N . LEU B 1 167 ? -15.609 -20.516 15.297 1 98.06 167 LEU B N 1
ATOM 5884 C CA . LEU B 1 167 ? -15.172 -21.859 15.68 1 98.06 167 LEU B CA 1
ATOM 5885 C C . LEU B 1 167 ? -14.805 -22.672 14.445 1 98.06 167 LEU B C 1
ATOM 5887 O O . LEU B 1 167 ? -13.805 -23.406 14.453 1 98.06 167 LEU B O 1
ATOM 5891 N N . ASN B 1 168 ? -15.617 -22.578 13.477 1 98.12 168 ASN B N 1
ATOM 5892 C CA . ASN B 1 168 ? -15.305 -23.25 12.219 1 98.12 168 ASN B CA 1
ATOM 5893 C C . ASN B 1 168 ? -13.969 -22.766 11.648 1 98.12 168 ASN B C 1
ATOM 5895 O O . ASN B 1 168 ? -13.188 -23.578 11.148 1 98.12 168 ASN B O 1
ATOM 5899 N N . GLY B 1 169 ? -13.766 -21.422 11.711 1 98.06 169 GLY B N 1
ATOM 5900 C CA . GLY B 1 169 ? -12.492 -20.875 11.281 1 98.06 169 GLY B CA 1
ATOM 5901 C C . GLY B 1 169 ? -11.312 -21.422 12.062 1 98.06 169 GLY B C 1
ATOM 5902 O O . GLY B 1 169 ? -10.289 -21.797 11.484 1 98.06 169 GLY B O 1
ATOM 5903 N N . ILE B 1 170 ? -11.461 -21.578 13.344 1 98 170 ILE B N 1
ATOM 5904 C CA . ILE B 1 170 ? -10.414 -22.141 14.195 1 98 170 ILE B CA 1
ATOM 5905 C C . ILE B 1 170 ? -10.141 -23.594 13.797 1 98 170 ILE B C 1
ATOM 5907 O O . ILE B 1 170 ? -8.984 -24.016 13.711 1 98 170 ILE B O 1
ATOM 5911 N N . GLY B 1 171 ? -11.203 -24.312 13.539 1 98.62 171 GLY B N 1
ATOM 5912 C CA . GLY B 1 171 ? -11.031 -25.656 13.031 1 98.62 171 GLY B CA 1
ATOM 5913 C C . GLY B 1 171 ? -10.219 -25.734 11.758 1 98.62 171 GLY B C 1
ATOM 5914 O O . GLY B 1 171 ? -9.328 -26.578 11.625 1 98.62 171 GLY B O 1
ATOM 5915 N N . LEU B 1 172 ? -10.5 -24.859 10.828 1 98.25 172 LEU B N 1
ATOM 5916 C CA . LEU B 1 172 ? -9.781 -24.812 9.562 1 98.25 172 LEU B CA 1
ATOM 5917 C C . LEU B 1 172 ? -8.297 -24.547 9.789 1 98.25 172 LEU B C 1
ATOM 5919 O O . LEU B 1 172 ? -7.453 -25.078 9.062 1 98.25 172 LEU B O 1
ATOM 5923 N N . ILE B 1 173 ? -7.965 -23.734 10.758 1 97.25 173 ILE B N 1
ATOM 5924 C CA . ILE B 1 173 ? -6.566 -23.406 11.047 1 97.25 173 ILE B CA 1
ATOM 5925 C C . ILE B 1 173 ? -5.855 -24.656 11.578 1 97.25 173 ILE B C 1
ATOM 5927 O O . ILE B 1 173 ? -4.719 -24.938 11.195 1 97.25 173 ILE B O 1
ATOM 5931 N N . TYR B 1 174 ? -6.5 -25.359 12.422 1 97.69 174 TYR B N 1
ATOM 5932 C CA . TYR B 1 174 ? -5.898 -26.594 12.922 1 97.69 174 TYR B CA 1
ATOM 5933 C C . TYR B 1 174 ? -5.777 -27.641 11.812 1 97.69 174 TYR B C 1
ATOM 5935 O O . TYR B 1 174 ? -4.832 -28.422 11.797 1 97.69 174 TYR B O 1
ATOM 5943 N N . GLN B 1 175 ? -6.746 -27.625 10.914 1 97.38 175 GLN B N 1
ATOM 5944 C CA . GLN B 1 175 ? -6.613 -28.453 9.719 1 97.38 175 GLN B CA 1
ATOM 5945 C C . GLN B 1 175 ? -5.387 -28.062 8.906 1 97.38 175 GLN B C 1
ATOM 5947 O O . GLN B 1 175 ? -4.633 -28.922 8.453 1 97.38 175 GLN B O 1
ATOM 5952 N N . LEU B 1 176 ? -5.195 -26.797 8.734 1 94.81 176 LEU B N 1
ATOM 5953 C CA . LEU B 1 176 ? -4.031 -26.281 8.031 1 94.81 176 LEU B CA 1
ATOM 5954 C C . LEU B 1 176 ? -2.74 -26.719 8.719 1 94.81 176 LEU B C 1
ATOM 5956 O O . LEU B 1 176 ? -1.733 -26.969 8.047 1 94.81 176 LEU B O 1
ATOM 5960 N N . LYS B 1 177 ? -2.785 -26.906 10.031 1 95.19 177 LYS B N 1
ATOM 5961 C CA . LYS B 1 177 ? -1.637 -27.328 10.828 1 95.19 177 LYS B CA 1
ATOM 5962 C C . LYS B 1 177 ? -1.509 -28.859 10.844 1 95.19 177 LYS B C 1
ATOM 5964 O O . LYS B 1 177 ? -0.642 -29.406 11.531 1 95.19 177 LYS B O 1
ATOM 5969 N N . ASN B 1 178 ? -2.395 -29.531 10.172 1 96.44 178 ASN B N 1
ATOM 5970 C CA . ASN B 1 178 ? -2.471 -30.984 10.117 1 96.44 178 ASN B CA 1
ATOM 5971 C C . ASN B 1 178 ? -2.787 -31.594 11.484 1 96.44 178 ASN B C 1
ATOM 5973 O O . ASN B 1 178 ? -2.328 -32.688 11.805 1 96.44 178 ASN B O 1
ATOM 5977 N N . GLU B 1 179 ? -3.359 -30.797 12.312 1 97.5 179 GLU B N 1
ATOM 5978 C CA . GLU B 1 179 ? -3.887 -31.266 13.594 1 97.5 179 GLU B CA 1
ATOM 5979 C C . GLU B 1 179 ? -5.371 -31.609 13.477 1 97.5 179 GLU B C 1
ATOM 5981 O O . GLU B 1 179 ? -6.215 -30.922 14.062 1 97.5 179 GLU B O 1
ATOM 5986 N N . PHE B 1 180 ? -5.695 -32.688 12.93 1 98.06 180 PHE B N 1
ATOM 5987 C CA . PHE B 1 180 ? -7.031 -33.031 12.453 1 98.06 180 PHE B CA 1
ATOM 5988 C C . PHE B 1 180 ? -7.949 -33.375 13.625 1 98.06 180 PHE B C 1
ATOM 5990 O O . PHE B 1 180 ? -9.148 -33.094 13.578 1 98.06 180 PHE B O 1
ATOM 5997 N N . ARG B 1 181 ? -7.418 -33.969 14.625 1 97.56 181 ARG B N 1
ATOM 5998 C CA . ARG B 1 181 ? -8.234 -34.281 15.797 1 97.56 181 ARG B CA 1
ATOM 5999 C C . ARG B 1 181 ? -8.773 -33 16.422 1 97.56 181 ARG B C 1
ATOM 6001 O O . ARG B 1 181 ? -9.953 -32.906 16.75 1 97.56 181 ARG B O 1
ATOM 6008 N N . LYS B 1 182 ? -7.918 -32.031 16.625 1 97.88 182 LYS B N 1
ATOM 6009 C CA . LYS B 1 182 ? -8.32 -30.734 17.172 1 97.88 182 LYS B CA 1
ATOM 6010 C C . LYS B 1 182 ? -9.289 -30.016 16.219 1 97.88 182 LYS B C 1
ATOM 6012 O O . LYS B 1 182 ? -10.281 -29.438 16.656 1 97.88 182 LYS B O 1
ATOM 6017 N N . ALA B 1 183 ? -8.961 -30.031 14.953 1 98.62 183 ALA B N 1
ATOM 6018 C CA . ALA B 1 183 ? -9.836 -29.438 13.953 1 98.62 183 ALA B CA 1
ATOM 6019 C C . ALA B 1 183 ? -11.258 -29.984 14.062 1 98.62 183 ALA B C 1
ATOM 6021 O O . ALA B 1 183 ? -12.227 -29.219 14.133 1 98.62 183 ALA B O 1
ATOM 6022 N N . ASN B 1 184 ? -11.367 -31.297 14.18 1 98.62 184 ASN B N 1
ATOM 6023 C CA . ASN B 1 184 ? -12.664 -31.969 14.242 1 98.62 184 ASN B CA 1
ATOM 6024 C C . ASN B 1 184 ? -13.438 -31.562 15.492 1 98.62 184 ASN B C 1
ATOM 6026 O O . ASN B 1 184 ? -14.664 -31.422 15.453 1 98.62 184 ASN B O 1
ATOM 6030 N N . ALA B 1 185 ? -12.695 -31.422 16.578 1 98.56 185 ALA B N 1
ATOM 6031 C CA . ALA B 1 185 ? -13.344 -30.969 17.812 1 98.56 185 ALA B CA 1
ATOM 6032 C C . ALA B 1 185 ? -14 -29.609 17.625 1 98.56 185 ALA B C 1
ATOM 6034 O O . ALA B 1 185 ? -15.133 -29.391 18.078 1 98.56 185 ALA B O 1
ATOM 6035 N N . TYR B 1 186 ? -13.328 -28.75 17 1 98.69 186 TYR B N 1
ATOM 6036 C CA . TYR B 1 186 ? -13.867 -27.406 16.797 1 98.69 186 TYR B CA 1
ATOM 6037 C C . TYR B 1 186 ? -15 -27.422 15.766 1 98.69 186 TYR B C 1
ATOM 6039 O O . TYR B 1 186 ? -15.992 -26.703 15.914 1 98.69 186 TYR B O 1
ATOM 6047 N N . PHE B 1 187 ? -14.891 -28.203 14.703 1 98.75 187 PHE B N 1
ATOM 6048 C CA . PHE B 1 187 ? -15.984 -28.344 13.75 1 98.75 187 PHE B CA 1
ATOM 6049 C C . PHE B 1 187 ? -17.234 -28.875 14.43 1 98.75 187 PHE B C 1
ATOM 6051 O O . PHE B 1 187 ? -18.344 -28.406 14.156 1 98.75 187 PHE B O 1
ATOM 6058 N N . ASN B 1 188 ? -17.016 -29.844 15.297 1 98.5 188 ASN B N 1
ATOM 6059 C CA . ASN B 1 188 ? -18.141 -30.422 16 1 98.5 188 ASN B CA 1
ATOM 6060 C C . ASN B 1 188 ? -18.797 -29.406 16.938 1 98.5 188 ASN B C 1
ATOM 6062 O O . ASN B 1 188 ? -20.016 -29.391 17.094 1 98.5 188 ASN B O 1
ATOM 6066 N N . GLN B 1 189 ? -18 -28.578 17.562 1 98.25 189 GLN B N 1
ATOM 6067 C CA . GLN B 1 189 ? -18.562 -27.5 18.359 1 98.25 189 GLN B CA 1
ATOM 6068 C C . GLN B 1 189 ? -19.359 -26.531 17.5 1 98.25 189 GLN B C 1
ATOM 6070 O O . GLN B 1 189 ? -20.453 -26.125 17.875 1 98.25 189 GLN B O 1
ATOM 6075 N N . ALA B 1 190 ? -18.797 -26.172 16.344 1 98.44 190 ALA B N 1
ATOM 6076 C CA . ALA B 1 190 ? -19.516 -25.281 15.406 1 98.44 190 ALA B CA 1
ATOM 6077 C C . ALA B 1 190 ? -20.828 -25.906 14.953 1 98.44 190 ALA B C 1
ATOM 6079 O O . ALA B 1 190 ? -21.844 -25.234 14.875 1 98.44 190 ALA B O 1
ATOM 6080 N N . LEU B 1 191 ? -20.828 -27.219 14.734 1 98.12 191 LEU B N 1
ATOM 6081 C CA . LEU B 1 191 ? -22 -27.953 14.289 1 98.12 191 LEU B CA 1
ATOM 6082 C C . LEU B 1 191 ? -23.094 -27.922 15.359 1 98.12 191 LEU B C 1
ATOM 6084 O O . LEU B 1 191 ? -24.281 -27.75 15.039 1 98.12 191 LEU B O 1
ATOM 6088 N N . SER B 1 192 ? -22.719 -28.125 16.562 1 97.62 192 SER B N 1
ATOM 6089 C CA . SER B 1 192 ? -23.672 -28.125 17.672 1 97.62 192 SER B CA 1
ATOM 6090 C C . SER B 1 192 ? -24.406 -26.797 17.766 1 97.62 192 SER B C 1
ATOM 6092 O O . SER B 1 192 ? -25.641 -26.766 17.875 1 97.62 192 SER B O 1
ATOM 6094 N N . ILE B 1 193 ? -23.625 -25.75 17.656 1 97.25 193 ILE B N 1
ATOM 6095 C CA . ILE B 1 193 ? -24.234 -24.422 17.766 1 97.25 193 ILE B CA 1
ATOM 6096 C C . ILE B 1 193 ? -25.047 -24.125 16.516 1 97.25 193 ILE B C 1
ATOM 6098 O O . ILE B 1 193 ? -26.172 -23.625 16.594 1 97.25 193 ILE B O 1
ATOM 6102 N N . ALA B 1 194 ? -24.516 -24.453 15.359 1 97.44 194 ALA B N 1
ATOM 6103 C CA . ALA B 1 194 ? -25.188 -24.188 14.094 1 97.44 194 ALA B CA 1
ATOM 6104 C C . ALA B 1 194 ? -26.531 -24.906 14.016 1 97.44 194 ALA B C 1
ATOM 6106 O O . ALA B 1 194 ? -27.484 -24.406 13.438 1 97.44 194 ALA B O 1
ATOM 6107 N N . GLY B 1 195 ? -26.578 -26.078 14.555 1 96.38 195 GLY B N 1
ATOM 6108 C CA . GLY B 1 195 ? -27.828 -26.828 14.625 1 96.38 195 GLY B CA 1
ATOM 6109 C C . GLY B 1 195 ? -28.891 -26.141 15.453 1 96.38 195 GLY B C 1
ATOM 6110 O O . GLY B 1 195 ? -30.062 -26.094 15.062 1 96.38 195 GLY B O 1
ATOM 6111 N N . GLN B 1 196 ? -28.5 -25.594 16.516 1 95.69 196 GLN B N 1
ATOM 6112 C CA . GLN B 1 196 ? -29.422 -24.875 17.391 1 95.69 196 GLN B CA 1
ATOM 6113 C C . GLN B 1 196 ? -30.016 -23.656 16.719 1 95.69 196 GLN B C 1
ATOM 6115 O O . GLN B 1 196 ? -31.188 -23.328 16.922 1 95.69 196 GLN B O 1
ATOM 6120 N N . TYR B 1 197 ? -29.234 -23.109 15.828 1 94.62 197 TYR B N 1
ATOM 6121 C CA . TYR B 1 197 ? -29.656 -21.859 15.211 1 94.62 197 TYR B CA 1
ATOM 6122 C C . TYR B 1 197 ? -30.078 -22.078 13.758 1 94.62 197 TYR B C 1
ATOM 6124 O O . TYR B 1 197 ? -30.297 -21.125 13.016 1 94.62 197 TYR B O 1
ATOM 6132 N N . LYS B 1 198 ? -30.078 -23.328 13.305 1 94.38 198 LYS B N 1
ATOM 6133 C CA . LYS B 1 198 ? -30.547 -23.75 11.984 1 94.38 198 LYS B CA 1
ATOM 6134 C C . LYS B 1 198 ? -29.75 -23.047 10.883 1 94.38 198 LYS B C 1
ATOM 6136 O O . LYS B 1 198 ? -30.328 -22.609 9.891 1 94.38 198 LYS B O 1
ATOM 6141 N N . ASN B 1 199 ? -28.484 -22.812 11.102 1 96.31 199 ASN B N 1
ATOM 6142 C CA . ASN B 1 199 ? -27.578 -22.266 10.094 1 96.31 199 ASN B CA 1
ATOM 6143 C C . ASN B 1 199 ? -27.109 -23.344 9.117 1 96.31 199 ASN B C 1
ATOM 6145 O O . ASN B 1 199 ? -26 -23.859 9.25 1 96.31 199 ASN B O 1
ATOM 6149 N N . GLN B 1 200 ? -27.859 -23.562 8.094 1 97.06 200 GLN B N 1
ATOM 6150 C CA . GLN B 1 200 ? -27.641 -24.656 7.156 1 97.06 200 GLN B CA 1
ATOM 6151 C C . GLN B 1 200 ? -26.312 -24.484 6.426 1 97.06 200 GLN B C 1
ATOM 6153 O O . GLN B 1 200 ? -25.609 -25.469 6.148 1 97.06 200 GLN B O 1
ATOM 6158 N N . ALA B 1 201 ? -26 -23.25 6.121 1 96.25 201 ALA B N 1
ATOM 6159 C CA . ALA B 1 201 ? -24.75 -22.984 5.422 1 96.25 201 ALA B CA 1
ATOM 6160 C C . ALA B 1 201 ? -23.547 -23.406 6.266 1 96.25 201 ALA B C 1
ATOM 6162 O O . ALA B 1 201 ? -22.609 -24.047 5.754 1 96.25 201 ALA B O 1
ATOM 6163 N N . LEU B 1 202 ? -23.609 -23.109 7.531 1 97.06 202 LEU B N 1
ATOM 6164 C CA . LEU B 1 202 ? -22.516 -23.438 8.422 1 97.06 202 LEU B CA 1
ATOM 6165 C C . LEU B 1 202 ? -22.453 -24.938 8.672 1 97.06 202 LEU B C 1
ATOM 6167 O O . LEU B 1 202 ? -21.375 -25.516 8.789 1 97.06 202 LEU B O 1
ATOM 6171 N N . ILE B 1 203 ? -23.609 -25.578 8.805 1 98 203 ILE B N 1
ATOM 6172 C CA . ILE B 1 203 ? -23.656 -27.031 8.984 1 98 203 ILE B CA 1
ATOM 6173 C C . ILE B 1 203 ? -23.016 -27.719 7.785 1 98 203 ILE B C 1
ATOM 6175 O O . ILE B 1 203 ? -22.141 -28.578 7.953 1 98 203 ILE B O 1
ATOM 6179 N N . SER B 1 204 ? -23.406 -27.297 6.617 1 98.38 204 SER B N 1
ATOM 6180 C CA . SER B 1 204 ? -22.828 -27.875 5.398 1 98.38 204 SER B CA 1
ATOM 6181 C C . SER B 1 204 ? -21.328 -27.688 5.355 1 98.38 204 SER B C 1
ATOM 6183 O O . SER B 1 204 ? -20.578 -28.625 5.055 1 98.38 204 SER B O 1
ATOM 6185 N N . ALA B 1 205 ? -20.859 -26.484 5.66 1 98 205 ALA B N 1
ATOM 6186 C CA . ALA B 1 205 ? -19.438 -26.172 5.629 1 98 205 ALA B CA 1
ATOM 6187 C C . ALA B 1 205 ? -18.672 -27.031 6.641 1 98 205 ALA B C 1
ATOM 6189 O O . ALA B 1 205 ? -17.594 -27.531 6.34 1 98 205 ALA B O 1
ATOM 6190 N N . ALA B 1 206 ? -19.188 -27.156 7.812 1 98.44 206 ALA B N 1
ATOM 6191 C CA . ALA B 1 206 ? -18.531 -27.922 8.867 1 98.44 206 ALA B CA 1
ATOM 6192 C C . ALA B 1 206 ? -18.406 -29.391 8.484 1 98.44 206 ALA B C 1
ATOM 6194 O O . ALA B 1 206 ? -17.359 -30.016 8.688 1 98.44 206 ALA B O 1
ATOM 6195 N N . TYR B 1 207 ? -19.438 -29.953 7.902 1 98.69 207 TYR B N 1
ATOM 6196 C CA . TYR B 1 207 ? -19.375 -31.344 7.445 1 98.69 207 TYR B CA 1
ATOM 6197 C C . TYR B 1 207 ? -18.359 -31.5 6.316 1 98.69 207 TYR B C 1
ATOM 6199 O O . TYR B 1 207 ? -17.641 -32.5 6.254 1 98.69 207 TYR B O 1
ATOM 6207 N N . ASN B 1 208 ? -18.391 -30.578 5.43 1 98.56 208 ASN B N 1
ATOM 6208 C CA . ASN B 1 208 ? -17.375 -30.594 4.383 1 98.56 208 ASN B CA 1
ATOM 6209 C C . ASN B 1 208 ? -15.961 -30.609 4.969 1 98.56 208 ASN B C 1
ATOM 6211 O O . ASN B 1 208 ? -15.109 -31.391 4.531 1 98.56 208 ASN B O 1
ATOM 6215 N N . ASN B 1 209 ? -15.773 -29.781 5.949 1 98.62 209 ASN B N 1
ATOM 6216 C CA . ASN B 1 209 ? -14.461 -29.688 6.582 1 98.62 209 ASN B CA 1
ATOM 6217 C C . ASN B 1 209 ? -14.102 -30.984 7.32 1 98.62 209 ASN B C 1
ATOM 6219 O O . ASN B 1 209 ? -12.953 -31.406 7.305 1 98.62 209 ASN B O 1
ATOM 6223 N N . LEU B 1 210 ? -15.07 -31.578 7.918 1 98.69 210 LEU B N 1
ATOM 6224 C CA . LEU B 1 210 ? -14.859 -32.875 8.547 1 98.69 210 LEU B CA 1
ATOM 6225 C C . LEU B 1 210 ? -14.469 -33.938 7.5 1 98.69 210 LEU B C 1
ATOM 6227 O O . LEU B 1 210 ? -13.586 -34.75 7.742 1 98.69 210 LEU B O 1
ATOM 6231 N N . GLY B 1 211 ? -15.148 -33.875 6.371 1 98.81 211 GLY B N 1
ATOM 6232 C CA . GLY B 1 211 ? -14.789 -34.75 5.273 1 98.81 211 GLY B CA 1
ATOM 6233 C C . GLY B 1 211 ? -13.367 -34.562 4.797 1 98.81 211 GLY B C 1
ATOM 6234 O O . GLY B 1 211 ? -12.641 -35.531 4.59 1 98.81 211 GLY B O 1
ATOM 6235 N N . ILE B 1 212 ? -12.953 -33.344 4.66 1 98.5 212 ILE B N 1
ATOM 6236 C CA . ILE B 1 212 ? -11.602 -33.031 4.223 1 98.5 212 ILE B CA 1
ATOM 6237 C C . ILE B 1 212 ? -10.594 -33.531 5.254 1 98.5 212 ILE B C 1
ATOM 6239 O O . ILE B 1 212 ? -9.555 -34.094 4.895 1 98.5 212 ILE B O 1
ATOM 6243 N N . SER B 1 213 ? -10.891 -33.406 6.543 1 98.25 213 SER B N 1
ATOM 6244 C CA . SER B 1 213 ? -10.039 -33.938 7.598 1 98.25 213 SER B CA 1
ATOM 6245 C C . SER B 1 213 ? -9.906 -35.469 7.465 1 98.25 213 SER B C 1
ATOM 6247 O O . SER B 1 213 ? -8.805 -36 7.582 1 98.25 213 SER B O 1
ATOM 6249 N N . SER B 1 214 ? -10.961 -36.062 7.18 1 98.56 214 SER B N 1
ATOM 6250 C CA . SER B 1 214 ? -10.961 -37.531 7.031 1 98.56 214 SER B CA 1
ATOM 6251 C C . SER B 1 214 ? -10.164 -37.938 5.809 1 98.56 214 SER B C 1
ATOM 6253 O O . SER B 1 214 ? -9.453 -38.969 5.848 1 98.56 214 SER B O 1
ATOM 6255 N N . ASN B 1 215 ? -10.312 -37.219 4.707 1 98.38 215 ASN B N 1
ATOM 6256 C CA . ASN B 1 215 ? -9.461 -37.469 3.543 1 98.38 215 ASN B CA 1
ATOM 6257 C C . ASN B 1 215 ? -7.984 -37.438 3.906 1 98.38 215 ASN B C 1
ATOM 6259 O O . ASN B 1 215 ? -7.215 -38.312 3.506 1 98.38 215 ASN B O 1
ATOM 6263 N N . ASN B 1 216 ? -7.656 -36.469 4.723 1 97.5 216 ASN B N 1
ATOM 6264 C CA . ASN B 1 216 ? -6.254 -36.219 5.043 1 97.5 216 ASN B CA 1
ATOM 6265 C C . ASN B 1 216 ? -5.719 -37.281 6.023 1 97.5 216 ASN B C 1
ATOM 6267 O O . ASN B 1 216 ? -4.512 -37.5 6.105 1 97.5 216 ASN B O 1
ATOM 6271 N N . THR B 1 217 ? -6.613 -37.969 6.711 1 97.62 217 THR B N 1
ATOM 6272 C CA . THR B 1 217 ? -6.207 -39.031 7.609 1 97.62 217 THR B CA 1
ATOM 6273 C C . THR B 1 217 ? -6.449 -40.406 6.961 1 97.62 217 THR B C 1
ATOM 6275 O O . THR B 1 217 ? -6.438 -41.438 7.645 1 97.62 217 THR B O 1
ATOM 6278 N N . ASN B 1 218 ? -6.777 -40.438 5.695 1 97.56 218 ASN B N 1
ATOM 6279 C CA . ASN B 1 218 ? -6.961 -41.625 4.852 1 97.56 218 ASN B CA 1
ATOM 6280 C C . ASN B 1 218 ? -8.18 -42.438 5.277 1 97.56 218 ASN B C 1
ATOM 6282 O O . ASN B 1 218 ? -8.242 -43.656 5.051 1 97.56 218 ASN B O 1
ATOM 6286 N N . ASP B 1 219 ? -9.016 -41.812 6.004 1 98.12 219 ASP B N 1
ATOM 6287 C CA . ASP B 1 219 ? -10.312 -42.406 6.309 1 98.12 219 ASP B CA 1
ATOM 6288 C C . ASP B 1 219 ? -11.359 -42.031 5.266 1 98.12 219 ASP B C 1
ATOM 6290 O O . ASP B 1 219 ? -12.312 -41.312 5.578 1 98.12 219 ASP B O 1
ATOM 6294 N N . TYR B 1 220 ? -11.281 -42.594 4.129 1 98.62 220 TYR B N 1
ATOM 6295 C CA . TYR B 1 220 ? -12.031 -42.156 2.955 1 98.62 220 TYR B CA 1
ATOM 6296 C C . TYR B 1 220 ? -13.508 -42.5 3.086 1 98.62 220 TYR B C 1
ATOM 6298 O O . TYR B 1 220 ? -14.367 -41.75 2.613 1 98.62 220 TYR B O 1
ATOM 6306 N N . ASN B 1 221 ? -13.797 -43.594 3.658 1 98.44 221 ASN B N 1
ATOM 6307 C CA . ASN B 1 221 ? -15.195 -43.969 3.854 1 98.44 221 ASN B CA 1
ATOM 6308 C C . ASN B 1 221 ? -15.914 -42.938 4.738 1 98.44 221 ASN B C 1
ATOM 6310 O O . ASN B 1 221 ? -17.031 -42.5 4.422 1 98.44 221 ASN B O 1
ATOM 6314 N N . GLN B 1 222 ? -15.289 -42.594 5.828 1 98.44 222 GLN B N 1
ATOM 6315 C CA . GLN B 1 222 ? -15.852 -41.562 6.707 1 98.44 222 GLN B CA 1
ATOM 6316 C C . GLN B 1 222 ? -15.961 -40.219 5.988 1 98.44 222 GLN B C 1
ATOM 6318 O O . GLN B 1 222 ? -16.922 -39.5 6.199 1 98.44 222 GLN B O 1
ATOM 6323 N N . ALA B 1 223 ? -15.008 -39.906 5.203 1 98.81 223 ALA B N 1
ATOM 6324 C CA . ALA B 1 223 ? -15.047 -38.656 4.414 1 98.81 223 ALA B CA 1
ATOM 6325 C C . ALA B 1 223 ? -16.297 -38.625 3.541 1 98.81 223 ALA B C 1
ATOM 6327 O O . ALA B 1 223 ? -17.016 -37.625 3.529 1 98.81 223 ALA B O 1
ATOM 6328 N N . ILE B 1 224 ? -16.547 -39.688 2.881 1 98.75 224 ILE B N 1
ATOM 6329 C CA . ILE B 1 224 ? -17.703 -39.781 1.987 1 98.75 224 ILE B CA 1
ATOM 6330 C C . ILE B 1 224 ? -18.984 -39.562 2.781 1 98.75 224 ILE B C 1
ATOM 6332 O O . ILE B 1 224 ? -19.891 -38.875 2.324 1 98.75 224 ILE B O 1
ATOM 6336 N N . THR B 1 225 ? -19.062 -40.125 3.939 1 98.69 225 THR B N 1
ATOM 6337 C CA . THR B 1 225 ? -20.219 -39.938 4.805 1 98.69 225 THR B CA 1
ATOM 6338 C C . THR B 1 225 ? -20.406 -38.469 5.137 1 98.69 225 THR B C 1
ATOM 6340 O O . THR B 1 225 ? -21.516 -37.938 5.051 1 98.69 225 THR B O 1
ATOM 6343 N N . TYR B 1 226 ? -19.359 -37.844 5.535 1 98.81 226 TYR B N 1
ATOM 6344 C CA . TYR B 1 226 ? -19.406 -36.406 5.875 1 98.81 226 TYR B CA 1
ATOM 6345 C C . TYR B 1 226 ? -19.766 -35.562 4.66 1 98.81 226 TYR B C 1
ATOM 6347 O O . TYR B 1 226 ? -20.547 -34.625 4.762 1 98.81 226 TYR B O 1
ATOM 6355 N N . PHE B 1 227 ? -19.203 -35.844 3.496 1 98.88 227 PHE B N 1
ATOM 6356 C CA . PHE B 1 227 ? -19.5 -35.094 2.285 1 98.88 227 PHE B CA 1
ATOM 6357 C C . PHE B 1 227 ? -20.984 -35.25 1.922 1 98.88 227 PHE B C 1
ATOM 6359 O O . PHE B 1 227 ? -21.609 -34.281 1.48 1 98.88 227 PHE B O 1
ATOM 6366 N N . ASN B 1 228 ? -21.484 -36.438 2.098 1 98.56 228 ASN B N 1
ATOM 6367 C CA . ASN B 1 228 ? -22.906 -36.625 1.862 1 98.56 228 ASN B CA 1
ATOM 6368 C C . ASN B 1 228 ? -23.75 -35.812 2.816 1 98.56 228 ASN B C 1
ATOM 6370 O O . ASN B 1 228 ? -24.766 -35.219 2.412 1 98.56 228 ASN B O 1
ATOM 6374 N N . GLN B 1 229 ? -23.375 -35.719 4.062 1 98.38 229 GLN B N 1
ATOM 6375 C CA . GLN B 1 229 ? -24.062 -34.844 5.016 1 98.38 229 GLN B CA 1
ATOM 6376 C C . GLN B 1 229 ? -23.953 -33.406 4.605 1 98.38 229 GLN B C 1
ATOM 6378 O O . GLN B 1 229 ? -24.922 -32.625 4.723 1 98.38 229 GLN B O 1
ATOM 6383 N N . SER B 1 230 ? -22.766 -33 4.184 1 98.69 230 SER B N 1
ATOM 6384 C CA . SER B 1 230 ? -22.578 -31.625 3.711 1 98.69 230 SER B CA 1
ATOM 6385 C C . SER B 1 230 ? -23.547 -31.281 2.584 1 98.69 230 SER B C 1
ATOM 6387 O O . SER B 1 230 ? -24.172 -30.219 2.59 1 98.69 230 SER B O 1
ATOM 6389 N N . MET B 1 231 ? -23.703 -32.188 1.672 1 98 231 MET B N 1
ATOM 6390 C CA . MET B 1 231 ? -24.594 -31.953 0.531 1 98 231 MET B CA 1
ATOM 6391 C C . MET B 1 231 ? -26.047 -31.906 0.974 1 98 231 MET B C 1
ATOM 6393 O O . MET B 1 231 ? -26.844 -31.141 0.426 1 98 231 MET B O 1
ATOM 6397 N N . GLN B 1 232 ? -26.391 -32.688 1.923 1 97.5 232 GLN B N 1
ATOM 6398 C CA . GLN B 1 232 ? -27.766 -32.719 2.434 1 97.5 232 GLN B CA 1
ATOM 6399 C C . GLN B 1 232 ? -28.141 -31.375 3.062 1 97.5 232 GLN B C 1
ATOM 6401 O O . GLN B 1 232 ? -29.312 -30.969 2.998 1 97.5 232 GLN B O 1
ATOM 6406 N N . HIS B 1 233 ? -27.188 -30.75 3.594 1 97.5 233 HIS B N 1
ATOM 6407 C CA . HIS B 1 233 ? -27.453 -29.5 4.285 1 97.5 233 HIS B CA 1
ATOM 6408 C C . HIS B 1 233 ? -27.078 -28.297 3.41 1 97.5 233 HIS B C 1
ATOM 6410 O O . HIS B 1 233 ? -27.047 -27.172 3.889 1 97.5 233 HIS B O 1
ATOM 6416 N N . SER B 1 234 ? -26.797 -28.531 2.102 1 97.12 234 SER B N 1
ATOM 6417 C CA . SER B 1 234 ? -26.375 -27.469 1.203 1 97.12 234 SER B CA 1
ATOM 6418 C C . SER B 1 234 ? -27.469 -26.422 1.02 1 97.12 234 SER B C 1
ATOM 6420 O O . SER B 1 234 ? -28.656 -26.75 1.009 1 97.12 234 SER B O 1
ATOM 6422 N N . THR B 1 235 ? -27.062 -25.188 0.881 1 95.81 235 THR B N 1
ATOM 6423 C CA . THR B 1 235 ? -28 -24.094 0.615 1 95.81 235 THR B CA 1
ATOM 6424 C C . THR B 1 235 ? -28.094 -23.828 -0.883 1 95.81 235 THR B C 1
ATOM 6426 O O . THR B 1 235 ? -28.641 -22.797 -1.298 1 95.81 235 THR B O 1
ATOM 6429 N N . GLY B 1 236 ? -27.438 -24.594 -1.672 1 94.12 236 GLY B N 1
ATOM 6430 C CA . GLY B 1 236 ? -27.547 -24.453 -3.115 1 94.12 236 GLY B CA 1
ATOM 6431 C C . GLY B 1 236 ? -26.422 -23.656 -3.721 1 94.12 236 GLY B C 1
ATOM 6432 O O . GLY B 1 236 ? -26.422 -23.359 -4.922 1 94.12 236 GLY B O 1
ATOM 6433 N N . ASN B 1 237 ? -25.453 -23.266 -2.957 1 94.06 237 ASN B N 1
ATOM 6434 C CA . ASN B 1 237 ? -24.297 -22.578 -3.5 1 94.06 237 ASN B CA 1
ATOM 6435 C C . ASN B 1 237 ? -23.5 -23.469 -4.449 1 94.06 237 ASN B C 1
ATOM 6437 O O . ASN B 1 237 ? -22.922 -24.469 -4.027 1 94.06 237 ASN B O 1
ATOM 6441 N N . LEU B 1 238 ? -23.391 -23.047 -5.691 1 96.44 238 LEU B N 1
ATOM 6442 C CA . LEU B 1 238 ? -22.828 -23.875 -6.758 1 96.44 238 LEU B CA 1
ATOM 6443 C C . LEU B 1 238 ? -21.375 -24.234 -6.461 1 96.44 238 LEU B C 1
ATOM 6445 O O . LEU B 1 238 ? -20.969 -25.391 -6.629 1 96.44 238 LEU B O 1
ATOM 6449 N N . LEU B 1 239 ? -20.641 -23.312 -6.008 1 96.25 239 LEU B N 1
ATOM 6450 C CA . LEU B 1 239 ? -19.219 -23.547 -5.828 1 96.25 239 LEU B CA 1
ATOM 6451 C C . LEU B 1 239 ? -18.953 -24.375 -4.578 1 96.25 239 LEU B C 1
ATOM 6453 O O . LEU B 1 239 ? -18 -25.156 -4.531 1 96.25 239 LEU B O 1
ATOM 6457 N N . SER B 1 240 ? -19.812 -24.297 -3.562 1 96.5 240 SER B N 1
ATOM 6458 C CA . SER B 1 240 ? -19.734 -25.188 -2.412 1 96.5 240 SER B CA 1
ATOM 6459 C C . SER B 1 240 ? -20.016 -26.625 -2.809 1 96.5 240 SER B C 1
ATOM 6461 O O . SER B 1 240 ? -19.328 -27.547 -2.369 1 96.5 240 SER B O 1
ATOM 6463 N N . LEU B 1 241 ? -20.984 -26.781 -3.648 1 97.94 241 LEU B N 1
ATOM 6464 C CA . LEU B 1 241 ? -21.328 -28.109 -4.141 1 97.94 241 LEU B CA 1
ATOM 6465 C C . LEU B 1 241 ? -20.188 -28.672 -4.988 1 97.94 241 LEU B C 1
ATOM 6467 O O . LEU B 1 241 ? -19.891 -29.875 -4.902 1 97.94 241 LEU B O 1
ATOM 6471 N N . ALA B 1 242 ? -19.609 -27.781 -5.785 1 98.5 242 ALA B N 1
ATOM 6472 C CA . ALA B 1 242 ? -18.469 -28.203 -6.594 1 98.5 242 ALA B CA 1
ATOM 6473 C C . ALA B 1 242 ? -17.312 -28.688 -5.719 1 98.5 242 ALA B C 1
ATOM 6475 O O . ALA B 1 242 ? -16.719 -29.734 -5.996 1 98.5 242 ALA B O 1
ATOM 6476 N N . GLU B 1 243 ? -17.047 -27.969 -4.668 1 98.12 243 GLU B N 1
ATOM 6477 C CA . GLU B 1 243 ? -15.969 -28.328 -3.756 1 98.12 243 GLU B CA 1
ATOM 6478 C C . GLU B 1 243 ? -16.234 -29.688 -3.102 1 98.12 243 GLU B C 1
ATOM 6480 O O . GLU B 1 243 ? -15.344 -30.547 -3.066 1 98.12 243 GLU B O 1
ATOM 6485 N N . VAL B 1 244 ? -17.391 -29.906 -2.609 1 98.62 244 VAL B N 1
ATOM 6486 C CA . VAL B 1 244 ? -17.75 -31.141 -1.935 1 98.62 244 VAL B CA 1
ATOM 6487 C C . VAL B 1 244 ? -17.609 -32.312 -2.902 1 98.62 244 VAL B C 1
ATOM 6489 O O . VAL B 1 244 ? -17.062 -33.375 -2.545 1 98.62 244 VAL B O 1
ATOM 6492 N N . ASN B 1 245 ? -18.062 -32.125 -4.125 1 98.81 245 ASN B N 1
ATOM 6493 C CA . ASN B 1 245 ? -17.969 -33.188 -5.113 1 98.81 245 ASN B CA 1
ATOM 6494 C C . ASN B 1 245 ? -16.531 -33.469 -5.512 1 98.81 245 ASN B C 1
ATOM 6496 O O . ASN B 1 245 ? -16.156 -34.625 -5.703 1 98.81 245 ASN B O 1
ATOM 6500 N N . ASN B 1 246 ? -15.719 -32.438 -5.691 1 98.81 246 ASN B N 1
ATOM 6501 C CA . ASN B 1 246 ? -14.297 -32.656 -5.953 1 98.81 246 ASN B CA 1
ATOM 6502 C C . ASN B 1 246 ? -13.641 -33.469 -4.844 1 98.81 246 ASN B C 1
ATOM 6504 O O . ASN B 1 246 ? -12.906 -34.406 -5.117 1 98.81 246 ASN B O 1
ATOM 6508 N N . GLN B 1 247 ? -13.969 -33.094 -3.592 1 98.69 247 GLN B N 1
ATOM 6509 C CA . GLN B 1 247 ? -13.367 -33.75 -2.439 1 98.69 247 GLN B CA 1
ATOM 6510 C C . GLN B 1 247 ? -13.875 -35.188 -2.299 1 98.69 247 GLN B C 1
ATOM 6512 O O . GLN B 1 247 ? -13.109 -36.094 -1.966 1 98.69 247 GLN B O 1
ATOM 6517 N N . MET B 1 248 ? -15.125 -35.344 -2.562 1 98.81 248 MET B N 1
ATOM 6518 C CA . MET B 1 248 ? -15.695 -36.688 -2.527 1 98.81 248 MET B CA 1
ATOM 6519 C C . MET B 1 248 ? -15.086 -37.594 -3.615 1 98.81 248 MET B C 1
ATOM 6521 O O . MET B 1 248 ? -14.805 -38.75 -3.385 1 98.81 248 MET B O 1
ATOM 6525 N N . ALA B 1 249 ? -14.891 -37 -4.773 1 98.88 249 ALA B N 1
ATOM 6526 C CA . ALA B 1 249 ? -14.25 -37.719 -5.863 1 98.88 249 ALA B CA 1
ATOM 6527 C C . ALA B 1 249 ? -12.859 -38.188 -5.457 1 98.88 249 ALA B C 1
ATOM 6529 O O . ALA B 1 249 ? -12.469 -39.344 -5.766 1 98.88 249 ALA B O 1
ATOM 6530 N N . PHE B 1 250 ? -12.172 -37.375 -4.824 1 98.69 250 PHE B N 1
ATOM 6531 C CA . PHE B 1 250 ? -10.852 -37.75 -4.336 1 98.69 250 PHE B CA 1
ATOM 6532 C C . PHE B 1 250 ? -10.922 -38.969 -3.441 1 98.69 250 PHE B C 1
ATOM 6534 O O . PHE B 1 250 ? -10.148 -39.906 -3.613 1 98.69 250 PHE B O 1
ATOM 6541 N N . SER B 1 251 ? -11.852 -39 -2.469 1 98.81 251 SER B N 1
ATOM 6542 C CA . SER B 1 251 ? -12.039 -40.125 -1.565 1 98.81 251 SER B CA 1
ATOM 6543 C C . SER B 1 251 ? -12.367 -41.406 -2.334 1 98.81 251 SER B C 1
ATOM 6545 O O . SER B 1 251 ? -11.789 -42.469 -2.08 1 98.81 251 SER B O 1
ATOM 6547 N N . LEU B 1 252 ? -13.242 -41.281 -3.248 1 98.81 252 LEU B N 1
ATOM 6548 C CA . LEU B 1 252 ? -13.695 -42.406 -4.039 1 98.81 252 LEU B CA 1
ATOM 6549 C C . LEU B 1 252 ? -12.555 -43 -4.871 1 98.81 252 LEU B C 1
ATOM 6551 O O . LEU B 1 252 ? -12.367 -44.188 -4.926 1 98.81 252 LEU B O 1
ATOM 6555 N N . ILE B 1 253 ? -11.805 -42.094 -5.441 1 98.69 253 ILE B N 1
ATOM 6556 C CA . ILE B 1 253 ? -10.68 -42.5 -6.281 1 98.69 253 ILE B CA 1
ATOM 6557 C C . ILE B 1 253 ? -9.633 -43.219 -5.434 1 98.69 253 ILE B C 1
ATOM 6559 O O . ILE B 1 253 ? -9.086 -44.25 -5.852 1 98.69 253 ILE B O 1
ATOM 6563 N N . ARG B 1 254 ? -9.406 -42.719 -4.25 1 98.19 254 ARG B N 1
ATOM 6564 C CA . ARG B 1 254 ? -8.43 -43.344 -3.354 1 98.19 254 ARG B CA 1
ATOM 6565 C C . ARG B 1 254 ? -8.891 -44.719 -2.889 1 98.19 254 ARG B C 1
ATOM 6567 O O . ARG B 1 254 ? -8.07 -45.594 -2.584 1 98.19 254 ARG B O 1
ATOM 6574 N N . LEU B 1 255 ? -10.18 -45 -2.924 1 98.25 255 LEU B N 1
ATOM 6575 C CA . LEU B 1 255 ? -10.75 -46.281 -2.553 1 98.25 255 LEU B CA 1
ATOM 6576 C C . LEU B 1 255 ? -10.805 -47.219 -3.754 1 98.25 255 LEU B C 1
ATOM 6578 O O . LEU B 1 255 ? -11.227 -48.375 -3.627 1 98.25 255 LEU B O 1
ATOM 6582 N N . GLY B 1 256 ? -10.438 -46.656 -4.938 1 97.88 256 GLY B N 1
ATOM 6583 C CA . GLY B 1 256 ? -10.469 -47.469 -6.148 1 97.88 256 GLY B CA 1
ATOM 6584 C C . GLY B 1 256 ? -11.836 -47.5 -6.812 1 97.88 256 GLY B C 1
ATOM 6585 O O . GLY B 1 256 ? -12.062 -48.281 -7.75 1 97.88 256 GLY B O 1
ATOM 6586 N N . ARG B 1 257 ? -12.711 -46.719 -6.312 1 98.31 257 ARG B N 1
ATOM 6587 C CA . ARG B 1 257 ? -14.039 -46.594 -6.906 1 98.31 257 ARG B CA 1
ATOM 6588 C C . ARG B 1 257 ? -14.047 -45.562 -8.039 1 98.31 257 ARG B C 1
ATOM 6590 O O . ARG B 1 257 ? -14.742 -44.562 -7.957 1 98.31 257 ARG B O 1
ATOM 6597 N N . TYR B 1 258 ? -13.391 -45.844 -9.078 1 98.38 258 TYR B N 1
ATOM 6598 C CA . TYR B 1 258 ? -13.008 -44.875 -10.109 1 98.38 258 TYR B CA 1
ATOM 6599 C C . TYR B 1 258 ? -14.227 -44.406 -10.875 1 98.38 258 TYR B C 1
ATOM 6601 O O . TYR B 1 258 ? -14.367 -43.188 -11.117 1 98.38 258 TYR B O 1
ATOM 6609 N N . PRO B 1 259 ? -15.227 -45.281 -11.242 1 98.19 259 PRO B N 1
ATOM 6610 C CA . PRO B 1 259 ? -16.391 -44.781 -11.977 1 98.19 259 PRO B CA 1
ATOM 6611 C C . PRO B 1 259 ? -17.203 -43.781 -11.164 1 98.19 259 PRO B C 1
ATOM 6613 O O . PRO B 1 259 ? -17.656 -42.781 -11.711 1 98.19 259 PRO B O 1
ATOM 6616 N N . GLU B 1 260 ? -17.359 -44.094 -9.875 1 98.38 260 GLU B N 1
ATOM 6617 C CA . GLU B 1 260 ? -18.062 -43.156 -9.008 1 98.38 260 GLU B CA 1
ATOM 6618 C C . GLU B 1 260 ? -17.297 -41.844 -8.844 1 98.38 260 GLU B C 1
ATOM 6620 O O . GLU B 1 260 ? -17.891 -40.781 -8.789 1 98.38 260 GLU B O 1
ATOM 6625 N N . GLY B 1 261 ? -15.984 -42 -8.695 1 98.69 261 GLY B N 1
ATOM 6626 C CA . GLY B 1 261 ? -15.148 -40.812 -8.633 1 98.69 261 GLY B CA 1
ATOM 6627 C C . GLY B 1 261 ? -15.266 -39.938 -9.859 1 98.69 261 GLY B C 1
ATOM 6628 O O . GLY B 1 261 ? -15.375 -38.719 -9.75 1 98.69 261 GLY B O 1
ATOM 6629 N N . LEU B 1 262 ? -15.289 -40.562 -11.031 1 98.62 262 LEU B N 1
ATOM 6630 C CA . LEU B 1 262 ? -15.445 -39.844 -12.289 1 98.62 262 LEU B CA 1
ATOM 6631 C C . LEU B 1 262 ? -16.781 -39.094 -12.344 1 98.62 262 LEU B C 1
ATOM 6633 O O . LEU B 1 262 ? -16.859 -37.969 -12.797 1 98.62 262 LEU B O 1
ATOM 6637 N N . ALA B 1 263 ? -17.812 -39.781 -11.898 1 98.56 263 ALA B N 1
ATOM 6638 C CA . ALA B 1 263 ? -19.141 -39.188 -11.883 1 98.56 263 ALA B CA 1
ATOM 6639 C C . ALA B 1 263 ? -19.172 -37.969 -10.977 1 98.56 263 ALA B C 1
ATOM 6641 O O . ALA B 1 263 ? -19.766 -36.938 -11.328 1 98.56 263 ALA B O 1
ATOM 6642 N N . ALA B 1 264 ? -18.562 -38.062 -9.805 1 98.75 264 ALA B N 1
ATOM 6643 C CA . ALA B 1 264 ? -18.5 -36.938 -8.867 1 98.75 264 ALA B CA 1
ATOM 6644 C C . ALA B 1 264 ? -17.719 -35.781 -9.469 1 98.75 264 ALA B C 1
ATOM 6646 O O . ALA B 1 264 ? -18.109 -34.625 -9.305 1 98.75 264 ALA B O 1
ATOM 6647 N N . LEU B 1 265 ? -16.625 -36.031 -10.164 1 98.81 265 LEU B N 1
ATOM 6648 C CA . LEU B 1 265 ? -15.82 -35 -10.82 1 98.81 265 LEU B CA 1
ATOM 6649 C C . LEU B 1 265 ? -16.625 -34.312 -11.906 1 98.81 265 LEU B C 1
ATOM 6651 O O . LEU B 1 265 ? -16.547 -33.094 -12.047 1 98.81 265 LEU B O 1
ATOM 6655 N N . ASN B 1 266 ? -17.375 -35.094 -12.656 1 98.69 266 ASN B N 1
ATOM 6656 C CA . ASN B 1 266 ? -18.219 -34.5 -13.703 1 98.69 266 ASN B CA 1
ATOM 6657 C C . ASN B 1 266 ? -19.297 -33.594 -13.117 1 98.69 266 ASN B C 1
ATOM 6659 O O . ASN B 1 266 ? -19.625 -32.562 -13.672 1 98.69 266 ASN B O 1
ATOM 6663 N N . LYS B 1 267 ? -19.859 -33.969 -12.008 1 98.5 267 LYS B N 1
ATOM 6664 C CA . LYS B 1 267 ? -20.844 -33.156 -11.312 1 98.5 267 LYS B CA 1
ATOM 6665 C C . LYS B 1 267 ? -20.219 -31.859 -10.82 1 98.5 267 LYS B C 1
ATOM 6667 O O . LYS B 1 267 ? -20.812 -30.781 -10.969 1 98.5 267 LYS B O 1
ATOM 6672 N N . ALA B 1 268 ? -19.047 -31.969 -10.203 1 98.69 268 ALA B N 1
ATOM 6673 C CA . ALA B 1 268 ? -18.328 -30.781 -9.758 1 98.69 268 ALA B CA 1
ATOM 6674 C C . ALA B 1 268 ? -18.094 -29.812 -10.914 1 98.69 268 ALA B C 1
ATOM 6676 O O . ALA B 1 268 ? -18.312 -28.609 -10.781 1 98.69 268 ALA B O 1
ATOM 6677 N N . ARG B 1 269 ? -17.641 -30.344 -12.062 1 98.44 269 ARG B N 1
ATOM 6678 C CA . ARG B 1 269 ? -17.359 -29.516 -13.234 1 98.44 269 ARG B CA 1
ATOM 6679 C C . ARG B 1 269 ? -18.625 -28.797 -13.711 1 98.44 269 ARG B C 1
ATOM 6681 O O . ARG B 1 269 ? -18.578 -27.625 -14.094 1 98.44 269 ARG B O 1
ATOM 6688 N N . ALA B 1 270 ? -19.75 -29.516 -13.688 1 98.19 270 ALA B N 1
ATOM 6689 C CA . ALA B 1 270 ? -21.016 -28.906 -14.086 1 98.19 270 ALA B CA 1
ATOM 6690 C C . ALA B 1 270 ? -21.359 -27.719 -13.203 1 98.19 270 ALA B C 1
ATOM 6692 O O . ALA B 1 270 ? -21.797 -26.672 -13.695 1 98.19 270 ALA B O 1
ATOM 6693 N N . TYR B 1 271 ? -21.188 -27.844 -11.867 1 98.19 271 TYR B N 1
ATOM 6694 C CA . TYR B 1 271 ? -21.438 -26.734 -10.938 1 98.19 271 TYR B CA 1
ATOM 6695 C C . TYR B 1 271 ? -20.5 -25.578 -11.211 1 98.19 271 TYR B C 1
ATOM 6697 O O . TYR B 1 271 ? -20.922 -24.406 -11.188 1 98.19 271 TYR B O 1
ATOM 6705 N N . ILE B 1 272 ? -19.203 -25.875 -11.469 1 97.88 272 ILE B N 1
ATOM 6706 C CA . ILE B 1 272 ? -18.203 -24.844 -11.734 1 97.88 272 ILE B CA 1
ATOM 6707 C C . ILE B 1 272 ? -18.578 -24.062 -12.984 1 97.88 272 ILE B C 1
ATOM 6709 O O . ILE B 1 272 ? -18.547 -22.828 -12.984 1 97.88 272 ILE B O 1
ATOM 6713 N N . ASP B 1 273 ? -18.953 -24.75 -13.992 1 96.94 273 ASP B N 1
ATOM 6714 C CA . ASP B 1 273 ? -19.25 -24.125 -15.281 1 96.94 273 ASP B CA 1
ATOM 6715 C C . ASP B 1 273 ? -20.5 -23.266 -15.195 1 96.94 273 ASP B C 1
ATOM 6717 O O . ASP B 1 273 ? -20.641 -22.281 -15.93 1 96.94 273 ASP B O 1
ATOM 6721 N N . GLN B 1 274 ? -21.375 -23.578 -14.258 1 96.75 274 GLN B N 1
ATOM 6722 C CA . GLN B 1 274 ? -22.594 -22.812 -14.062 1 96.75 274 GLN B CA 1
ATOM 6723 C C . GLN B 1 274 ? -22.328 -21.531 -13.281 1 96.75 274 GLN B C 1
ATOM 6725 O O . GLN B 1 274 ? -23.109 -20.578 -13.336 1 96.75 274 GLN B O 1
ATOM 6730 N N . SER B 1 275 ? -21.281 -21.5 -12.578 1 95.44 275 SER B N 1
ATOM 6731 C CA . SER B 1 275 ? -21 -20.344 -11.734 1 95.44 275 SER B CA 1
ATOM 6732 C C . SER B 1 275 ? -20.312 -19.234 -12.523 1 95.44 275 SER B C 1
ATOM 6734 O O . SER B 1 275 ? -19.469 -19.5 -13.375 1 95.44 275 SER B O 1
ATOM 6736 N N . THR B 1 276 ? -20.672 -17.953 -12.266 1 90.62 276 THR B N 1
ATOM 6737 C CA . THR B 1 276 ? -20.031 -16.781 -12.867 1 90.62 276 THR B CA 1
ATOM 6738 C C . THR B 1 276 ? -19.156 -16.062 -11.836 1 90.62 276 THR B C 1
ATOM 6740 O O . THR B 1 276 ? -18.656 -14.969 -12.102 1 90.62 276 THR B O 1
ATOM 6743 N N . SER B 1 277 ? -19 -16.766 -10.703 1 91 277 SER B N 1
ATOM 6744 C CA . SER B 1 277 ? -18.281 -16.141 -9.602 1 91 277 SER B CA 1
ATOM 6745 C C . SER B 1 277 ? -16.781 -16.078 -9.883 1 91 277 SER B C 1
ATOM 6747 O O . SER B 1 277 ? -16.219 -17.016 -10.461 1 91 277 SER B O 1
ATOM 6749 N N . ASN B 1 278 ? -16.109 -14.977 -9.414 1 85.19 278 ASN B N 1
ATOM 6750 C CA . ASN B 1 278 ? -14.656 -14.828 -9.5 1 85.19 278 ASN B CA 1
ATOM 6751 C C . ASN B 1 278 ? -13.93 -15.906 -8.703 1 85.19 278 ASN B C 1
ATOM 6753 O O . ASN B 1 278 ? -12.766 -16.203 -8.969 1 85.19 278 ASN B O 1
ATOM 6757 N N . SER B 1 279 ? -14.609 -16.609 -7.836 1 86.81 279 SER B N 1
ATOM 6758 C CA . SER B 1 279 ? -13.961 -17.547 -6.91 1 86.81 279 SER B CA 1
ATOM 6759 C C . SER B 1 279 ? -13.969 -18.969 -7.461 1 86.81 279 SER B C 1
ATOM 6761 O O . SER B 1 279 ? -13.5 -19.891 -6.801 1 86.81 279 SER B O 1
ATOM 6763 N N . LYS B 1 280 ? -14.445 -19.203 -8.68 1 92.94 280 LYS B N 1
ATOM 6764 C CA . LYS B 1 280 ? -14.586 -20.547 -9.211 1 92.94 280 LYS B CA 1
ATOM 6765 C C . LYS B 1 280 ? -13.219 -21.141 -9.57 1 92.94 280 LYS B C 1
ATOM 6767 O O . LYS B 1 280 ? -13.094 -22.344 -9.758 1 92.94 280 LYS B O 1
ATOM 6772 N N . LYS B 1 281 ? -12.219 -20.281 -9.602 1 90.69 281 LYS B N 1
ATOM 6773 C CA . LYS B 1 281 ? -10.875 -20.672 -10.008 1 90.69 281 LYS B CA 1
ATOM 6774 C C . LYS B 1 281 ? -10.359 -21.812 -9.148 1 90.69 281 LYS B C 1
ATOM 6776 O O . LYS B 1 281 ? -9.82 -22.797 -9.664 1 90.69 281 LYS B O 1
ATOM 6781 N N . GLU B 1 282 ? -10.531 -21.719 -7.863 1 92.56 282 GLU B N 1
ATOM 6782 C CA . GLU B 1 282 ? -10.008 -22.719 -6.941 1 92.56 282 GLU B CA 1
ATOM 6783 C C . GLU B 1 282 ? -10.672 -24.078 -7.168 1 92.56 282 GLU B C 1
ATOM 6785 O O . GLU B 1 282 ? -10 -25.109 -7.148 1 92.56 282 GLU B O 1
ATOM 6790 N N . ASN B 1 283 ? -11.969 -24.047 -7.434 1 97 283 ASN B N 1
ATOM 6791 C CA . ASN B 1 283 ? -12.695 -25.281 -7.691 1 97 283 ASN B CA 1
ATOM 6792 C C . ASN B 1 283 ? -12.258 -25.922 -9 1 97 283 ASN B C 1
ATOM 6794 O O . ASN B 1 283 ? -12.133 -27.156 -9.078 1 97 283 ASN B O 1
ATOM 6798 N N . LEU B 1 284 ? -12 -25.062 -9.953 1 97.31 284 LEU B N 1
ATOM 6799 C CA . LEU B 1 284 ? -11.602 -25.562 -11.266 1 97.31 284 LEU B CA 1
ATOM 6800 C C . LEU B 1 284 ? -10.211 -26.203 -11.203 1 97.31 284 LEU B C 1
ATOM 6802 O O . LEU B 1 284 ? -9.984 -27.25 -11.797 1 97.31 284 LEU B O 1
ATOM 6806 N N . LEU B 1 285 ? -9.32 -25.547 -10.484 1 96.69 285 LEU B N 1
ATOM 6807 C CA . LEU B 1 285 ? -7.98 -26.078 -10.305 1 96.69 285 LEU B CA 1
ATOM 6808 C C . LEU B 1 285 ? -8.023 -27.422 -9.57 1 96.69 285 LEU B C 1
ATOM 6810 O O . LEU B 1 285 ? -7.387 -28.391 -10 1 96.69 285 LEU B O 1
ATOM 6814 N N . ASP B 1 286 ? -8.828 -27.5 -8.516 1 97.31 286 ASP B N 1
ATOM 6815 C CA . ASP B 1 286 ? -8.984 -28.75 -7.773 1 97.31 286 ASP B CA 1
ATOM 6816 C C . ASP B 1 286 ? -9.555 -29.844 -8.664 1 97.31 286 ASP B C 1
ATOM 6818 O O . ASP B 1 286 ? -9.141 -31 -8.578 1 97.31 286 ASP B O 1
ATOM 6822 N N . ASN B 1 287 ? -10.484 -29.469 -9.484 1 98.56 287 ASN B N 1
ATOM 6823 C CA . ASN B 1 287 ? -11.133 -30.422 -10.375 1 98.56 287 ASN B CA 1
ATOM 6824 C C . ASN B 1 287 ? -10.125 -31.062 -11.328 1 98.56 287 ASN B C 1
ATOM 6826 O O . ASN B 1 287 ? -10.047 -32.281 -11.414 1 98.56 287 ASN B O 1
ATOM 6830 N N . TYR B 1 288 ? -9.32 -30.25 -12 1 98.31 288 TYR B N 1
ATOM 6831 C CA . TYR B 1 288 ? -8.32 -30.766 -12.93 1 98.31 288 TYR B CA 1
ATOM 6832 C C . TYR B 1 288 ? -7.285 -31.609 -12.203 1 98.31 288 TYR B C 1
ATOM 6834 O O . TYR B 1 288 ? -6.809 -32.625 -12.734 1 98.31 288 TYR B O 1
ATOM 6842 N N . LYS B 1 289 ? -6.949 -31.203 -11.023 1 97.69 289 LYS B N 1
ATOM 6843 C CA . LYS B 1 289 ? -5.965 -31.953 -10.242 1 97.69 289 LYS B CA 1
ATOM 6844 C C . LYS B 1 289 ? -6.477 -33.344 -9.898 1 97.69 289 LYS B C 1
ATOM 6846 O O . LYS B 1 289 ? -5.746 -34.344 -10.023 1 97.69 289 LYS B O 1
ATOM 6851 N N . VAL B 1 290 ? -7.734 -33.469 -9.477 1 98.44 290 VAL B N 1
ATOM 6852 C CA . VAL B 1 290 ? -8.297 -34.75 -9.078 1 98.44 290 VAL B CA 1
ATOM 6853 C C . VAL B 1 290 ? -8.555 -35.594 -10.32 1 98.44 290 VAL B C 1
ATOM 6855 O O . VAL B 1 290 ? -8.383 -36.812 -10.289 1 98.44 290 VAL B O 1
ATOM 6858 N N . PHE B 1 291 ? -8.93 -34.969 -11.477 1 98.5 291 PHE B N 1
ATOM 6859 C CA . PHE B 1 291 ? -8.992 -35.688 -12.734 1 98.5 291 PHE B CA 1
ATOM 6860 C C . PHE B 1 291 ? -7.648 -36.312 -13.07 1 98.5 291 PHE B C 1
ATOM 6862 O O . PHE B 1 291 ? -7.578 -37.469 -13.469 1 98.5 291 PHE B O 1
ATOM 6869 N N . SER B 1 292 ? -6.637 -35.469 -12.93 1 98.19 292 SER B N 1
ATOM 6870 C CA . SER B 1 292 ? -5.289 -35.938 -13.211 1 98.19 292 SER B CA 1
ATOM 6871 C C . SER B 1 292 ? -4.93 -37.125 -12.32 1 98.19 292 SER B C 1
ATOM 6873 O O . SER B 1 292 ? -4.34 -38.094 -12.781 1 98.19 292 SER B O 1
ATOM 6875 N N . LEU B 1 293 ? -5.246 -37.062 -11.062 1 97.5 293 LEU B N 1
ATOM 6876 C CA . LEU B 1 293 ? -4.992 -38.125 -10.117 1 97.5 293 LEU B CA 1
ATOM 6877 C C . LEU B 1 293 ? -5.73 -39.406 -10.523 1 97.5 293 LEU B C 1
ATOM 6879 O O . LEU B 1 293 ? -5.168 -40.5 -10.461 1 97.5 293 LEU B O 1
ATOM 6883 N N . LEU B 1 294 ? -7 -39.281 -10.906 1 98.44 294 LEU B N 1
ATOM 6884 C CA . LEU B 1 294 ? -7.805 -40.438 -11.352 1 98.44 294 LEU B CA 1
ATOM 6885 C C . LEU B 1 294 ? -7.098 -41.188 -12.469 1 98.44 294 LEU B C 1
ATOM 6887 O O . LEU B 1 294 ? -6.918 -42.406 -12.383 1 98.44 294 LEU B O 1
ATOM 6891 N N . TYR B 1 295 ? -6.594 -40.469 -13.422 1 97.88 295 TYR B N 1
ATOM 6892 C CA . TYR B 1 295 ? -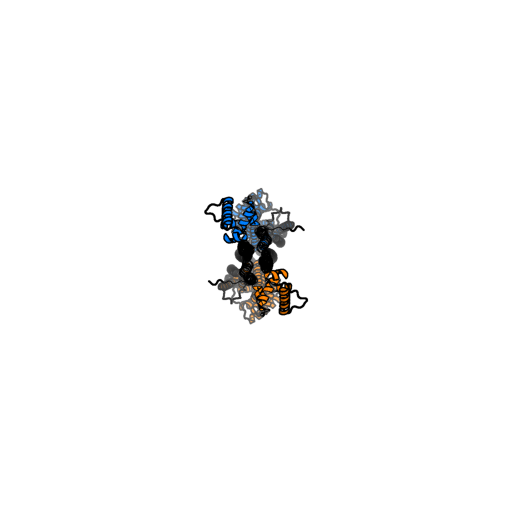5.992 -41.094 -14.594 1 97.88 295 TYR B CA 1
ATOM 6893 C C . TYR B 1 295 ? -4.598 -41.625 -14.273 1 97.88 295 TYR B C 1
ATOM 6895 O O . TYR B 1 295 ? -4.164 -42.625 -14.82 1 97.88 295 TYR B O 1
ATOM 6903 N N . LYS B 1 296 ? -3.904 -40.938 -13.445 1 96.94 296 LYS B N 1
ATOM 6904 C CA . LYS B 1 296 ? -2.621 -41.469 -12.977 1 96.94 296 LYS B CA 1
ATOM 6905 C C . LYS B 1 296 ? -2.787 -42.812 -12.305 1 96.94 296 LYS B C 1
ATOM 6907 O O . LYS B 1 296 ? -2.053 -43.75 -12.617 1 96.94 296 LYS B O 1
ATOM 6912 N N . LEU B 1 297 ? -3.797 -42.969 -11.438 1 96.88 297 LEU B N 1
ATOM 6913 C CA . LEU B 1 297 ? -3.977 -44.188 -10.648 1 96.88 297 LEU B CA 1
ATOM 6914 C C . LEU B 1 297 ? -4.559 -45.312 -11.5 1 96.88 297 LEU B C 1
ATOM 6916 O O . LEU B 1 297 ? -4.375 -46.469 -11.188 1 96.88 297 LEU B O 1
ATOM 6920 N N . THR B 1 298 ? -5.238 -44.938 -12.586 1 96.94 298 THR B N 1
ATOM 6921 C CA . THR B 1 298 ? -5.754 -45.938 -13.5 1 96.94 298 THR B CA 1
ATOM 6922 C C . THR B 1 298 ? -4.707 -46.312 -14.547 1 96.94 298 THR B C 1
ATOM 6924 O O . THR B 1 298 ? -4.957 -47.125 -15.422 1 96.94 298 THR B O 1
ATOM 6927 N N . GLY B 1 299 ? -3.514 -45.594 -14.547 1 95.25 299 GLY B N 1
ATOM 6928 C CA . GLY B 1 299 ? -2.396 -45.906 -15.422 1 95.25 299 GLY B CA 1
ATOM 6929 C C . GLY B 1 299 ? -2.441 -45.188 -16.75 1 95.25 299 GLY B C 1
ATOM 6930 O O . GLY B 1 299 ? -1.6 -45.406 -17.625 1 95.25 299 GLY B O 1
ATOM 6931 N N . ASP B 1 300 ? -3.473 -44.438 -16.922 1 96.56 300 ASP B N 1
ATOM 6932 C CA . ASP B 1 300 ? -3.58 -43.625 -18.141 1 96.56 300 ASP B CA 1
ATOM 6933 C C . ASP B 1 300 ? -2.812 -42.312 -18 1 96.56 300 ASP B C 1
ATOM 6935 O O . ASP B 1 300 ? -3.418 -41.25 -17.891 1 96.56 300 ASP B O 1
ATOM 6939 N N . TYR B 1 301 ? -1.528 -42.438 -18.141 1 96.56 301 TYR B N 1
ATOM 6940 C CA . TYR B 1 301 ? -0.658 -41.312 -17.891 1 96.56 301 TYR B CA 1
ATOM 6941 C C . TYR B 1 301 ? -0.854 -40.219 -18.953 1 96.56 301 TYR B C 1
ATOM 6943 O O . TYR B 1 301 ? -0.584 -39.031 -18.719 1 96.56 301 TYR B O 1
ATOM 6951 N N . LYS B 1 302 ? -1.287 -40.562 -20.094 1 96.25 302 LYS B N 1
ATOM 6952 C CA . LYS B 1 302 ? -1.578 -39.531 -21.109 1 96.25 302 LYS B CA 1
ATOM 6953 C C . LYS B 1 302 ? -2.695 -38.625 -20.656 1 96.25 302 LYS B C 1
ATOM 6955 O O . LYS B 1 302 ? -2.539 -37.375 -20.688 1 96.25 302 LYS B O 1
ATOM 6960 N N . GLN B 1 303 ? -3.793 -39.219 -20.219 1 96.94 303 GLN B N 1
ATOM 6961 C CA . GLN B 1 303 ? -4.902 -38.406 -19.734 1 96.94 303 GLN B CA 1
ATOM 6962 C C . GLN B 1 303 ? -4.527 -37.656 -18.453 1 96.94 303 GLN B C 1
ATOM 6964 O O . GLN B 1 303 ? -4.98 -36.531 -18.219 1 96.94 303 GLN B O 1
ATOM 6969 N N . ALA B 1 304 ? -3.723 -38.281 -17.609 1 97.75 304 ALA B N 1
ATOM 6970 C CA . ALA B 1 304 ? -3.23 -37.625 -16.406 1 97.75 304 ALA B CA 1
ATOM 6971 C C . ALA B 1 304 ? -2.457 -36.344 -16.766 1 97.75 304 ALA B C 1
ATOM 6973 O O . ALA B 1 304 ? -2.672 -35.281 -16.172 1 97.75 304 ALA B O 1
ATOM 6974 N N . TYR B 1 305 ? -1.638 -36.469 -17.781 1 96.5 305 TYR B N 1
ATOM 6975 C CA . TYR B 1 305 ? -0.825 -35.344 -18.25 1 96.5 305 TYR B CA 1
ATOM 6976 C C . TYR B 1 305 ? -1.698 -34.25 -18.844 1 96.5 305 TYR B C 1
ATOM 6978 O O . TYR B 1 305 ? -1.487 -33.062 -18.562 1 96.5 305 TYR B O 1
ATOM 6986 N N . ILE B 1 306 ? -2.625 -34.656 -19.609 1 96.5 306 ILE B N 1
ATOM 6987 C CA . ILE B 1 306 ? -3.5 -33.688 -20.25 1 96.5 306 ILE B CA 1
ATOM 6988 C C . ILE B 1 306 ? -4.234 -32.844 -19.188 1 96.5 306 ILE B C 1
ATOM 6990 O O . ILE B 1 306 ? -4.324 -31.625 -19.297 1 96.5 306 ILE B O 1
ATOM 6994 N N . ASN B 1 307 ? -4.703 -33.469 -18.156 1 97.56 307 ASN B N 1
ATOM 6995 C CA . ASN B 1 307 ? -5.453 -32.781 -17.109 1 97.56 307 ASN B CA 1
ATOM 6996 C C . ASN B 1 307 ? -4.547 -31.891 -16.281 1 97.56 307 ASN B C 1
ATOM 6998 O O . ASN B 1 307 ? -4.945 -30.781 -15.906 1 97.56 307 ASN B O 1
ATOM 7002 N N . ILE B 1 308 ? -3.371 -32.344 -15.984 1 96.94 308 ILE B N 1
ATOM 7003 C CA . ILE B 1 308 ? -2.463 -31.484 -15.211 1 96.94 308 ILE B CA 1
ATOM 7004 C C . ILE B 1 308 ? -1.981 -30.328 -16.078 1 96.94 308 ILE B C 1
ATOM 7006 O O . ILE B 1 308 ? -1.746 -29.234 -15.57 1 96.94 308 ILE B O 1
ATOM 7010 N N . ASP B 1 309 ? -1.847 -30.547 -17.328 1 95.12 309 ASP B N 1
ATOM 7011 C CA . ASP B 1 309 ? -1.525 -29.453 -18.25 1 95.12 309 ASP B CA 1
ATOM 7012 C C . ASP B 1 309 ? -2.643 -28.406 -18.281 1 95.12 309 ASP B C 1
ATOM 7014 O O . ASP B 1 309 ? -2.377 -27.203 -18.312 1 95.12 309 ASP B O 1
ATOM 7018 N N . LYS B 1 310 ? -3.854 -28.891 -18.25 1 96.19 310 LYS B N 1
ATOM 7019 C CA . LYS B 1 310 ? -4.992 -27.984 -18.172 1 96.19 310 LYS B CA 1
ATOM 7020 C C . LYS B 1 310 ? -4.984 -27.219 -16.844 1 96.19 310 LYS B C 1
ATOM 7022 O O . LYS B 1 310 ? -5.277 -26.016 -16.812 1 96.19 310 LYS B O 1
ATOM 7027 N N . TYR B 1 311 ? -4.684 -27.906 -15.766 1 96.62 311 TYR B N 1
ATOM 7028 C CA . TYR B 1 311 ? -4.512 -27.297 -14.461 1 96.62 311 TYR B CA 1
ATOM 7029 C C . TYR B 1 311 ? -3.529 -26.125 -14.531 1 96.62 311 TYR B C 1
ATOM 7031 O O . TYR B 1 311 ? -3.82 -25.031 -14.047 1 96.62 311 TYR B O 1
ATOM 7039 N N . ASN B 1 312 ? -2.42 -26.344 -15.109 1 95.69 312 ASN B N 1
ATOM 7040 C CA . ASN B 1 312 ? -1.371 -25.344 -15.203 1 95.69 312 ASN B CA 1
ATOM 7041 C C . ASN B 1 312 ? -1.793 -24.172 -16.094 1 95.69 312 ASN B C 1
ATOM 7043 O O . ASN B 1 312 ? -1.484 -23.016 -15.797 1 95.69 312 ASN B O 1
ATOM 7047 N N . THR B 1 313 ? -2.447 -24.484 -17.203 1 94.5 313 THR B N 1
ATOM 7048 C CA . THR B 1 313 ? -2.928 -23.438 -18.109 1 94.5 313 THR B CA 1
ATOM 7049 C C . THR B 1 313 ? -3.912 -22.516 -17.391 1 94.5 313 THR B C 1
ATOM 7051 O O . THR B 1 313 ? -3.803 -21.297 -17.484 1 94.5 313 THR B O 1
ATOM 7054 N N . VAL B 1 314 ? -4.816 -23.141 -16.656 1 94.25 314 VAL B N 1
ATOM 7055 C CA . VAL B 1 314 ? -5.812 -22.375 -15.922 1 94.25 314 VAL B CA 1
ATOM 7056 C C . VAL B 1 314 ? -5.129 -21.547 -14.828 1 94.25 314 VAL B C 1
ATOM 7058 O O . VAL B 1 314 ? -5.457 -20.375 -14.617 1 94.25 314 VAL B O 1
ATOM 7061 N N . ARG B 1 315 ? -4.25 -22.141 -14.172 1 93.25 315 ARG B N 1
ATOM 7062 C CA . ARG B 1 315 ? -3.523 -21.453 -13.109 1 93.25 315 ARG B CA 1
ATOM 7063 C C . ARG B 1 315 ? -2.77 -20.25 -13.656 1 93.25 315 ARG B C 1
ATOM 7065 O O . ARG B 1 315 ? -2.783 -19.172 -13.055 1 93.25 315 ARG B O 1
ATOM 7072 N N . GLU B 1 316 ? -2.078 -20.359 -14.766 1 90.94 316 GLU B N 1
ATOM 7073 C CA . GLU B 1 316 ? -1.346 -19.266 -15.391 1 90.94 316 GLU B CA 1
ATOM 7074 C C . GLU B 1 316 ? -2.287 -18.141 -15.812 1 90.94 316 GLU B C 1
ATOM 7076 O O . GLU B 1 316 ? -1.947 -16.969 -15.688 1 90.94 316 GLU B O 1
ATOM 7081 N N . GLU B 1 317 ? -3.389 -18.516 -16.328 1 90.81 317 GLU B N 1
ATOM 7082 C CA . GLU B 1 317 ? -4.387 -17.531 -16.703 1 90.81 317 GLU B CA 1
ATOM 7083 C C . GLU B 1 317 ? -4.844 -16.703 -15.5 1 90.81 317 GLU B C 1
ATOM 7085 O O . GLU B 1 317 ? -4.977 -15.484 -15.586 1 90.81 317 GLU B O 1
ATOM 7090 N N . PHE B 1 318 ? -4.988 -17.406 -14.438 1 88.06 318 PHE B N 1
ATOM 7091 C CA . PHE B 1 318 ? -5.457 -16.734 -13.234 1 88.06 318 PHE B CA 1
ATOM 7092 C C . PHE B 1 318 ? -4.352 -15.867 -12.633 1 88.06 318 PHE B C 1
ATOM 7094 O O . PHE B 1 318 ? -4.621 -14.781 -12.109 1 88.06 318 PHE B O 1
ATOM 7101 N N . LEU B 1 319 ? -3.209 -16.328 -12.672 1 86.69 319 LEU B N 1
ATOM 7102 C CA . LEU B 1 319 ? -2.086 -15.531 -12.188 1 86.69 319 LEU B CA 1
ATOM 7103 C C . LEU B 1 319 ? -1.926 -14.266 -13.023 1 86.69 319 LEU B C 1
ATOM 7105 O O . LEU B 1 319 ? -1.659 -13.188 -12.484 1 86.69 319 LEU B O 1
ATOM 7109 N N . SER B 1 320 ? -2.08 -14.367 -14.289 1 85.81 320 SER B N 1
ATOM 7110 C CA . SER B 1 320 ? -2.033 -13.211 -15.18 1 85.81 320 SER B CA 1
ATOM 7111 C C . SER B 1 320 ? -3.146 -12.219 -14.859 1 85.81 320 SER B C 1
ATOM 7113 O O . SER B 1 320 ? -2.916 -11.008 -14.82 1 85.81 320 SER B O 1
ATOM 7115 N N . LYS B 1 321 ? -4.301 -12.734 -14.625 1 85.25 321 LYS B N 1
ATOM 7116 C CA . LYS B 1 321 ? -5.438 -11.891 -14.258 1 85.25 321 LYS B CA 1
ATOM 7117 C C . LYS B 1 321 ? -5.18 -11.164 -12.945 1 85.25 321 LYS B C 1
ATOM 7119 O O . LYS B 1 321 ? -5.559 -10.008 -12.781 1 85.25 321 LYS B O 1
ATOM 7124 N N . ASN B 1 322 ? -4.582 -11.852 -12.047 1 85.12 322 ASN B N 1
ATOM 7125 C CA . ASN B 1 322 ? -4.258 -11.25 -10.758 1 85.12 322 ASN B CA 1
ATOM 7126 C C . ASN B 1 322 ? -3.279 -10.086 -10.914 1 85.12 322 ASN B C 1
ATOM 7128 O O . ASN B 1 322 ? -3.367 -9.094 -10.188 1 85.12 322 ASN B O 1
ATOM 7132 N N . LYS B 1 323 ? -2.383 -10.242 -11.789 1 82.75 323 LYS B N 1
ATOM 7133 C CA . LYS B 1 323 ? -1.442 -9.164 -12.062 1 82.75 323 LYS B CA 1
ATOM 7134 C C . LYS B 1 323 ? -2.164 -7.93 -12.594 1 82.75 323 LYS B C 1
ATOM 7136 O O . LYS B 1 323 ? -1.866 -6.805 -12.188 1 82.75 323 LYS B O 1
ATOM 7141 N N . VAL B 1 324 ? -3.082 -8.156 -13.461 1 80 324 VAL B N 1
ATOM 7142 C CA . VAL B 1 324 ? -3.883 -7.066 -14.016 1 80 324 VAL B CA 1
ATOM 7143 C C . VAL B 1 324 ? -4.703 -6.41 -12.906 1 80 324 VAL B C 1
ATOM 7145 O O . VAL B 1 324 ? -4.785 -5.184 -12.828 1 80 324 VAL B O 1
ATOM 7148 N N . ASN B 1 325 ? -5.281 -7.23 -12.062 1 81.38 325 ASN B N 1
ATOM 7149 C CA . ASN B 1 325 ? -6.062 -6.715 -10.938 1 81.38 325 ASN B CA 1
ATOM 7150 C C . ASN B 1 325 ? -5.211 -5.867 -10 1 81.38 325 ASN B C 1
ATOM 7152 O O . ASN B 1 325 ? -5.668 -4.844 -9.492 1 81.38 325 ASN B O 1
ATOM 7156 N N . ALA B 1 326 ? -4.055 -6.312 -9.812 1 78.69 326 ALA B N 1
ATOM 7157 C CA . ALA B 1 326 ? -3.141 -5.562 -8.961 1 78.69 326 ALA B CA 1
ATOM 7158 C C . ALA B 1 326 ? -2.887 -4.164 -9.523 1 78.69 326 ALA B C 1
ATOM 7160 O O . ALA B 1 326 ? -2.82 -3.189 -8.773 1 78.69 326 ALA B O 1
ATOM 7161 N N . LEU B 1 327 ? -2.799 -4.047 -10.852 1 79.12 327 LEU B N 1
ATOM 7162 C CA . LEU B 1 327 ? -2.578 -2.768 -11.516 1 79.12 327 LEU B CA 1
ATOM 7163 C C . LEU B 1 327 ? -3.797 -1.863 -11.375 1 79.12 327 LEU B C 1
ATOM 7165 O O . LEU B 1 327 ? -3.66 -0.669 -11.094 1 79.12 327 LEU B O 1
ATOM 7169 N N . ILE B 1 328 ? -4.945 -2.4 -11.586 1 76.44 328 ILE B N 1
ATOM 7170 C CA . ILE B 1 328 ? -6.188 -1.644 -11.477 1 76.44 328 ILE B CA 1
ATOM 7171 C C . ILE B 1 328 ? -6.34 -1.11 -10.055 1 76.44 328 ILE B C 1
ATOM 7173 O O . ILE B 1 328 ? -6.684 0.058 -9.859 1 76.44 328 ILE B O 1
ATOM 7177 N N . THR B 1 329 ? -5.996 -1.934 -9.125 1 75.38 329 THR B N 1
ATOM 7178 C CA . THR B 1 329 ? -6.145 -1.571 -7.723 1 75.38 329 THR B CA 1
ATOM 7179 C C . THR B 1 329 ? -5.164 -0.463 -7.344 1 75.38 329 THR B C 1
ATOM 7181 O O . THR B 1 329 ? -5.516 0.455 -6.598 1 75.38 329 THR B O 1
ATOM 7184 N N . LEU B 1 330 ? -3.971 -0.534 -7.844 1 74.62 330 LEU B N 1
ATOM 7185 C CA . LEU B 1 330 ? -2.984 0.504 -7.562 1 74.62 330 LEU B CA 1
ATOM 7186 C C . LEU B 1 330 ? -3.438 1.849 -8.117 1 74.62 330 LEU B C 1
ATOM 7188 O O . LEU B 1 330 ? -3.268 2.885 -7.473 1 74.62 330 LEU B O 1
ATOM 7192 N N . THR B 1 331 ? -3.984 1.776 -9.305 1 74 331 THR B N 1
ATOM 7193 C CA . THR B 1 331 ? -4.48 3.01 -9.906 1 74 331 THR B CA 1
ATOM 7194 C C . THR B 1 331 ? -5.602 3.611 -9.062 1 74 331 THR B C 1
ATOM 7196 O O . THR B 1 331 ? -5.602 4.812 -8.789 1 74 331 THR B O 1
ATOM 7199 N N . MET B 1 332 ? -6.477 2.783 -8.648 1 76.06 332 MET B N 1
ATOM 7200 C CA . MET B 1 332 ? -7.59 3.248 -7.824 1 76.06 332 MET B CA 1
ATOM 7201 C C . MET B 1 332 ? -7.094 3.779 -6.484 1 76.06 332 MET B C 1
ATOM 7203 O O . MET B 1 332 ? -7.555 4.82 -6.016 1 76.06 332 MET B O 1
ATOM 7207 N N . LYS B 1 333 ? -6.164 3.092 -5.895 1 79.12 333 LYS B N 1
ATOM 7208 C CA . LYS B 1 333 ? -5.586 3.516 -4.621 1 79.12 333 LYS B CA 1
ATOM 7209 C C . LYS B 1 333 ? -4.883 4.863 -4.762 1 79.12 333 LYS B C 1
ATOM 7211 O O . LYS B 1 333 ? -5.074 5.758 -3.934 1 79.12 333 LYS B O 1
ATOM 7216 N N . ARG B 1 334 ? -4.133 4.973 -5.758 1 72.12 334 ARG B N 1
ATOM 7217 C CA . ARG B 1 334 ? -3.402 6.219 -5.973 1 72.12 334 ARG B CA 1
ATOM 7218 C C . ARG B 1 334 ? -4.359 7.383 -6.199 1 72.12 334 ARG B C 1
ATOM 7220 O O . ARG B 1 334 ? -4.156 8.477 -5.664 1 72.12 334 ARG B O 1
ATOM 7227 N N . GLU B 1 335 ? -5.367 7.18 -7.02 1 71.56 335 GLU B N 1
ATOM 7228 C CA . GLU B 1 335 ? -6.375 8.211 -7.246 1 71.56 335 GLU B CA 1
ATOM 7229 C C . GLU B 1 335 ? -7.062 8.609 -5.945 1 71.56 335 GLU B C 1
ATOM 7231 O O . GLU B 1 335 ? -7.258 9.797 -5.676 1 71.56 335 GLU B O 1
ATOM 7236 N N . ALA B 1 336 ? -7.383 7.645 -5.227 1 73 336 ALA B N 1
ATOM 7237 C CA . ALA B 1 336 ? -8.023 7.91 -3.936 1 73 336 ALA B CA 1
ATOM 7238 C C . ALA B 1 336 ? -7.082 8.68 -3.01 1 73 336 ALA B C 1
ATOM 7240 O O . ALA B 1 336 ? -7.504 9.602 -2.316 1 73 336 ALA B O 1
ATOM 7241 N N . GLN B 1 337 ? -5.848 8.281 -2.939 1 74.5 337 GLN B N 1
ATOM 7242 C CA . GLN B 1 337 ? -4.863 8.953 -2.098 1 74.5 337 GLN B CA 1
ATOM 7243 C C . GLN B 1 337 ? -4.648 10.391 -2.541 1 74.5 337 GLN B C 1
ATOM 7245 O O . GLN B 1 337 ? -4.48 11.289 -1.707 1 74.5 337 GLN B O 1
ATOM 7250 N N . GLU B 1 338 ? -4.605 10.523 -3.828 1 71.69 338 GLU B N 1
ATOM 7251 C CA . GLU B 1 338 ? -4.492 11.883 -4.344 1 71.69 338 GLU B CA 1
ATOM 725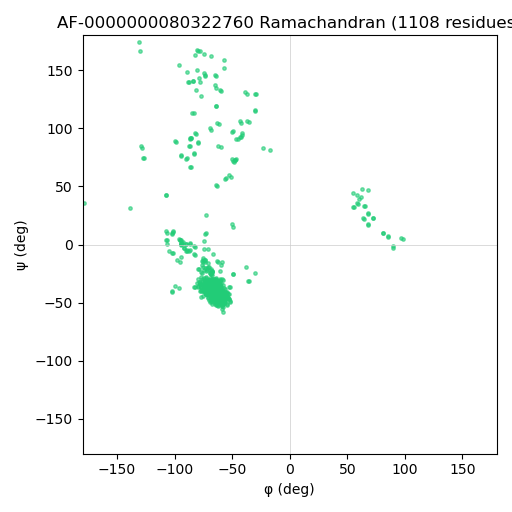2 C C . GLU B 1 338 ? -5.676 12.742 -3.908 1 71.69 338 GLU B C 1
ATOM 7254 O O . GLU B 1 338 ? -5.496 13.883 -3.469 1 71.69 338 GLU B O 1
ATOM 7259 N N . LYS B 1 339 ? -6.812 12.234 -4.082 1 73.31 339 LYS B N 1
ATOM 7260 C CA . LYS B 1 339 ? -8.008 12.961 -3.656 1 73.31 339 LYS B CA 1
ATOM 7261 C C . LYS B 1 339 ? -7.992 13.211 -2.15 1 73.31 339 LYS B C 1
ATOM 7263 O O . LYS B 1 339 ? -8.398 14.281 -1.69 1 73.31 339 LYS B O 1
ATOM 7268 N N . GLU B 1 340 ? -7.59 12.242 -1.402 1 76.19 340 GLU B N 1
ATOM 7269 C CA . GLU B 1 340 ? -7.445 12.406 0.042 1 76.19 340 GLU B CA 1
ATOM 7270 C C . GLU B 1 340 ? -6.477 13.539 0.378 1 76.19 340 GLU B C 1
ATOM 7272 O O . GLU B 1 340 ? -6.754 14.352 1.259 1 76.19 340 GLU B O 1
ATOM 7277 N N . ARG B 1 341 ? -5.355 13.484 -0.217 1 68.19 341 ARG B N 1
ATOM 7278 C CA . ARG B 1 341 ? -4.375 14.547 -0.008 1 68.19 341 ARG B CA 1
ATOM 7279 C C . ARG B 1 341 ? -4.957 15.906 -0.371 1 68.19 341 ARG B C 1
ATOM 7281 O O . ARG B 1 341 ? -4.727 16.891 0.329 1 68.19 341 ARG B O 1
ATOM 7288 N N . GLU B 1 342 ? -5.664 15.953 -1.489 1 72.06 342 GLU B N 1
ATOM 7289 C CA . GLU B 1 342 ? -6.316 17.188 -1.901 1 72.06 342 GLU B CA 1
ATOM 7290 C C . GLU B 1 342 ? -7.309 17.672 -0.846 1 72.06 342 GLU B C 1
ATOM 7292 O O . GLU B 1 342 ? -7.359 18.859 -0.527 1 72.06 342 GLU B O 1
ATOM 7297 N N . ILE B 1 343 ? -8.062 16.797 -0.351 1 74.75 343 ILE B N 1
ATOM 7298 C CA . ILE B 1 343 ? -9.047 17.125 0.677 1 74.75 343 ILE B CA 1
ATOM 7299 C C . ILE B 1 343 ? -8.336 17.625 1.937 1 74.75 343 ILE B C 1
ATOM 7301 O O . ILE B 1 343 ? -8.75 18.594 2.553 1 74.75 343 ILE B O 1
ATOM 7305 N N . LYS B 1 344 ? -7.25 16.891 2.332 1 71.5 344 LYS B N 1
ATOM 7306 C CA . LYS B 1 344 ? -6.473 17.281 3.498 1 71.5 344 LYS B CA 1
ATOM 7307 C C . LYS B 1 344 ? -5.855 18.672 3.301 1 71.5 344 LYS B C 1
ATOM 7309 O O . LYS B 1 344 ? -5.883 19.5 4.211 1 71.5 344 LYS B O 1
ATOM 7314 N N . ALA B 1 345 ? -5.25 18.797 2.168 1 65.31 345 ALA B N 1
ATOM 7315 C CA . ALA B 1 345 ? -4.656 20.094 1.847 1 65.31 345 ALA B CA 1
ATOM 7316 C C . ALA B 1 345 ? -5.695 21.203 1.911 1 65.31 345 ALA B C 1
ATOM 7318 O O . ALA B 1 345 ? -5.441 22.266 2.479 1 65.31 345 ALA B O 1
ATOM 7319 N N . LEU B 1 346 ? -6.836 20.953 1.375 1 69.5 346 LEU B N 1
ATOM 7320 C CA . LEU B 1 346 ? -7.918 21.938 1.389 1 69.5 346 LEU B CA 1
ATOM 7321 C C . LEU B 1 346 ? -8.391 22.203 2.814 1 69.5 346 LEU B C 1
ATOM 7323 O O . LEU B 1 346 ? -8.672 23.344 3.172 1 69.5 346 LEU B O 1
ATOM 7327 N N . SER B 1 347 ? -8.445 21.219 3.57 1 74.19 347 SER B N 1
ATOM 7328 C CA . SER B 1 347 ? -8.852 21.375 4.965 1 74.19 347 SER B CA 1
ATOM 7329 C C . SER B 1 347 ? -7.824 22.172 5.754 1 74.19 347 SER B C 1
ATOM 7331 O O . SER B 1 347 ? -8.188 23 6.586 1 74.19 347 SER B O 1
ATOM 7333 N N . LEU B 1 348 ? -6.496 21.875 5.59 1 68.44 348 LEU B N 1
ATOM 7334 C CA . LEU B 1 348 ? -5.422 22.609 6.246 1 68.44 348 LEU B CA 1
ATOM 7335 C C . LEU B 1 348 ? -5.426 24.078 5.824 1 68.44 348 LEU B C 1
ATOM 7337 O O . LEU B 1 348 ? -5.23 24.969 6.656 1 68.44 348 LEU B O 1
ATOM 7341 N N . GLU B 1 349 ? -5.613 24.266 4.57 1 69.88 349 GLU B N 1
ATOM 7342 C CA . GLU B 1 349 ? -5.715 25.625 4.066 1 69.88 349 GLU B CA 1
ATOM 7343 C C . GLU B 1 349 ? -6.855 26.391 4.746 1 69.88 349 GLU B C 1
ATOM 7345 O O . GLU B 1 349 ? -6.699 27.547 5.125 1 69.88 349 GLU B O 1
ATOM 7350 N N . LYS B 1 350 ? -7.91 25.703 4.84 1 73.25 350 LYS B N 1
ATOM 7351 C CA . LYS B 1 350 ? -9.055 26.312 5.512 1 73.25 350 LYS B CA 1
ATOM 7352 C C . LYS B 1 350 ? -8.734 26.609 6.973 1 73.25 350 LYS B C 1
ATOM 7354 O O . LYS B 1 350 ? -9.094 27.672 7.484 1 73.25 350 LYS B O 1
ATOM 7359 N N . SER B 1 351 ? -8.117 25.719 7.695 1 74.31 351 SER B N 1
ATOM 7360 C CA . SER B 1 351 ? -7.734 25.922 9.094 1 74.31 351 SER B CA 1
ATOM 7361 C C . SER B 1 351 ? -6.742 27.062 9.234 1 74.31 351 SER B C 1
ATOM 7363 O O . SER B 1 351 ? -6.844 27.875 10.164 1 74.31 351 SER B O 1
ATOM 7365 N N . LEU B 1 352 ? -5.723 27.078 8.383 1 69.94 352 LEU B N 1
ATOM 7366 C CA . LEU B 1 352 ? -4.734 28.156 8.391 1 69.94 352 LEU B CA 1
ATOM 7367 C C . LEU B 1 352 ? -5.398 29.5 8.164 1 69.94 352 LEU B C 1
ATOM 7369 O O . LEU B 1 352 ? -5.07 30.484 8.852 1 69.94 352 LEU B O 1
ATOM 7373 N N . LYS B 1 353 ? -6.309 29.531 7.27 1 71.12 353 LYS B N 1
ATOM 7374 C CA . LYS B 1 353 ? -7.031 30.781 7 1 71.12 353 LYS B CA 1
ATOM 7375 C C . LYS B 1 353 ? -7.816 31.234 8.227 1 71.12 353 LYS B C 1
ATOM 7377 O O . LYS B 1 353 ? -7.859 32.438 8.531 1 71.12 353 LYS B O 1
ATOM 7382 N N . SER B 1 354 ? -8.352 30.328 8.938 1 75 354 SER B N 1
ATOM 7383 C CA . SER B 1 354 ? -9.094 30.656 10.148 1 75 354 SER B CA 1
ATOM 7384 C C . SER B 1 354 ? -8.164 31.172 11.242 1 75 354 SER B C 1
ATOM 7386 O O . SER B 1 354 ? -8.484 32.125 11.945 1 75 354 SER B O 1
ATOM 7388 N N . TYR B 1 355 ? -6.988 30.547 11.414 1 74.94 355 TYR B N 1
ATOM 7389 C CA . TYR B 1 355 ? -6 30.984 12.391 1 74.94 355 TYR B CA 1
ATOM 7390 C C . TYR B 1 355 ? -5.488 32.375 12.07 1 74.94 355 TYR B C 1
ATOM 7392 O O . TYR B 1 355 ? -5.371 33.219 12.961 1 74.94 355 TYR B O 1
ATOM 7400 N N . GLN B 1 356 ? -5.133 32.562 10.836 1 71.56 356 GLN B N 1
ATOM 7401 C CA . GLN B 1 356 ? -4.676 33.875 10.391 1 71.56 356 GLN B CA 1
ATOM 7402 C C . GLN B 1 356 ? -5.727 34.969 10.664 1 71.56 356 GLN B C 1
ATOM 7404 O O . GLN B 1 356 ? -5.398 36.031 11.156 1 71.56 356 GLN B O 1
ATOM 7409 N N . ARG B 1 357 ? -6.941 34.625 10.375 1 74.62 357 ARG B N 1
ATOM 7410 C CA . ARG B 1 357 ? -8.047 35.531 10.602 1 74.62 357 ARG B CA 1
ATOM 7411 C C . ARG B 1 357 ? -8.188 35.875 12.086 1 74.62 357 ARG B C 1
ATOM 7413 O O . ARG B 1 357 ? -8.312 37.031 12.461 1 74.62 357 ARG B O 1
ATOM 7420 N N . ASN B 1 358 ? -8.102 34.812 12.938 1 75.25 358 ASN B N 1
ATOM 7421 C CA . ASN B 1 358 ? -8.25 35.031 14.375 1 75.25 358 ASN B CA 1
ATOM 7422 C C . ASN B 1 358 ? -7.082 35.812 14.953 1 75.25 358 ASN B C 1
ATOM 7424 O O . ASN B 1 358 ? -7.273 36.688 15.82 1 75.25 358 ASN B O 1
ATOM 7428 N N . THR B 1 359 ? -5.863 35.531 14.555 1 77.38 359 THR B N 1
ATOM 7429 C CA . THR B 1 359 ? -4.684 36.25 15 1 77.38 359 THR B CA 1
ATOM 7430 C C . THR B 1 359 ? -4.754 37.719 14.555 1 77.38 359 THR B C 1
ATOM 7432 O O . THR B 1 359 ? -4.438 38.625 15.328 1 77.38 359 THR B O 1
ATOM 7435 N N . LEU B 1 360 ? -5.18 37.969 13.406 1 77 360 LEU B N 1
ATOM 7436 C CA . LEU B 1 360 ? -5.332 39.312 12.883 1 77 360 LEU B CA 1
ATOM 7437 C C . LEU B 1 360 ? -6.383 40.094 13.68 1 77 360 LEU B C 1
ATOM 7439 O O . LEU B 1 360 ? -6.195 41.25 13.984 1 77 360 LEU B O 1
ATOM 7443 N N . ALA B 1 361 ? -7.418 39.406 14.117 1 77 361 ALA B N 1
ATOM 7444 C CA . ALA B 1 361 ? -8.461 40.031 14.914 1 77 361 ALA B CA 1
ATOM 7445 C C . ALA B 1 361 ? -7.918 40.469 16.266 1 77 361 ALA B C 1
ATOM 7447 O O . ALA B 1 361 ? -8.195 41.594 16.719 1 77 361 ALA B O 1
ATOM 7448 N N . ILE B 1 362 ? -7.066 39.625 16.891 1 81 362 ILE B N 1
ATOM 7449 C CA . ILE B 1 362 ? -6.488 39.969 18.188 1 81 362 ILE B CA 1
ATOM 7450 C C . ILE B 1 362 ? -5.555 41.156 18.047 1 81 362 ILE B C 1
ATOM 7452 O O . ILE B 1 362 ? -5.586 42.062 18.875 1 81 362 ILE B O 1
ATOM 7456 N N . ILE B 1 363 ? -4.805 41.219 16.984 1 78.75 363 ILE B N 1
ATOM 7457 C CA . ILE B 1 363 ? -3.871 42.312 16.734 1 78.75 363 ILE B CA 1
ATOM 7458 C C . ILE B 1 363 ? -4.645 43.594 16.516 1 78.75 363 ILE B C 1
ATOM 7460 O O . ILE B 1 363 ? -4.273 44.656 17.047 1 78.75 363 ILE B O 1
ATOM 7464 N N . ILE B 1 364 ? -5.805 43.5 15.812 1 79.06 364 ILE B N 1
ATOM 7465 C CA . ILE B 1 364 ? -6.613 44.656 15.531 1 79.06 364 ILE B CA 1
ATOM 7466 C C . ILE B 1 364 ? -7.223 45.188 16.828 1 79.06 364 ILE B C 1
ATOM 7468 O O . ILE B 1 364 ? -7.227 46.406 17.078 1 79.06 364 ILE B O 1
ATOM 7472 N N . VAL B 1 365 ? -7.629 44.281 17.688 1 81.06 365 VAL B N 1
ATOM 7473 C CA . VAL B 1 365 ? -8.211 44.719 18.953 1 81.06 365 VAL B CA 1
ATOM 7474 C C . VAL B 1 365 ? -7.156 45.375 19.812 1 81.06 365 VAL B C 1
ATOM 7476 O O . VAL B 1 365 ? -7.418 46.438 20.422 1 81.06 365 VAL B O 1
ATOM 7479 N N . LEU B 1 366 ? -5.898 44.875 19.781 1 82.25 366 LEU B N 1
ATOM 7480 C CA . LEU B 1 366 ? -4.816 45.469 20.562 1 82.25 366 LEU B CA 1
ATOM 7481 C C . LEU B 1 366 ? -4.414 46.844 20 1 82.25 366 LEU B C 1
ATOM 7483 O O . LEU B 1 366 ? -4.133 47.75 20.766 1 82.25 366 LEU B O 1
ATOM 7487 N N . LEU B 1 367 ? -4.535 47.031 18.719 1 82 367 LEU B N 1
ATOM 7488 C CA . LEU B 1 367 ? -4.234 48.312 18.078 1 82 367 LEU B CA 1
ATOM 7489 C C . LEU B 1 367 ? -5.309 49.344 18.406 1 82 367 LEU B C 1
ATOM 7491 O O . LEU B 1 367 ? -5.004 50.531 18.609 1 82 367 LEU B O 1
ATOM 7495 N N . PHE B 1 368 ? -6.523 48.875 18.531 1 81 368 PHE B N 1
ATOM 7496 C CA . PHE B 1 368 ? -7.613 49.75 18.922 1 81 368 PHE B CA 1
ATOM 7497 C C . PHE B 1 368 ? -7.445 50.25 20.359 1 81 368 PHE B C 1
ATOM 7499 O O . PHE B 1 368 ? -7.684 51.406 20.656 1 81 368 PHE B O 1
ATOM 7506 N N . VAL B 1 369 ? -6.977 49.375 21.156 1 82.12 369 VAL B N 1
ATOM 7507 C CA . VAL B 1 369 ? -6.742 49.75 22.562 1 82.12 369 VAL B CA 1
ATOM 7508 C C . VAL B 1 369 ? -5.602 50.75 22.656 1 82.12 369 VAL B C 1
ATOM 7510 O O . VAL B 1 369 ? -5.699 51.75 23.391 1 82.12 369 VAL B O 1
ATOM 7513 N N . ILE B 1 370 ? -4.602 50.625 21.875 1 81.31 370 ILE B N 1
ATOM 7514 C CA . ILE B 1 370 ? -3.469 51.562 21.828 1 81.31 370 ILE B CA 1
ATOM 7515 C C . ILE B 1 370 ? -3.928 52.906 21.312 1 81.31 370 ILE B C 1
ATOM 7517 O O . ILE B 1 370 ? -3.592 53.938 21.891 1 81.31 370 ILE B O 1
ATOM 7521 N N . GLY B 1 371 ? -4.734 52.938 20.266 1 79 371 GLY B N 1
ATOM 7522 C CA . GLY B 1 371 ? -5.277 54.188 19.719 1 79 371 GLY B CA 1
ATOM 7523 C C . GLY B 1 371 ? -6.152 54.938 20.703 1 79 371 GLY B C 1
ATOM 7524 O O . GLY B 1 371 ? -6.047 56.156 20.828 1 79 371 GLY B O 1
ATOM 7525 N N . PHE B 1 372 ? -6.875 54.188 21.406 1 81.12 372 PHE B N 1
ATOM 7526 C CA . PHE B 1 372 ? -7.777 54.781 22.391 1 81.12 372 PHE B CA 1
ATOM 7527 C C . PHE B 1 372 ? -6.992 55.406 23.531 1 81.12 372 PHE B C 1
ATOM 7529 O O . PHE B 1 372 ? -7.309 56.531 23.969 1 81.12 372 PHE B O 1
ATOM 7536 N N . LEU B 1 373 ? -5.934 54.812 23.953 1 80.94 373 LEU B N 1
ATOM 7537 C CA . LEU B 1 373 ? -5.098 55.344 25.031 1 80.94 373 LEU B CA 1
ATOM 7538 C C . LEU B 1 373 ? -4.352 56.594 24.578 1 80.94 373 LEU B C 1
ATOM 7540 O O . LEU B 1 373 ? -4.23 57.562 25.328 1 80.94 373 LEU B O 1
ATOM 7544 N N . LEU B 1 374 ? -3.984 56.562 23.297 1 81.06 374 LEU B N 1
ATOM 7545 C CA . LEU B 1 374 ? -3.299 57.75 22.75 1 81.06 374 LEU B CA 1
ATOM 7546 C C . LEU B 1 374 ? -4.262 58.906 22.578 1 81.06 374 LEU B C 1
ATOM 7548 O O . LEU B 1 374 ? -3.908 60.062 22.875 1 81.06 374 LEU B O 1
ATOM 7552 N N . TYR B 1 375 ? -5.445 58.625 22.219 1 79.12 375 TYR B N 1
ATOM 7553 C CA . TYR B 1 375 ? -6.461 59.656 22.062 1 79.12 375 TYR B CA 1
ATOM 7554 C C . TYR B 1 375 ? -6.812 60.281 23.406 1 79.12 375 TYR B C 1
ATOM 7556 O O . TYR B 1 375 ? -6.887 61.5 23.516 1 79.12 375 TYR B O 1
ATOM 7564 N N . ASN B 1 376 ? -6.938 59.406 24.391 1 77.31 376 ASN B N 1
ATOM 7565 C CA . ASN B 1 376 ? -7.246 59.906 25.734 1 77.31 376 ASN B CA 1
ATOM 7566 C C . ASN B 1 376 ? -6.098 60.75 26.297 1 77.31 376 ASN B C 1
ATOM 7568 O O . ASN B 1 376 ? -6.328 61.75 26.953 1 77.31 376 ASN B O 1
ATOM 7572 N N . LYS B 1 377 ? -4.895 60.438 25.891 1 78.25 377 LYS B N 1
ATOM 7573 C CA . LYS B 1 377 ? -3.725 61.219 26.312 1 78.25 377 LYS B CA 1
ATOM 7574 C C . LYS B 1 377 ? -3.695 62.562 25.625 1 78.25 377 LYS B C 1
ATOM 7576 O O . LYS B 1 377 ? -3.457 63.594 26.281 1 78.25 377 LYS B O 1
ATOM 7581 N N . LEU B 1 378 ? -4.086 62.594 24.375 1 78.88 378 LEU B N 1
ATOM 7582 C CA . LEU B 1 378 ? -4.07 63.844 23.609 1 78.88 378 LEU B CA 1
ATOM 7583 C C . LEU B 1 378 ? -5.184 64.75 24.078 1 78.88 378 LEU B C 1
ATOM 7585 O O . LEU B 1 378 ? -4.973 66 24.203 1 78.88 378 LEU B O 1
ATOM 7589 N N . ARG B 1 379 ? -6.305 64.125 24.438 1 78.5 379 ARG B N 1
ATOM 7590 C CA . ARG B 1 379 ? -7.43 64.938 24.922 1 78.5 379 ARG B CA 1
ATOM 7591 C C . ARG B 1 379 ? -7.145 65.5 26.312 1 78.5 379 ARG B C 1
ATOM 7593 O O . ARG B 1 379 ? -7.477 66.625 26.609 1 78.5 379 ARG B O 1
ATOM 7600 N N . ALA B 1 380 ? -6.422 64.75 27.094 1 78.94 380 ALA B N 1
ATOM 7601 C CA . ALA B 1 380 ? -6.055 65.188 28.438 1 78.94 380 ALA B CA 1
ATOM 7602 C C . ALA B 1 380 ? -5.031 66.312 28.391 1 78.94 380 ALA B C 1
ATOM 7604 O O . ALA B 1 380 ? -5.105 67.312 29.172 1 78.94 380 ALA B O 1
ATOM 7605 N N . GLN B 1 381 ? -4.133 66.25 27.406 1 79.19 381 GLN B N 1
ATOM 7606 C CA . GLN B 1 381 ? -3.131 67.312 27.234 1 79.19 381 GLN B CA 1
ATOM 7607 C C . GLN B 1 381 ? -3.775 68.625 26.797 1 79.19 381 GLN B C 1
ATOM 7609 O O . GLN B 1 381 ? -3.398 69.688 27.266 1 79.19 381 GLN B O 1
ATOM 7614 N N . GLN B 1 382 ? -4.828 68.625 26.062 1 81.31 382 GLN B N 1
ATOM 7615 C CA . GLN B 1 382 ? -5.516 69.812 25.578 1 81.31 382 GLN B CA 1
ATOM 7616 C C . GLN B 1 382 ? -6.316 70.5 26.688 1 81.31 382 GLN B C 1
ATOM 7618 O O . GLN B 1 382 ? -6.305 71.688 26.828 1 81.31 382 GLN B O 1
ATOM 7623 N N . ARG B 1 383 ? -6.891 69.688 27.516 1 80.25 383 ARG B N 1
ATOM 7624 C CA . ARG B 1 383 ? -7.656 70.25 28.641 1 80.25 383 ARG B CA 1
ATOM 7625 C C . ARG B 1 383 ? -6.738 70.938 29.641 1 80.25 383 ARG B C 1
ATOM 7627 O O . ARG B 1 383 ? -7.066 72 30.172 1 80.25 383 ARG B O 1
ATOM 7634 N N . LYS B 1 384 ? -5.582 70.5 29.859 1 78.75 384 LYS B N 1
ATOM 7635 C CA . LYS B 1 384 ? -4.59 71.062 30.766 1 78.75 384 LYS B CA 1
ATOM 7636 C C . LYS B 1 384 ? -4.133 72.438 30.266 1 78.75 384 LYS B C 1
ATOM 7638 O O . LYS B 1 384 ? -4.031 73.375 31.047 1 78.75 384 LYS B O 1
ATOM 7643 N N . LYS B 1 385 ? -3.883 72.5 29.031 1 78.38 385 LYS B N 1
ATOM 7644 C CA . LYS B 1 385 ? -3.438 73.75 28.453 1 78.38 385 LYS B CA 1
ATOM 7645 C C . LYS B 1 385 ? -4.512 74.875 28.594 1 78.38 385 LYS B C 1
ATOM 7647 O O . LYS B 1 385 ? -4.207 76 28.906 1 78.38 385 LYS B O 1
ATOM 7652 N N . ALA B 1 386 ? -5.719 74.438 28.562 1 82.31 386 ALA B N 1
ATOM 7653 C CA . ALA B 1 386 ? -6.828 75.375 28.672 1 82.31 386 ALA B CA 1
ATOM 7654 C C . ALA B 1 386 ? -7 75.875 30.109 1 82.31 386 ALA B C 1
ATOM 7656 O O . ALA B 1 386 ? -7.203 77.062 30.344 1 82.31 386 ALA B O 1
ATOM 7657 N N . GLU B 1 387 ? -6.844 75 31.062 1 83.31 387 GLU B N 1
ATOM 7658 C CA . GLU B 1 387 ? -6.977 75.375 32.469 1 83.31 387 GLU B CA 1
ATOM 7659 C C . GLU B 1 387 ? -5.824 76.25 32.938 1 83.31 387 GLU B C 1
ATOM 7661 O O . GLU B 1 387 ? -6.035 77.25 33.656 1 83.31 387 GLU B O 1
ATOM 7666 N N . LEU B 1 388 ? -4.629 76 32.5 1 82.19 388 LEU B N 1
ATOM 7667 C CA . LEU B 1 388 ? -3.461 76.812 32.844 1 82.19 388 LEU B CA 1
ATOM 7668 C C . LEU B 1 388 ? -3.574 78.188 32.25 1 82.19 388 LEU B C 1
ATOM 7670 O O . LEU B 1 388 ? -3.209 79.188 32.906 1 82.19 388 LEU B O 1
ATOM 7674 N N . ALA B 1 389 ? -4.188 78.312 31.141 1 82.75 389 ALA B N 1
ATOM 7675 C CA . ALA B 1 389 ? -4.375 79.625 30.484 1 82.75 389 ALA B CA 1
ATOM 7676 C C . ALA B 1 389 ? -5.398 80.438 31.234 1 82.75 389 ALA B C 1
ATOM 7678 O O . ALA B 1 389 ? -5.207 81.688 31.406 1 82.75 389 ALA B O 1
ATOM 7679 N N . GLN B 1 390 ? -6.379 79.812 31.75 1 83.5 390 GLN B N 1
ATOM 7680 C CA . GLN B 1 390 ? -7.398 80.5 32.5 1 83.5 390 GLN B CA 1
ATOM 7681 C C . GLN B 1 390 ? -6.836 81.062 33.844 1 83.5 390 GLN B C 1
ATOM 7683 O O . GLN B 1 390 ? -7.109 82.188 34.25 1 83.5 390 GLN B O 1
ATOM 7688 N N . MET B 1 391 ? -5.965 80.25 34.438 1 84.38 391 MET B N 1
ATOM 7689 C CA . MET B 1 391 ? -5.379 80.625 35.719 1 84.38 391 MET B CA 1
ATOM 7690 C C . MET B 1 391 ? -4.375 81.75 35.531 1 84.38 391 MET B C 1
ATOM 7692 O O . MET B 1 391 ? -4.289 82.688 36.344 1 84.38 391 MET B O 1
ATOM 7696 N N . GLN B 1 392 ? -3.674 81.812 34.469 1 83 392 GLN B N 1
ATOM 7697 C CA . GLN B 1 392 ? -2.748 82.875 34.156 1 83 392 GLN B CA 1
ATOM 7698 C C . GLN B 1 392 ? -3.492 84.188 33.875 1 83 392 GLN B C 1
ATOM 7700 O O . GLN B 1 392 ? -3.053 85.25 34.312 1 83 392 GLN B O 1
ATOM 7705 N N . GLN B 1 393 ? -4.641 84.062 33.312 1 84.06 393 GLN B N 1
ATOM 7706 C CA . GLN B 1 393 ? -5.461 85.25 33.062 1 84.06 393 GLN B CA 1
ATOM 7707 C C . GLN B 1 393 ? -5.988 85.875 34.375 1 84.06 393 GLN B C 1
ATOM 7709 O O . GLN B 1 393 ? -6 87.062 34.562 1 84.06 393 GLN B O 1
ATOM 7714 N N . GLN B 1 394 ? -6.312 85 35.25 1 84.5 394 GLN B N 1
ATOM 7715 C CA . GLN B 1 394 ? -6.797 85.438 36.562 1 84.5 394 GLN B CA 1
ATOM 7716 C C . GLN B 1 394 ? -5.672 86.125 37.344 1 84.5 394 GLN B C 1
ATOM 7718 O O . GLN B 1 394 ? -5.887 87.125 38.031 1 84.5 394 GLN B O 1
ATOM 7723 N N . LEU B 1 395 ? -4.48 85.625 37.281 1 84.62 395 LEU B N 1
ATOM 7724 C CA . LEU B 1 395 ? -3.316 86.188 37.938 1 84.62 395 LEU B CA 1
ATOM 7725 C C . LEU B 1 395 ? -2.994 87.562 37.375 1 84.62 395 LEU B C 1
ATOM 7727 O O . LEU B 1 395 ? -2.699 88.5 38.125 1 84.62 395 LEU B O 1
ATOM 7731 N N . ILE B 1 396 ? -3.125 87.75 36.094 1 85.06 396 ILE B N 1
ATOM 7732 C CA . ILE B 1 396 ? -2.863 89.062 35.438 1 85.06 396 ILE B CA 1
ATOM 7733 C C . ILE B 1 396 ? -3.926 90.062 35.844 1 85.06 396 ILE B C 1
ATOM 7735 O O . ILE B 1 396 ? -3.611 91.25 36.125 1 85.06 396 ILE B O 1
ATOM 7739 N N . GLN B 1 397 ? -5.137 89.562 36 1 85 397 GLN B N 1
ATOM 7740 C CA . GLN B 1 397 ? -6.234 90.438 36.406 1 85 397 GLN B CA 1
ATOM 7741 C C . GLN B 1 397 ? -6.074 90.938 37.844 1 85 397 GLN B C 1
ATOM 7743 O O . GLN B 1 397 ? -6.289 92.125 38.125 1 85 397 GLN B O 1
ATOM 7748 N N . LYS B 1 398 ? -5.527 90.188 38.688 1 83.44 398 LYS B N 1
ATOM 7749 C CA . LYS B 1 398 ? -5.348 90.562 40.062 1 83.44 398 LYS B CA 1
ATOM 7750 C C . LYS B 1 398 ? -4.152 91.5 40.219 1 83.44 398 LYS B C 1
ATOM 7752 O O . LYS B 1 398 ? -4.18 92.438 41.062 1 83.44 398 LYS B O 1
ATOM 7757 N N . GLU B 1 399 ? -3.197 91.312 39.406 1 83.81 399 GLU B N 1
ATOM 7758 C CA . GLU B 1 399 ? -2.051 92.188 39.375 1 83.81 399 GLU B CA 1
ATOM 7759 C C . GLU B 1 399 ? -2.455 93.625 38.906 1 83.81 399 GLU B C 1
ATOM 7761 O O . GLU B 1 399 ? -2.002 94.625 39.438 1 83.81 399 GLU B O 1
ATOM 7766 N N . LEU B 1 400 ? -3.391 93.75 38.062 1 83.38 400 LEU B N 1
ATOM 7767 C CA . LEU B 1 400 ? -3.877 95 37.531 1 83.38 400 LEU B CA 1
ATOM 7768 C C . LEU B 1 400 ? -4.75 95.75 38.562 1 83.38 400 LEU B C 1
ATOM 7770 O O . LEU B 1 400 ? -4.633 96.938 38.75 1 83.38 400 LEU B O 1
ATOM 7774 N N . GLU B 1 401 ? -5.457 95 39.312 1 83.5 401 GLU B N 1
ATOM 7775 C CA . GLU B 1 401 ? -6.301 95.562 40.344 1 83.5 401 GLU B CA 1
ATOM 7776 C C . GLU B 1 401 ? -5.461 96.188 41.469 1 83.5 401 GLU B C 1
ATOM 7778 O O . GLU B 1 401 ? -5.781 97.25 42 1 83.5 401 GLU B O 1
ATOM 7783 N N . LEU B 1 402 ? -4.363 95.562 41.781 1 81.31 402 LEU B N 1
ATOM 7784 C CA . LEU B 1 402 ? -3.447 96.062 42.812 1 81.31 402 LEU B CA 1
ATOM 7785 C C . LEU B 1 402 ? -2.812 97.375 42.375 1 81.31 402 LEU B C 1
ATOM 7787 O O . LEU B 1 402 ? -2.705 98.312 43.188 1 81.31 402 LEU B O 1
ATOM 7791 N N . THR B 1 403 ? -2.504 97.5 41.156 1 80.94 403 THR B N 1
ATOM 7792 C CA . THR B 1 403 ? -1.883 98.75 40.625 1 80.94 403 THR B CA 1
ATOM 7793 C C . THR B 1 403 ? -2.885 99.875 40.625 1 80.94 403 THR B C 1
ATOM 7795 O O . THR B 1 403 ? -2.539 101 40.969 1 80.94 403 THR B O 1
ATOM 7798 N N . VAL B 1 404 ? -4.121 99.75 40.406 1 83.38 404 VAL B N 1
ATOM 7799 C CA . VAL B 1 404 ? -5.16 100.812 40.344 1 83.38 404 VAL B CA 1
ATOM 7800 C C . VAL B 1 404 ? -5.508 101.25 41.75 1 83.38 404 VAL B C 1
ATOM 7802 O O . VAL B 1 404 ? -5.656 102.5 41.969 1 83.38 404 VAL B O 1
ATOM 7805 N N . SER B 1 405 ? -5.59 100.312 42.656 1 79.25 405 SER B N 1
ATOM 7806 C CA . SER B 1 405 ? -5.906 100.688 44.031 1 79.25 405 SER B CA 1
ATOM 7807 C C . SER B 1 405 ? -4.828 101.562 44.656 1 79.25 405 SER B C 1
ATOM 7809 O O . SER B 1 405 ? -5.133 102.5 45.344 1 79.25 405 SER B O 1
ATOM 7811 N N . ASP B 1 406 ? -3.596 101.375 44.375 1 77.56 406 ASP B N 1
ATOM 7812 C CA . ASP B 1 406 ? -2.473 102.125 44.844 1 77.56 406 ASP B CA 1
ATOM 7813 C C . ASP B 1 406 ? -2.537 103.562 44.281 1 77.56 406 ASP B C 1
ATOM 7815 O O . ASP B 1 406 ? -2.277 104.562 45 1 77.56 406 ASP B O 1
ATOM 7819 N N . LYS B 1 407 ? -3.021 103.938 43.156 1 75.44 407 LYS B N 1
ATOM 7820 C CA . LYS B 1 407 ? -3.109 105.25 42.531 1 75.44 407 LYS B CA 1
ATOM 7821 C C . LYS B 1 407 ? -4.258 106.062 43.094 1 75.44 407 LYS B C 1
ATOM 7823 O O . LYS B 1 407 ? -4.121 107.25 43.312 1 75.44 407 LYS B O 1
ATOM 7828 N N . VAL B 1 408 ? -5.328 105.438 43.406 1 76.19 408 VAL B N 1
ATOM 7829 C CA . VAL B 1 408 ? -6.488 106.125 43.969 1 76.19 408 VAL B CA 1
ATOM 7830 C C . VAL B 1 408 ? -6.16 106.625 45.375 1 76.19 408 VAL B C 1
ATOM 7832 O O . VAL B 1 408 ? -6.512 107.75 45.75 1 76.19 408 VAL B O 1
ATOM 7835 N N . ALA B 1 409 ? -5.473 105.875 46.125 1 73.44 409 ALA B N 1
ATOM 7836 C CA . ALA B 1 409 ? -5.094 106.25 47.469 1 73.44 409 ALA B CA 1
ATOM 7837 C C . ALA B 1 409 ? -4.18 107.438 47.469 1 73.44 409 ALA B C 1
ATOM 7839 O O . ALA B 1 409 ? -4.34 108.375 48.281 1 73.44 409 ALA B O 1
ATOM 7840 N N . LEU B 1 410 ? -3.318 107.562 46.562 1 73.06 410 LEU B N 1
ATOM 7841 C CA . LEU B 1 410 ? -2.391 108.688 46.438 1 73.06 410 LEU B CA 1
ATOM 7842 C C . LEU B 1 410 ? -3.127 109.938 46.031 1 73.06 410 LEU B C 1
ATOM 7844 O O . LEU B 1 410 ? -2.859 111.062 46.562 1 73.06 410 LEU B O 1
ATOM 7848 N N . ASN B 1 411 ? -4.117 109.938 45.25 1 72.25 411 ASN B N 1
ATOM 7849 C CA . ASN B 1 411 ? -4.883 111.062 44.781 1 72.25 411 ASN B CA 1
ATOM 7850 C C . ASN B 1 411 ? -5.777 111.625 45.875 1 72.25 411 ASN B C 1
ATOM 7852 O O . ASN B 1 411 ? -5.93 112.875 46 1 72.25 411 ASN B O 1
ATOM 7856 N N . ASN B 1 412 ? -6.328 110.875 46.719 1 69.75 412 ASN B N 1
ATOM 7857 C CA . ASN B 1 412 ? -7.156 111.312 47.844 1 69.75 412 ASN B CA 1
ATOM 7858 C C . ASN B 1 412 ? -6.348 112.062 48.875 1 69.75 412 ASN B C 1
ATOM 7860 O O . ASN B 1 412 ? -6.816 113.062 49.406 1 69.75 412 ASN B O 1
ATOM 7864 N N . LYS B 1 413 ? -5.137 111.688 49.125 1 69.12 413 LYS B N 1
ATOM 7865 C CA . LYS B 1 413 ? -4.234 112.375 50.031 1 69.12 413 LYS B CA 1
ATOM 7866 C C . LYS B 1 413 ? -3.941 113.812 49.531 1 69.12 413 LYS B C 1
ATOM 7868 O O . LYS B 1 413 ? -3.943 114.75 50.344 1 69.12 413 LYS B O 1
ATOM 7873 N N . LEU B 1 414 ? -3.803 114.062 48.281 1 68.94 414 LEU B N 1
ATOM 7874 C CA . LEU B 1 414 ? -3.463 115.312 47.688 1 68.94 414 LEU B CA 1
ATOM 7875 C C . LEU B 1 414 ? -4.645 116.312 47.75 1 68.94 414 LEU B C 1
ATOM 7877 O O . LEU B 1 414 ? -4.473 117.5 48.062 1 68.94 414 LEU B O 1
ATOM 7881 N N . GLU B 1 415 ? -5.887 116 47.562 1 70.38 415 GLU B N 1
ATOM 7882 C CA . GLU B 1 415 ? -7.086 116.812 47.594 1 70.38 415 GLU B CA 1
ATOM 7883 C C . GLU B 1 415 ? -7.414 117.312 49 1 70.38 415 GLU B C 1
ATOM 7885 O O . GLU B 1 415 ? -7.797 118.438 49.188 1 70.38 415 GLU B O 1
ATOM 7890 N N . PHE B 1 416 ? -7.176 116.375 49.906 1 64.56 416 PHE B N 1
ATOM 7891 C CA . PHE B 1 416 ? -7.434 116.75 51.281 1 64.56 416 PHE B CA 1
ATOM 7892 C C . PHE B 1 416 ? -6.496 117.812 51.75 1 64.56 416 PHE B C 1
ATOM 7894 O O . PHE B 1 416 ? -6.934 118.812 52.406 1 64.56 416 PHE B O 1
ATOM 7901 N N . ASN B 1 417 ? -5.25 117.812 51.469 1 68.25 417 ASN B N 1
ATOM 7902 C CA . ASN B 1 417 ? -4.266 118.812 51.844 1 68.25 417 ASN B CA 1
ATOM 7903 C C . ASN B 1 417 ? -4.641 120.188 51.25 1 68.25 417 ASN B C 1
ATOM 7905 O O . ASN B 1 417 ? -4.496 121.25 51.938 1 68.25 417 ASN B O 1
ATOM 7909 N N . HIS B 1 418 ? -5.191 120.312 50.156 1 67.38 418 HIS B N 1
ATOM 7910 C CA . HIS B 1 418 ? -5.559 121.562 49.469 1 67.38 418 HIS B CA 1
ATOM 7911 C C . HIS B 1 418 ? -6.703 122.25 50.188 1 67.38 418 HIS B C 1
ATOM 7913 O O . HIS B 1 418 ? -6.641 123.5 50.406 1 67.38 418 HIS B O 1
ATOM 7919 N N . THR B 1 419 ? -7.719 121.625 50.531 1 69.75 419 THR B N 1
ATOM 7920 C CA . THR B 1 419 ? -8.898 122.188 51.156 1 69.75 419 THR B CA 1
ATOM 7921 C C . THR B 1 419 ? -8.562 122.75 52.531 1 69.75 419 THR B C 1
ATOM 7923 O O . THR B 1 419 ? -9.031 123.812 52.906 1 69.75 419 THR B O 1
ATOM 7926 N N . GLU B 1 420 ? -7.66 122.188 53.25 1 68.38 420 GLU B N 1
ATOM 7927 C CA . GLU B 1 420 ? -7.305 122.625 54.594 1 68.38 420 GLU B CA 1
ATOM 7928 C C . GLU B 1 420 ? -6.48 123.875 54.594 1 68.38 420 GLU B C 1
ATOM 7930 O O . GLU B 1 420 ? -6.723 124.812 55.406 1 68.38 420 GLU B O 1
ATOM 7935 N N . LEU B 1 421 ? -5.566 124 53.812 1 69.56 421 LEU B N 1
ATOM 7936 C CA . LEU B 1 421 ? -4.727 125.188 53.688 1 69.56 421 LEU B CA 1
ATOM 7937 C C . LEU B 1 421 ? -5.559 126.438 53.281 1 69.56 421 LEU B C 1
ATOM 7939 O O . LEU B 1 421 ? -5.316 127.5 53.781 1 69.56 421 LEU B O 1
ATOM 7943 N N . LYS B 1 422 ? -6.535 126.188 52.5 1 71.25 422 LYS B N 1
ATOM 7944 C CA . LYS B 1 422 ? -7.422 127.25 52.062 1 71.25 422 LYS B CA 1
ATOM 7945 C C . LYS B 1 422 ? -8.234 127.812 53.25 1 71.25 422 LYS B C 1
ATOM 7947 O O . LYS B 1 422 ? -8.344 129 53.438 1 71.25 422 LYS B O 1
ATOM 7952 N N . ASN B 1 423 ? -8.82 126.938 54.062 1 69 423 ASN B N 1
ATOM 7953 C CA . ASN B 1 423 ? -9.625 127.312 55.219 1 69 423 ASN B CA 1
ATOM 7954 C C . ASN B 1 423 ? -8.789 128.125 56.219 1 69 423 ASN B C 1
ATOM 7956 O O . ASN B 1 423 ? -9.266 129.125 56.781 1 69 423 ASN B O 1
ATOM 7960 N N . TYR B 1 424 ? -7.574 127.625 56.438 1 69.75 424 TYR B N 1
ATOM 7961 C CA . TYR B 1 424 ? -6.645 128.25 57.312 1 69.75 424 TYR B CA 1
ATOM 7962 C C . TYR B 1 424 ? -6.348 129.75 56.781 1 69.75 424 TYR B C 1
ATOM 7964 O O . TYR B 1 424 ? -6.355 130.625 57.562 1 69.75 424 TYR B O 1
ATOM 7972 N N . ALA B 1 425 ? -6.129 129.875 55.531 1 70.94 425 ALA B N 1
ATOM 7973 C CA . ALA B 1 425 ? -5.836 131.25 54.906 1 70.94 425 ALA B CA 1
ATOM 7974 C C . ALA B 1 425 ? -7.008 132.125 55.062 1 70.94 425 ALA B C 1
ATOM 7976 O O . ALA B 1 425 ? -6.816 133.375 55.312 1 70.94 425 ALA B O 1
ATOM 7977 N N . LEU B 1 426 ? -8.188 131.75 54.938 1 71.81 426 LEU B N 1
ATOM 7978 C CA . LEU B 1 426 ? -9.398 132.5 55.031 1 71.81 426 LEU B CA 1
ATOM 7979 C C . LEU B 1 426 ? -9.578 133 56.469 1 71.81 426 LEU B C 1
ATOM 7981 O O . LEU B 1 426 ? -9.922 134.25 56.656 1 71.81 426 LEU B O 1
ATOM 7985 N N . TYR B 1 427 ? -9.32 132.125 57.406 1 71.31 427 TYR B N 1
ATOM 7986 C CA . TYR B 1 427 ? -9.406 132.5 58.812 1 71.31 427 TYR B CA 1
ATOM 7987 C C . TYR B 1 427 ? -8.414 133.625 59.125 1 71.31 427 TYR B C 1
ATOM 7989 O O . TYR B 1 427 ? -8.781 134.625 59.75 1 71.31 427 TYR B O 1
ATOM 7997 N N . MET B 1 428 ? -7.262 133.5 58.656 1 71.31 428 MET B N 1
ATOM 7998 C CA . MET B 1 428 ? -6.211 134.5 58.906 1 71.31 428 MET B CA 1
ATOM 7999 C C . MET B 1 428 ? -6.574 135.875 58.281 1 71.31 428 MET B C 1
ATOM 8001 O O . MET B 1 428 ? -6.375 136.875 58.875 1 71.31 428 MET B O 1
ATOM 8005 N N . SER B 1 429 ? -7.086 135.75 57.094 1 73.19 429 SER B N 1
ATOM 8006 C CA . SER B 1 429 ? -7.453 137 56.375 1 73.19 429 SER B CA 1
ATOM 8007 C C . SER B 1 429 ? -8.531 137.75 57.094 1 73.19 429 SER B C 1
ATOM 8009 O O . SER B 1 429 ? -8.422 139 57.219 1 73.19 429 SER B O 1
ATOM 8011 N N . HIS B 1 430 ? -9.516 137.25 57.594 1 74.88 430 HIS B N 1
ATOM 8012 C CA . HIS B 1 430 ? -10.617 137.875 58.281 1 74.88 430 HIS B CA 1
ATOM 8013 C C . HIS B 1 430 ? -10.156 138.5 59.594 1 74.88 430 HIS B C 1
ATOM 8015 O O . HIS B 1 430 ? -10.516 139.625 59.906 1 74.88 430 HIS B O 1
ATOM 8021 N N . ARG B 1 431 ? -9.375 137.875 60.312 1 73.81 431 ARG B N 1
ATOM 8022 C CA . ARG B 1 431 ? -8.867 138.375 61.562 1 73.81 431 ARG B CA 1
ATOM 8023 C C . ARG B 1 431 ? -7.996 139.625 61.375 1 73.81 431 ARG B C 1
ATOM 8025 O O . ARG B 1 431 ? -8.094 140.625 62.125 1 73.81 431 ARG B O 1
ATOM 8032 N N . ASN B 1 432 ? -7.207 139.625 60.344 1 71.19 432 ASN B N 1
ATOM 8033 C CA . ASN B 1 432 ? -6.344 140.75 60 1 71.19 432 ASN B CA 1
ATOM 8034 C C . ASN B 1 432 ? -7.156 142 59.656 1 71.19 432 ASN B C 1
ATOM 8036 O O . ASN B 1 432 ? -6.801 143.125 60.031 1 71.19 432 ASN B O 1
ATOM 8040 N N . GLU B 1 433 ? -8.172 141.625 59.031 1 77.38 433 GLU B N 1
ATOM 8041 C CA . GLU B 1 433 ? -9.047 142.75 58.656 1 77.38 433 GLU B CA 1
ATOM 8042 C C . GLU B 1 433 ? -9.641 143.5 59.875 1 77.38 433 GLU B C 1
ATOM 8044 O O . GLU B 1 433 ? -9.664 144.75 59.969 1 77.38 433 GLU B O 1
ATOM 8049 N N . LEU B 1 434 ? -10.062 142.75 60.875 1 78.56 434 LEU B N 1
ATOM 8050 C CA . LEU B 1 434 ? -10.672 143.375 62.062 1 78.56 434 LEU B CA 1
ATOM 8051 C C . LEU B 1 434 ? -9.648 144.125 62.906 1 78.56 434 LEU B C 1
ATOM 8053 O O . LEU B 1 434 ? -9.945 145.25 63.375 1 78.56 434 LEU B O 1
ATOM 8057 N N . ILE B 1 435 ? -8.5 143.625 62.938 1 78.88 435 ILE B N 1
ATOM 8058 C CA . ILE B 1 435 ? -7.438 144.25 63.719 1 78.88 435 ILE B CA 1
ATOM 8059 C C . ILE B 1 435 ? -7.023 145.625 63.062 1 78.88 435 ILE B C 1
ATOM 8061 O O . ILE B 1 435 ? -6.863 146.625 63.719 1 78.88 435 ILE B O 1
ATOM 8065 N N . THR B 1 436 ? -6.93 145.5 61.75 1 77.5 436 THR B N 1
ATOM 8066 C CA . THR B 1 436 ? -6.535 146.75 61 1 77.5 436 THR B CA 1
ATOM 8067 C C . THR B 1 436 ? -7.582 147.875 61.156 1 77.5 436 THR B C 1
ATOM 8069 O O . THR B 1 436 ? -7.238 149 61.375 1 77.5 436 THR B O 1
ATOM 8072 N N . ASP B 1 437 ? -8.797 147.375 61.125 1 81.5 437 ASP B N 1
ATOM 8073 C CA . ASP B 1 437 ? -9.883 148.375 61.281 1 81.5 437 ASP B CA 1
ATOM 8074 C C . ASP B 1 437 ? -9.875 149 62.688 1 81.5 437 ASP B C 1
ATOM 8076 O O . ASP B 1 437 ? -10.062 150.25 62.844 1 81.5 437 ASP B O 1
ATOM 8080 N N . PHE B 1 438 ? -9.664 148.25 63.688 1 82.56 438 PHE B N 1
ATOM 8081 C CA . PHE B 1 438 ? -9.609 148.75 65.062 1 82.56 438 PHE B CA 1
ATOM 8082 C C . PHE B 1 438 ? -8.469 149.75 65.25 1 82.56 438 PHE B C 1
ATOM 8084 O O . PHE B 1 438 ? -8.656 150.75 65.875 1 82.56 438 PHE B O 1
ATOM 8091 N N . LEU B 1 439 ? -7.332 149.375 64.75 1 81.88 439 LEU B N 1
ATOM 8092 C CA . LEU B 1 439 ? -6.16 150.25 64.875 1 81.88 439 LEU B CA 1
ATOM 8093 C C . LEU B 1 439 ? -6.383 151.625 64.188 1 81.88 439 LEU B C 1
ATOM 8095 O O . LEU B 1 439 ? -5.961 152.625 64.688 1 81.88 439 LEU B O 1
ATOM 8099 N N . ALA B 1 440 ? -7.043 151.5 63.094 1 81.75 440 ALA B N 1
ATOM 8100 C CA . ALA B 1 440 ? -7.352 152.75 62.375 1 81.75 440 ALA B CA 1
ATOM 8101 C C . ALA B 1 440 ? -8.289 153.625 63.188 1 81.75 440 ALA B C 1
ATOM 8103 O O . ALA B 1 440 ? -8.078 154.875 63.281 1 81.75 440 ALA B O 1
ATOM 8104 N N . GLU B 1 441 ? -9.219 153.125 63.75 1 83.81 441 GLU B N 1
ATOM 8105 C CA . GLU B 1 441 ? -10.164 153.875 64.562 1 83.81 441 GLU B CA 1
ATOM 8106 C C . GLU B 1 441 ? -9.492 154.375 65.812 1 83.81 441 GLU B C 1
ATOM 8108 O O . GLU B 1 441 ? -9.758 155.5 66.25 1 83.81 441 GLU B O 1
ATOM 8113 N N . LEU B 1 442 ? -8.633 153.75 66.438 1 84.06 442 LEU B N 1
ATOM 8114 C CA . LEU B 1 442 ? -7.875 154.125 67.562 1 84.06 442 LEU B CA 1
ATOM 8115 C C . LEU B 1 442 ? -6.957 155.375 67.188 1 84.06 442 LEU B C 1
ATOM 8117 O O . LEU B 1 442 ? -6.832 156.25 67.938 1 84.06 442 LEU B O 1
ATOM 8121 N N . ASN B 1 443 ? -6.324 155.25 66.125 1 80.75 443 ASN B N 1
ATOM 8122 C CA . ASN B 1 443 ? -5.434 156.375 65.625 1 80.75 443 ASN B CA 1
ATOM 8123 C C . ASN B 1 443 ? -6.191 157.625 65.375 1 80.75 443 ASN B C 1
ATOM 8125 O O . ASN B 1 443 ? -5.691 158.75 65.688 1 80.75 443 ASN B O 1
ATOM 8129 N N . THR B 1 444 ? -7.379 157.625 64.812 1 82.62 444 THR B N 1
ATOM 8130 C CA . THR B 1 444 ? -8.219 158.75 64.625 1 82.62 444 THR B CA 1
ATOM 8131 C C . THR B 1 444 ? -8.625 159.375 65.938 1 82.62 444 THR B C 1
ATOM 8133 O O . THR B 1 444 ? -8.641 160.625 66.125 1 82.62 444 THR B O 1
ATOM 8136 N N . LEU B 1 445 ? -8.906 158.625 66.938 1 80.81 445 LEU B N 1
ATOM 8137 C CA . LEU B 1 445 ? -9.297 159.125 68.25 1 80.81 445 LEU B CA 1
ATOM 8138 C C . LEU B 1 445 ? -8.125 159.75 68.938 1 80.81 445 LEU B C 1
ATOM 8140 O O . LEU B 1 445 ? -8.297 160.75 69.625 1 80.81 445 LEU B O 1
ATOM 8144 N N . ALA B 1 446 ? -6.918 159.375 68.812 1 76.06 446 ALA B N 1
ATOM 8145 C CA . ALA B 1 446 ? -5.715 159.875 69.438 1 76.06 446 ALA B CA 1
ATOM 8146 C C . ALA B 1 446 ? -5.418 161.25 68.938 1 76.06 446 ALA B C 1
ATOM 8148 O O . ALA B 1 446 ? -4.801 162.125 69.625 1 76.06 446 ALA B O 1
ATOM 8149 N N . HIS B 1 447 ? -5.922 161.75 67.75 1 72.38 447 HIS B N 1
ATOM 8150 C CA . HIS B 1 447 ? -5.629 163.125 67.188 1 72.38 447 HIS B CA 1
ATOM 8151 C C . HIS B 1 447 ? -6.812 164 67.375 1 72.38 447 HIS B C 1
ATOM 8153 O O . HIS B 1 447 ? -6.77 165.125 66.875 1 72.38 447 HIS B O 1
ATOM 8159 N N . THR B 1 448 ? -7.965 163.75 67.812 1 68.56 448 THR B N 1
ATOM 8160 C CA . THR B 1 448 ? -9.102 164.625 68 1 68.56 448 THR B CA 1
ATOM 8161 C C . THR B 1 448 ? -9.062 165.25 69.375 1 68.56 448 THR B C 1
ATOM 8163 O O . THR B 1 448 ? -8.453 164.75 70.312 1 68.56 448 THR B O 1
ATOM 8166 N N . TYR B 1 449 ? -9.617 166.625 69.625 1 59.91 449 TYR B N 1
ATOM 8167 C CA . TYR B 1 449 ? -9.57 167.625 70.75 1 59.91 449 TYR B CA 1
ATOM 8168 C C . TYR B 1 449 ? -10.102 167 72 1 59.91 449 TYR B C 1
ATOM 8170 O O . TYR B 1 449 ? -10.914 166 72 1 59.91 449 TYR B O 1
ATOM 8178 N N . GLN B 1 450 ? -9.719 167.625 73.438 1 60.66 450 GLN B N 1
ATOM 8179 C CA . GLN B 1 450 ? -9.469 167.25 74.812 1 60.66 450 GLN B CA 1
ATOM 8180 C C . GLN B 1 450 ? -10.758 166.75 75.5 1 60.66 450 GLN B C 1
ATOM 8182 O O . GLN B 1 450 ? -10.758 165.875 76.312 1 60.66 450 GLN B O 1
ATOM 8187 N N . GLU B 1 451 ? -11.844 167.5 75.375 1 60.88 451 GLU B N 1
ATOM 8188 C CA . GLU B 1 451 ? -12.797 167.5 76.5 1 60.88 451 GLU B CA 1
ATOM 8189 C C . GLU B 1 451 ? -13.586 166.25 76.625 1 60.88 451 GLU B C 1
ATOM 8191 O O . GLU B 1 451 ? -14.234 166 77.625 1 60.88 451 GLU B O 1
ATOM 8196 N N . GLU B 1 452 ? -13.102 164.75 76.062 1 76 452 GLU B N 1
ATOM 8197 C CA . GLU B 1 452 ? -13.836 163.5 76.375 1 76 452 GLU B CA 1
ATOM 8198 C C . GLU B 1 452 ? -13.133 162.375 75.75 1 76 452 GLU B C 1
ATOM 8200 O O . GLU B 1 452 ? -13.781 161.375 75.375 1 76 452 GLU B O 1
ATOM 8205 N N . LEU B 1 453 ? -11.898 162.25 75.625 1 74.69 453 LEU B N 1
ATOM 8206 C CA . LEU B 1 453 ? -11.094 161.25 75 1 74.69 453 LEU B CA 1
ATOM 8207 C C . LEU B 1 453 ? -11.227 159.875 75.75 1 74.69 453 LEU B C 1
ATOM 8209 O O . LEU B 1 453 ? -11.305 158.875 75.188 1 74.69 453 LEU B O 1
ATOM 8213 N N . SER B 1 454 ? -11.352 160 77.062 1 75.06 454 SER B N 1
ATOM 8214 C CA . SER B 1 454 ? -11.414 158.75 77.875 1 75.06 454 SER B CA 1
ATOM 8215 C C . SER B 1 454 ? -12.711 158 77.625 1 75.06 454 SER B C 1
ATOM 8217 O O . SER B 1 454 ? -12.695 156.75 77.5 1 75.06 454 SER B O 1
ATOM 8219 N N . SER B 1 455 ? -13.781 158.75 77.562 1 77.38 455 SER B N 1
ATOM 8220 C CA . SER B 1 455 ? -15.07 158.125 77.375 1 77.38 455 SER B CA 1
ATOM 8221 C C . SER B 1 455 ? -15.18 157.5 75.938 1 77.38 455 SER B C 1
ATOM 8223 O O . SER B 1 455 ? -15.695 156.375 75.812 1 77.38 455 SER B O 1
ATOM 8225 N N . LYS B 1 456 ? -14.656 158.125 75 1 81.19 456 LYS B N 1
ATOM 8226 C CA . LYS B 1 456 ? -14.703 157.625 73.625 1 81.19 456 LYS B CA 1
ATOM 8227 C C . LYS B 1 456 ? -13.781 156.375 73.438 1 81.19 456 LYS B C 1
ATOM 8229 O O . LYS B 1 456 ? -14.102 155.5 72.688 1 81.19 456 LYS B O 1
ATOM 8234 N N . LEU B 1 457 ? -12.719 156.375 74.125 1 81.31 457 LEU B N 1
ATOM 8235 C CA . LEU B 1 457 ? -11.789 155.25 74.062 1 81.31 457 LEU B CA 1
ATOM 8236 C C . LEU B 1 457 ? -12.422 154.125 74.688 1 81.31 457 LEU B C 1
ATOM 8238 O O . LEU B 1 457 ? -12.305 153 74.125 1 81.31 457 LEU B O 1
ATOM 8242 N N . TYR B 1 458 ? -13.109 154.25 75.688 1 79.81 458 TYR B N 1
ATOM 8243 C CA . TYR B 1 458 ? -13.766 153.125 76.375 1 79.81 458 TYR B CA 1
ATOM 8244 C C . TYR B 1 458 ? -14.859 152.625 75.5 1 79.81 458 TYR B C 1
ATOM 8246 O O . TYR B 1 458 ? -15 151.375 75.375 1 79.81 458 TYR B O 1
ATOM 8254 N N . LYS B 1 459 ? -15.57 153.375 74.812 1 82.12 459 LYS B N 1
ATOM 8255 C CA . LYS B 1 459 ? -16.609 152.875 73.875 1 82.12 459 LYS B CA 1
ATOM 8256 C C . LYS B 1 459 ? -16.016 152.125 72.75 1 82.12 459 LYS B C 1
ATOM 8258 O O . LYS B 1 459 ? -16.578 151.125 72.312 1 82.12 459 LYS B O 1
ATOM 8263 N N . LEU B 1 460 ? -14.906 152.5 72.312 1 82.94 460 LEU B N 1
ATOM 8264 C CA . LEU B 1 460 ? -14.25 151.875 71.188 1 82.94 460 LEU B CA 1
ATOM 8265 C C . LEU B 1 460 ? -13.68 150.5 71.562 1 82.94 460 LEU B C 1
ATOM 8267 O O . LEU B 1 460 ? -13.758 149.625 70.812 1 82.94 460 LEU B O 1
ATOM 8271 N N . ILE B 1 461 ? -13.172 150.5 72.75 1 81.19 461 ILE B N 1
ATOM 8272 C CA . ILE B 1 461 ? -12.625 149.25 73.25 1 81.19 461 ILE B CA 1
ATOM 8273 C C . ILE B 1 461 ? -13.734 148.25 73.438 1 81.19 461 ILE B C 1
ATOM 8275 O O . ILE B 1 461 ? -13.578 147.125 73.062 1 81.19 461 ILE B O 1
ATOM 8279 N N . ASN B 1 462 ? -14.898 148.75 73.938 1 77.38 462 ASN B N 1
ATOM 8280 C CA . ASN B 1 462 ? -16.016 147.75 74.125 1 77.38 462 ASN B CA 1
ATOM 8281 C C . ASN B 1 462 ? -16.594 147.375 72.75 1 77.38 462 ASN B C 1
ATOM 8283 O O . ASN B 1 462 ? -16.969 146.125 72.625 1 77.38 462 ASN B O 1
ATOM 8287 N N . LYS B 1 463 ? -16.625 148.125 71.812 1 80.62 463 LYS B N 1
ATOM 8288 C CA . LYS B 1 463 ? -17.078 147.75 70.5 1 80.62 463 LYS B CA 1
ATOM 8289 C C . LYS B 1 463 ? -16.141 146.75 69.875 1 80.62 463 LYS B C 1
ATOM 8291 O O . LYS B 1 463 ? -16.609 145.75 69.25 1 80.62 463 LYS B O 1
ATOM 8296 N N . PHE B 1 464 ? -14.867 146.875 70 1 80.75 464 PHE B N 1
ATOM 8297 C CA . PHE B 1 464 ? -13.883 145.875 69.5 1 80.75 464 PHE B CA 1
ATOM 8298 C C . PHE B 1 464 ? -13.953 144.625 70.188 1 80.75 464 PHE B C 1
ATOM 8300 O O . PHE B 1 464 ? -13.844 143.5 69.562 1 80.75 464 PHE B O 1
ATOM 8307 N N . ARG B 1 465 ? -14.141 144.75 71.438 1 74.75 465 ARG B N 1
ATOM 8308 C CA . ARG B 1 465 ? -14.312 143.5 72.188 1 74.75 465 ARG B CA 1
ATOM 8309 C C . ARG B 1 465 ? -15.516 142.75 71.688 1 74.75 465 ARG B C 1
ATOM 8311 O O . ARG B 1 465 ? -15.469 141.5 71.625 1 74.75 465 ARG B O 1
ATOM 8318 N N . TYR B 1 466 ? -16.516 143.375 71.312 1 72.94 466 TYR B N 1
ATOM 8319 C CA . TYR B 1 466 ? -17.719 142.75 70.812 1 72.94 466 TYR B CA 1
ATOM 8320 C C . TYR B 1 466 ? -17.469 142.125 69.375 1 72.94 466 TYR B C 1
ATOM 8322 O O . TYR B 1 466 ? -17.875 141 69.125 1 72.94 466 TYR B O 1
ATOM 8330 N N . ASP B 1 467 ? -16.828 142.875 68.562 1 70.5 467 ASP B N 1
ATOM 8331 C CA . ASP B 1 467 ? -16.625 142.5 67.188 1 70.5 467 ASP B CA 1
ATOM 8332 C C . ASP B 1 467 ? -15.656 141.375 67.062 1 70.5 467 ASP B C 1
ATOM 8334 O O . ASP B 1 467 ? -15.844 140.5 66.25 1 70.5 467 ASP B O 1
ATOM 8338 N N . ILE B 1 468 ? -14.641 141.625 67.812 1 68.25 468 ILE B N 1
ATOM 8339 C CA . ILE B 1 468 ? -13.633 140.5 67.688 1 68.25 468 ILE B CA 1
ATOM 8340 C C . ILE B 1 468 ? -14.164 139.25 68.375 1 68.25 468 ILE B C 1
ATOM 8342 O O . ILE B 1 468 ? -13.672 138.125 68.125 1 68.25 468 ILE B O 1
ATOM 8346 N N . ASN B 1 469 ? -15.445 139.625 69 1 60.22 469 ASN B N 1
ATOM 8347 C CA . ASN B 1 469 ? -16.078 138.5 69.75 1 60.22 469 ASN B CA 1
ATOM 8348 C C . ASN B 1 469 ? -15.5 137.125 69.375 1 60.22 469 ASN B C 1
ATOM 8350 O O . ASN B 1 469 ? -15.961 136.5 68.375 1 60.22 469 ASN B O 1
ATOM 8354 N N . ILE B 1 470 ? -14.461 136.75 69.875 1 59.06 470 ILE B N 1
ATOM 8355 C CA . ILE B 1 470 ? -13.633 135.625 69.938 1 59.06 470 ILE B CA 1
ATOM 8356 C C . ILE B 1 470 ? -14.523 134.375 70 1 59.06 470 ILE B C 1
ATOM 8358 O O . ILE B 1 470 ? -14.188 133.375 69.375 1 59.06 470 ILE B O 1
ATOM 8362 N N . GLU B 1 471 ? -15.742 134.625 70.375 1 59.84 471 GLU B N 1
ATOM 8363 C CA . GLU B 1 471 ? -16.609 133.375 70.625 1 59.84 471 GLU B CA 1
ATOM 8364 C C . GLU B 1 471 ? -17.109 132.875 69.312 1 59.84 471 GLU B C 1
ATOM 8366 O O . GLU B 1 471 ? -17.203 131.625 69.188 1 59.84 471 GLU B O 1
ATOM 8371 N N . LYS B 1 472 ? -17.391 133.625 68.312 1 63.78 472 LYS B N 1
ATOM 8372 C CA . LYS B 1 472 ? -17.938 133.125 67.125 1 63.78 472 LYS B CA 1
ATOM 8373 C C . LYS B 1 472 ? -16.891 132.25 66.312 1 63.78 472 LYS B C 1
ATOM 8375 O O . LYS B 1 472 ? -17.188 131.25 65.812 1 63.78 472 LYS B O 1
ATOM 8380 N N . TYR B 1 473 ? -15.805 132.75 66.375 1 62.16 473 TYR B N 1
ATOM 8381 C CA . TYR B 1 473 ? -14.758 132 65.625 1 62.16 473 TYR B CA 1
ATOM 8382 C C . TYR B 1 473 ? -14.328 130.75 66.375 1 62.16 473 TYR B C 1
ATOM 8384 O O . TYR B 1 473 ? -14.023 129.75 65.75 1 62.16 473 TYR B O 1
ATOM 8392 N N . LEU B 1 474 ? -14.359 130.75 67.625 1 67.31 474 LEU B N 1
ATOM 8393 C CA . LEU B 1 474 ? -14.148 129.625 68.438 1 67.31 474 LEU B CA 1
ATOM 8394 C C . LEU B 1 474 ? -15.219 128.5 68.062 1 67.31 474 LEU B C 1
ATOM 8396 O O . LEU B 1 474 ? -14.93 127.375 68 1 67.31 474 LEU B O 1
ATOM 8400 N N . GLU B 1 475 ? -16.344 129.125 67.75 1 71.12 475 GLU B N 1
ATOM 8401 C CA . GLU B 1 475 ? -17.438 128.25 67.375 1 71.12 475 GLU B CA 1
ATOM 8402 C C . GLU B 1 475 ? -17.188 127.625 66.062 1 71.12 475 GLU B C 1
ATOM 8404 O O . GLU B 1 475 ? -17.422 126.438 65.812 1 71.12 475 GLU B O 1
ATOM 8409 N N . ASP B 1 476 ? -16.672 128.375 65.125 1 67.69 476 ASP B N 1
ATOM 8410 C CA . ASP B 1 476 ? -16.391 127.875 63.781 1 67.69 476 ASP B CA 1
ATOM 8411 C C . ASP B 1 476 ? -15.242 126.875 63.812 1 67.69 476 ASP B C 1
ATOM 8413 O O . ASP B 1 476 ? -15.297 125.875 63.125 1 67.69 476 ASP B O 1
ATOM 8417 N N . PHE B 1 477 ? -14.211 127.125 64.562 1 71.75 477 PHE B N 1
ATOM 8418 C CA . PHE B 1 477 ? -13.094 126.188 64.75 1 71.75 477 PHE B CA 1
ATOM 8419 C C . PHE B 1 477 ? -13.562 124.875 65.312 1 71.75 477 PHE B C 1
ATOM 8421 O O . PHE B 1 477 ? -13.188 123.812 64.875 1 71.75 477 PHE B O 1
ATOM 8428 N N . ASN B 1 478 ? -14.43 125.125 66.375 1 70.88 478 ASN B N 1
ATOM 8429 C CA . ASN B 1 478 ? -14.961 123.938 67 1 70.88 478 ASN B CA 1
ATOM 8430 C C . ASN B 1 478 ? -15.828 123.125 66.062 1 70.88 478 ASN B C 1
ATOM 8432 O O . ASN B 1 478 ? -15.805 121.875 66.125 1 70.88 478 ASN B O 1
ATOM 8436 N N . LEU B 1 479 ? -16.469 123.812 65.188 1 70.44 479 LEU B N 1
ATOM 8437 C CA . LEU B 1 479 ? -17.297 123.062 64.188 1 70.44 479 LEU B CA 1
ATOM 8438 C C . LEU B 1 479 ? -16.422 122.312 63.156 1 70.44 479 LEU B C 1
ATOM 8440 O O . LEU B 1 479 ? -16.766 121.25 62.75 1 70.44 479 LEU B O 1
ATOM 8444 N N . GLN B 1 480 ? -15.328 122.875 62.906 1 69.69 480 GLN B N 1
ATOM 8445 C CA . GLN B 1 480 ? -14.414 122.25 62 1 69.69 480 GLN B CA 1
ATOM 8446 C C . GLN B 1 480 ? -13.781 121 62.656 1 69.69 480 GLN B C 1
ATOM 8448 O O . GLN B 1 480 ? -13.625 119.938 62 1 69.69 480 GLN B O 1
ATOM 8453 N N . ILE B 1 481 ? -13.531 121.125 63.906 1 72.19 481 ILE B N 1
ATOM 8454 C CA . ILE B 1 481 ? -13.008 119.938 64.625 1 72.19 481 ILE B CA 1
ATOM 8455 C C . ILE B 1 481 ? -14.055 118.875 64.75 1 72.19 481 ILE B C 1
ATOM 8457 O O . ILE B 1 481 ? -13.742 117.688 64.562 1 72.19 481 ILE B O 1
ATOM 8461 N N . GLU B 1 482 ? -15.312 119.312 64.938 1 71.12 482 GLU B N 1
ATOM 8462 C CA . GLU B 1 482 ? -16.406 118.375 65 1 71.12 482 GLU B CA 1
ATOM 8463 C C . GLU B 1 482 ? -16.609 117.625 63.688 1 71.12 482 GLU B C 1
ATOM 8465 O O . GLU B 1 482 ? -16.891 116.438 63.688 1 71.12 482 GLU B O 1
ATOM 8470 N N . ALA B 1 483 ? -16.406 118.25 62.625 1 70.12 483 ALA B N 1
ATOM 8471 C CA . ALA B 1 483 ? -16.609 117.688 61.312 1 70.12 483 ALA B CA 1
ATOM 8472 C C . ALA B 1 483 ? -15.5 116.688 60.969 1 70.12 483 ALA B C 1
ATOM 8474 O O . ALA B 1 483 ? -15.75 115.688 60.312 1 70.12 483 ALA B O 1
ATOM 8475 N N . LYS B 1 484 ? -14.484 116.812 61.625 1 68.62 484 LYS B N 1
ATOM 8476 C CA . LYS B 1 484 ? -13.328 116 61.281 1 68.62 484 LYS B CA 1
ATOM 8477 C C . LYS B 1 484 ? -13.203 114.812 62.188 1 68.62 484 LYS B C 1
ATOM 8479 O O . LYS B 1 484 ? -12.727 113.75 61.781 1 68.62 484 LYS B O 1
ATOM 8484 N N . TYR B 1 485 ? -13.531 115 63.344 1 72.44 485 TYR B N 1
ATOM 8485 C CA . TYR B 1 485 ? -13.453 113.938 64.312 1 72.44 485 TYR B CA 1
ATOM 8486 C C . TYR B 1 485 ? -14.844 113.438 64.688 1 72.44 485 TYR B C 1
ATOM 8488 O O . TYR B 1 485 ? -15.172 113.375 65.875 1 72.44 485 TYR B O 1
ATOM 8496 N N . GLN B 1 486 ? -15.633 113.312 63.656 1 75.38 486 GLN B N 1
ATOM 8497 C CA . GLN B 1 486 ? -17.016 112.938 63.906 1 75.38 486 GLN B CA 1
ATOM 8498 C C . GLN B 1 486 ? -17.078 111.625 64.75 1 75.38 486 GLN B C 1
ATOM 8500 O O . GLN B 1 486 ? -17.891 111.562 65.625 1 75.38 486 GLN B O 1
ATOM 8505 N N . ASP B 1 487 ? -16.172 110.688 64.375 1 76.5 487 ASP B N 1
ATOM 8506 C CA . ASP B 1 487 ? -16.188 109.438 65.062 1 76.5 487 ASP B CA 1
ATOM 8507 C C . ASP B 1 487 ? -15.805 109.625 66.562 1 76.5 487 ASP B C 1
ATOM 8509 O O . ASP B 1 487 ? -16.391 109 67.438 1 76.5 487 ASP B O 1
ATOM 8513 N N . PHE B 1 488 ? -14.883 110.438 66.688 1 80.12 488 PHE B N 1
ATOM 8514 C CA . PHE B 1 488 ? -14.484 110.75 68.062 1 80.12 488 PHE B CA 1
ATOM 8515 C C . PHE B 1 488 ? -15.656 111.312 68.875 1 80.12 488 PHE B C 1
ATOM 8517 O O . PHE B 1 488 ? -15.953 110.812 70 1 80.12 488 PHE B O 1
ATOM 8524 N N . PHE B 1 489 ? -16.266 112.375 68.375 1 82.06 489 PHE B N 1
ATOM 8525 C CA . PHE B 1 489 ? -17.375 113 69.062 1 82.06 489 PHE B CA 1
ATOM 8526 C C . PHE B 1 489 ? -18.547 112.062 69.25 1 82.06 489 PHE B C 1
ATOM 8528 O O . PHE B 1 489 ? -19.172 112.062 70.312 1 82.06 489 PHE B O 1
ATOM 8535 N N . TYR B 1 490 ? -18.781 111.312 68.25 1 81.88 490 TYR B N 1
ATOM 8536 C CA . TYR B 1 490 ? -19.844 110.375 68.375 1 81.88 490 TYR B CA 1
ATOM 8537 C C . TYR B 1 490 ? -19.562 109.312 69.438 1 81.88 490 TYR B C 1
ATOM 8539 O O . TYR B 1 490 ? -20.422 109.062 70.312 1 81.88 490 TYR B O 1
ATOM 8547 N N . ASN B 1 491 ? -18.375 108.688 69.5 1 85.31 491 ASN B N 1
ATOM 8548 C CA . ASN B 1 491 ? -18 107.75 70.562 1 85.31 491 ASN B CA 1
ATOM 8549 C C . ASN B 1 491 ? -18.016 108.312 71.938 1 85.31 491 ASN B C 1
ATOM 8551 O O . ASN B 1 491 ? -18.469 107.688 72.875 1 85.31 491 ASN B O 1
ATOM 8555 N N . LEU B 1 492 ? -17.609 109.438 72.062 1 87.19 492 LEU B N 1
ATOM 8556 C CA . LEU B 1 492 ? -17.562 110.125 73.312 1 87.19 492 LEU B CA 1
ATOM 8557 C C . LEU B 1 492 ? -18.953 110.375 73.875 1 87.19 492 LEU B C 1
ATOM 8559 O O . LEU B 1 492 ? -19.234 110.188 75.062 1 87.19 492 LEU B O 1
ATOM 8563 N N . ARG B 1 493 ? -19.797 110.938 73.062 1 87.31 493 ARG B N 1
ATOM 8564 C CA . ARG B 1 493 ? -21.188 111.25 73.438 1 87.31 493 ARG B CA 1
ATOM 8565 C C . ARG B 1 493 ? -21.938 110 73.812 1 87.31 493 ARG B C 1
ATOM 8567 O O . ARG B 1 493 ? -22.828 110 74.688 1 87.31 493 ARG B O 1
ATOM 8574 N N . GLN B 1 494 ? -21.641 109 73 1 88.31 494 GLN B N 1
ATOM 8575 C CA . GLN B 1 494 ? -22.266 107.688 73.25 1 88.31 494 GLN B CA 1
ATOM 8576 C C . GLN B 1 494 ? -21.859 107.125 74.625 1 88.31 494 GLN B C 1
ATOM 8578 O O . GLN B 1 494 ? -22.703 106.625 75.375 1 88.31 494 GLN B O 1
ATOM 8583 N N . LYS B 1 495 ? -20.672 107.188 74.938 1 89.81 495 LYS B N 1
ATOM 8584 C CA . LYS B 1 495 ? -20.172 106.625 76.188 1 89.81 495 LYS B CA 1
ATOM 8585 C C . LYS B 1 495 ? -20.5 107.562 77.375 1 89.81 495 LYS B C 1
ATOM 8587 O O . LYS B 1 495 ? -20.781 107.125 78.5 1 89.81 495 LYS B O 1
ATOM 8592 N N . PHE B 1 496 ? -20.484 108.875 77.125 1 91.38 496 PHE B N 1
ATOM 8593 C CA . PHE B 1 496 ? -20.766 109.812 78.188 1 91.38 496 PHE B CA 1
ATOM 8594 C C . PHE B 1 496 ? -21.828 110.812 77.75 1 91.38 496 PHE B C 1
ATOM 8596 O O . PHE B 1 496 ? -21.516 112 77.375 1 91.38 496 PHE B O 1
ATOM 8603 N N . PRO B 1 497 ? -23.031 110.625 77.812 1 88.25 497 PRO B N 1
ATOM 8604 C CA . PRO B 1 497 ? -24.125 111.438 77.25 1 88.25 497 PRO B CA 1
ATOM 8605 C C . PRO B 1 497 ? -24.359 112.688 78.062 1 88.25 497 PRO B C 1
ATOM 8607 O O . PRO B 1 497 ? -25 113.625 77.5 1 88.25 497 PRO B O 1
ATOM 8610 N N . THR B 1 498 ? -23.875 112.75 79.125 1 89.31 498 THR B N 1
ATOM 8611 C CA . THR B 1 498 ? -24.203 113.875 80 1 89.31 498 THR B CA 1
ATOM 8612 C C . THR B 1 498 ? -23.188 115 79.875 1 89.31 498 THR B C 1
ATOM 8614 O O . THR B 1 498 ? -23.281 116 80.5 1 89.31 498 THR B O 1
ATOM 8617 N N . LEU B 1 499 ? -22.25 114.812 79.062 1 88.81 499 LEU B N 1
ATOM 8618 C CA . LEU B 1 499 ? -21.234 115.875 78.812 1 88.81 499 LEU B CA 1
ATOM 8619 C C . LEU B 1 499 ? -21.844 117.125 78.188 1 88.81 499 LEU B C 1
ATOM 8621 O O . LEU B 1 499 ? -22.688 117 77.312 1 88.81 499 LEU B O 1
ATOM 8625 N N . THR B 1 500 ? -21.484 118.188 78.688 1 86.69 500 THR B N 1
ATOM 8626 C CA . THR B 1 500 ? -21.938 119.5 78.125 1 86.69 500 THR B CA 1
ATOM 8627 C C . THR B 1 500 ? -21.141 119.812 76.875 1 86.69 500 THR B C 1
ATOM 8629 O O . THR B 1 500 ? -20.094 119.188 76.625 1 86.69 500 THR B O 1
ATOM 8632 N N . GLN B 1 501 ? -21.625 120.75 76.188 1 83.5 501 GLN B N 1
ATOM 8633 C CA . GLN B 1 501 ? -20.969 121.188 74.938 1 83.5 501 GLN B CA 1
ATOM 8634 C C . GLN B 1 501 ? -19.578 121.688 75.188 1 83.5 501 GLN B C 1
ATOM 8636 O O . GLN B 1 501 ? -18.641 121.438 74.438 1 83.5 501 GLN B O 1
ATOM 8641 N N . ASN B 1 502 ? -19.469 122.312 76.25 1 82.62 502 ASN B N 1
ATOM 8642 C CA . ASN B 1 502 ? -18.188 122.875 76.625 1 82.62 502 ASN B CA 1
ATOM 8643 C C . ASN B 1 502 ? -17.188 121.812 77 1 82.62 502 ASN B C 1
ATOM 8645 O O . ASN B 1 502 ? -16 121.875 76.625 1 82.62 502 ASN B O 1
ATOM 8649 N N . GLU B 1 503 ? -17.609 120.812 77.625 1 88.38 503 GLU B N 1
ATOM 8650 C CA . GLU B 1 503 ? -16.75 119.688 78.062 1 88.38 503 GLU B CA 1
ATOM 8651 C C . GLU B 1 503 ? -16.312 118.875 76.812 1 88.38 503 GLU B C 1
ATOM 8653 O O . GLU B 1 503 ? -15.164 118.438 76.75 1 88.38 503 GLU B O 1
ATOM 8658 N N . ILE B 1 504 ? -17.188 118.812 75.875 1 87.44 504 ILE B N 1
ATOM 8659 C CA . ILE B 1 504 ? -16.891 118.125 74.625 1 87.44 504 ILE B CA 1
ATOM 8660 C C . ILE B 1 504 ? -15.828 118.875 73.812 1 87.44 504 ILE B C 1
ATOM 8662 O O . ILE B 1 504 ? -14.867 118.312 73.312 1 87.44 504 ILE B O 1
ATOM 8666 N N . ARG B 1 505 ? -16.016 120.062 73.875 1 81.81 505 ARG B N 1
ATOM 8667 C CA . ARG B 1 505 ? -15.07 120.875 73.188 1 81.81 505 ARG B CA 1
ATOM 8668 C C . ARG B 1 505 ? -13.688 120.875 73.812 1 81.81 505 ARG B C 1
ATOM 8670 O O . ARG B 1 505 ? -12.672 120.75 73.125 1 81.81 505 ARG B O 1
ATOM 8677 N N . LEU B 1 506 ? -13.711 121 75.062 1 86.94 506 LEU B N 1
ATOM 8678 C CA . LEU B 1 506 ? -12.461 120.875 75.812 1 86.94 506 LEU B CA 1
ATOM 8679 C C . LEU B 1 506 ? -11.781 119.5 75.5 1 86.94 506 LEU B C 1
ATOM 8681 O O . LEU B 1 506 ? -10.562 119.5 75.312 1 86.94 506 LEU B O 1
ATOM 8685 N N . SER B 1 507 ? -12.492 118.438 75.5 1 88.38 507 SER B N 1
ATOM 8686 C CA . SER B 1 507 ? -11.961 117.125 75.188 1 88.38 507 SER B CA 1
ATOM 8687 C C . SER B 1 507 ? -11.266 117.062 73.812 1 88.38 507 SER B C 1
ATOM 8689 O O . SER B 1 507 ? -10.203 116.5 73.688 1 88.38 507 SER B O 1
ATOM 8691 N N . ALA B 1 508 ? -11.867 117.688 72.875 1 82.25 508 ALA B N 1
ATOM 8692 C CA . ALA B 1 508 ? -11.297 117.75 71.562 1 82.25 508 ALA B CA 1
ATOM 8693 C C . ALA B 1 508 ? -9.977 118.5 71.5 1 82.25 508 ALA B C 1
ATOM 8695 O O . ALA B 1 508 ? -9.023 118.125 70.875 1 82.25 508 ALA B O 1
ATOM 8696 N N . GLN B 1 509 ? -9.969 119.562 72.25 1 82.31 509 GLN B N 1
ATOM 8697 C CA . GLN B 1 509 ? -8.766 120.375 72.375 1 82.31 509 GLN B CA 1
ATOM 8698 C C . GLN B 1 509 ? -7.637 119.625 73.062 1 82.31 509 GLN B C 1
ATOM 8700 O O . GLN B 1 509 ? -6.477 119.75 72.688 1 82.31 509 GLN B O 1
ATOM 8705 N N . ILE B 1 510 ? -7.926 118.938 74.062 1 85.31 510 ILE B N 1
ATOM 8706 C CA . ILE B 1 510 ? -6.957 118.125 74.75 1 85.31 510 ILE B CA 1
ATOM 8707 C C . ILE B 1 510 ? -6.453 117 73.812 1 85.31 510 ILE B C 1
ATOM 8709 O O . ILE B 1 510 ? -5.254 116.688 73.75 1 85.31 510 ILE B O 1
ATOM 8713 N N . ARG B 1 511 ? -7.402 116.438 73.125 1 79.94 511 ARG B N 1
ATOM 8714 C CA . ARG B 1 511 ? -7.051 115.375 72.188 1 79.94 511 ARG B CA 1
ATOM 8715 C C . ARG B 1 511 ? -6.07 115.938 71.125 1 79.94 511 ARG B C 1
ATOM 8717 O O . ARG B 1 511 ? -5.23 115.188 70.625 1 79.94 511 ARG B O 1
ATOM 8724 N N . LEU B 1 512 ? -6.137 117.062 70.75 1 76.5 512 LEU B N 1
ATOM 8725 C CA . LEU B 1 512 ? -5.234 117.688 69.812 1 76.5 512 LEU B CA 1
ATOM 8726 C C . LEU B 1 512 ? -3.875 118 70.438 1 76.5 512 LEU B C 1
ATOM 8728 O O . LEU B 1 512 ? -2.971 118.5 69.812 1 76.5 512 LEU B O 1
ATOM 8732 N N . ASN B 1 513 ? -3.68 117.625 71.688 1 77.88 513 ASN B N 1
ATOM 8733 C CA . ASN B 1 513 ? -2.457 117.812 72.5 1 77.88 513 ASN B CA 1
ATOM 8734 C C . ASN B 1 513 ? -2.062 119.25 72.688 1 77.88 513 ASN B C 1
ATOM 8736 O O . ASN B 1 513 ? -0.879 119.562 72.625 1 77.88 513 ASN B O 1
ATOM 8740 N N . LEU B 1 514 ? -3.086 120.062 72.875 1 80.88 514 LEU B N 1
ATOM 8741 C CA . LEU B 1 514 ? -2.832 121.438 73.188 1 80.88 514 LEU B CA 1
ATOM 8742 C C . LEU B 1 514 ? -2.455 121.562 74.688 1 80.88 514 LEU B C 1
ATOM 8744 O O . LEU B 1 514 ? -2.975 120.875 75.5 1 80.88 514 LEU B O 1
ATOM 8748 N N . SER B 1 515 ? -1.552 122.438 74.938 1 81.38 515 SER B N 1
ATOM 8749 C CA . SER B 1 515 ? -1.161 122.688 76.312 1 81.38 515 SER B CA 1
ATOM 8750 C C . SER B 1 515 ? -2.24 123.5 77.062 1 81.38 515 SER B C 1
ATOM 8752 O O . SER B 1 515 ? -3.146 124.062 76.438 1 81.38 515 SER B O 1
ATOM 8754 N N . ILE B 1 516 ? -2.156 123.5 78.375 1 84.31 516 ILE B N 1
ATOM 8755 C CA . ILE B 1 516 ? -3.109 124.188 79.188 1 84.31 516 ILE B CA 1
ATOM 8756 C C . ILE B 1 516 ? -3.111 125.688 78.875 1 84.31 516 ILE B C 1
ATOM 8758 O O . ILE B 1 516 ? -4.176 126.25 78.75 1 84.31 516 ILE B O 1
ATOM 8762 N N . LYS B 1 517 ? -2.033 126.25 78.688 1 81.88 517 LYS B N 1
ATOM 8763 C CA . LYS B 1 517 ? -1.89 127.688 78.312 1 81.88 517 LYS B CA 1
ATOM 8764 C C . LYS B 1 517 ? -2.533 127.938 77 1 81.88 517 LYS B C 1
ATOM 8766 O O . LYS B 1 517 ? -3.191 129 76.812 1 81.88 517 LYS B O 1
ATOM 8771 N N . GLU B 1 518 ? -2.348 127.062 76.125 1 80.62 518 GLU B N 1
ATOM 8772 C CA . GLU B 1 518 ? -2.895 127.25 74.75 1 80.62 518 GLU B CA 1
ATOM 8773 C C . GLU B 1 518 ? -4.418 127.188 74.812 1 80.62 518 GLU B C 1
ATOM 8775 O O . GLU B 1 518 ? -5.09 127.938 74.125 1 80.62 518 GLU B O 1
ATOM 8780 N N . ILE B 1 519 ? -4.91 126.25 75.375 1 82.75 519 ILE B N 1
ATOM 8781 C CA . ILE B 1 519 ? -6.355 126.062 75.5 1 82.75 519 ILE B CA 1
ATOM 8782 C C . ILE B 1 519 ? -6.934 127.312 76.188 1 82.75 519 ILE B C 1
ATOM 8784 O O . ILE B 1 519 ? -7.969 127.875 75.75 1 82.75 519 ILE B O 1
ATOM 8788 N N . ALA B 1 520 ? -6.262 127.875 77.125 1 83.94 520 ALA B N 1
ATOM 8789 C CA . ALA B 1 520 ? -6.688 129.125 77.812 1 83.94 520 ALA B CA 1
ATOM 8790 C C . ALA B 1 520 ? -6.746 130.25 76.875 1 83.94 520 ALA B C 1
ATOM 8792 O O . ALA B 1 520 ? -7.734 131 76.812 1 83.94 520 ALA B O 1
ATOM 8793 N N . SER B 1 521 ? -5.73 130.375 76.188 1 78.81 521 SER B N 1
ATOM 8794 C CA . SER B 1 521 ? -5.637 131.375 75.25 1 78.81 521 SER B CA 1
ATOM 8795 C C . SER B 1 521 ? -6.688 131.25 74.125 1 78.81 521 SER B C 1
ATOM 8797 O O . SER B 1 521 ? -7.293 132.25 73.75 1 78.81 521 SER B O 1
ATOM 8799 N N . LEU B 1 522 ? -6.902 130 73.688 1 75.25 522 LEU B N 1
ATOM 8800 C CA . LEU B 1 522 ? -7.855 129.75 72.625 1 75.25 522 LEU B CA 1
ATOM 8801 C C . LEU B 1 522 ? -9.273 130.125 73 1 75.25 522 LEU B C 1
ATOM 8803 O O . LEU B 1 522 ? -10.055 130.625 72.25 1 75.25 522 LEU B O 1
ATOM 8807 N N . ASN B 1 523 ? -9.562 129.75 74.188 1 76.75 523 ASN B N 1
ATOM 8808 C CA . ASN B 1 523 ? -10.914 130 74.75 1 76.75 523 ASN B CA 1
ATOM 8809 C C . ASN B 1 523 ? -11.07 131.25 75.438 1 76.75 523 ASN B C 1
ATOM 8811 O O . ASN B 1 523 ? -12.156 131.625 75.938 1 76.75 523 ASN B O 1
ATOM 8815 N N . ASN B 1 524 ? -10.07 132 75.625 1 75.81 524 ASN B N 1
ATOM 8816 C CA . ASN B 1 524 ? -10.055 133.25 76.25 1 75.81 524 ASN B CA 1
ATOM 8817 C C . ASN B 1 524 ? -10.5 133.125 77.75 1 75.81 524 ASN B C 1
ATOM 8819 O O . ASN B 1 524 ? -11.359 133.875 78.188 1 75.81 524 ASN B O 1
ATOM 8823 N N . ILE B 1 525 ? -9.969 132.25 78.375 1 80.88 525 ILE B N 1
ATOM 8824 C CA . ILE B 1 525 ? -10.219 132.125 79.812 1 80.88 525 ILE B CA 1
ATOM 8825 C C . ILE B 1 525 ? -8.883 132 80.562 1 80.88 525 ILE B C 1
ATOM 8827 O O . ILE B 1 525 ? -7.824 131.875 79.938 1 80.88 525 ILE B O 1
ATOM 8831 N N . SER B 1 526 ? -8.953 132 81.938 1 82.12 526 SER B N 1
ATOM 8832 C CA . SER B 1 526 ? -7.738 132 82.75 1 82.12 526 SER B CA 1
ATOM 8833 C C . SER B 1 526 ? -7.215 130.5 82.812 1 82.12 526 SER B C 1
ATOM 8835 O O . SER B 1 526 ? -7.973 129.625 82.625 1 82.12 526 SER B O 1
ATOM 8837 N N . VAL B 1 527 ? -5.91 130.5 82.938 1 86.25 527 VAL B N 1
ATOM 8838 C CA . VAL B 1 527 ? -5.258 129.125 83.125 1 86.25 527 VAL B CA 1
ATOM 8839 C C . VAL B 1 527 ? -5.902 128.375 84.25 1 86.25 527 VAL B C 1
ATOM 8841 O O . VAL B 1 527 ? -6.113 127.125 84.125 1 86.25 527 VAL B O 1
ATOM 8844 N N . LYS B 1 528 ? -6.262 129.125 85.25 1 86 528 LYS B N 1
ATOM 8845 C CA . LYS B 1 528 ? -6.883 128.5 86.438 1 86 528 LYS B CA 1
ATOM 8846 C C . LYS B 1 528 ? -8.25 127.875 86.062 1 86 528 LYS B C 1
ATOM 8848 O O . LYS B 1 528 ? -8.609 126.812 86.5 1 86 528 LYS B O 1
ATOM 8853 N N . SER B 1 529 ? -8.953 128.625 85.25 1 89.19 529 SER B N 1
ATOM 8854 C CA . SER B 1 529 ? -10.266 128.125 84.812 1 89.19 529 SER B CA 1
ATOM 8855 C C . SER B 1 529 ? -10.156 126.875 84 1 89.19 529 SER B C 1
ATOM 8857 O O . SER B 1 529 ? -10.992 125.938 84.125 1 89.19 529 SER B O 1
ATOM 8859 N N . VAL B 1 530 ? -9.102 126.75 83.188 1 89.25 530 VAL B N 1
ATOM 8860 C CA . VAL B 1 530 ? -8.891 125.562 82.375 1 89.25 530 VAL B CA 1
ATOM 8861 C C . VAL B 1 530 ? -8.523 124.375 83.25 1 89.25 530 VAL B C 1
ATOM 8863 O O . VAL B 1 530 ? -9.016 123.25 83.062 1 89.25 530 VAL B O 1
ATOM 8866 N N . GLU B 1 531 ? -7.695 124.562 84.188 1 90.62 531 GLU B N 1
ATOM 8867 C CA . GLU B 1 531 ? -7.309 123.5 85.125 1 90.62 531 GLU B CA 1
ATOM 8868 C C . GLU B 1 531 ? -8.516 123 85.875 1 90.62 531 GLU B C 1
ATOM 8870 O O . GLU B 1 531 ? -8.648 121.75 86.062 1 90.62 531 GLU B O 1
ATOM 8875 N N . MET B 1 532 ? -9.312 123.875 86.312 1 89.19 532 MET B N 1
ATOM 8876 C CA . MET B 1 532 ? -10.523 123.5 87 1 89.19 532 MET B CA 1
ATOM 8877 C C . MET B 1 532 ? -11.445 122.688 86.062 1 89.19 532 MET B C 1
ATOM 8879 O O . MET B 1 532 ? -12.039 121.688 86.5 1 89.19 532 MET B O 1
ATOM 8883 N N . ALA B 1 533 ? -11.539 123.188 84.875 1 90.25 533 ALA B N 1
ATOM 8884 C CA . ALA B 1 533 ? -12.383 122.438 83.938 1 90.25 533 ALA B CA 1
ATOM 8885 C C . ALA B 1 533 ? -11.844 121.062 83.625 1 90.25 533 ALA B C 1
ATOM 8887 O O . ALA B 1 533 ? -12.617 120.125 83.5 1 90.25 533 ALA B O 1
ATOM 8888 N N . ARG B 1 534 ? -10.555 120.938 83.5 1 90.75 534 ARG B N 1
ATOM 8889 C CA . ARG B 1 534 ? -9.914 119.625 83.312 1 90.75 534 ARG B CA 1
ATOM 8890 C C . ARG B 1 534 ? -10.172 118.688 84.5 1 90.75 534 ARG B C 1
ATOM 8892 O O . ARG B 1 534 ? -10.414 117.5 84.312 1 90.75 534 ARG B O 1
ATOM 8899 N N . TYR B 1 535 ? -10.078 119.375 85.625 1 90 535 TYR B N 1
ATOM 8900 C CA . TYR B 1 535 ? -10.344 118.562 86.812 1 90 535 TYR B CA 1
ATOM 8901 C C . TYR B 1 535 ? -11.781 118.062 86.875 1 90 535 TYR B C 1
ATOM 8903 O O . TYR B 1 535 ? -12.023 116.938 87.188 1 90 535 TYR B O 1
ATOM 8911 N N . ARG B 1 536 ? -12.68 118.938 86.562 1 90.62 536 ARG B N 1
ATOM 8912 C CA . ARG B 1 536 ? -14.086 118.5 86.5 1 90.62 536 ARG B CA 1
ATOM 8913 C C . ARG B 1 536 ? -14.32 117.438 85.438 1 90.62 536 ARG B C 1
ATOM 8915 O O . ARG B 1 536 ? -15.102 116.5 85.688 1 90.62 536 ARG B O 1
ATOM 8922 N N . LEU B 1 537 ? -13.633 117.625 84.375 1 91.44 537 LEU B N 1
ATOM 8923 C CA . LEU B 1 537 ? -13.734 116.625 83.312 1 91.44 537 LEU B CA 1
ATOM 8924 C C . LEU B 1 537 ? -13.203 115.25 83.688 1 91.44 537 LEU B C 1
ATOM 8926 O O . LEU B 1 537 ? -13.789 114.25 83.375 1 91.44 537 LEU B O 1
ATOM 8930 N N . ARG B 1 538 ? -12.117 115.25 84.375 1 91.69 538 ARG B N 1
ATOM 8931 C CA . ARG B 1 538 ? -11.555 114 84.875 1 91.69 538 ARG B CA 1
ATOM 8932 C C . ARG B 1 538 ? -12.547 113.312 85.812 1 91.69 538 ARG B C 1
ATOM 8934 O O . ARG B 1 538 ? -12.688 112.125 85.812 1 91.69 538 ARG B O 1
ATOM 8941 N N . LYS B 1 539 ? -13.141 114.188 86.625 1 89.25 539 LYS B N 1
ATOM 8942 C CA . LYS B 1 539 ? -14.133 113.625 87.562 1 89.25 539 LYS B CA 1
ATOM 8943 C C . LYS B 1 539 ? -15.336 113.062 86.812 1 89.25 539 LYS B C 1
ATOM 8945 O O . LYS B 1 539 ? -15.852 112 87.188 1 89.25 539 LYS B O 1
ATOM 8950 N N . HIS B 1 540 ? -15.672 113.75 85.875 1 90.81 540 HIS B N 1
ATOM 8951 C CA . HIS B 1 540 ? -16.812 113.312 85.062 1 90.81 540 HIS B CA 1
ATOM 8952 C C . HIS B 1 540 ? -16.531 112 84.375 1 90.81 540 HIS B C 1
ATOM 8954 O O . HIS B 1 540 ? -17.422 111.188 84.25 1 90.81 540 HIS B O 1
ATOM 8960 N N . PHE B 1 541 ? -15.281 111.812 83.938 1 91.06 541 PHE B N 1
ATOM 8961 C CA . PHE B 1 541 ? -14.852 110.562 83.312 1 91.06 541 PHE B CA 1
ATOM 8962 C C . PHE B 1 541 ? -14.484 109.5 84.312 1 91.06 541 PHE B C 1
ATOM 8964 O O . PHE B 1 541 ? -14.133 108.375 83.938 1 91.06 541 PHE B O 1
ATOM 8971 N N . ASP B 1 542 ? -14.586 109.875 85.625 1 89.62 542 ASP B N 1
ATOM 8972 C CA . ASP B 1 542 ? -14.266 109 86.75 1 89.62 542 ASP B CA 1
ATOM 8973 C C . ASP B 1 542 ? -12.828 108.438 86.625 1 89.62 542 ASP B C 1
ATOM 8975 O O . ASP B 1 542 ? -12.594 107.25 86.75 1 89.62 542 ASP B O 1
ATOM 8979 N N . LEU B 1 543 ? -11.867 109.375 86.25 1 88.19 543 LEU B N 1
ATOM 8980 C CA . LEU B 1 543 ? -10.469 109 86.125 1 88.19 543 LEU B CA 1
ATOM 8981 C C . LEU B 1 543 ? -9.734 109.125 87.438 1 88.19 543 LEU B C 1
ATOM 8983 O O . LEU B 1 543 ? -10.039 110 88.25 1 88.19 543 LEU B O 1
ATOM 8987 N N . THR B 1 544 ? -8.898 108.188 87.688 1 85.88 544 THR B N 1
ATOM 8988 C CA . THR B 1 544 ? -8.102 108.188 88.875 1 85.88 544 THR B CA 1
ATOM 8989 C C . THR B 1 544 ? -6.887 109.125 88.75 1 85.88 544 THR B C 1
ATOM 8991 O O . THR B 1 544 ? -6.59 109.562 87.625 1 85.88 544 THR B O 1
ATOM 8994 N N . GLN B 1 545 ? -6.148 109.5 89.812 1 81.75 545 GLN B N 1
ATOM 8995 C CA . GLN B 1 545 ? -4.988 110.375 89.812 1 81.75 545 GLN B CA 1
ATOM 8996 C C . GLN B 1 545 ? -3.879 109.812 88.938 1 81.75 545 GLN B C 1
ATOM 8998 O O . GLN B 1 545 ? -3.07 110.562 88.375 1 81.75 545 GLN B O 1
ATOM 9003 N N . GLN B 1 546 ? -3.924 108.625 88.625 1 83.12 546 GLN B N 1
ATOM 9004 C CA . GLN B 1 546 ? -2.859 108 87.875 1 83.12 546 GLN B CA 1
ATOM 9005 C C . GLN B 1 546 ? -3.186 108 86.375 1 83.12 546 GLN B C 1
ATOM 9007 O O . GLN B 1 546 ? -2.293 107.812 85.562 1 83.12 546 GLN B O 1
ATOM 9012 N N . ASP B 1 547 ? -4.438 108.25 86.062 1 82.5 547 ASP B N 1
ATOM 9013 C CA . ASP B 1 547 ? -4.855 108.188 84.625 1 82.5 547 ASP B CA 1
ATOM 9014 C C . ASP B 1 547 ? -4.48 109.5 83.938 1 82.5 547 ASP B C 1
ATOM 9016 O O . ASP B 1 547 ? -4.602 110.625 84.438 1 82.5 547 ASP B O 1
ATOM 9020 N N . ASN B 1 548 ? -3.883 109.25 82.812 1 84.5 548 ASN B N 1
ATOM 9021 C CA . ASN B 1 548 ? -3.557 110.375 81.938 1 84.5 548 ASN B CA 1
ATOM 9022 C C . ASN B 1 548 ? -4.727 110.812 81.062 1 84.5 548 ASN B C 1
ATOM 9024 O O . ASN B 1 548 ? -5.172 110 80.25 1 84.5 548 ASN B O 1
ATOM 9028 N N . LEU B 1 549 ? -5.199 111.938 81.312 1 88.94 549 LEU B N 1
ATOM 9029 C CA . LEU B 1 549 ? -6.383 112.438 80.562 1 88.94 549 LEU B CA 1
ATOM 9030 C C . LEU B 1 549 ? -6.152 112.438 79.062 1 88.94 549 LEU B C 1
ATOM 9032 O O . LEU B 1 549 ? -7.039 112.062 78.312 1 88.94 549 LEU B O 1
ATOM 9036 N N . ASN B 1 550 ? -4.996 112.812 78.562 1 82.94 550 ASN B N 1
ATOM 9037 C CA . ASN B 1 550 ? -4.664 112.812 77.125 1 82.94 550 ASN B CA 1
ATOM 9038 C C . ASN B 1 550 ? -4.734 111.438 76.562 1 82.94 550 ASN B C 1
ATOM 9040 O O . ASN B 1 550 ? -5.293 111.25 75.438 1 82.94 550 ASN B O 1
ATOM 9044 N N . ASP B 1 551 ? -4.16 110.5 77.25 1 82.69 551 ASP B N 1
ATOM 9045 C CA . ASP B 1 551 ? -4.133 109.125 76.75 1 82.69 551 ASP B CA 1
ATOM 9046 C C . ASP B 1 551 ? -5.535 108.5 76.688 1 82.69 551 ASP B C 1
ATOM 9048 O O . ASP B 1 551 ? -5.863 107.75 75.75 1 82.69 551 ASP B O 1
ATOM 9052 N N . PHE B 1 552 ? -6.277 108.812 77.625 1 87.06 552 PHE B N 1
ATOM 9053 C CA . PHE B 1 552 ? -7.656 108.375 77.688 1 87.06 552 PHE B CA 1
ATOM 9054 C C . PHE B 1 552 ? -8.453 108.812 76.5 1 87.06 552 PHE B C 1
ATOM 9056 O O . PHE B 1 552 ? -9.172 108.062 75.875 1 87.06 552 PHE B O 1
ATOM 9063 N N . LEU B 1 553 ? -8.32 110.062 76.188 1 87 553 LEU B N 1
ATOM 9064 C CA . LEU B 1 553 ? -9.117 110.688 75.125 1 87 553 LEU B CA 1
ATOM 9065 C C . LEU B 1 553 ? -8.656 110.188 73.75 1 87 553 LEU B C 1
ATOM 9067 O O . LEU B 1 553 ? -9.438 110.188 72.812 1 87 553 LEU B O 1
ATOM 9071 N N . LYS B 1 554 ? -7.422 109.688 73.688 1 79.25 554 LYS B N 1
ATOM 9072 C CA . LYS B 1 554 ? -6.883 109.188 72.438 1 79.25 554 LYS B CA 1
ATOM 9073 C C . LYS B 1 554 ? -7.539 107.812 72.125 1 79.25 554 LYS B C 1
ATOM 9075 O O . LYS B 1 554 ? -7.559 107.438 70.938 1 79.25 554 LYS B O 1
ATOM 9080 N N . SER B 1 555 ? -8.016 107.188 73 1 79.69 555 SER B N 1
ATOM 9081 C CA . SER B 1 555 ? -8.609 105.812 72.812 1 79.69 555 SER B CA 1
ATOM 9082 C C . SER B 1 555 ? -9.969 105.938 72.125 1 79.69 555 SER B C 1
ATOM 9084 O O . SER B 1 555 ? -10.516 104.938 71.688 1 79.69 555 SER B O 1
ATOM 9086 N N . PHE B 1 556 ? -10.508 107.188 72.125 1 79.94 556 PHE B N 1
ATOM 9087 C CA . PHE B 1 556 ? -11.797 107.375 71.5 1 79.94 556 PHE B CA 1
ATOM 9088 C C . PHE B 1 556 ? -11.609 107.75 70 1 79.94 556 PHE B C 1
ATOM 9090 O O . PHE B 1 556 ? -12.477 107.438 69.188 1 79.94 556 PHE B O 1
#

Nearest PDB structures (foldseek):
  3ro2-assembly1_A  TM=6.315E-01  e=8.707E-08  Mus musculus
  3sf4-assembly1_A  TM=5.574E-01  e=5.167E-08  Homo sapiens
  4jhr-assembly1_B  TM=6.788E-01  e=1.348E-06  Mus musculus
  6mfv-assembly4_D  TM=6.666E-01  e=2.828E-05  Pyrococcus horikoshii OT3
  5l9u-assembly1_O  TM=6.219E-01  e=7.063E-04  Homo sapiens

Organism: NCBI:txid1503925

InterPro domains:
  IPR011990 Tetratricopeptide-like helical domain superfamily [G3DSA:1.25.40.10] (41-233)
  IPR011990 Tetratricopeptide-like helical domain superfamily [G3DSA:1.25.40.10] (234-323)
  IPR011990 Tetratricopeptide-like helical domain superfamily [SSF48452] (62-277)
  IPR016032 Signal transduction response regulator, C-terminal effector [SSF46894] (488-549)
  IPR019734 Tetratricopeptide repeat [PS50005] (164-197)
  IPR019734 Tetratricopeptide repeat [PS50005] (204-237)
  IPR019734 Tetratricopeptide repeat [SM00028] (84-117)
  IPR019734 Tetratricopeptide repeat [SM00028] (124-157)
  IPR019734 Tetratricopeptide repeat [SM00028] (164-197)
  IPR019734 Tetratricopeptide repeat [SM00028] (204-237)
  IPR019734 Tetratricopeptide repeat [SM00028] (242-275)